Protein 1Q1L (pdb70)

Radius of gyration: 30.37 Å; Cα contacts (8 Å, |Δi|>4): 3391; chains: 4; bounding box: 95×91×75 Å

Structure (mmCIF, N/CA/C/O backbone):
data_1Q1L
#
_entry.id   1Q1L
#
_cell.length_a   153.428
_cell.length_b   95.959
_cell.length_c   113.462
_cell.angle_alpha   90.00
_cell.angle_beta   93.04
_cell.angle_gamma   90.00
#
_symmetry.space_group_name_H-M   'C 1 2 1'
#
loop_
_entity.id
_entity.type
_entity.pdbx_description
1 polymer 'Chorismate synthase'
2 water water
#
loop_
_atom_site.group_PDB
_atom_site.id
_atom_site.type_symbol
_atom_site.label_atom_id
_atom_site.label_alt_id
_atom_site.label_comp_id
_atom_site.label_asym_id
_atom_site.label_entity_id
_atom_site.label_seq_id
_atom_site.pdbx_PDB_ins_code
_atom_site.Cartn_x
_atom_site.Cartn_y
_atom_site.Cartn_z
_atom_site.occupancy
_atom_site.B_iso_or_equiv
_atom_site.auth_seq_id
_atom_site.auth_comp_id
_atom_site.auth_asym_id
_atom_site.auth_atom_id
_atom_site.pdbx_PDB_model_num
ATOM 1 N N . SER A 1 5 ? 48.291 -0.419 30.066 1.00 60.83 2 SER A N 1
ATOM 2 C CA . SER A 1 5 ? 47.230 -1.200 30.763 1.00 60.77 2 SER A CA 1
ATOM 3 C C . SER A 1 5 ? 47.533 -1.354 32.252 1.00 59.97 2 SER A C 1
ATOM 4 O O . SER A 1 5 ? 48.609 -1.810 32.636 1.00 60.73 2 SER A O 1
ATOM 7 N N . LEU A 1 6 ? 46.570 -0.972 33.084 1.00 58.89 3 LEU A N 1
ATOM 8 C CA . LEU A 1 6 ? 46.705 -1.058 34.534 1.00 56.82 3 LEU A CA 1
ATOM 9 C C . LEU A 1 6 ? 46.509 -2.492 35.021 1.00 55.90 3 LEU A C 1
ATOM 10 O O . LEU A 1 6 ? 45.872 -3.299 34.347 1.00 55.69 3 LEU A O 1
ATOM 15 N N . ARG A 1 7 ? 47.056 -2.801 36.194 1.00 53.67 4 ARG A N 1
ATOM 16 C CA . ARG A 1 7 ? 46.948 -4.143 36.758 1.00 53.54 4 ARG A CA 1
ATOM 17 C C . ARG A 1 7 ? 45.762 -4.294 37.713 1.00 50.77 4 ARG A C 1
ATOM 18 O O . ARG A 1 7 ? 45.138 -5.355 37.771 1.00 52.11 4 ARG A O 1
ATOM 26 N N . TYR A 1 8 ? 45.456 -3.235 38.458 1.00 47.12 5 TYR A N 1
ATOM 27 C CA . TYR A 1 8 ? 44.375 -3.271 39.437 1.00 44.13 5 TYR A CA 1
ATOM 28 C C . TYR A 1 8 ? 43.208 -2.327 39.140 1.00 42.34 5 TYR A C 1
ATOM 29 O O . TYR A 1 8 ? 42.052 -2.756 39.106 1.00 40.52 5 TYR A O 1
ATOM 38 N N . LEU A 1 9 ? 43.506 -1.043 38.956 1.00 37.35 6 LEU A N 1
ATOM 39 C CA . LEU A 1 9 ? 42.471 -0.059 38.668 1.00 34.02 6 LEU A CA 1
ATOM 40 C C . LEU A 1 9 ? 42.025 -0.186 37.224 1.00 33.55 6 LEU A C 1
ATOM 41 O O . LEU A 1 9 ? 42.724 -0.778 36.399 1.00 31.05 6 LEU A O 1
ATOM 46 N N . ARG A 1 10 ? 40.856 0.370 36.927 1.00 30.38 7 ARG A N 1
ATOM 47 C CA . ARG A 1 10 ? 40.313 0.337 35.575 1.00 31.09 7 ARG A CA 1
ATOM 48 C C . ARG A 1 10 ? 39.580 1.653 35.388 1.00 29.87 7 ARG A C 1
ATOM 49 O O . ARG A 1 10 ? 38.926 2.145 36.310 1.00 27.40 7 ARG A O 1
ATOM 57 N N . PHE A 1 11 ? 39.698 2.236 34.207 1.00 27.26 8 PHE A N 1
ATOM 58 C CA . PHE A 1 11 ? 38.981 3.459 33.946 1.00 27.89 8 PHE A CA 1
ATOM 59 C C . PHE A 1 11 ? 38.854 3.688 32.460 1.00 27.51 8 PHE A C 1
ATOM 60 O O . PHE A 1 11 ? 39.635 3.167 31.669 1.00 27.15 8 PHE A O 1
ATOM 68 N N . LEU A 1 12 ? 37.818 4.423 32.083 1.00 26.31 9 LEU A N 1
ATOM 69 C CA . LEU A 1 12 ? 37.585 4.768 30.695 1.00 28.45 9 LEU A CA 1
ATOM 70 C C . LEU A 1 12 ? 37.156 6.216 30.695 1.00 28.87 9 LEU A C 1
ATOM 71 O O . LEU A 1 12 ? 36.532 6.672 31.653 1.00 27.25 9 LEU A O 1
ATOM 76 N N . THR A 1 13 ? 37.522 6.943 29.645 1.00 31.02 10 THR A N 1
ATOM 77 C CA . THR A 1 13 ? 37.124 8.340 29.513 1.00 32.89 10 THR A CA 1
ATOM 78 C C . THR A 1 13 ? 36.477 8.462 28.142 1.00 32.77 10 THR A C 1
ATOM 79 O O . THR A 1 13 ? 36.703 7.620 27.269 1.00 30.54 10 THR A O 1
ATOM 83 N N . ALA A 1 14 ? 35.679 9.509 27.957 1.00 32.89 11 ALA A N 1
ATOM 84 C CA . ALA A 1 14 ? 34.995 9.736 26.690 1.00 33.47 11 ALA A CA 1
ATOM 85 C C . ALA A 1 14 ? 34.576 11.192 26.580 1.00 33.97 11 ALA A C 1
ATOM 86 O O . ALA A 1 14 ? 34.559 11.915 27.576 1.00 34.63 11 ALA A O 1
ATOM 88 N N . GLY A 1 15 ? 34.232 11.610 25.366 1.00 35.57 12 GLY A N 1
ATOM 89 C CA . GLY A 1 15 ? 33.800 12.976 25.142 1.00 39.62 12 GLY A CA 1
ATOM 90 C C . GLY A 1 15 ? 34.627 13.674 24.085 1.00 42.64 12 GLY A C 1
ATOM 91 O O . GLY A 1 15 ? 35.831 13.425 23.978 1.00 43.54 12 GLY A O 1
ATOM 92 N N . GLU A 1 16 ? 33.985 14.530 23.291 1.00 44.23 13 GLU A N 1
ATOM 93 C CA . GLU A 1 16 ? 34.690 15.284 22.259 1.00 47.05 13 GLU A CA 1
ATOM 94 C C . GLU A 1 16 ? 34.921 16.690 22.812 1.00 47.19 13 GLU A C 1
ATOM 95 O O . GLU A 1 16 ? 34.211 17.126 23.719 1.00 47.16 13 GLU A O 1
ATOM 101 N N . SER A 1 17 ? 35.907 17.397 22.267 1.00 46.43 14 SER A N 1
ATOM 102 C CA . SER A 1 17 ? 36.219 18.743 22.734 1.00 50.14 14 SER A CA 1
ATOM 103 C C . SER A 1 17 ? 35.028 19.693 22.630 1.00 51.33 14 SER A C 1
ATOM 104 O O . SER A 1 17 ? 34.824 20.540 23.500 1.00 51.58 14 SER A O 1
ATOM 107 N N . HIS A 1 18 ? 34.238 19.550 21.572 1.00 52.46 15 HIS A N 1
ATOM 108 C CA . HIS A 1 18 ? 33.067 20.397 21.396 1.00 54.33 15 HIS A CA 1
ATOM 109 C C . HIS A 1 18 ? 31.794 19.567 21.440 1.00 53.35 15 HIS A C 1
ATOM 110 O O . HIS A 1 18 ? 31.061 19.459 20.458 1.00 54.91 15 HIS A O 1
ATOM 117 N N . GLY A 1 19 ? 31.550 18.972 22.599 1.00 51.04 16 GLY A N 1
ATOM 118 C CA . GLY A 1 19 ? 30.369 18.159 22.790 1.00 46.76 16 GLY A CA 1
ATOM 119 C C . GLY A 1 19 ? 29.781 18.541 24.125 1.00 44.77 16 GLY A C 1
ATOM 120 O O . GLY A 1 19 ? 30.246 19.488 24.753 1.00 43.71 16 GLY A O 1
ATOM 121 N N . LYS A 1 20 ? 28.765 17.812 24.569 1.00 43.72 17 LYS A N 1
ATOM 122 C CA . LYS A 1 20 ? 28.136 18.111 25.844 1.00 43.38 17 LYS A CA 1
ATOM 123 C C . LYS A 1 20 ? 29.170 18.153 26.965 1.00 42.70 17 LYS A C 1
ATOM 124 O O . LYS A 1 20 ? 29.146 19.051 27.806 1.00 42.29 17 LYS A O 1
ATOM 130 N N . GLY A 1 21 ? 30.088 17.191 26.971 1.00 40.54 18 GLY A N 1
ATOM 131 C CA . GLY A 1 21 ? 31.100 17.168 28.012 1.00 39.40 18 GLY A CA 1
ATOM 132 C C . GLY A 1 21 ? 32.004 15.950 27.978 1.00 37.07 18 GLY A C 1
ATOM 133 O O . GLY A 1 21 ? 32.001 15.184 27.019 1.00 35.95 18 GLY A O 1
ATOM 134 N N . LEU A 1 22 ? 32.788 15.780 29.036 1.00 35.75 19 LEU A N 1
ATOM 135 C CA . LEU A 1 22 ? 33.704 14.648 29.130 1.00 35.91 19 LEU A CA 1
ATOM 136 C C . LEU A 1 22 ? 33.206 13.719 30.223 1.00 34.70 19 LEU A C 1
ATOM 137 O O . LEU A 1 22 ? 32.788 14.173 31.288 1.00 33.52 19 LEU A O 1
ATOM 142 N N . THR A 1 23 ? 33.242 12.418 29.955 1.00 33.53 20 THR A N 1
ATOM 143 C CA . THR A 1 23 ? 32.790 11.443 30.936 1.00 31.74 20 THR A CA 1
ATOM 144 C C . THR A 1 23 ? 33.907 10.468 31.285 1.00 31.21 20 THR A C 1
ATOM 145 O O . THR A 1 23 ? 34.700 10.083 30.430 1.00 30.71 20 THR A O 1
ATOM 149 N N . ALA A 1 24 ? 33.961 10.071 32.550 1.00 31.21 21 ALA A N 1
ATOM 150 C CA . ALA A 1 24 ? 34.968 9.127 33.004 1.00 30.25 21 ALA A CA 1
ATOM 151 C C . ALA A 1 24 ? 34.380 8.221 34.059 1.00 29.47 21 ALA A C 1
ATOM 152 O O . ALA A 1 24 ? 33.553 8.648 34.864 1.00 29.16 21 ALA A O 1
ATOM 154 N N . ILE A 1 25 ? 34.798 6.961 34.028 1.00 27.84 22 ILE A N 1
ATOM 155 C CA . ILE A 1 25 ? 34.376 5.986 35.016 1.00 27.65 22 ILE A CA 1
ATOM 156 C C . ILE A 1 25 ? 35.653 5.330 35.508 1.00 26.97 22 ILE A C 1
ATOM 157 O O . ILE A 1 25 ? 36.432 4.793 34.717 1.00 27.40 22 ILE A O 1
ATOM 162 N N . LEU A 1 26 ? 35.861 5.400 36.817 1.00 28.59 23 LEU A N 1
ATOM 163 C CA . LEU A 1 26 ? 37.028 4.837 37.482 1.00 28.92 23 LEU A CA 1
ATOM 164 C C . LEU A 1 26 ? 36.562 3.743 38.427 1.00 29.09 23 LEU A C 1
ATOM 165 O O . LEU A 1 26 ? 35.677 3.968 39.246 1.00 28.34 23 LEU A O 1
ATOM 170 N N . GLU A 1 27 ? 37.171 2.568 38.327 1.00 30.40 24 GLU A N 1
ATOM 171 C CA . GLU A 1 27 ? 36.792 1.457 39.184 1.00 30.84 24 GLU A CA 1
ATOM 172 C C . GLU A 1 27 ? 37.992 0.865 39.910 1.00 29.90 24 GLU A C 1
ATOM 173 O O . GLU A 1 27 ? 39.064 0.715 39.329 1.00 31.90 24 GLU A O 1
ATOM 179 N N . GLY A 1 28 ? 37.810 0.519 41.178 1.00 28.58 25 GLY A N 1
ATOM 180 C CA . GLY A 1 28 ? 38.897 -0.082 41.928 1.00 26.94 25 GLY A CA 1
ATOM 181 C C . GLY A 1 28 ? 39.360 0.667 43.159 1.00 26.08 25 GLY A C 1
ATOM 182 O O . GLY A 1 28 ? 40.079 0.095 43.984 1.00 24.97 25 GLY A O 1
ATOM 183 N N . ILE A 1 29 ? 38.985 1.940 43.293 1.00 24.64 26 ILE A N 1
ATOM 184 C CA . ILE A 1 29 ? 39.387 2.693 44.485 1.00 26.81 26 ILE A CA 1
ATOM 185 C C . ILE A 1 29 ? 38.628 2.093 45.663 1.00 26.05 26 ILE A C 1
ATOM 186 O O . ILE A 1 29 ? 37.417 1.928 45.599 1.00 29.81 26 ILE A O 1
ATOM 191 N N . PRO A 1 30 ? 39.332 1.750 46.751 1.00 27.55 27 PRO A N 1
ATOM 192 C CA . PRO A 1 30 ? 38.654 1.158 47.911 1.00 27.20 27 PRO A CA 1
ATOM 193 C C . PRO A 1 30 ? 37.544 2.015 48.494 1.00 28.98 27 PRO A C 1
ATOM 194 O O . PRO A 1 30 ? 37.489 3.230 48.272 1.00 27.49 27 PRO A O 1
ATOM 198 N N . ALA A 1 31 ? 36.666 1.359 49.246 1.00 29.08 28 ALA A N 1
ATOM 199 C CA . ALA A 1 31 ? 35.546 2.019 49.905 1.00 30.08 28 ALA A CA 1
ATOM 200 C C . ALA A 1 31 ? 36.022 2.754 51.151 1.00 30.17 28 ALA A C 1
ATOM 201 O O . ALA A 1 31 ? 37.033 2.387 51.751 1.00 30.06 28 ALA A O 1
ATOM 203 N N . ASN A 1 32 ? 35.276 3.789 51.530 1.00 29.50 29 ASN A N 1
ATOM 204 C CA . ASN A 1 32 ? 35.550 4.581 52.721 1.00 29.28 29 ASN A CA 1
ATOM 205 C C . ASN A 1 32 ? 36.655 5.619 52.572 1.00 30.14 29 ASN A C 1
ATOM 206 O O . ASN A 1 32 ? 37.225 6.073 53.563 1.00 29.83 29 ASN A O 1
ATOM 211 N N . LEU A 1 33 ? 36.955 5.989 51.332 1.00 29.40 30 LEU A N 1
ATOM 212 C CA . LEU A 1 33 ? 37.957 7.014 51.058 1.00 28.51 30 LEU A CA 1
ATOM 213 C C . LEU A 1 33 ? 37.225 8.349 50.953 1.00 30.61 30 LEU A C 1
ATOM 214 O O . LEU A 1 33 ? 36.334 8.508 50.120 1.00 31.05 30 LEU A O 1
ATOM 219 N N . PRO A 1 34 ? 37.576 9.323 51.805 1.00 31.92 31 PRO A N 1
ATOM 220 C CA . PRO A 1 34 ? 36.890 10.618 51.713 1.00 32.18 31 PRO A CA 1
ATOM 221 C C . PRO A 1 34 ? 37.176 11.219 50.337 1.00 32.54 31 PRO A C 1
ATOM 222 O O . PRO A 1 34 ? 38.333 11.297 49.930 1.00 32.65 31 PRO A O 1
ATOM 226 N N . LEU A 1 35 ? 36.135 11.636 49.621 1.00 33.06 32 LEU A N 1
ATOM 227 C CA . LEU A 1 35 ? 36.312 12.221 48.292 1.00 33.33 32 LEU A CA 1
ATOM 228 C C . LEU A 1 35 ? 35.261 13.294 48.022 1.00 35.41 32 LEU A C 1
ATOM 229 O O . LEU A 1 35 ? 34.075 13.081 48.264 1.00 35.57 32 LEU A O 1
ATOM 234 N N . SER A 1 36 ? 35.700 14.439 47.508 1.00 35.05 33 SER A N 1
ATOM 235 C CA . SER A 1 36 ? 34.787 15.535 47.210 1.00 37.49 33 SER A CA 1
ATOM 236 C C . SER A 1 36 ? 35.009 16.058 45.798 1.00 37.81 33 SER A C 1
ATOM 237 O O . SER A 1 36 ? 36.051 15.811 45.190 1.00 38.61 33 SER A O 1
ATOM 240 N N . GLU A 1 37 ? 34.025 16.780 45.276 1.00 37.02 34 GLU A N 1
ATOM 241 C CA . GLU A 1 37 ? 34.152 17.354 43.945 1.00 37.59 34 GLU A CA 1
ATOM 242 C C . GLU A 1 37 ? 35.203 18.469 43.977 1.00 37.00 34 GLU A C 1
ATOM 243 O O . GLU A 1 37 ? 35.931 18.672 43.009 1.00 36.74 34 GLU A O 1
ATOM 249 N N . GLU A 1 38 ? 35.286 19.188 45.094 1.00 37.41 35 GLU A N 1
ATOM 250 C CA . GLU A 1 38 ? 36.254 20.280 45.215 1.00 39.69 35 GLU A CA 1
ATOM 251 C C . GLU A 1 38 ? 37.686 19.798 45.000 1.00 38.47 35 GLU A C 1
ATOM 252 O O . GLU A 1 38 ? 38.479 20.474 44.350 1.00 37.66 35 GLU A O 1
ATOM 258 N N . GLU A 1 39 ? 38.016 18.634 45.553 1.00 37.47 36 GLU A N 1
ATOM 259 C CA . GLU A 1 39 ? 39.352 18.071 45.387 1.00 37.97 36 GLU A CA 1
ATOM 260 C C . GLU A 1 39 ? 39.606 17.815 43.905 1.00 37.73 36 GLU A C 1
ATOM 261 O O . GLU A 1 39 ? 40.704 18.050 43.396 1.00 38.50 36 GLU A O 1
ATOM 267 N N . ILE A 1 40 ? 38.581 17.336 43.212 1.00 36.26 37 ILE A N 1
ATOM 268 C CA . ILE A 1 40 ? 38.707 17.055 41.792 1.00 34.82 37 ILE A CA 1
ATOM 269 C C . ILE A 1 40 ? 38.784 18.367 41.025 1.00 35.88 37 ILE A C 1
ATOM 270 O O . ILE A 1 40 ? 39.652 18.544 40.167 1.00 35.15 37 ILE A O 1
ATOM 275 N N . ASN A 1 41 ? 37.884 19.291 41.347 1.00 35.89 38 ASN A N 1
ATOM 276 C CA . ASN A 1 41 ? 37.866 20.586 40.684 1.00 36.07 38 ASN A CA 1
ATOM 277 C C . ASN A 1 41 ? 39.191 21.323 40.859 1.00 35.15 38 ASN A C 1
ATOM 278 O O . ASN A 1 41 ? 39.663 21.994 39.942 1.00 35.31 38 ASN A O 1
ATOM 283 N N . HIS A 1 42 ? 39.801 21.198 42.030 1.00 35.93 39 HIS A N 1
ATOM 284 C CA . HIS A 1 42 ? 41.072 21.873 42.256 1.00 38.46 39 HIS A CA 1
ATOM 285 C C . HIS A 1 42 ? 42.098 21.473 41.195 1.00 37.73 39 HIS A C 1
ATOM 286 O O . HIS A 1 42 ? 42.825 22.320 40.678 1.00 36.22 39 HIS A O 1
ATOM 293 N N . GLU A 1 43 ? 42.161 20.182 40.872 1.00 36.65 40 GLU A N 1
ATOM 294 C CA . GLU A 1 43 ? 43.111 19.716 39.866 1.00 35.29 40 GLU A CA 1
ATOM 295 C C . GLU A 1 43 ? 42.706 20.206 38.476 1.00 34.51 40 GLU A C 1
ATOM 296 O O . GLU A 1 43 ? 43.557 20.575 37.667 1.00 32.98 40 GLU A O 1
ATOM 302 N N . LEU A 1 44 ? 41.407 20.208 38.195 1.00 34.63 41 LEU A N 1
ATOM 303 C CA . LEU A 1 44 ? 40.936 20.675 36.899 1.00 35.47 41 LEU A CA 1
ATOM 304 C C . LEU A 1 44 ? 41.313 22.144 36.707 1.00 36.25 41 LEU A C 1
ATOM 305 O O . LEU A 1 44 ? 41.631 22.571 35.597 1.00 36.56 41 LEU A O 1
ATOM 310 N N . ARG A 1 45 ? 41.292 22.907 37.796 1.00 36.11 42 ARG A N 1
ATOM 311 C CA . ARG A 1 45 ? 41.638 24.325 37.735 1.00 38.07 42 ARG A CA 1
ATOM 312 C C . ARG A 1 45 ? 43.125 24.547 37.442 1.00 36.81 42 ARG A C 1
ATOM 313 O O . ARG A 1 45 ? 43.488 25.473 36.720 1.00 38.27 42 ARG A O 1
ATOM 321 N N . ARG A 1 46 ? 43.983 23.697 37.999 1.00 35.93 43 ARG A N 1
ATOM 322 C CA . ARG A 1 46 ? 45.414 23.819 37.767 1.00 35.82 43 ARG A CA 1
ATOM 323 C C . ARG A 1 46 ? 45.740 23.558 36.300 1.00 38.14 43 ARG A C 1
ATOM 324 O O . ARG A 1 46 ? 46.589 24.235 35.721 1.00 37.88 43 ARG A O 1
ATOM 332 N N . ARG A 1 47 ? 45.063 22.585 35.693 1.00 38.58 44 ARG A N 1
ATOM 333 C CA . ARG A 1 47 ? 45.306 22.274 34.286 1.00 40.23 44 ARG A CA 1
ATOM 334 C C . ARG A 1 47 ? 44.860 23.437 33.397 1.00 41.92 44 ARG A C 1
ATOM 335 O O . ARG A 1 47 ? 45.549 23.799 32.441 1.00 40.00 44 ARG A O 1
ATOM 343 N N . GLN A 1 48 ? 43.703 24.014 33.708 1.00 44.27 45 GLN A N 1
ATOM 344 C CA . GLN A 1 48 ? 43.186 25.134 32.925 1.00 49.16 45 GLN A CA 1
ATOM 345 C C . GLN A 1 48 ? 44.151 26.312 32.892 1.00 51.53 45 GLN A C 1
ATOM 346 O O . GLN A 1 48 ? 44.388 26.890 31.835 1.00 52.99 45 GLN A O 1
ATOM 352 N N . ARG A 1 49 ? 44.701 26.666 34.049 1.00 55.01 46 ARG A N 1
ATOM 353 C CA . ARG A 1 49 ? 45.636 27.783 34.144 1.00 58.97 46 ARG A CA 1
ATOM 354 C C . ARG A 1 49 ? 46.994 27.433 33.540 1.00 61.13 46 ARG A C 1
ATOM 355 O O . ARG A 1 49 ? 47.938 28.219 33.623 1.00 61.90 46 ARG A O 1
ATOM 363 N N . GLY A 1 50 ? 47.082 26.256 32.927 1.00 62.58 47 GLY A N 1
ATOM 364 C CA . GLY A 1 50 ? 48.333 25.819 32.335 1.00 63.85 47 GLY A CA 1
ATOM 365 C C . GLY A 1 50 ? 48.530 26.199 30.880 1.00 65.83 47 GLY A C 1
ATOM 366 O O . GLY A 1 50 ? 49.617 26.007 30.331 1.00 64.98 47 GLY A O 1
ATOM 367 N N . TYR A 1 51 ? 47.489 26.728 30.243 1.00 68.11 48 TYR A N 1
ATOM 368 C CA . TYR A 1 51 ? 47.595 27.131 28.843 1.00 70.08 48 TYR A CA 1
ATOM 369 C C . TYR A 1 51 ? 47.940 28.609 28.732 1.00 71.27 48 TYR A C 1
ATOM 370 O O . TYR A 1 51 ? 48.205 29.113 27.641 1.00 71.65 48 TYR A O 1
ATOM 379 N N . GLY A 1 52 ? 47.935 29.296 29.870 1.00 72.95 49 GLY A N 1
ATOM 380 C CA . GLY A 1 52 ? 48.250 30.713 29.882 1.00 74.43 49 GLY A CA 1
ATOM 381 C C . GLY A 1 52 ? 47.306 31.505 30.765 1.00 75.26 49 GLY A C 1
ATOM 382 O O . GLY A 1 52 ? 46.181 31.078 31.029 1.00 76.09 49 GLY A O 1
ATOM 383 N N . ILE A 1 59 ? 30.324 30.988 33.000 1.00 81.62 56 ILE A N 1
ATOM 384 C CA . ILE A 1 59 ? 31.310 30.144 33.665 1.00 80.79 56 ILE A CA 1
ATOM 385 C C . ILE A 1 59 ? 32.432 29.769 32.701 1.00 80.06 56 ILE A C 1
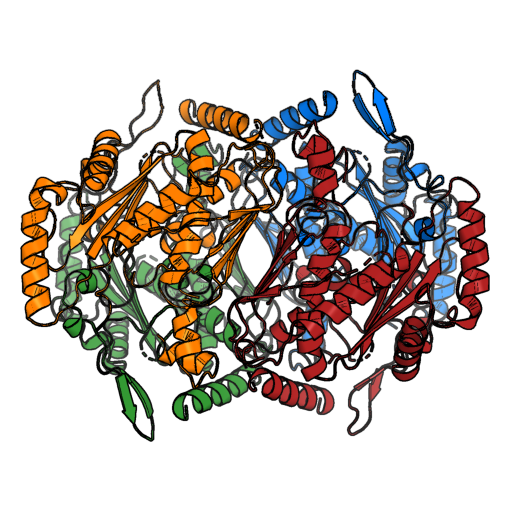ATOM 386 O O . ILE A 1 59 ? 32.205 29.615 31.499 1.00 80.01 56 ILE A O 1
ATOM 391 N N . GLU A 1 60 ? 33.641 29.627 33.237 1.00 78.62 57 GLU A N 1
ATOM 392 C CA . GLU A 1 60 ? 34.803 29.268 32.433 1.00 76.70 57 GLU A CA 1
ATOM 393 C C . GLU A 1 60 ? 35.597 28.153 33.105 1.00 74.60 57 GLU A C 1
ATOM 394 O O . GLU A 1 60 ? 36.232 27.340 32.435 1.00 74.81 57 GLU A O 1
ATOM 400 N N . LYS A 1 61 ? 35.549 28.114 34.433 1.00 71.64 58 LYS A N 1
ATOM 401 C CA . LYS A 1 61 ? 36.276 27.108 35.195 1.00 69.33 58 LYS A CA 1
ATOM 402 C C . LYS A 1 61 ? 35.708 25.697 35.039 1.00 66.58 58 LYS A C 1
ATOM 403 O O . LYS A 1 61 ? 34.501 25.483 35.160 1.00 66.34 58 LYS A O 1
ATOM 409 N N . ASP A 1 62 ? 36.590 24.743 34.763 1.00 63.14 59 ASP A N 1
ATOM 410 C CA . ASP A 1 62 ? 36.187 23.351 34.611 1.00 58.87 59 ASP A CA 1
ATOM 411 C C . ASP A 1 62 ? 35.754 22.793 35.952 1.00 55.23 59 ASP A C 1
ATOM 412 O O . ASP A 1 62 ? 36.407 23.019 36.973 1.00 54.02 59 ASP A O 1
ATOM 417 N N . THR A 1 63 ? 34.644 22.069 35.946 1.00 50.27 60 THR A N 1
ATOM 418 C CA . THR A 1 63 ? 34.133 21.463 37.159 1.00 47.73 60 THR A CA 1
ATOM 419 C C . THR A 1 63 ? 33.634 20.066 36.845 1.00 46.41 60 THR A C 1
ATOM 420 O O . THR A 1 63 ? 33.100 19.806 35.762 1.00 44.70 60 THR A O 1
ATOM 424 N N . ALA A 1 64 ? 33.818 19.162 37.795 1.00 43.23 61 ALA A N 1
ATOM 425 C CA . ALA A 1 64 ? 33.378 17.795 37.614 1.00 41.63 61 ALA A CA 1
ATOM 426 C C . ALA A 1 64 ? 32.222 17.507 38.553 1.00 40.65 61 ALA A C 1
ATOM 427 O O . ALA A 1 64 ? 32.197 17.978 39.689 1.00 39.40 61 ALA A O 1
ATOM 429 N N . GLU A 1 65 ? 31.249 16.754 38.062 1.00 39.81 62 GLU A N 1
ATOM 430 C CA . GLU A 1 65 ? 30.119 16.373 38.884 1.00 40.07 62 GLU A CA 1
ATOM 431 C C . GLU A 1 65 ? 30.263 14.884 39.125 1.00 38.01 62 GLU A C 1
ATOM 432 O O . GLU A 1 65 ? 30.485 14.125 38.188 1.00 38.40 62 GLU A O 1
ATOM 438 N N . ILE A 1 66 ? 30.168 14.467 40.381 1.00 37.45 63 ILE A N 1
ATOM 439 C CA . ILE A 1 66 ? 30.269 13.050 40.693 1.00 36.89 63 ILE A CA 1
ATOM 440 C C . ILE A 1 66 ? 28.889 12.448 40.472 1.00 36.47 63 ILE A C 1
ATOM 441 O O . ILE A 1 66 ? 27.912 12.884 41.079 1.00 35.40 63 ILE A O 1
ATOM 446 N N . LEU A 1 67 ? 28.814 11.450 39.599 1.00 36.19 64 LEU A N 1
ATOM 447 C CA . LEU A 1 67 ? 27.547 10.801 39.275 1.00 36.59 64 LEU A CA 1
ATOM 448 C C . LEU A 1 67 ? 27.275 9.515 40.054 1.00 37.02 64 LEU A C 1
ATOM 449 O O . LEU A 1 67 ? 26.151 9.010 40.051 1.00 37.60 64 LEU A O 1
ATOM 454 N N . SER A 1 68 ? 28.298 8.976 40.705 1.00 34.34 65 SER A N 1
ATOM 455 C CA . SER A 1 68 ? 28.131 7.745 41.459 1.00 34.86 65 SER A CA 1
ATOM 456 C C . SER A 1 68 ? 29.404 7.379 42.191 1.00 33.17 65 SER A C 1
ATOM 457 O O . SER A 1 68 ? 30.442 8.008 41.994 1.00 33.62 65 SER A O 1
ATOM 460 N N . GLY A 1 69 ? 29.308 6.353 43.033 1.00 32.47 66 GLY A N 1
ATOM 461 C CA . GLY A 1 69 ? 30.458 5.869 43.774 1.00 31.05 66 GLY A CA 1
ATOM 462 C C . GLY A 1 69 ? 30.780 6.581 45.069 1.00 30.85 66 GLY A C 1
ATOM 463 O O . GLY A 1 69 ? 31.685 6.169 45.790 1.00 29.73 66 GLY A O 1
ATOM 464 N N . VAL A 1 70 ? 30.043 7.641 45.380 1.00 30.99 67 VAL A N 1
ATOM 465 C CA . VAL A 1 70 ? 30.305 8.400 46.595 1.00 30.50 67 VAL A CA 1
ATOM 466 C C . VAL A 1 70 ? 29.030 8.768 47.351 1.00 31.53 67 VAL A C 1
ATOM 467 O O . VAL A 1 70 ? 28.066 9.254 46.767 1.00 30.91 67 VAL A O 1
ATOM 471 N N . ARG A 1 71 ? 29.043 8.553 48.656 1.00 32.10 68 ARG A N 1
ATOM 472 C CA . ARG A 1 71 ? 27.890 8.871 49.482 1.00 35.62 68 ARG A CA 1
ATOM 473 C C . ARG A 1 71 ? 28.373 9.417 50.819 1.00 35.86 68 ARG A C 1
ATOM 474 O O . ARG A 1 71 ? 29.264 8.843 51.453 1.00 35.93 68 ARG A O 1
ATOM 482 N N . PHE A 1 72 ? 27.782 10.526 51.246 1.00 36.48 69 PHE A N 1
ATOM 483 C CA . PHE A 1 72 ? 28.153 11.157 52.505 1.00 36.55 69 PHE A CA 1
ATOM 484 C C . PHE A 1 72 ? 29.650 11.445 52.573 1.00 35.54 69 PHE A C 1
ATOM 485 O O . PHE A 1 72 ? 30.287 11.237 53.605 1.00 35.02 69 PHE A O 1
ATOM 493 N N . GLY A 1 73 ? 30.203 11.911 51.457 1.00 35.79 70 GLY A N 1
ATOM 494 C CA . GLY A 1 73 ? 31.612 12.253 51.404 1.00 36.65 70 GLY A CA 1
ATOM 495 C C . GLY A 1 73 ? 32.614 11.118 51.288 1.00 37.76 70 GLY A C 1
ATOM 496 O O . GLY A 1 73 ? 33.816 11.369 51.214 1.00 37.76 70 GLY A O 1
ATOM 497 N N . LYS A 1 74 ? 32.141 9.876 51.262 1.00 36.66 71 LYS A N 1
ATOM 498 C CA . LYS A 1 74 ? 33.049 8.736 51.170 1.00 36.86 71 LYS A CA 1
ATOM 499 C C . LYS A 1 74 ? 32.738 7.812 49.997 1.00 36.03 71 LYS A C 1
ATOM 500 O O . LYS A 1 74 ? 31.586 7.706 49.566 1.00 35.65 71 LYS A O 1
ATOM 506 N N . THR A 1 75 ? 33.772 7.139 49.490 1.00 32.11 72 THR A N 1
ATOM 507 C CA . THR A 1 75 ? 33.601 6.212 48.378 1.00 28.86 72 THR A CA 1
ATOM 508 C C . THR A 1 75 ? 32.845 4.978 48.871 1.00 29.83 72 THR A C 1
ATOM 509 O O . THR A 1 75 ? 33.060 4.509 49.992 1.00 30.37 72 THR A O 1
ATOM 513 N N . LEU A 1 76 ? 31.966 4.452 48.027 1.00 30.94 73 LEU A N 1
ATOM 514 C CA . LEU A 1 76 ? 31.181 3.271 48.378 1.00 30.11 73 LEU A CA 1
ATOM 515 C C . LEU A 1 76 ? 31.953 2.007 48.036 1.00 31.59 73 LEU A C 1
ATOM 516 O O . LEU A 1 76 ? 31.781 0.965 48.675 1.00 30.02 73 LEU A O 1
ATOM 521 N N . GLY A 1 77 ? 32.819 2.118 47.032 1.00 30.96 74 GLY A N 1
ATOM 522 C CA . GLY A 1 77 ? 33.597 0.981 46.578 1.00 30.26 74 GLY A CA 1
ATOM 523 C C . GLY A 1 77 ? 33.107 0.611 45.188 1.00 31.73 74 GLY A C 1
ATOM 524 O O . GLY A 1 77 ? 33.723 -0.188 44.481 1.00 32.76 74 GLY A O 1
ATOM 525 N N . SER A 1 78 ? 31.978 1.194 44.797 1.00 31.23 75 SER A N 1
ATOM 526 C CA . SER A 1 78 ? 31.403 0.946 43.480 1.00 33.29 75 SER A CA 1
ATOM 527 C C . SER A 1 78 ? 32.098 1.880 42.487 1.00 32.10 75 SER A C 1
ATOM 528 O O . SER A 1 78 ? 32.840 2.774 42.889 1.00 33.78 75 SER A O 1
ATOM 531 N N . PRO A 1 79 ? 31.872 1.684 41.177 1.00 31.45 76 PRO A N 1
ATOM 532 C CA . PRO A 1 79 ? 32.528 2.559 40.199 1.00 30.82 76 PRO A CA 1
ATOM 533 C C . PRO A 1 79 ? 32.208 4.035 40.416 1.00 32.37 76 PRO A C 1
ATOM 534 O O . PRO A 1 79 ? 31.079 4.395 40.776 1.00 31.11 76 PRO A O 1
ATOM 538 N N . ILE A 1 80 ? 33.208 4.881 40.184 1.00 30.60 77 ILE A N 1
ATOM 539 C CA . ILE A 1 80 ? 33.052 6.319 40.332 1.00 28.90 77 ILE A CA 1
ATOM 540 C C . ILE A 1 80 ? 32.929 6.936 38.942 1.00 30.69 77 ILE A C 1
ATOM 541 O O . ILE A 1 80 ? 33.850 6.841 38.128 1.00 29.82 77 ILE A O 1
ATOM 546 N N . ALA A 1 81 ? 31.786 7.561 38.673 1.00 29.58 78 ALA A N 1
ATOM 547 C CA . ALA A 1 81 ? 31.539 8.187 37.383 1.00 30.76 78 ALA A CA 1
ATOM 548 C C . ALA A 1 81 ? 31.567 9.700 37.536 1.00 31.61 78 ALA A C 1
ATOM 549 O O . ALA A 1 81 ? 30.980 10.253 38.466 1.00 30.31 78 ALA A O 1
ATOM 551 N N . LEU A 1 82 ? 32.251 10.362 36.609 1.00 32.97 79 LEU A N 1
ATOM 552 C CA . LEU A 1 82 ? 32.381 11.810 36.639 1.00 32.92 79 LEU A CA 1
ATOM 553 C C . LEU A 1 82 ? 31.971 12.392 35.301 1.00 34.96 79 LEU A C 1
ATOM 554 O O . LEU A 1 82 ? 32.138 11.752 34.259 1.00 34.50 79 LEU A O 1
ATOM 559 N N . PHE A 1 83 ? 31.425 13.604 35.329 1.00 33.79 80 PHE A N 1
ATOM 560 C CA . PHE A 1 83 ? 31.053 14.281 34.098 1.00 35.81 80 PHE A CA 1
ATOM 561 C C . PHE A 1 83 ? 31.580 15.708 34.177 1.00 36.28 80 PHE A C 1
ATOM 562 O O . PHE A 1 83 ? 31.413 16.377 35.190 1.00 36.38 80 PHE A O 1
ATOM 570 N N . ILE A 1 84 ? 32.239 16.156 33.115 1.00 38.26 81 ILE A N 1
ATOM 571 C CA . ILE A 1 84 ? 32.785 17.506 33.060 1.00 41.80 81 ILE A CA 1
ATOM 572 C C . ILE A 1 84 ? 32.126 18.237 31.897 1.00 44.78 81 ILE A C 1
ATOM 573 O O . ILE A 1 84 ? 32.419 17.952 30.736 1.00 44.12 81 ILE A O 1
ATOM 578 N N . ARG A 1 85 ? 31.237 19.173 32.204 1.00 49.55 82 ARG A N 1
ATOM 579 C CA . ARG A 1 85 ? 30.562 19.921 31.152 1.00 55.52 82 ARG A CA 1
ATOM 580 C C . ARG A 1 85 ? 31.546 20.806 30.399 1.00 57.62 82 ARG A C 1
ATOM 581 O O . ARG A 1 85 ? 32.468 21.365 30.991 1.00 57.51 82 ARG A O 1
ATOM 589 N N . ASN A 1 86 ? 31.357 20.916 29.088 1.00 62.29 83 ASN A N 1
ATOM 590 C CA . ASN A 1 86 ? 32.228 21.751 28.272 1.00 67.44 83 ASN A CA 1
ATOM 591 C C . ASN A 1 86 ? 31.766 23.205 28.328 1.00 71.22 83 ASN A C 1
ATOM 592 O O . ASN A 1 86 ? 32.530 24.121 28.022 1.00 72.44 83 ASN A O 1
ATOM 597 N N . ARG A 1 87 ? 30.512 23.402 28.734 1.00 75.02 84 ARG A N 1
ATOM 598 C CA . ARG A 1 87 ? 29.918 24.732 28.872 1.00 78.11 84 ARG A CA 1
ATOM 599 C C . ARG A 1 87 ? 29.835 25.525 27.573 1.00 79.94 84 ARG A C 1
ATOM 600 O O . ARG A 1 87 ? 28.797 26.111 27.263 1.00 80.19 84 ARG A O 1
ATOM 608 N N . ASP A 1 88 ? 30.928 25.551 26.818 1.00 81.85 85 ASP A N 1
ATOM 609 C CA . ASP A 1 88 ? 30.959 26.260 25.546 1.00 83.67 85 ASP A CA 1
ATOM 610 C C . ASP A 1 88 ? 30.140 25.443 24.556 1.00 84.16 85 ASP A C 1
ATOM 611 O O . ASP A 1 88 ? 30.520 25.280 23.396 1.00 84.27 85 ASP A O 1
ATOM 616 N N . TRP A 1 89 ? 29.011 24.931 25.035 1.00 84.28 86 TRP A N 1
ATOM 617 C CA . TRP A 1 89 ? 28.125 24.111 24.225 1.00 84.93 86 TRP A CA 1
ATOM 618 C C . TRP A 1 89 ? 26.837 24.865 23.907 1.00 85.24 86 TRP A C 1
ATOM 619 O O . TRP A 1 89 ? 26.814 26.097 23.900 1.00 85.91 86 TRP A O 1
ATOM 630 N N . GLY A 1 121 ? 44.343 8.542 11.660 1.00 67.24 118 GLY A N 1
ATOM 631 C CA . GLY A 1 121 ? 43.179 9.169 12.260 1.00 67.51 118 GLY A CA 1
ATOM 632 C C . GLY A 1 121 ? 42.029 9.238 11.277 1.00 67.53 118 GLY A C 1
ATOM 633 O O . GLY A 1 121 ? 41.179 8.345 11.242 1.00 67.19 118 GLY A O 1
ATOM 634 N N . GLY A 1 122 ? 42.002 10.304 10.478 1.00 67.30 119 GLY A N 1
ATOM 635 C CA . GLY A 1 122 ? 40.955 10.464 9.483 1.00 66.55 119 GLY A CA 1
ATOM 636 C C . GLY A 1 122 ? 40.944 9.273 8.543 1.00 65.98 119 GLY A C 1
ATOM 637 O O . GLY A 1 122 ? 39.882 8.808 8.129 1.00 65.35 119 GLY A O 1
ATOM 638 N N . ILE A 1 123 ? 42.136 8.784 8.208 1.00 65.57 120 ILE A N 1
ATOM 639 C CA . ILE A 1 123 ? 42.281 7.628 7.329 1.00 65.97 120 ILE A CA 1
ATOM 640 C C . ILE A 1 123 ? 41.854 6.374 8.089 1.00 65.97 120 ILE A C 1
ATOM 641 O O . ILE A 1 123 ? 41.021 5.596 7.617 1.00 65.16 120 ILE A O 1
ATOM 646 N N . LYS A 1 124 ? 42.431 6.199 9.274 1.00 65.68 121 LYS A N 1
ATOM 647 C CA . LYS A 1 124 ? 42.144 5.050 10.127 1.00 65.80 121 LYS A CA 1
ATOM 648 C C . LYS A 1 124 ? 40.647 4.798 10.301 1.00 66.67 121 LYS A C 1
ATOM 649 O O . LYS A 1 124 ? 40.164 3.697 10.029 1.00 66.97 121 LYS A O 1
ATOM 655 N N . TYR A 1 125 ? 39.926 5.821 10.756 1.00 67.35 122 TYR A N 1
ATOM 656 C CA . TYR A 1 125 ? 38.483 5.731 10.991 1.00 67.15 122 TYR A CA 1
ATOM 657 C C . TYR A 1 125 ? 37.643 6.193 9.808 1.00 67.01 122 TYR A C 1
ATOM 658 O O . TYR A 1 125 ? 36.425 6.330 9.924 1.00 65.52 122 TYR A O 1
ATOM 667 N N . ASN A 1 126 ? 38.296 6.432 8.676 1.00 67.91 123 ASN A N 1
ATOM 668 C CA . ASN A 1 126 ? 37.609 6.882 7.470 1.00 68.88 123 ASN A CA 1
ATOM 669 C C . ASN A 1 126 ? 36.704 8.080 7.764 1.00 69.68 123 ASN A C 1
ATOM 670 O O . ASN A 1 126 ? 35.484 8.008 7.614 1.00 69.61 123 ASN A O 1
ATOM 675 N N . GLN A 1 127 ? 37.317 9.180 8.188 1.00 70.85 124 GLN A N 1
ATOM 676 C CA . GLN A 1 127 ? 36.582 10.399 8.504 1.00 71.86 124 GLN A CA 1
ATOM 677 C C . GLN A 1 127 ? 37.095 11.555 7.650 1.00 73.61 124 GLN A C 1
ATOM 678 O O . GLN A 1 127 ? 38.078 12.209 8.004 1.00 72.95 124 GLN A O 1
ATOM 684 N N . ARG A 1 128 ? 36.429 11.796 6.523 1.00 75.59 125 ARG A N 1
ATOM 685 C CA . ARG A 1 128 ? 36.814 12.876 5.615 1.00 77.75 125 ARG A CA 1
ATOM 686 C C . ARG A 1 128 ? 36.964 14.175 6.400 1.00 78.48 125 ARG A C 1
ATOM 687 O O . ARG A 1 128 ? 37.876 14.966 6.150 1.00 78.88 125 ARG A O 1
ATOM 695 N N . ASP A 1 129 ? 36.059 14.385 7.352 1.00 78.86 126 ASP A N 1
ATOM 696 C CA . ASP A 1 129 ? 36.090 15.570 8.195 1.00 79.37 126 ASP A CA 1
ATOM 697 C C . ASP A 1 129 ? 36.932 15.266 9.428 1.00 79.41 126 ASP A C 1
ATOM 698 O O . ASP A 1 129 ? 36.462 14.630 10.373 1.00 79.62 126 ASP A O 1
ATOM 703 N N . LEU A 1 130 ? 38.183 15.716 9.404 1.00 79.67 127 LEU A N 1
ATOM 704 C CA . LEU A 1 130 ? 39.111 15.488 10.507 1.00 79.01 127 LEU A CA 1
ATOM 705 C C . LEU A 1 130 ? 38.638 16.118 11.813 1.00 78.56 127 LEU A C 1
ATOM 706 O O . LEU A 1 130 ? 39.310 16.012 12.841 1.00 77.93 127 LEU A O 1
ATOM 711 N N . ARG A 1 131 ? 37.482 16.775 11.770 1.00 78.88 128 ARG A N 1
ATOM 712 C CA . ARG A 1 131 ? 36.928 17.408 12.962 1.00 79.22 128 ARG A CA 1
ATOM 713 C C . ARG A 1 131 ? 36.523 16.346 13.976 1.00 78.90 128 ARG A C 1
ATOM 714 O O . ARG A 1 131 ? 36.738 16.512 15.175 1.00 78.52 128 ARG A O 1
ATOM 722 N N . ASN A 1 132 ? 35.943 15.255 13.486 1.00 78.36 129 ASN A N 1
ATOM 723 C CA . ASN A 1 132 ? 35.513 14.164 14.352 1.00 78.69 129 ASN A CA 1
ATOM 724 C C . ASN A 1 132 ? 36.713 13.498 15.023 1.00 78.81 129 ASN A C 1
ATOM 725 O O . ASN A 1 132 ? 36.587 12.906 16.097 1.00 78.71 129 ASN A O 1
ATOM 730 N N . ILE A 1 133 ? 37.875 13.598 14.383 1.00 78.30 130 ILE A N 1
ATOM 731 C CA . ILE A 1 133 ? 39.097 13.014 14.923 1.00 78.02 130 ILE A CA 1
ATOM 732 C C . ILE A 1 133 ? 39.726 13.946 15.955 1.00 78.02 130 ILE A C 1
ATOM 733 O O . ILE A 1 133 ? 40.041 13.527 17.071 1.00 77.68 130 ILE A O 1
ATOM 738 N N . LEU A 1 134 ? 39.899 15.210 15.582 1.00 77.80 131 LEU A N 1
ATOM 739 C CA . LEU A 1 134 ? 40.498 16.190 16.481 1.00 77.86 131 LEU A CA 1
ATOM 740 C C . LEU A 1 134 ? 39.611 16.450 17.703 1.00 77.19 131 LEU A C 1
ATOM 741 O O . LEU A 1 134 ? 40.116 16.663 18.807 1.00 77.24 131 LEU A O 1
ATOM 746 N N . GLU A 1 135 ? 38.294 16.429 17.503 1.00 76.45 132 GLU A N 1
ATOM 747 C CA . GLU A 1 135 ? 37.340 16.646 18.593 1.00 75.52 132 GLU A CA 1
ATOM 748 C C . GLU A 1 135 ? 37.676 15.761 19.791 1.00 74.56 132 GLU A C 1
ATOM 749 O O . GLU A 1 135 ? 37.713 16.225 20.930 1.00 74.18 132 GLU A O 1
ATOM 755 N N . ARG A 1 136 ? 37.923 14.483 19.520 1.00 73.68 133 ARG A N 1
ATOM 756 C CA . ARG A 1 136 ? 38.247 13.513 20.560 1.00 72.24 133 ARG A CA 1
ATOM 757 C C . ARG A 1 136 ? 39.738 13.471 20.900 1.00 72.07 133 ARG A C 1
ATOM 758 O O . ARG A 1 136 ? 40.115 13.194 22.041 1.00 71.98 133 ARG A O 1
ATOM 766 N N . ALA A 1 137 ? 40.578 13.752 19.909 1.00 70.62 134 ALA A N 1
ATOM 767 C CA . ALA A 1 137 ? 42.026 13.726 20.096 1.00 69.28 134 ALA A CA 1
ATOM 768 C C . ALA A 1 137 ? 42.547 14.893 20.925 1.00 67.56 134 ALA A C 1
ATOM 769 O O . ALA A 1 137 ? 43.436 14.721 21.762 1.00 66.36 134 ALA A O 1
ATOM 771 N N . SER A 1 138 ? 41.991 16.075 20.681 1.00 65.94 135 SER A N 1
ATOM 772 C CA . SER A 1 138 ? 42.406 17.288 21.377 1.00 64.87 135 SER A CA 1
ATOM 773 C C . SER A 1 138 ? 42.751 17.098 22.850 1.00 63.10 135 SER A C 1
ATOM 774 O O . SER A 1 138 ? 42.168 16.255 23.537 1.00 63.60 135 SER A O 1
ATOM 777 N N . ALA A 1 139 ? 43.707 17.899 23.320 1.00 59.36 136 ALA A N 1
ATOM 778 C CA . ALA A 1 139 ? 44.160 17.860 24.703 1.00 55.22 136 ALA A CA 1
ATOM 779 C C . ALA A 1 139 ? 42.996 18.081 25.656 1.00 52.11 136 ALA A C 1
ATOM 780 O O . ALA A 1 139 ? 43.176 18.117 26.869 1.00 51.95 136 ALA A O 1
ATOM 782 N N . ARG A 1 140 ? 41.803 18.243 25.095 1.00 48.99 137 ARG A N 1
ATOM 783 C CA . ARG A 1 140 ? 40.598 18.441 25.890 1.00 47.27 137 ARG A CA 1
ATOM 784 C C . ARG A 1 140 ? 40.402 17.184 26.733 1.00 44.16 137 ARG A C 1
ATOM 785 O O . ARG A 1 140 ? 39.960 17.254 27.875 1.00 42.95 137 ARG A O 1
ATOM 793 N N . GLU A 1 141 ? 40.741 16.038 26.149 1.00 42.61 138 GLU A N 1
ATOM 794 C CA . GLU A 1 141 ? 40.602 14.745 26.812 1.00 42.21 138 GLU A CA 1
ATOM 795 C C . GLU A 1 141 ? 41.455 14.633 28.070 1.00 40.55 138 GLU A C 1
ATOM 796 O O . GLU A 1 141 ? 41.095 13.901 28.992 1.00 39.33 138 GLU A O 1
ATOM 802 N N . THR A 1 142 ? 42.576 15.356 28.119 1.00 36.92 139 THR A N 1
ATOM 803 C CA . THR A 1 142 ? 43.442 15.286 29.291 1.00 35.12 139 THR A CA 1
ATOM 804 C C . THR A 1 142 ? 42.702 15.767 30.534 1.00 33.37 139 THR A C 1
ATOM 805 O O . THR A 1 142 ? 43.063 15.405 31.652 1.00 33.59 139 THR A O 1
ATOM 809 N N . ALA A 1 143 ? 41.663 16.574 30.347 1.00 31.27 140 ALA A N 1
ATOM 810 C CA . ALA A 1 143 ? 40.887 17.060 31.488 1.00 29.92 140 ALA A CA 1
ATOM 811 C C . ALA A 1 143 ? 40.239 15.879 32.224 1.00 29.95 140 ALA A C 1
ATOM 812 O O . ALA A 1 143 ? 40.140 15.876 33.453 1.00 28.43 140 ALA A O 1
ATOM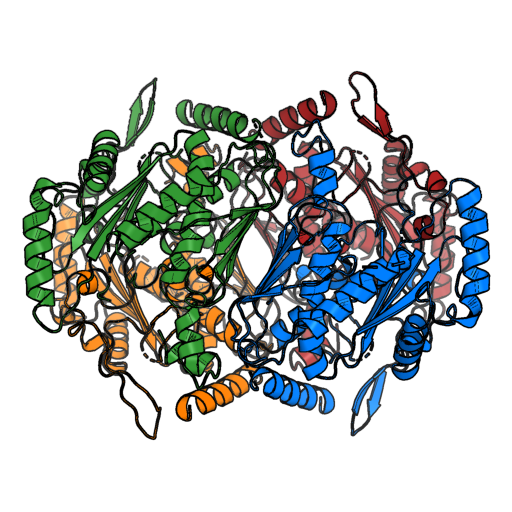 814 N N . ALA A 1 144 ? 39.794 14.878 31.471 1.00 28.51 141 ALA A N 1
ATOM 815 C CA . ALA A 1 144 ? 39.182 13.706 32.086 1.00 29.09 141 ALA A CA 1
ATOM 816 C C . ALA A 1 144 ? 40.279 12.904 32.784 1.00 29.74 141 ALA A C 1
ATOM 817 O O . ALA A 1 144 ? 40.047 12.301 33.831 1.00 29.37 141 ALA A O 1
ATOM 819 N N . ARG A 1 145 ? 41.475 12.902 32.198 1.00 29.21 142 ARG A N 1
ATOM 820 C CA . ARG A 1 145 ? 42.594 12.175 32.792 1.00 31.66 142 ARG A CA 1
ATOM 821 C C . ARG A 1 145 ? 42.958 12.798 34.126 1.00 29.95 142 ARG A C 1
ATOM 822 O O . ARG A 1 145 ? 43.303 12.100 35.080 1.00 31.78 142 ARG A O 1
ATOM 830 N N . VAL A 1 146 ? 42.893 14.123 34.190 1.00 31.17 143 VAL A N 1
ATOM 831 C CA . VAL A 1 146 ? 43.222 14.832 35.421 1.00 27.54 143 VAL A CA 1
ATOM 832 C C . VAL A 1 146 ? 42.185 14.548 36.508 1.00 28.33 143 VAL A C 1
ATOM 833 O O . VAL A 1 146 ? 42.523 14.456 37.687 1.00 30.51 143 VAL A O 1
ATOM 837 N N . ALA A 1 147 ? 40.926 14.396 36.114 1.00 27.46 144 ALA A N 1
ATOM 838 C CA . ALA A 1 147 ? 39.863 14.108 37.081 1.00 28.01 144 ALA A CA 1
ATOM 839 C C . ALA A 1 147 ? 40.071 12.718 37.696 1.00 26.91 144 ALA A C 1
ATOM 840 O O . ALA A 1 147 ? 39.952 12.537 38.912 1.00 28.57 144 ALA A O 1
ATOM 842 N N . VAL A 1 148 ? 40.365 11.730 36.855 1.00 26.83 145 VAL A N 1
ATOM 843 C CA . VAL A 1 148 ? 40.611 10.378 37.349 1.00 26.61 145 VAL A CA 1
ATOM 844 C C . VAL A 1 148 ? 41.849 10.417 38.238 1.00 26.74 145 VAL A C 1
ATOM 845 O O . VAL A 1 148 ? 41.891 9.788 39.303 1.00 26.26 145 VAL A O 1
ATOM 849 N N . GLY A 1 149 ? 42.854 11.170 37.794 1.00 26.92 146 GLY A N 1
ATOM 850 C CA . GLY A 1 149 ? 44.082 11.294 38.557 1.00 25.57 146 GLY A CA 1
ATOM 851 C C . GLY A 1 149 ? 43.883 11.981 39.895 1.00 26.15 146 GLY A C 1
ATOM 852 O O . GLY A 1 149 ? 44.557 11.656 40.877 1.00 27.57 146 GLY A O 1
ATOM 853 N N . ALA A 1 150 ? 42.959 12.934 39.949 1.00 26.19 147 ALA A N 1
ATOM 854 C CA . ALA A 1 150 ? 42.685 13.643 41.198 1.00 25.20 147 ALA A CA 1
ATOM 855 C C . ALA A 1 150 ? 42.208 12.654 42.251 1.00 26.12 147 ALA A C 1
ATOM 856 O O . ALA A 1 150 ? 42.547 12.770 43.431 1.00 25.27 147 ALA A O 1
ATOM 858 N N . VAL A 1 151 ? 41.417 11.672 41.828 1.00 26.07 148 VAL A N 1
ATOM 859 C CA . VAL A 1 151 ? 40.916 10.669 42.763 1.00 24.23 148 VAL A CA 1
ATOM 860 C C . VAL A 1 151 ? 42.079 9.805 43.245 1.00 24.74 148 VAL A C 1
ATOM 861 O O . VAL A 1 151 ? 42.199 9.501 44.432 1.00 25.97 148 VAL A O 1
ATOM 865 N N . CYS A 1 152 ? 42.945 9.419 42.318 1.00 25.03 149 CYS A N 1
ATOM 866 C CA . CYS A 1 152 ? 44.089 8.589 42.666 1.00 26.54 149 CYS A CA 1
ATOM 867 C C . CYS A 1 152 ? 45.039 9.319 43.606 1.00 25.28 149 CYS A C 1
ATOM 868 O O . CYS A 1 152 ? 45.623 8.708 44.501 1.00 26.64 149 CYS A O 1
ATOM 871 N N . LYS A 1 153 ? 45.188 10.626 43.414 1.00 28.07 150 LYS A N 1
ATOM 872 C CA . LYS A 1 153 ? 46.049 11.411 44.297 1.00 28.73 150 LYS A CA 1
ATOM 873 C C . LYS A 1 153 ? 45.474 11.394 45.708 1.00 29.58 150 LYS A C 1
ATOM 874 O O . LYS A 1 153 ? 46.205 11.224 46.680 1.00 30.34 150 LYS A O 1
ATOM 880 N N . LYS A 1 154 ? 44.164 11.590 45.829 1.00 30.28 151 LYS A N 1
ATOM 881 C CA . LYS A 1 154 ? 43.539 11.578 47.149 1.00 29.85 151 LYS A CA 1
ATOM 882 C C . LYS A 1 154 ? 43.825 10.235 47.810 1.00 29.51 151 LYS A C 1
ATOM 883 O O . LYS A 1 154 ? 44.192 10.165 48.985 1.00 30.23 151 LYS A O 1
ATOM 889 N N . PHE A 1 155 ? 43.662 9.164 47.044 1.00 29.05 152 PHE A N 1
ATOM 890 C CA . PHE A 1 155 ? 43.925 7.821 47.552 1.00 29.67 152 PHE A CA 1
ATOM 891 C C . PHE A 1 155 ? 45.368 7.696 48.066 1.00 28.31 152 PHE A C 1
ATOM 892 O O . PHE A 1 155 ? 45.607 7.212 49.173 1.00 28.14 152 PHE A O 1
ATOM 900 N N . LEU A 1 156 ? 46.321 8.148 47.259 1.00 28.77 153 LEU A N 1
ATOM 901 C CA . LEU A 1 156 ? 47.741 8.074 47.604 1.00 29.48 153 LEU A CA 1
ATOM 902 C C . LEU A 1 156 ? 48.133 8.895 48.824 1.00 31.47 153 LEU A C 1
ATOM 903 O O . LEU A 1 156 ? 49.009 8.498 49.597 1.00 29.01 153 LEU A O 1
ATOM 908 N N . SER A 1 157 ? 47.500 10.053 48.982 1.00 30.83 154 SER A N 1
ATOM 909 C CA . SER A 1 157 ? 47.800 10.919 50.111 1.00 30.97 154 SER A CA 1
ATOM 910 C C . SER A 1 157 ? 47.453 10.259 51.439 1.00 30.53 154 SER A C 1
ATOM 911 O O . SER A 1 157 ? 48.023 10.610 52.471 1.00 31.52 154 SER A O 1
ATOM 914 N N . GLU A 1 158 ? 46.527 9.304 51.422 1.00 28.90 155 GLU A N 1
ATOM 915 C CA . GLU A 1 158 ? 46.136 8.614 52.649 1.00 28.76 155 GLU A CA 1
ATOM 916 C C . GLU A 1 158 ? 47.310 7.804 53.180 1.00 30.95 155 GLU A C 1
ATOM 917 O O . GLU A 1 158 ? 47.333 7.417 54.354 1.00 31.50 155 GLU A O 1
ATOM 923 N N . PHE A 1 159 ? 48.277 7.528 52.311 1.00 30.36 156 PHE A N 1
ATOM 924 C CA . PHE A 1 159 ? 49.448 6.764 52.719 1.00 32.30 156 PHE A CA 1
ATOM 925 C C . PHE A 1 159 ? 50.650 7.693 52.837 1.00 32.87 156 PHE A C 1
ATOM 926 O O . PHE A 1 159 ? 51.778 7.241 52.980 1.00 31.47 156 PHE A O 1
ATOM 934 N N . GLY A 1 160 ? 50.397 8.996 52.768 1.00 33.51 157 GLY A N 1
ATOM 935 C CA . GLY A 1 160 ? 51.477 9.961 52.874 1.00 33.90 157 GLY A CA 1
ATOM 936 C C . GLY A 1 160 ? 52.256 10.151 51.588 1.00 35.20 157 GLY A C 1
ATOM 937 O O . GLY A 1 160 ? 53.293 10.825 51.578 1.00 34.89 157 GLY A O 1
ATOM 938 N N . ILE A 1 161 ? 51.754 9.571 50.499 1.00 33.32 158 ILE A N 1
ATOM 939 C CA . ILE A 1 161 ? 52.413 9.675 49.198 1.00 32.54 158 ILE A CA 1
ATOM 940 C C . ILE A 1 161 ? 52.001 10.979 48.513 1.00 34.34 158 ILE A C 1
ATOM 941 O O . ILE A 1 161 ? 50.822 11.227 48.259 1.00 34.58 158 ILE A O 1
ATOM 946 N N A LYS A 1 162 ? 52.993 11.816 48.229 0.50 32.87 159 LYS A N 1
ATOM 947 N N B LYS A 1 162 ? 52.993 11.816 48.229 0.50 32.87 159 LYS A N 1
ATOM 948 C CA A LYS A 1 162 ? 52.744 13.169 47.564 0.50 32.88 159 LYS A CA 1
ATOM 949 C CA B LYS A 1 162 ? 52.744 13.169 47.564 0.50 32.88 159 LYS A CA 1
ATOM 950 C C A LYS A 1 162 ? 53.327 13.221 46.040 0.50 32.99 159 LYS A C 1
ATOM 951 C C B LYS A 1 162 ? 53.327 13.221 46.040 0.50 32.99 159 LYS A C 1
ATOM 952 O O A LYS A 1 162 ? 54.519 12.758 45.747 0.50 32.44 159 LYS A O 1
ATOM 953 O O B LYS A 1 162 ? 54.519 12.758 45.747 0.50 32.44 159 LYS A O 1
ATOM 964 N N . ILE A 1 163 ? 52.522 13.765 45.138 1.00 30.80 160 ILE A N 1
ATOM 965 C CA . ILE A 1 163 ? 52.916 13.881 43.756 1.00 31.26 160 ILE A CA 1
ATOM 966 C C . ILE A 1 163 ? 52.950 15.361 43.411 1.00 30.72 160 ILE A C 1
ATOM 967 O O . ILE A 1 163 ? 52.091 16.127 43.843 1.00 32.37 160 ILE A O 1
ATOM 972 N N . GLY A 1 164 ? 53.966 15.767 42.660 1.00 29.56 161 GLY A N 1
ATOM 973 C CA . GLY A 1 164 ? 54.081 17.159 42.283 1.00 26.49 161 GLY A CA 1
ATOM 974 C C . GLY A 1 164 ? 54.919 17.267 41.040 1.00 26.96 161 GLY A C 1
ATOM 975 O O . GLY A 1 164 ? 55.397 16.250 40.533 1.00 27.30 161 GLY A O 1
ATOM 976 N N . SER A 1 165 ? 55.113 18.492 40.556 1.00 26.62 162 SER A N 1
ATOM 977 C CA . SER A 1 165 ? 55.900 18.713 39.354 1.00 26.72 162 SER A CA 1
ATOM 978 C C . SER A 1 165 ? 56.244 20.188 39.175 1.00 27.47 162 SER A C 1
ATOM 979 O O . SER A 1 165 ? 55.848 21.041 39.968 1.00 26.99 162 SER A O 1
ATOM 982 N N . PHE A 1 166 ? 56.986 20.475 38.116 1.00 28.43 163 PHE A N 1
ATOM 983 C CA . PHE A 1 166 ? 57.381 21.844 37.806 1.00 31.02 163 PHE A CA 1
ATOM 984 C C . PHE A 1 166 ? 58.075 21.867 36.461 1.00 30.24 163 PHE A C 1
ATOM 985 O O . PHE A 1 166 ? 58.704 20.887 36.065 1.00 32.91 163 PHE A O 1
ATOM 993 N N . VAL A 1 167 ? 57.950 22.985 35.754 1.00 33.14 164 VAL A N 1
ATOM 994 C CA . VAL A 1 167 ? 58.564 23.136 34.441 1.00 32.15 164 VAL A CA 1
ATOM 995 C C . VAL A 1 167 ? 60.050 23.457 34.583 1.00 34.74 164 VAL A C 1
ATOM 996 O O . VAL A 1 167 ? 60.442 24.228 35.456 1.00 33.93 164 VAL A O 1
ATOM 1000 N N . VAL A 1 168 ? 60.876 22.864 33.725 1.00 36.17 165 VAL A N 1
ATOM 1001 C CA . VAL A 1 168 ? 62.313 23.103 33.781 1.00 37.04 165 VAL A CA 1
ATOM 1002 C C . VAL A 1 168 ? 62.846 23.795 32.528 1.00 38.00 165 VAL A C 1
ATOM 1003 O O . VAL A 1 168 ? 63.996 24.240 32.497 1.00 37.98 165 VAL A O 1
ATOM 1007 N N . SER A 1 169 ? 62.009 23.885 31.499 1.00 37.47 166 SER A N 1
ATOM 1008 C CA . SER A 1 169 ? 62.408 24.537 30.258 1.00 38.55 166 SER A CA 1
ATOM 1009 C C . SER A 1 169 ? 61.219 24.788 29.343 1.00 39.57 166 SER A C 1
ATOM 1010 O O . SER A 1 169 ? 60.298 23.974 29.263 1.00 38.95 166 SER A O 1
ATOM 1013 N N . ILE A 1 170 ? 61.241 25.936 28.675 1.00 39.56 167 ILE A N 1
ATOM 1014 C CA . ILE A 1 170 ? 60.205 26.330 27.722 1.00 39.50 167 ILE A CA 1
ATOM 1015 C C . ILE A 1 170 ? 60.977 26.875 26.538 1.00 41.00 167 ILE A C 1
ATOM 1016 O O . ILE A 1 170 ? 61.684 27.876 26.664 1.00 42.02 167 ILE A O 1
ATOM 1021 N N . GLY A 1 171 ? 60.853 26.220 25.392 1.00 42.95 168 GLY A N 1
ATOM 1022 C CA . GLY A 1 171 ? 61.585 26.671 24.225 1.00 44.42 168 GLY A CA 1
ATOM 1023 C C . GLY A 1 171 ? 63.060 26.468 24.499 1.00 45.92 168 GLY A C 1
ATOM 1024 O O . GLY A 1 171 ? 63.441 25.473 25.117 1.00 45.13 168 GLY A O 1
ATOM 1025 N N . GLN A 1 172 ? 63.894 27.404 24.056 1.00 46.98 169 GLN A N 1
ATOM 1026 C CA . GLN A 1 172 ? 65.331 27.294 24.277 1.00 48.37 169 GLN A CA 1
ATOM 1027 C C . GLN A 1 172 ? 65.740 27.781 25.663 1.00 48.25 169 GLN A C 1
ATOM 1028 O O . GLN A 1 172 ? 66.872 27.560 26.096 1.00 49.97 169 GLN A O 1
ATOM 1034 N N . LYS A 1 173 ? 64.819 28.437 26.363 1.00 47.74 170 LYS A N 1
ATOM 1035 C CA . LYS A 1 173 ? 65.111 28.959 27.693 1.00 48.30 170 LYS A CA 1
ATOM 1036 C C . LYS A 1 173 ? 64.865 27.934 28.797 1.00 47.86 170 LYS A C 1
ATOM 1037 O O . LYS A 1 173 ? 63.743 27.458 28.981 1.00 46.99 170 LYS A O 1
ATOM 1043 N N . GLU A 1 174 ? 65.919 27.612 29.539 1.00 46.77 171 GLU A N 1
ATOM 1044 C CA . GLU A 1 174 ? 65.830 26.632 30.612 1.00 47.67 171 GLU A CA 1
ATOM 1045 C C . GLU A 1 174 ? 66.022 27.242 31.999 1.00 46.01 171 GLU A C 1
ATOM 1046 O O . GLU A 1 174 ? 66.579 28.334 32.141 1.00 45.66 171 GLU A O 1
ATOM 1052 N N . VAL A 1 175 ? 65.549 26.535 33.022 1.00 42.66 172 VAL A N 1
ATOM 1053 C CA . VAL A 1 175 ? 65.722 26.995 34.392 1.00 41.40 172 VAL A CA 1
ATOM 1054 C C . VAL A 1 175 ? 67.114 26.502 34.772 1.00 40.60 172 VAL A C 1
ATOM 1055 O O . VAL A 1 175 ? 67.301 25.348 35.153 1.00 39.36 172 VAL A O 1
ATOM 1059 N N . GLU A 1 176 ? 68.091 27.394 34.652 1.00 40.99 173 GLU A N 1
ATOM 1060 C CA . GLU A 1 176 ? 69.484 27.071 34.931 1.00 39.84 173 GLU A CA 1
ATOM 1061 C C . GLU A 1 176 ? 69.779 26.564 36.334 1.00 38.77 173 GLU A C 1
ATOM 1062 O O . GLU A 1 176 ? 70.677 25.747 36.520 1.00 36.38 173 GLU A O 1
ATOM 1068 N N . GLU A 1 177 ? 69.029 27.039 37.322 1.00 38.54 174 GLU A N 1
ATOM 1069 C CA . GLU A 1 177 ? 69.242 26.599 38.693 1.00 39.37 174 GLU A CA 1
ATOM 1070 C C . GLU A 1 177 ? 69.024 25.099 38.869 1.00 39.43 174 GLU A C 1
ATOM 1071 O O . GLU A 1 177 ? 69.499 24.514 39.840 1.00 39.15 174 GLU A O 1
ATOM 1077 N N . LEU A 1 178 ? 68.322 24.473 37.929 1.00 38.02 175 LEU A N 1
ATOM 1078 C CA . LEU A 1 178 ? 68.026 23.044 38.044 1.00 41.15 175 LEU A CA 1
ATOM 1079 C C . LEU A 1 178 ? 68.857 22.109 37.174 1.00 40.58 175 LEU A C 1
ATOM 1080 O O . LEU A 1 178 ? 68.507 20.939 37.020 1.00 41.13 175 LEU A O 1
ATOM 1085 N N . LYS A 1 179 ? 69.951 22.611 36.613 1.00 40.13 176 LYS A N 1
ATOM 1086 C CA . LYS A 1 179 ? 70.811 21.789 35.764 1.00 42.02 176 LYS A CA 1
ATOM 1087 C C . LYS A 1 179 ? 71.491 20.687 36.581 1.00 40.33 176 LYS A C 1
ATOM 1088 O O . LYS A 1 179 ? 71.728 19.591 36.082 1.00 42.31 176 LYS A O 1
ATOM 1094 N N . ASP A 1 180 ? 71.820 20.988 37.833 1.00 40.34 177 ASP A N 1
ATOM 1095 C CA . ASP A 1 180 ? 72.444 20.011 38.725 1.00 41.07 177 ASP A CA 1
ATOM 1096 C C . ASP A 1 180 ? 71.276 19.187 39.281 1.00 40.33 177 ASP A C 1
ATOM 1097 O O . ASP A 1 180 ? 70.418 19.720 39.977 1.00 40.45 177 ASP A O 1
ATOM 1102 N N . LYS A 1 181 ? 71.245 17.895 38.972 1.00 38.71 178 LYS A N 1
ATOM 1103 C CA . LYS A 1 181 ? 70.140 17.033 39.401 1.00 37.53 178 LYS A CA 1
ATOM 1104 C C . LYS A 1 181 ? 70.268 16.336 40.750 1.00 37.35 178 LYS A C 1
ATOM 1105 O O . LYS A 1 181 ? 69.599 15.330 41.001 1.00 36.53 178 LYS A O 1
ATOM 1111 N N . SER A 1 182 ? 71.107 16.869 41.628 1.00 37.04 179 SER A N 1
ATOM 1112 C CA . SER A 1 182 ? 71.285 16.263 42.937 1.00 35.23 179 SER A CA 1
ATOM 1113 C C . SER A 1 182 ? 69.988 16.344 43.738 1.00 32.16 179 SER A C 1
ATOM 1114 O O . SER A 1 182 ? 69.739 15.514 44.610 1.00 29.42 179 SER A O 1
ATOM 1117 N N . TYR A 1 183 ? 69.160 17.341 43.445 1.00 31.23 180 TYR A N 1
ATOM 1118 C CA . TYR A 1 183 ? 67.907 17.495 44.173 1.00 30.94 180 TYR A CA 1
ATOM 1119 C C . TYR A 1 183 ? 66.935 16.319 43.982 1.00 32.60 180 TYR A C 1
ATOM 1120 O O . TYR A 1 183 ? 65.944 16.207 44.709 1.00 33.16 180 TYR A O 1
ATOM 1129 N N . PHE A 1 184 ? 67.222 15.439 43.020 1.00 32.64 181 PHE A N 1
ATOM 1130 C CA . PHE A 1 184 ? 66.377 14.263 42.772 1.00 33.43 181 PHE A CA 1
ATOM 1131 C C . PHE A 1 184 ? 66.320 13.404 44.033 1.00 34.47 181 PHE A C 1
ATOM 1132 O O . PHE A 1 184 ? 65.410 12.596 44.210 1.00 34.37 181 PHE A O 1
ATOM 1140 N N . ALA A 1 185 ? 67.319 13.555 44.897 1.00 33.13 182 ALA A N 1
ATOM 1141 C CA . ALA A 1 185 ? 67.368 12.781 46.127 1.00 33.21 182 ALA A CA 1
ATOM 1142 C C . ALA A 1 185 ? 66.954 13.623 47.323 1.00 33.94 182 ALA A C 1
ATOM 1143 O O . ALA A 1 185 ? 67.220 13.254 48.462 1.00 37.52 182 ALA A O 1
ATOM 1145 N N . ASN A 1 186 ? 66.284 14.742 47.071 1.00 34.63 183 ASN A N 1
ATOM 1146 C CA . ASN A 1 186 ? 65.889 15.633 48.155 1.00 35.77 183 ASN A CA 1
ATOM 1147 C C . ASN A 1 186 ? 64.388 15.944 48.191 1.00 35.07 183 ASN A C 1
ATOM 1148 O O . ASN A 1 186 ? 63.928 16.887 47.546 1.00 32.74 183 ASN A O 1
ATOM 1153 N N . PRO A 1 187 ? 63.611 15.164 48.965 1.00 35.50 184 PRO A N 1
ATOM 1154 C CA . PRO A 1 187 ? 62.161 15.365 49.083 1.00 37.56 184 PRO A CA 1
ATOM 1155 C C . PRO A 1 187 ? 61.784 16.818 49.389 1.00 39.18 184 PRO A C 1
ATOM 1156 O O . PRO A 1 187 ? 60.908 17.391 48.740 1.00 40.49 184 PRO A O 1
ATOM 1160 N N . GLU A 1 188 ? 62.452 17.409 50.374 1.00 40.21 185 GLU A N 1
ATOM 1161 C CA . GLU A 1 188 ? 62.184 18.790 50.762 1.00 39.91 185 GLU A CA 1
ATOM 1162 C C . GLU A 1 188 ? 62.360 19.751 49.592 1.00 37.88 185 GLU A C 1
ATOM 1163 O O . GLU A 1 188 ? 61.539 20.645 49.387 1.00 39.85 185 GLU A O 1
ATOM 1169 N N . LYS A 1 189 ? 63.430 19.576 48.823 1.00 37.20 186 LYS A N 1
ATOM 1170 C CA . LYS A 1 189 ? 63.673 20.447 47.671 1.00 38.29 186 LYS A CA 1
ATOM 1171 C C . LYS A 1 189 ? 62.595 20.275 46.603 1.00 36.18 186 LYS A C 1
ATOM 1172 O O . LYS A 1 189 ? 62.012 21.252 46.125 1.00 35.87 186 LYS A O 1
ATOM 1178 N N . LEU A 1 190 ? 62.350 19.026 46.220 1.00 35.00 187 LEU A N 1
ATOM 1179 C CA . LEU A 1 190 ? 61.338 18.715 45.212 1.00 32.20 187 LEU A CA 1
ATOM 1180 C C . LEU A 1 190 ? 60.012 19.358 45.607 1.00 31.78 187 LEU A C 1
ATOM 1181 O O . LEU A 1 190 ? 59.402 20.089 44.825 1.00 30.08 187 LEU A O 1
ATOM 1186 N N . LEU A 1 191 ? 59.580 19.094 46.834 1.00 34.44 188 LEU A N 1
ATOM 1187 C CA . LEU A 1 191 ? 58.323 19.650 47.321 1.00 37.29 188 LEU A CA 1
ATOM 1188 C C . LEU A 1 191 ? 58.391 21.167 47.247 1.00 37.90 188 LEU A C 1
ATOM 1189 O O . LEU A 1 191 ? 57.412 21.832 46.901 1.00 39.16 188 LEU A O 1
ATOM 1194 N N . SER A 1 192 ? 59.564 21.703 47.564 1.00 37.66 189 SER A N 1
ATOM 1195 C CA . SER A 1 192 ? 59.795 23.139 47.537 1.00 38.26 189 SER A CA 1
ATOM 1196 C C . SER A 1 192 ? 59.581 23.694 46.134 1.00 37.01 189 SER A C 1
ATOM 1197 O O . SER A 1 192 ? 58.897 24.704 45.950 1.00 36.46 189 SER A O 1
ATOM 1200 N N . TYR A 1 193 ? 60.172 23.033 45.144 1.00 35.52 190 TYR A N 1
ATOM 1201 C CA . TYR A 1 193 ? 60.040 23.474 43.764 1.00 34.85 190 TYR A CA 1
ATOM 1202 C C . TYR A 1 193 ? 58.595 23.404 43.286 1.00 34.74 190 TYR A C 1
ATOM 1203 O O . TYR A 1 193 ? 58.145 24.254 42.520 1.00 32.55 190 TYR A O 1
ATOM 1212 N N . HIS A 1 194 ? 57.865 22.387 43.734 1.00 35.21 191 HIS A N 1
ATOM 1213 C CA . HIS A 1 194 ? 56.472 22.253 43.339 1.00 34.54 191 HIS A CA 1
ATOM 1214 C C . HIS A 1 194 ? 55.653 23.390 43.939 1.00 35.57 191 HIS A C 1
ATOM 1215 O O . HIS A 1 194 ? 54.811 23.987 43.263 1.00 34.50 191 HIS A O 1
ATOM 1222 N N . GLU A 1 195 ? 55.908 23.693 45.208 1.00 36.79 192 GLU A N 1
ATOM 1223 C CA . GLU A 1 195 ? 55.185 24.763 45.885 1.00 40.02 192 GLU A CA 1
ATOM 1224 C C . GLU A 1 195 ? 55.410 26.095 45.178 1.00 38.78 192 GLU A C 1
ATOM 1225 O O . GLU A 1 195 ? 54.469 26.861 44.982 1.00 38.33 192 GLU A O 1
ATOM 1231 N N . LYS A 1 196 ? 56.649 26.372 44.787 1.00 38.54 193 LYS A N 1
ATOM 1232 C CA . LYS A 1 196 ? 56.940 27.623 44.096 1.00 40.26 193 LYS A CA 1
ATOM 1233 C C . LYS A 1 196 ? 56.307 27.625 42.709 1.00 40.80 193 LYS A C 1
ATOM 1234 O O . LYS A 1 196 ? 55.789 28.644 42.258 1.00 40.39 193 LYS A O 1
ATOM 1240 N N . ALA A 1 197 ? 56.339 26.479 42.035 1.00 40.25 194 ALA A N 1
ATOM 1241 C CA . ALA A 1 197 ? 55.743 26.380 40.710 1.00 40.23 194 ALA A CA 1
ATOM 1242 C C . ALA A 1 197 ? 54.276 26.795 40.785 1.00 39.94 194 ALA A C 1
ATOM 1243 O O . ALA A 1 197 ? 53.733 27.374 39.842 1.00 38.82 194 ALA A O 1
ATOM 1245 N N . GLU A 1 198 ? 53.636 26.492 41.909 1.00 39.73 195 GLU A N 1
ATOM 1246 C CA . GLU A 1 198 ? 52.238 26.846 42.094 1.00 41.95 195 GLU A CA 1
ATOM 1247 C C . GLU A 1 198 ? 52.062 28.359 42.158 1.00 43.47 195 GLU A C 1
ATOM 1248 O O . GLU A 1 198 ? 50.949 28.864 42.022 1.00 43.14 195 GLU A O 1
ATOM 1254 N N . ASP A 1 199 ? 53.159 29.083 42.366 1.00 45.42 196 ASP A N 1
ATOM 1255 C CA . ASP A 1 199 ? 53.099 30.541 42.419 1.00 46.96 196 ASP A CA 1
ATOM 1256 C C . ASP A 1 199 ? 53.653 31.132 41.134 1.00 47.32 196 ASP A C 1
ATOM 1257 O O . ASP A 1 199 ? 53.958 32.321 41.062 1.00 48.28 196 ASP A O 1
ATOM 1262 N N . SER A 1 200 ? 53.784 30.294 40.115 1.00 46.92 197 SER A N 1
ATOM 1263 C CA . SER A 1 200 ? 54.309 30.740 38.838 1.00 47.10 197 SER A CA 1
ATOM 1264 C C . SER A 1 200 ? 53.232 30.645 37.776 1.00 48.31 197 SER A C 1
ATOM 1265 O O . SER A 1 200 ? 52.439 29.701 37.758 1.00 48.75 197 SER A O 1
ATOM 1268 N N . GLU A 1 201 ? 53.203 31.633 36.893 1.00 48.40 198 GLU A N 1
ATOM 1269 C CA . GLU A 1 201 ? 52.222 31.662 35.822 1.00 49.00 198 GLU A CA 1
ATOM 1270 C C . GLU A 1 201 ? 52.604 30.628 34.768 1.00 47.47 198 GLU A C 1
ATOM 1271 O O . GLU A 1 201 ? 51.811 30.309 33.884 1.00 49.63 198 GLU A O 1
ATOM 1277 N N . LEU A 1 202 ? 53.824 30.107 34.878 1.00 43.34 199 LEU A N 1
ATOM 1278 C CA . LEU A 1 202 ? 54.338 29.105 33.949 1.00 41.72 199 LEU A CA 1
ATOM 1279 C C . LEU A 1 202 ? 54.765 27.848 34.708 1.00 40.96 199 LEU A C 1
ATOM 1280 O O . LEU A 1 202 ? 55.392 26.949 34.145 1.00 41.97 199 LEU A O 1
ATOM 1285 N N . ARG A 1 203 ? 54.430 27.801 35.992 1.00 38.17 200 ARG A N 1
ATOM 1286 C CA . ARG A 1 203 ? 54.766 26.668 36.847 1.00 38.67 200 ARG A CA 1
ATOM 1287 C C . ARG A 1 203 ? 56.265 26.373 36.894 1.00 38.71 200 ARG A C 1
ATOM 1288 O O . ARG A 1 203 ? 56.678 25.207 36.967 1.00 39.15 200 ARG A O 1
ATOM 1296 N N . ILE A 1 204 ? 57.081 27.424 36.836 1.00 37.06 201 ILE A N 1
ATOM 1297 C CA . ILE A 1 204 ? 58.526 27.255 36.938 1.00 37.34 201 ILE A CA 1
ATOM 1298 C C . ILE A 1 204 ? 58.872 27.407 38.421 1.00 36.36 201 ILE A C 1
ATOM 1299 O O . ILE A 1 204 ? 58.236 28.176 39.138 1.00 37.32 201 ILE A O 1
ATOM 1304 N N . PRO A 1 205 ? 59.875 26.659 38.902 1.00 35.84 202 PRO A N 1
ATOM 1305 C CA . PRO A 1 205 ? 60.328 26.674 40.295 1.00 37.66 202 PRO A CA 1
ATOM 1306 C C . PRO A 1 205 ? 60.784 28.026 40.861 1.00 40.25 202 PRO A C 1
ATOM 1307 O O . PRO A 1 205 ? 60.964 28.156 42.067 1.00 41.56 202 PRO A O 1
ATOM 1311 N N . PHE A 1 206 ? 60.984 29.020 40.001 1.00 43.21 203 PHE A N 1
ATOM 1312 C CA . PHE A 1 206 ? 61.425 30.337 40.461 1.00 45.45 203 PHE A CA 1
ATOM 1313 C C . PHE A 1 206 ? 60.562 31.434 39.850 1.00 47.30 203 PHE A C 1
ATOM 1314 O O . PHE A 1 206 ? 60.916 32.017 38.826 1.00 48.40 203 PHE A O 1
ATOM 1322 N N . PRO A 1 207 ? 59.417 31.738 40.484 1.00 49.00 204 PRO A N 1
ATOM 1323 C CA . PRO A 1 207 ? 58.488 32.765 40.007 1.00 51.57 204 PRO A CA 1
ATOM 1324 C C . PRO A 1 207 ? 59.128 34.095 39.614 1.00 53.61 204 PRO A C 1
ATOM 1325 O O . PRO A 1 207 ? 58.664 34.755 38.683 1.00 54.56 204 PRO A O 1
ATOM 1329 N N . GLU A 1 208 ? 60.185 34.498 40.314 1.00 54.76 205 GLU A N 1
ATOM 1330 C CA . GLU A 1 208 ? 60.843 35.758 39.980 1.00 56.95 205 GLU A CA 1
ATOM 1331 C C . GLU A 1 208 ? 61.215 35.763 38.501 1.00 56.56 205 GLU A C 1
ATOM 1332 O O . GLU A 1 208 ? 61.181 36.805 37.848 1.00 56.58 205 GLU A O 1
ATOM 1338 N N . LYS A 1 209 ? 61.557 34.583 37.987 1.00 56.43 206 LYS A N 1
ATOM 1339 C CA . LYS A 1 209 ? 61.949 34.402 36.590 1.00 56.73 206 LYS A CA 1
ATOM 1340 C C . LYS A 1 209 ? 60.776 34.556 35.625 1.00 56.05 206 LYS A C 1
ATOM 1341 O O . LYS A 1 209 ? 60.973 34.692 34.418 1.00 55.50 206 LYS A O 1
ATOM 1347 N N . ASP A 1 210 ? 59.559 34.526 36.156 1.00 56.77 207 ASP A N 1
ATOM 1348 C CA . ASP A 1 210 ? 58.361 34.644 35.331 1.00 58.16 207 ASP A CA 1
ATOM 1349 C C . ASP A 1 210 ? 58.448 35.745 34.282 1.00 59.43 207 ASP A C 1
ATOM 1350 O O . ASP A 1 210 ? 58.417 35.467 33.081 1.00 59.26 207 ASP A O 1
ATOM 1355 N N . GLU A 1 211 ? 58.558 36.991 34.736 1.00 60.35 208 GLU A N 1
ATOM 1356 C CA . GLU A 1 211 ? 58.644 38.130 33.827 1.00 60.32 208 GLU A CA 1
ATOM 1357 C C . GLU A 1 211 ? 59.688 37.873 32.749 1.00 59.27 208 GLU A C 1
ATOM 1358 O O . GLU A 1 211 ? 59.459 38.148 31.570 1.00 58.68 208 GLU A O 1
ATOM 1364 N N . GLU A 1 212 ? 60.832 37.339 33.163 1.00 58.55 209 GLU A N 1
ATOM 1365 C CA . GLU A 1 212 ? 61.912 37.032 32.238 1.00 58.84 209 GLU A CA 1
ATOM 1366 C C . GLU A 1 212 ? 61.435 36.041 31.181 1.00 59.16 209 GLU A C 1
ATOM 1367 O O . GLU A 1 212 ? 61.662 36.237 29.986 1.00 58.29 209 GLU A O 1
ATOM 1373 N N . PHE A 1 213 ? 60.774 34.974 31.624 1.00 58.92 210 PHE A N 1
ATOM 1374 C CA . PHE A 1 213 ? 60.263 33.968 30.699 1.00 58.77 210 PHE A CA 1
ATOM 1375 C C . PHE A 1 213 ? 59.144 34.527 29.831 1.00 59.13 210 PHE A C 1
ATOM 1376 O O . PHE A 1 213 ? 59.091 34.258 28.631 1.00 59.00 210 PHE A O 1
ATOM 1384 N N . LYS A 1 214 ? 58.253 35.303 30.439 1.00 60.06 211 LYS A N 1
ATOM 1385 C CA . LYS A 1 214 ? 57.141 35.898 29.709 1.00 61.83 211 LYS A CA 1
ATOM 1386 C C . LYS A 1 214 ? 57.660 36.751 28.555 1.00 62.72 211 LYS A C 1
ATOM 1387 O O . LYS A 1 214 ? 56.994 36.900 27.534 1.00 62.97 211 LYS A O 1
ATOM 1393 N N . THR A 1 215 ? 58.854 37.308 28.724 1.00 64.01 212 THR A N 1
ATOM 1394 C CA . THR A 1 215 ? 59.458 38.137 27.691 1.00 65.03 212 THR A CA 1
ATOM 1395 C C . THR A 1 215 ? 59.899 37.269 26.517 1.00 65.03 212 THR A C 1
ATOM 1396 O O . THR A 1 215 ? 59.504 37.505 25.375 1.00 65.77 212 THR A O 1
ATOM 1400 N N . TYR A 1 216 ? 60.723 36.266 26.806 1.00 64.67 213 TYR A N 1
ATOM 1401 C CA . TYR A 1 216 ? 61.206 35.355 25.775 1.00 63.48 213 TYR A CA 1
ATOM 1402 C C . TYR A 1 216 ? 60.035 34.815 24.965 1.00 63.61 213 TYR A C 1
ATOM 1403 O O . TYR A 1 216 ? 60.073 34.787 23.735 1.00 63.14 213 TYR A O 1
ATOM 1412 N N . ILE A 1 217 ? 58.996 34.381 25.671 1.00 63.89 214 ILE A N 1
ATOM 1413 C CA . ILE A 1 217 ? 57.815 33.825 25.032 1.00 64.39 214 ILE A CA 1
ATOM 1414 C C . ILE A 1 217 ? 57.207 34.790 24.020 1.00 65.80 214 ILE A C 1
ATOM 1415 O O . ILE A 1 217 ? 57.137 34.479 22.832 1.00 66.11 214 ILE A O 1
ATOM 1420 N N . ASP A 1 218 ? 56.772 35.957 24.485 1.00 67.46 215 ASP A N 1
ATOM 1421 C CA . ASP A 1 218 ? 56.180 36.951 23.596 1.00 68.50 215 ASP A CA 1
ATOM 1422 C C . ASP A 1 218 ? 57.153 37.266 22.469 1.00 69.40 215 ASP A C 1
ATOM 1423 O O . ASP A 1 218 ? 56.751 37.482 21.326 1.00 68.99 215 ASP A O 1
ATOM 1428 N N . GLU A 1 219 ? 58.438 37.287 22.805 1.00 70.77 216 GLU A N 1
ATOM 1429 C CA . GLU A 1 219 ? 59.493 37.559 21.836 1.00 71.88 216 GLU A CA 1
ATOM 1430 C C . GLU A 1 219 ? 59.457 36.517 20.720 1.00 72.56 216 GLU A C 1
ATOM 1431 O O . GLU A 1 219 ? 59.902 36.775 19.601 1.00 73.64 216 GLU A O 1
ATOM 1437 N N . VAL A 1 220 ? 58.922 35.341 21.036 1.00 71.90 217 VAL A N 1
ATOM 1438 C CA . VAL A 1 220 ? 58.826 34.249 20.075 1.00 71.16 217 VAL A CA 1
ATOM 1439 C C . VAL A 1 220 ? 57.460 34.201 19.401 1.00 71.15 217 VAL A C 1
ATOM 1440 O O . VAL A 1 220 ? 57.363 33.965 18.197 1.00 70.59 217 VAL A O 1
ATOM 1444 N N . LYS A 1 221 ? 56.408 34.431 20.180 1.00 72.15 218 LYS A N 1
ATOM 1445 C CA . LYS A 1 221 ? 55.049 34.396 19.654 1.00 73.44 218 LYS A CA 1
ATOM 1446 C C . LYS A 1 221 ? 54.792 35.498 18.631 1.00 74.14 218 LYS A C 1
ATOM 1447 O O . LYS A 1 221 ? 53.853 35.411 17.840 1.00 74.03 218 LYS A O 1
ATOM 1453 N N . GLU A 1 222 ? 55.625 36.535 18.647 1.00 74.71 219 GLU A N 1
ATOM 1454 C CA . GLU A 1 222 ? 55.478 37.634 17.699 1.00 75.06 219 GLU A CA 1
ATOM 1455 C C . GLU A 1 222 ? 56.053 37.224 16.347 1.00 74.59 219 GLU A C 1
ATOM 1456 O O . GLU A 1 222 ? 55.812 37.879 15.332 1.00 74.90 219 GLU A O 1
ATOM 1462 N N . LYS A 1 223 ? 56.814 36.133 16.343 1.00 73.58 220 LYS A N 1
ATOM 1463 C CA . LYS A 1 223 ? 57.418 35.623 15.118 1.00 72.25 220 LYS A CA 1
ATOM 1464 C C . LYS A 1 223 ? 56.577 34.459 14.600 1.00 71.35 220 LYS A C 1
ATOM 1465 O O . LYS A 1 223 ? 57.041 33.662 13.784 1.00 71.34 220 LYS A O 1
ATOM 1471 N N . GLY A 1 224 ? 55.343 34.364 15.084 1.00 69.42 221 GLY A N 1
ATOM 1472 C CA . GLY A 1 224 ? 54.470 33.285 14.660 1.00 67.21 221 GLY A CA 1
ATOM 1473 C C . GLY A 1 224 ? 55.125 31.935 14.887 1.00 65.34 221 GLY A C 1
ATOM 1474 O O . GLY A 1 224 ? 55.196 31.107 13.981 1.00 65.32 221 GLY A O 1
ATOM 1475 N N . GLU A 1 225 ? 55.612 31.716 16.103 1.00 63.18 222 GLU A N 1
ATOM 1476 C CA . GLU A 1 225 ? 56.268 30.462 16.450 1.00 60.46 222 GLU A CA 1
ATOM 1477 C C . GLU A 1 225 ? 55.699 29.874 17.733 1.00 57.63 222 GLU A C 1
ATOM 1478 O O . GLU A 1 225 ? 55.371 30.604 18.669 1.00 57.33 222 GLU A O 1
ATOM 1484 N N . SER A 1 226 ? 55.575 28.551 17.764 1.00 54.47 223 SER A N 1
ATOM 1485 C CA . SER A 1 226 ? 55.056 27.852 18.933 1.00 51.19 223 SER A CA 1
ATOM 1486 C C . SER A 1 226 ? 56.221 27.268 19.730 1.00 48.39 223 SER A C 1
ATOM 1487 O O . SER A 1 226 ? 57.295 27.027 19.184 1.00 47.45 223 SER A O 1
ATOM 1490 N N . LEU A 1 227 ? 55.998 27.037 21.020 1.00 46.66 224 LEU A N 1
ATOM 1491 C CA . LEU A 1 227 ? 57.040 26.511 21.894 1.00 44.93 224 LEU A CA 1
ATOM 1492 C C . LEU A 1 227 ? 56.722 25.178 22.561 1.00 43.28 224 LEU A C 1
ATOM 1493 O O . LEU A 1 227 ? 55.569 24.856 22.836 1.00 43.10 224 LEU A O 1
ATOM 1498 N N . GLY A 1 228 ? 57.772 24.405 22.810 1.00 42.22 225 GLY A N 1
ATOM 1499 C CA . GLY A 1 228 ? 57.628 23.127 23.477 1.00 38.69 225 GLY A CA 1
ATOM 1500 C C . GLY A 1 228 ? 58.179 23.315 24.875 1.00 37.23 225 GLY A C 1
ATOM 1501 O O . GLY A 1 228 ? 58.413 24.448 25.299 1.00 37.22 225 GLY A O 1
ATOM 1502 N N . GLY A 1 229 ? 58.397 22.225 25.599 1.00 34.59 226 GLY A N 1
ATOM 1503 C CA . GLY A 1 229 ? 58.923 22.356 26.943 1.00 32.18 226 GLY A CA 1
ATOM 1504 C C . GLY A 1 229 ? 59.221 21.037 27.621 1.00 32.18 226 GLY A C 1
ATOM 1505 O O . GLY A 1 229 ? 58.884 19.962 27.118 1.00 29.61 226 GLY A O 1
ATOM 1506 N N . VAL A 1 230 ? 59.861 21.125 28.778 1.00 31.27 227 VAL A N 1
ATOM 1507 C CA . VAL A 1 230 ? 60.208 19.946 29.546 1.00 30.54 227 VAL A CA 1
ATOM 1508 C C . VAL A 1 230 ? 59.833 20.166 30.996 1.00 30.33 227 VAL A C 1
ATOM 1509 O O . VAL A 1 230 ? 60.035 21.255 31.542 1.00 32.05 227 VAL A O 1
ATOM 1513 N N . PHE A 1 231 ? 59.260 19.146 31.621 1.00 30.29 228 PHE A N 1
ATOM 1514 C CA . PHE A 1 231 ? 58.918 19.250 33.030 1.00 28.31 228 PHE A CA 1
ATOM 1515 C C . PHE A 1 231 ? 59.310 17.977 33.756 1.00 27.98 228 PHE A C 1
ATOM 1516 O O . PHE A 1 231 ? 59.564 16.946 33.135 1.00 28.13 228 PHE A O 1
ATOM 1524 N N . GLU A 1 232 ? 59.391 18.062 35.077 1.00 26.44 229 GLU A N 1
ATOM 1525 C CA . GLU A 1 232 ? 59.744 16.908 35.877 1.00 29.28 229 GLU A CA 1
ATOM 1526 C C . GLU A 1 232 ? 58.589 16.644 36.828 1.00 30.14 229 GLU A C 1
ATOM 1527 O O . GLU A 1 232 ? 58.019 17.571 37.410 1.00 30.07 229 GLU A O 1
ATOM 1533 N N . VAL A 1 233 ? 58.222 15.377 36.950 1.00 27.57 230 VAL A N 1
ATOM 1534 C CA . VAL A 1 233 ? 57.134 14.980 37.830 1.00 25.81 230 VAL A CA 1
ATOM 1535 C C . VAL A 1 233 ? 57.747 14.071 38.867 1.00 25.39 230 VAL A C 1
ATOM 1536 O O . VAL A 1 233 ? 58.589 13.240 38.540 1.00 25.74 230 VAL A O 1
ATOM 1540 N N . PHE A 1 234 ? 57.334 14.218 40.117 1.00 24.66 231 PHE A N 1
ATOM 1541 C CA . PHE A 1 234 ? 57.883 13.381 41.166 1.00 24.92 231 PHE A CA 1
ATOM 1542 C C . PHE A 1 234 ? 56.793 12.888 42.097 1.00 26.21 231 PHE A C 1
ATOM 1543 O O . PHE A 1 234 ? 55.690 13.444 42.142 1.00 26.53 231 PHE A O 1
ATOM 1551 N N . ALA A 1 235 ? 57.117 11.833 42.834 1.00 24.90 232 ALA A N 1
ATOM 1552 C CA . ALA A 1 235 ? 56.221 11.254 43.823 1.00 26.36 232 ALA A CA 1
ATOM 1553 C C . ALA A 1 235 ? 57.106 10.968 45.024 1.00 27.55 232 ALA A C 1
ATOM 1554 O O . ALA A 1 235 ? 58.167 10.353 44.883 1.00 25.03 232 ALA A O 1
ATOM 1556 N N . LEU A 1 236 ? 56.678 11.423 46.198 1.00 27.80 233 LEU A N 1
ATOM 1557 C CA . LEU A 1 236 ? 57.443 11.233 47.423 1.00 30.05 233 LEU A CA 1
ATOM 1558 C C . LEU A 1 236 ? 56.826 10.200 48.358 1.00 32.65 233 LEU A C 1
ATOM 1559 O O . LEU A 1 236 ? 55.609 10.013 48.382 1.00 29.83 233 LEU A O 1
ATOM 1564 N N . ASN A 1 237 ? 57.692 9.537 49.123 1.00 32.92 234 ASN A N 1
ATOM 1565 C CA . ASN A 1 237 ? 57.298 8.531 50.105 1.00 32.98 234 ASN A CA 1
ATOM 1566 C C . ASN A 1 237 ? 56.708 7.251 49.534 1.00 33.29 234 ASN A C 1
ATOM 1567 O O . ASN A 1 237 ? 55.872 6.605 50.169 1.00 31.29 234 ASN A O 1
ATOM 1572 N N . VAL A 1 238 ? 57.140 6.882 48.334 1.00 31.48 235 VAL A N 1
ATOM 1573 C CA . VAL A 1 238 ? 56.667 5.656 47.720 1.00 29.94 235 VAL A CA 1
ATOM 1574 C C . VAL A 1 238 ? 57.570 4.559 48.272 1.00 31.55 235 VAL A C 1
ATOM 1575 O O . VAL A 1 238 ? 58.793 4.640 48.172 1.00 29.30 235 VAL A O 1
ATOM 1579 N N . PRO A 1 239 ? 56.979 3.525 48.882 1.00 32.00 236 PRO A N 1
ATOM 1580 C CA . PRO A 1 239 ? 57.793 2.442 49.435 1.00 31.26 236 PRO A CA 1
ATOM 1581 C C . PRO A 1 239 ? 58.449 1.614 48.336 1.00 31.96 236 PRO A C 1
ATOM 1582 O O . PRO A 1 239 ? 58.045 1.676 47.175 1.00 32.09 236 PRO A O 1
ATOM 1586 N N . PRO A 1 240 ? 59.475 0.827 48.693 1.00 30.96 237 PRO A N 1
ATOM 1587 C CA . PRO A 1 240 ? 60.181 -0.020 47.732 1.00 31.92 237 PRO A CA 1
ATOM 1588 C C . PRO A 1 240 ? 59.278 -1.218 47.493 1.00 31.40 237 PRO A C 1
ATOM 1589 O O . PRO A 1 240 ? 58.498 -1.573 48.369 1.00 31.59 237 PRO A O 1
ATOM 1593 N N . GLY A 1 241 ? 59.378 -1.842 46.328 1.00 31.92 238 GLY A N 1
ATOM 1594 C CA . GLY A 1 241 ? 58.563 -3.017 46.083 1.00 32.30 238 GLY A CA 1
ATOM 1595 C C . GLY A 1 241 ? 57.405 -2.901 45.117 1.00 30.72 238 GLY A C 1
ATOM 1596 O O . GLY A 1 241 ? 56.791 -3.914 44.798 1.00 32.99 238 GLY A O 1
ATOM 1597 N N . LEU A 1 242 ? 57.087 -1.695 44.660 1.00 28.61 239 LEU A N 1
ATOM 1598 C CA . LEU A 1 242 ? 55.990 -1.532 43.715 1.00 28.72 239 LEU A CA 1
ATOM 1599 C C . LEU A 1 242 ? 56.504 -1.842 42.318 1.00 29.83 239 LEU A C 1
ATOM 1600 O O . LEU A 1 242 ? 57.642 -1.504 41.975 1.00 30.53 239 LEU A O 1
ATOM 1605 N N . GLY A 1 243 ? 55.662 -2.475 41.507 1.00 27.88 240 GLY A N 1
ATOM 1606 C CA . GLY A 1 243 ? 56.082 -2.858 40.175 1.00 27.25 240 GLY A CA 1
ATOM 1607 C C . GLY A 1 243 ? 56.807 -4.170 40.375 1.00 29.07 240 GLY A C 1
ATOM 1608 O O . GLY A 1 243 ? 56.961 -4.608 41.512 1.00 30.24 240 GLY A O 1
ATOM 1609 N N . SER A 1 244 ? 57.264 -4.805 39.303 1.00 29.21 241 SER A N 1
ATOM 1610 C CA . SER A 1 244 ? 57.954 -6.079 39.448 1.00 30.54 241 SER A CA 1
ATOM 1611 C C . SER A 1 244 ? 58.858 -6.375 38.269 1.00 31.23 241 SER A C 1
ATOM 1612 O O . SER A 1 244 ? 58.626 -5.910 37.161 1.00 31.16 241 SER A O 1
ATOM 1615 N N . HIS A 1 245 ? 59.885 -7.176 38.519 1.00 34.72 242 HIS A N 1
ATOM 1616 C CA . HIS A 1 245 ? 60.853 -7.544 37.495 1.00 35.65 242 HIS A CA 1
ATOM 1617 C C . HIS A 1 245 ? 60.524 -8.874 36.819 1.00 35.96 242 HIS A C 1
ATOM 1618 O O . HIS A 1 245 ? 61.126 -9.212 35.807 1.00 36.87 242 HIS A O 1
ATOM 1625 N N . ILE A 1 246 ? 59.572 -9.623 37.368 1.00 36.80 243 ILE A N 1
ATOM 1626 C CA . ILE A 1 246 ? 59.241 -10.939 36.819 1.00 37.10 243 ILE A CA 1
ATOM 1627 C C . ILE A 1 246 ? 58.747 -11.013 35.374 1.00 37.21 243 ILE A C 1
ATOM 1628 O O . ILE A 1 246 ? 58.955 -12.024 34.702 1.00 38.92 243 ILE A O 1
ATOM 1633 N N . GLN A 1 247 ? 58.090 -9.966 34.892 1.00 36.09 244 GLN A N 1
ATOM 1634 C CA . GLN A 1 247 ? 57.611 -9.954 33.514 1.00 34.87 244 GLN A CA 1
ATOM 1635 C C . GLN A 1 247 ? 57.794 -8.531 32.999 1.00 33.42 244 GLN A C 1
ATOM 1636 O O . GLN A 1 247 ? 57.662 -7.571 33.761 1.00 33.70 244 GLN A O 1
ATOM 1642 N N . TRP A 1 248 ? 58.100 -8.400 31.712 1.00 31.52 245 TRP A N 1
ATOM 1643 C CA . TRP A 1 248 ? 58.365 -7.099 31.111 1.00 30.68 245 TRP A CA 1
ATOM 1644 C C . TRP A 1 248 ? 57.281 -6.055 31.356 1.00 31.17 245 TRP A C 1
ATOM 1645 O O . TRP A 1 248 ? 57.593 -4.900 31.657 1.00 27.70 245 TRP A O 1
ATOM 1656 N N . ASP A 1 249 ? 56.016 -6.461 31.238 1.00 30.28 246 ASP A N 1
ATOM 1657 C CA . ASP A 1 249 ? 54.906 -5.532 31.421 1.00 28.63 246 ASP A CA 1
ATOM 1658 C C . ASP A 1 249 ? 54.599 -5.155 32.866 1.00 27.94 246 ASP A C 1
ATOM 1659 O O . ASP A 1 249 ? 53.712 -4.342 33.110 1.00 29.28 246 ASP A O 1
ATOM 1664 N N . ARG A 1 250 ? 55.321 -5.728 33.824 1.00 29.37 247 ARG A N 1
ATOM 1665 C CA . ARG A 1 250 ? 55.089 -5.404 35.230 1.00 29.34 247 ARG A CA 1
ATOM 1666 C C . ARG A 1 250 ? 56.097 -4.384 35.761 1.00 29.81 247 ARG A C 1
ATOM 1667 O O . ARG A 1 250 ? 55.920 -3.813 36.836 1.00 28.69 247 ARG A O 1
ATOM 1675 N N . ARG A 1 251 ? 57.151 -4.149 34.998 1.00 29.40 248 ARG A N 1
ATOM 1676 C CA . ARG A 1 251 ? 58.178 -3.199 35.404 1.00 30.63 248 ARG A CA 1
ATOM 1677 C C . ARG A 1 251 ? 57.592 -1.801 35.547 1.00 30.96 248 ARG A C 1
ATOM 1678 O O . ARG A 1 251 ? 56.963 -1.285 34.618 1.00 31.03 248 ARG A O 1
ATOM 1686 N N . ILE A 1 252 ? 57.807 -1.197 36.714 1.00 27.52 249 ILE A N 1
ATOM 1687 C CA . ILE A 1 252 ? 57.269 0.124 37.006 1.00 30.60 249 ILE A CA 1
ATOM 1688 C C . ILE A 1 252 ? 57.703 1.209 36.016 1.00 30.07 249 ILE A C 1
ATOM 1689 O O . ILE A 1 252 ? 56.909 2.084 35.659 1.00 30.32 249 ILE A O 1
ATOM 1694 N N . ASP A 1 253 ? 58.950 1.150 35.559 1.00 31.82 250 ASP A N 1
ATOM 1695 C CA . ASP A 1 253 ? 59.457 2.151 34.619 1.00 32.97 250 ASP A CA 1
ATOM 1696 C C . ASP A 1 253 ? 58.687 2.114 33.305 1.00 31.30 250 ASP A C 1
ATOM 1697 O O . ASP A 1 253 ? 58.304 3.153 32.765 1.00 30.52 250 ASP A O 1
ATOM 1702 N N . GLY A 1 254 ? 58.457 0.912 32.794 1.00 29.66 251 GLY A N 1
ATOM 1703 C CA . GLY A 1 254 ? 57.711 0.782 31.559 1.00 26.69 251 GLY A CA 1
ATOM 1704 C C . GLY A 1 254 ? 56.324 1.365 31.728 1.00 25.07 251 GLY A C 1
ATOM 1705 O O . GLY A 1 254 ? 55.854 2.106 30.867 1.00 25.96 251 GLY A O 1
ATOM 1706 N N . ARG A 1 255 ? 55.665 1.046 32.838 1.00 24.63 252 ARG A N 1
ATOM 1707 C CA . ARG A 1 255 ? 54.316 1.564 33.081 1.00 26.68 252 ARG A CA 1
ATOM 1708 C C . ARG A 1 255 ? 54.311 3.086 33.156 1.00 25.90 252 ARG A C 1
ATOM 1709 O O . ARG A 1 255 ? 53.436 3.741 32.596 1.00 24.43 252 ARG A O 1
ATOM 1717 N N . ILE A 1 256 ? 55.280 3.651 33.863 1.00 25.26 253 ILE A N 1
ATOM 1718 C CA . ILE A 1 256 ? 55.371 5.099 33.958 1.00 26.15 253 ILE A CA 1
ATOM 1719 C C . ILE A 1 256 ? 55.562 5.662 32.553 1.00 25.30 253 ILE A C 1
ATOM 1720 O O . ILE A 1 256 ? 54.892 6.614 32.163 1.00 26.50 253 ILE A O 1
ATOM 1725 N N . ALA A 1 257 ? 56.463 5.052 31.788 1.00 24.31 254 ALA A N 1
ATOM 1726 C CA . ALA A 1 257 ? 56.748 5.494 30.421 1.00 25.30 254 ALA A CA 1
ATOM 1727 C C . ALA A 1 257 ? 55.508 5.546 29.531 1.00 26.67 254 ALA A C 1
ATOM 1728 O O . ALA A 1 257 ? 55.314 6.505 28.788 1.00 28.72 254 ALA A O 1
ATOM 1730 N N . GLN A 1 258 ? 54.678 4.510 29.579 1.00 27.96 255 GLN A N 1
ATOM 1731 C CA . GLN A 1 258 ? 53.476 4.509 28.759 1.00 27.65 255 GLN A CA 1
ATOM 1732 C C . GLN A 1 258 ? 52.516 5.608 29.178 1.00 26.14 255 GLN A C 1
ATOM 1733 O O . GLN A 1 258 ? 51.954 6.297 28.336 1.00 27.47 255 GLN A O 1
ATOM 1739 N N . ALA A 1 259 ? 52.317 5.758 30.482 1.00 27.15 256 ALA A N 1
ATOM 1740 C CA . ALA A 1 259 ? 51.400 6.775 30.993 1.00 26.80 256 ALA A CA 1
ATOM 1741 C C . ALA A 1 259 ? 51.814 8.184 30.585 1.00 27.04 256 ALA A C 1
ATOM 1742 O O . ALA A 1 259 ? 50.961 9.007 30.244 1.00 27.46 256 ALA A O 1
ATOM 1760 N N . SER A 1 262 ? 51.873 8.725 26.616 1.00 25.87 259 SER A N 1
ATOM 1761 C CA . SER A 1 262 ? 50.523 8.700 26.066 1.00 28.66 259 SER A CA 1
ATOM 1762 C C . SER A 1 262 ? 49.900 10.096 26.066 1.00 27.65 259 SER A C 1
ATOM 1763 O O . SER A 1 262 ? 48.907 10.336 25.388 1.00 29.65 259 SER A O 1
ATOM 1766 N N . ILE A 1 263 ? 50.479 11.014 26.830 1.00 27.27 260 ILE A N 1
ATOM 1767 C CA . ILE A 1 263 ? 49.956 12.381 26.884 1.00 27.54 260 ILE A CA 1
ATOM 1768 C C . ILE A 1 263 ? 50.224 13.065 25.538 1.00 27.92 260 ILE A C 1
ATOM 1769 O O . ILE A 1 263 ? 51.299 12.921 24.956 1.00 25.55 260 ILE A O 1
ATOM 1774 N N . GLN A 1 264 ? 49.238 13.797 25.036 1.00 29.42 261 GLN A N 1
ATOM 1775 C CA . GLN A 1 264 ? 49.388 14.479 23.758 1.00 32.74 261 GLN A CA 1
ATOM 1776 C C . GLN A 1 264 ? 50.632 15.361 23.726 1.00 31.40 261 GLN A C 1
ATOM 1777 O O . GLN A 1 264 ? 50.944 16.031 24.706 1.00 29.61 261 GLN A O 1
ATOM 1783 N N . ALA A 1 265 ? 51.330 15.342 22.592 1.00 29.75 262 ALA A N 1
ATOM 1784 C CA . ALA A 1 265 ? 52.537 16.140 22.375 1.00 32.07 262 ALA A CA 1
ATOM 1785 C C . ALA A 1 265 ? 53.802 15.651 23.075 1.00 31.94 262 ALA A C 1
ATOM 1786 O O . ALA A 1 265 ? 54.885 16.197 22.838 1.00 33.23 262 ALA A O 1
ATOM 1788 N N . ILE A 1 266 ? 53.686 14.645 23.934 1.00 31.35 263 ILE A N 1
ATOM 1789 C CA . ILE A 1 266 ? 54.861 14.132 24.636 1.00 29.58 263 ILE A CA 1
ATOM 1790 C C . ILE A 1 266 ? 55.683 13.233 23.720 1.00 32.47 263 ILE A C 1
ATOM 1791 O O . ILE A 1 266 ? 55.184 12.235 23.199 1.00 33.54 263 ILE A O 1
ATOM 1796 N N . LYS A 1 267 ? 56.952 13.581 23.532 1.00 32.06 264 LYS A N 1
ATOM 1797 C CA . LYS A 1 267 ? 57.821 12.801 22.657 1.00 31.15 264 LYS A CA 1
ATOM 1798 C C . LYS A 1 267 ? 59.011 12.163 23.360 1.00 30.44 264 LYS A C 1
ATOM 1799 O O . LYS A 1 267 ? 59.770 11.410 22.748 1.00 31.44 264 LYS A O 1
ATOM 1805 N N . GLY A 1 268 ? 59.186 12.463 24.640 1.00 29.90 265 GLY A N 1
ATOM 1806 C CA . GLY A 1 268 ? 60.305 11.881 25.355 1.00 29.27 265 GLY A CA 1
ATOM 1807 C C . GLY A 1 268 ? 60.040 11.709 26.830 1.00 27.21 265 GLY A C 1
ATOM 1808 O O . GLY A 1 268 ? 59.302 12.487 27.436 1.00 26.58 265 GLY A O 1
ATOM 1809 N N . VAL A 1 269 ? 60.632 10.674 27.409 1.00 25.97 266 VAL A N 1
ATOM 1810 C CA . VAL A 1 269 ? 60.467 10.422 28.829 1.00 26.34 266 VAL A CA 1
ATOM 1811 C C . VAL A 1 269 ? 61.718 9.776 29.412 1.00 28.15 266 VAL A C 1
ATOM 1812 O O . VAL A 1 269 ? 62.283 8.846 28.835 1.00 27.00 266 VAL A O 1
ATOM 1816 N N . GLU A 1 270 ? 62.153 10.283 30.557 1.00 27.40 267 GLU A N 1
ATOM 1817 C CA . GLU A 1 270 ? 63.323 9.742 31.230 1.00 30.59 267 GLU A CA 1
ATOM 1818 C C . GLU A 1 270 ? 62.972 9.463 32.674 1.00 29.21 267 GLU A C 1
ATOM 1819 O O . GLU A 1 270 ? 62.202 10.205 33.279 1.00 27.62 267 GLU A O 1
ATOM 1825 N N . ILE A 1 271 ? 63.525 8.388 33.222 1.00 29.04 268 ILE A N 1
ATOM 1826 C CA . ILE A 1 271 ? 63.315 8.080 34.628 1.00 27.81 268 ILE A CA 1
ATOM 1827 C C . ILE A 1 271 ? 64.638 8.492 35.274 1.00 28.88 268 ILE A C 1
ATOM 1828 O O . ILE A 1 271 ? 65.685 7.915 34.984 1.00 28.69 268 ILE A O 1
ATOM 1833 N N . GLY A 1 272 ? 64.599 9.499 36.132 1.00 28.63 269 GLY A N 1
ATOM 1834 C CA . GLY A 1 272 ? 65.823 9.945 36.765 1.00 30.96 269 GLY A CA 1
ATOM 1835 C C . GLY A 1 272 ? 66.695 10.707 35.782 1.00 32.53 269 GLY A C 1
ATOM 1836 O O . GLY A 1 272 ? 66.195 11.503 34.989 1.00 31.71 269 GLY A O 1
ATOM 1837 N N . LEU A 1 273 ? 67.998 10.446 35.826 1.00 35.35 270 LEU A N 1
ATOM 1838 C CA . LEU A 1 273 ? 68.971 11.116 34.964 1.00 38.31 270 LEU A CA 1
ATOM 1839 C C . LEU A 1 273 ? 68.696 10.894 33.475 1.00 38.21 270 LEU A C 1
ATOM 1840 O O . LEU A 1 273 ? 68.889 11.798 32.664 1.00 41.50 270 LEU A O 1
ATOM 1845 N N . GLY A 1 274 ? 68.259 9.690 33.118 1.00 38.19 271 GLY A N 1
ATOM 1846 C CA . GLY A 1 274 ? 67.933 9.388 31.729 1.00 37.54 271 GLY A CA 1
ATOM 1847 C C . GLY A 1 274 ? 69.068 9.322 30.715 1.00 36.58 271 GLY A C 1
ATOM 1848 O O . GLY A 1 274 ? 70.046 8.602 30.906 1.00 36.58 271 GLY A O 1
ATOM 1849 N N . PHE A 1 275 ? 68.917 10.056 29.615 1.00 34.86 272 PHE A N 1
ATOM 1850 C CA . PHE A 1 275 ? 69.923 10.092 28.557 1.00 36.92 272 PHE A CA 1
ATOM 1851 C C . PHE A 1 275 ? 71.282 10.570 29.066 1.00 37.25 272 PHE A C 1
ATOM 1852 O O . PHE A 1 275 ? 72.320 10.138 28.572 1.00 38.95 272 PHE A O 1
ATOM 1860 N N . GLU A 1 276 ? 71.279 11.448 30.061 1.00 39.35 273 GLU A N 1
ATOM 1861 C CA . GLU A 1 276 ? 72.534 11.938 30.617 1.00 41.39 273 GLU A CA 1
ATOM 1862 C C . GLU A 1 276 ? 73.254 10.785 31.304 1.00 42.52 273 GLU A C 1
ATOM 1863 O O . GLU A 1 276 ? 74.482 10.718 31.293 1.00 43.35 273 GLU A O 1
ATOM 1869 N N . ALA A 1 277 ? 72.479 9.874 31.892 1.00 42.12 274 ALA A N 1
ATOM 1870 C CA . ALA A 1 277 ? 73.032 8.715 32.590 1.00 41.81 274 ALA A CA 1
ATOM 1871 C C . ALA A 1 277 ? 73.742 7.768 31.636 1.00 41.58 274 ALA A C 1
ATOM 1872 O O . ALA A 1 277 ? 74.633 7.024 32.040 1.00 41.75 274 ALA A O 1
ATOM 1874 N N . ALA A 1 278 ? 73.330 7.785 30.374 1.00 41.65 275 ALA A N 1
ATOM 1875 C CA . ALA A 1 278 ? 73.926 6.918 29.365 1.00 42.57 275 ALA A CA 1
ATOM 1876 C C . ALA A 1 278 ? 75.267 7.456 28.880 1.00 43.77 275 ALA A C 1
ATOM 1877 O O . ALA A 1 278 ? 75.990 6.766 28.166 1.00 44.93 275 ALA A O 1
ATOM 1879 N N . ARG A 1 279 ? 75.593 8.686 29.269 1.00 44.98 276 ARG A N 1
ATOM 1880 C CA . ARG A 1 279 ? 76.850 9.315 28.869 1.00 46.60 276 ARG A CA 1
ATOM 1881 C C . ARG A 1 279 ? 77.857 9.333 30.016 1.00 47.78 276 ARG A C 1
ATOM 1882 O O . ARG A 1 279 ? 79.006 9.733 29.830 1.00 47.79 276 ARG A O 1
ATOM 1890 N N . ARG A 1 280 ? 77.423 8.904 31.199 1.00 47.18 277 ARG A N 1
ATOM 1891 C CA . ARG A 1 280 ? 78.291 8.901 32.369 1.00 46.10 277 ARG A CA 1
ATOM 1892 C C . ARG A 1 280 ? 78.872 7.534 32.689 1.00 46.28 277 ARG A C 1
ATOM 1893 O O . ARG A 1 280 ? 78.467 6.525 32.118 1.00 46.58 277 ARG A O 1
ATOM 1901 N N . PHE A 1 281 ? 79.827 7.516 33.613 1.00 46.20 278 PHE A N 1
ATOM 1902 C CA . PHE A 1 281 ? 80.459 6.277 34.046 1.00 46.62 278 PHE A CA 1
ATOM 1903 C C . PHE A 1 281 ? 79.578 5.627 35.103 1.00 44.87 278 PHE A C 1
ATOM 1904 O O . PHE A 1 281 ? 78.898 6.315 35.863 1.00 44.13 278 PHE A O 1
ATOM 1912 N N . GLY A 1 282 ? 79.589 4.303 35.150 1.00 44.61 279 GLY A N 1
ATOM 1913 C CA . GLY A 1 282 ? 78.780 3.604 36.129 1.00 46.44 279 GLY A CA 1
ATOM 1914 C C . GLY A 1 282 ? 78.910 4.182 37.528 1.00 47.70 279 GLY A C 1
ATOM 1915 O O . GLY A 1 282 ? 77.915 4.339 38.235 1.00 46.45 279 GLY A O 1
ATOM 1916 N N . SER A 1 283 ? 80.136 4.513 37.925 1.00 48.90 280 SER A N 1
ATOM 1917 C CA . SER A 1 283 ? 80.386 5.056 39.256 1.00 50.07 280 SER A CA 1
ATOM 1918 C C . SER A 1 283 ? 79.764 6.431 39.486 1.00 49.49 280 SER A C 1
ATOM 1919 O O . SER A 1 283 ? 79.451 6.790 40.620 1.00 50.52 280 SER A O 1
ATOM 1922 N N . GLN A 1 284 ? 79.587 7.206 38.422 1.00 49.77 281 GLN A N 1
ATOM 1923 C CA . GLN A 1 284 ? 78.993 8.529 38.570 1.00 49.69 281 GLN A CA 1
ATOM 1924 C C . GLN A 1 284 ? 77.479 8.510 38.389 1.00 48.31 281 GLN A C 1
ATOM 1925 O O . GLN A 1 284 ? 76.835 9.558 38.345 1.00 47.60 281 GLN A O 1
ATOM 1931 N N . VAL A 1 285 ? 76.916 7.310 38.286 1.00 46.40 282 VAL A N 1
ATOM 1932 C CA . VAL A 1 285 ? 75.476 7.152 38.138 1.00 45.46 282 VAL A CA 1
ATOM 1933 C C . VAL A 1 285 ? 74.949 6.384 39.342 1.00 45.52 282 VAL A C 1
ATOM 1934 O O . VAL A 1 285 ? 73.931 6.748 39.927 1.00 44.13 282 VAL A O 1
ATOM 1938 N N . HIS A 1 286 ? 75.667 5.325 39.705 1.00 44.52 283 HIS A N 1
ATOM 1939 C CA . HIS A 1 286 ? 75.314 4.461 40.826 1.00 44.69 283 HIS A CA 1
ATOM 1940 C C . HIS A 1 286 ? 74.885 5.213 42.077 1.00 43.92 283 HIS A C 1
ATOM 1941 O O . HIS A 1 286 ? 75.589 6.103 42.549 1.00 45.10 283 HIS A O 1
ATOM 1948 N N . ASP A 1 287 ? 73.724 4.851 42.612 1.00 43.16 284 ASP A N 1
ATOM 1949 C CA . ASP A 1 287 ? 73.231 5.483 43.826 1.00 42.18 284 ASP A CA 1
ATOM 1950 C C . ASP A 1 287 ? 73.684 4.619 45.001 1.00 41.50 284 ASP A C 1
ATOM 1951 O O . ASP A 1 287 ? 73.185 3.513 45.199 1.00 40.88 284 ASP A O 1
ATOM 1956 N N . GLU A 1 288 ? 74.642 5.131 45.768 1.00 41.32 285 GLU A N 1
ATOM 1957 C CA . GLU A 1 288 ? 75.188 4.411 46.914 1.00 40.94 285 GLU A CA 1
ATOM 1958 C C . GLU A 1 288 ? 74.129 3.977 47.926 1.00 38.37 285 GLU A C 1
ATOM 1959 O O . GLU A 1 288 ? 73.287 4.772 48.349 1.00 37.73 285 GLU A O 1
ATOM 1965 N N . ILE A 1 289 ? 74.188 2.709 48.316 1.00 36.83 286 ILE A N 1
ATOM 1966 C CA . ILE A 1 289 ? 73.246 2.162 49.281 1.00 38.89 286 ILE A CA 1
ATOM 1967 C C . ILE A 1 289 ? 73.651 2.461 50.719 1.00 39.81 286 ILE A C 1
ATOM 1968 O O . ILE A 1 289 ? 74.798 2.238 51.121 1.00 40.11 286 ILE A O 1
ATOM 1973 N N . GLY A 1 290 ? 72.692 2.974 51.480 1.00 37.75 287 GLY A N 1
ATOM 1974 C CA . GLY A 1 290 ? 72.914 3.290 52.874 1.00 38.80 287 GLY A CA 1
ATOM 1975 C C . GLY A 1 290 ? 71.926 2.500 53.711 1.00 38.67 287 GLY A C 1
ATOM 1976 O O . GLY A 1 290 ? 71.036 1.847 53.170 1.00 38.49 287 GLY A O 1
ATOM 1977 N N . TRP A 1 291 ? 72.075 2.555 55.028 1.00 38.58 288 TRP A N 1
ATOM 1978 C CA . TRP A 1 291 ? 71.188 1.825 55.924 1.00 39.84 288 TRP A CA 1
ATOM 1979 C C . TRP A 1 291 ? 71.264 2.436 57.316 1.00 41.98 288 TRP A C 1
ATOM 1980 O O . TRP A 1 291 ? 72.313 2.946 57.723 1.00 41.97 288 TRP A O 1
ATOM 1991 N N . SER A 1 292 ? 70.148 2.383 58.035 1.00 40.97 289 SER A N 1
ATOM 1992 C CA . SER A 1 292 ? 70.065 2.904 59.392 1.00 42.98 289 SER A CA 1
ATOM 1993 C C . SER A 1 292 ? 69.125 2.020 60.197 1.00 44.88 289 SER A C 1
ATOM 1994 O O . SER A 1 292 ? 68.207 1.410 59.643 1.00 42.68 289 SER A O 1
ATOM 1997 N N . GLU A 1 293 ? 69.359 1.953 61.502 1.00 45.79 290 GLU A N 1
ATOM 1998 C CA . GLU A 1 293 ? 68.533 1.141 62.383 1.00 48.11 290 GLU A CA 1
ATOM 1999 C C . GLU A 1 293 ? 67.058 1.511 62.312 1.00 49.05 290 GLU A C 1
ATOM 2000 O O . GLU A 1 293 ? 66.203 0.647 62.143 1.00 49.74 290 GLU A O 1
ATOM 2006 N N . GLY A 1 294 ? 66.760 2.798 62.444 1.00 50.47 291 GLY A N 1
ATOM 2007 C CA . GLY A 1 294 ? 65.373 3.224 62.399 1.00 52.63 291 GLY A CA 1
ATOM 2008 C C . GLY A 1 294 ? 64.976 3.784 61.051 1.00 53.20 291 GLY A C 1
ATOM 2009 O O . GLY A 1 294 ? 64.360 4.846 60.972 1.00 55.32 291 GLY A O 1
ATOM 2010 N N . LYS A 1 295 ? 65.307 3.070 59.983 1.00 52.69 292 LYS A N 1
ATOM 2011 C CA . LYS A 1 295 ? 64.984 3.556 58.653 1.00 51.51 292 LYS A CA 1
ATOM 2012 C C . LYS A 1 295 ? 65.169 2.492 57.578 1.00 49.11 292 LYS A C 1
ATOM 2013 O O . LYS A 1 295 ? 64.574 2.573 56.507 1.00 49.81 292 LYS A O 1
ATOM 2019 N N . GLY A 1 296 ? 65.991 1.491 57.867 1.00 47.44 293 GLY A N 1
ATOM 2020 C CA . GLY A 1 296 ? 66.234 0.448 56.889 1.00 44.25 293 GLY A CA 1
ATOM 2021 C C . GLY A 1 296 ? 67.148 0.959 55.793 1.00 43.58 293 GLY A C 1
ATOM 2022 O O . GLY A 1 296 ? 67.936 1.882 56.018 1.00 41.79 293 GLY A O 1
ATOM 2023 N N . TYR A 1 297 ? 67.037 0.377 54.603 1.00 41.33 294 TYR A N 1
ATOM 2024 C CA . TYR A 1 297 ? 67.866 0.774 53.471 1.00 39.73 294 TYR A CA 1
ATOM 2025 C C . TYR A 1 297 ? 67.372 2.022 52.742 1.00 38.35 294 TYR A C 1
ATOM 2026 O O . TYR A 1 297 ? 66.186 2.342 52.754 1.00 36.97 294 TYR A O 1
ATOM 2035 N N . PHE A 1 298 ? 68.309 2.728 52.120 1.00 36.75 295 PHE A N 1
ATOM 2036 C CA . PHE A 1 298 ? 68.017 3.928 51.352 1.00 37.30 295 PHE A CA 1
ATOM 2037 C C . PHE A 1 298 ? 69.206 4.202 50.439 1.00 37.20 295 PHE A C 1
ATOM 2038 O O . PHE A 1 298 ? 70.166 3.428 50.424 1.00 37.40 295 PHE A O 1
ATOM 2046 N N . ARG A 1 299 ? 69.141 5.279 49.665 1.00 35.82 296 ARG A N 1
ATOM 2047 C CA . ARG A 1 299 ? 70.231 5.615 48.745 1.00 37.95 296 ARG A CA 1
ATOM 2048 C C . ARG A 1 299 ? 70.771 7.008 49.056 1.00 37.55 296 ARG A C 1
ATOM 2049 O O . ARG A 1 299 ? 70.043 7.848 49.580 1.00 34.98 296 ARG A O 1
ATOM 2057 N N . HIS A 1 300 ? 72.038 7.251 48.727 1.00 38.01 297 HIS A N 1
ATOM 2058 C CA . HIS A 1 300 ? 72.660 8.547 48.994 1.00 38.73 297 HIS A CA 1
ATOM 2059 C C . HIS A 1 300 ? 72.487 9.567 47.871 1.00 38.18 297 HIS A C 1
ATOM 2060 O O . HIS A 1 300 ? 72.794 10.749 48.038 1.00 39.02 297 HIS A O 1
ATOM 2067 N N . SER A 1 301 ? 72.004 9.098 46.725 1.00 36.37 298 SER A N 1
ATOM 2068 C CA . SER A 1 301 ? 71.731 9.956 45.577 1.00 34.23 298 SER A CA 1
ATOM 2069 C C . SER A 1 301 ? 70.565 9.288 44.847 1.00 34.60 298 SER A C 1
ATOM 2070 O O . SER A 1 301 ? 70.185 8.168 45.193 1.00 33.18 298 SER A O 1
ATOM 2073 N N . ASN A 1 302 ? 69.999 9.956 43.846 1.00 33.16 299 ASN A N 1
ATOM 2074 C CA . ASN A 1 302 ? 68.859 9.380 43.145 1.00 33.56 299 ASN A CA 1
ATOM 2075 C C . ASN A 1 302 ? 68.878 9.602 41.637 1.00 32.90 299 ASN A C 1
ATOM 2076 O O . ASN A 1 302 ? 67.926 10.133 41.062 1.00 34.69 299 ASN A O 1
ATOM 2081 N N . ASN A 1 303 ? 69.967 9.182 41.003 1.00 30.96 300 ASN A N 1
ATOM 2082 C CA . ASN A 1 303 ? 70.112 9.318 39.563 1.00 31.55 300 ASN A CA 1
ATOM 2083 C C . ASN A 1 303 ? 69.212 8.327 38.845 1.00 31.11 300 ASN A C 1
ATOM 2084 O O . ASN A 1 303 ? 68.929 8.490 37.660 1.00 32.76 300 ASN A O 1
ATOM 2089 N N . LEU A 1 304 ? 68.762 7.306 39.571 1.00 31.78 301 LEU A N 1
ATOM 2090 C CA . LEU A 1 304 ? 67.884 6.283 39.004 1.00 31.93 301 LEU A CA 1
ATOM 2091 C C . LEU A 1 304 ? 66.420 6.715 38.972 1.00 30.88 301 LEU A C 1
ATOM 2092 O O . LEU A 1 304 ? 65.585 6.052 38.359 1.00 31.84 301 LEU A O 1
ATOM 2097 N N . GLY A 1 305 ? 66.106 7.812 39.647 1.00 27.87 302 GLY A N 1
ATOM 2098 C CA . GLY A 1 305 ? 64.739 8.297 39.658 1.00 27.07 302 GLY A CA 1
ATOM 2099 C C . GLY A 1 305 ? 63.770 7.437 40.454 1.00 26.61 302 GLY A C 1
ATOM 2100 O O . GLY A 1 305 ? 62.603 7.324 40.090 1.00 24.90 302 GLY A O 1
ATOM 2101 N N . GLY A 1 306 ? 64.259 6.820 41.525 1.00 25.51 303 GLY A N 1
ATOM 2102 C CA . GLY A 1 306 ? 63.407 6.007 42.375 1.00 26.94 303 GLY A CA 1
ATOM 2103 C C . GLY A 1 306 ? 63.054 4.592 41.953 1.00 28.16 303 GLY A C 1
ATOM 2104 O O . GLY A 1 306 ? 62.243 3.948 42.623 1.00 28.23 303 GLY A O 1
ATOM 2105 N N . THR A 1 307 ? 63.635 4.098 40.860 1.00 28.38 304 THR A N 1
ATOM 2106 C CA . THR A 1 307 ? 63.350 2.738 40.414 1.00 29.37 304 THR A CA 1
ATOM 2107 C C . THR A 1 307 ? 64.640 1.992 40.073 1.00 30.99 304 THR A C 1
ATOM 2108 O O . THR A 1 307 ? 65.578 2.569 39.522 1.00 32.80 304 THR A O 1
ATOM 2112 N N . GLU A 1 308 ? 64.675 0.711 40.418 1.00 32.27 305 GLU A N 1
ATOM 2113 C CA . GLU A 1 308 ? 65.820 -0.158 40.160 1.00 35.98 305 GLU A CA 1
ATOM 2114 C C . GLU A 1 308 ? 65.316 -1.510 39.667 1.00 37.12 305 GLU A C 1
ATOM 2115 O O . GLU A 1 308 ? 64.578 -2.195 40.378 1.00 37.06 305 GLU A O 1
ATOM 2121 N N . GLY A 1 309 ? 65.713 -1.889 38.457 1.00 37.11 306 GLY A N 1
ATOM 2122 C CA . GLY A 1 309 ? 65.307 -3.175 37.913 1.00 37.80 306 GLY A CA 1
ATOM 2123 C C . GLY A 1 309 ? 63.812 -3.427 37.812 1.00 38.45 306 GLY A C 1
ATOM 2124 O O . GLY A 1 309 ? 63.354 -4.547 38.037 1.00 39.35 306 GLY A O 1
ATOM 2125 N N . GLY A 1 310 ? 63.051 -2.391 37.477 1.00 37.23 307 GLY A N 1
ATOM 2126 C CA . GLY A 1 310 ? 61.615 -2.547 37.337 1.00 36.21 307 GLY A CA 1
ATOM 2127 C C . GLY A 1 310 ? 60.808 -2.373 38.612 1.00 33.71 307 GLY A C 1
ATOM 2128 O O . GLY A 1 310 ? 59.580 -2.409 38.577 1.00 32.22 307 GLY A O 1
ATOM 2129 N N . ILE A 1 311 ? 61.491 -2.166 39.733 1.00 32.39 308 ILE A N 1
ATOM 2130 C CA . ILE A 1 311 ? 60.814 -1.999 41.015 1.00 32.15 308 ILE A CA 1
ATOM 2131 C C . ILE A 1 311 ? 61.168 -0.654 41.655 1.00 32.55 308 ILE A C 1
ATOM 2132 O O . ILE A 1 311 ? 62.279 -0.152 41.461 1.00 30.33 308 ILE A O 1
ATOM 2137 N N . THR A 1 312 ? 60.231 -0.073 42.413 1.00 30.32 309 THR A N 1
ATOM 2138 C CA . THR A 1 312 ? 60.495 1.196 43.088 1.00 29.30 309 THR A CA 1
ATOM 2139 C C . THR A 1 312 ? 61.558 1.029 44.175 1.00 32.52 309 THR A C 1
ATOM 2140 O O . THR A 1 312 ? 61.666 -0.041 44.795 1.00 27.51 309 THR A O 1
ATOM 2144 N N . ASN A 1 313 ? 62.299 2.120 44.399 1.00 30.46 310 ASN A N 1
ATOM 2145 C CA . ASN A 1 313 ? 63.425 2.230 45.341 1.00 33.46 310 ASN A CA 1
ATOM 2146 C C . ASN A 1 313 ? 63.163 2.662 46.772 1.00 30.57 310 ASN A C 1
ATOM 2147 O O . ASN A 1 313 ? 63.914 2.322 47.683 1.00 31.05 310 ASN A O 1
ATOM 2152 N N . GLY A 1 314 ? 62.129 3.458 46.962 1.00 30.33 311 GLY A N 1
ATOM 2153 C CA . GLY A 1 314 ? 61.864 3.981 48.277 1.00 28.45 311 GLY A CA 1
ATOM 2154 C C . GLY A 1 314 ? 62.333 5.413 48.150 1.00 29.53 311 GLY A C 1
ATOM 2155 O O . GLY A 1 314 ? 61.933 6.269 48.925 1.00 33.28 311 GLY A O 1
ATOM 2164 N N . PRO A 1 316 ? 62.668 9.049 45.975 1.00 28.72 313 PRO A N 1
ATOM 2165 C CA . PRO A 1 316 ? 61.634 9.761 45.221 1.00 30.10 313 PRO A CA 1
ATOM 2166 C C . PRO A 1 316 ? 61.559 9.279 43.780 1.00 30.35 313 PRO A C 1
ATOM 2167 O O . PRO A 1 316 ? 62.593 9.030 43.143 1.00 30.39 313 PRO A O 1
ATOM 2171 N N . ILE A 1 317 ? 60.341 9.127 43.271 1.00 27.82 314 ILE A N 1
ATOM 2172 C CA . ILE A 1 317 ? 60.168 8.726 41.878 1.00 28.22 314 ILE A CA 1
ATOM 2173 C C . ILE A 1 317 ? 60.318 10.022 41.097 1.00 26.93 314 ILE A C 1
ATOM 2174 O O . ILE A 1 317 ? 59.647 11.014 41.392 1.00 26.13 314 ILE A O 1
ATOM 2179 N N . VAL A 1 318 ? 61.203 10.029 40.113 1.00 25.31 315 VAL A N 1
ATOM 2180 C CA . VAL A 1 318 ? 61.417 11.241 39.336 1.00 24.60 315 VAL A CA 1
ATOM 2181 C C . VAL A 1 318 ? 61.378 10.931 37.863 1.00 23.73 315 VAL A C 1
ATOM 2182 O O . VAL A 1 318 ? 62.137 10.095 37.371 1.00 25.27 315 VAL A O 1
ATOM 2186 N N . VAL A 1 319 ? 60.493 11.629 37.162 1.00 22.02 316 VAL A N 1
ATOM 2187 C CA . VAL A 1 319 ? 60.306 11.427 35.736 1.00 22.61 316 VAL A CA 1
ATOM 2188 C C . VAL A 1 319 ? 60.460 12.732 34.970 1.00 21.64 316 VAL A C 1
ATOM 2189 O O . VAL A 1 319 ? 59.887 13.748 35.352 1.00 23.70 316 VAL A O 1
ATOM 2193 N N . ARG A 1 320 ? 61.216 12.693 33.879 1.00 24.76 317 ARG A N 1
ATOM 2194 C CA . ARG A 1 320 ? 61.441 13.884 33.055 1.00 26.91 317 ARG A CA 1
ATOM 2195 C C . ARG A 1 320 ? 60.645 13.683 31.768 1.00 26.22 317 ARG A C 1
ATOM 2196 O O . ARG A 1 320 ? 60.744 12.639 31.127 1.00 26.55 317 ARG A O 1
ATOM 2204 N N . VAL A 1 321 ? 59.863 14.690 31.395 1.00 26.98 318 VAL A N 1
ATOM 2205 C CA . VAL A 1 321 ? 58.989 14.592 30.237 1.00 27.40 318 VAL A CA 1
ATOM 2206 C C . VAL A 1 321 ? 59.159 15.722 29.231 1.00 29.29 318 VAL A C 1
ATOM 2207 O O . VAL A 1 321 ? 59.152 16.899 29.594 1.00 30.81 318 VAL A O 1
ATOM 2211 N N . ALA A 1 322 ? 59.281 15.351 27.958 1.00 29.08 319 ALA A N 1
ATOM 2212 C CA . ALA A 1 322 ? 59.475 16.323 26.885 1.00 29.68 319 ALA A CA 1
ATOM 2213 C C . ALA A 1 322 ? 58.236 16.502 26.016 1.00 30.95 319 ALA A C 1
ATOM 2214 O O . ALA A 1 322 ? 57.694 15.532 25.470 1.00 30.17 319 ALA A O 1
ATOM 2224 N N . LYS A 1 324 ? 56.679 18.373 22.663 1.00 34.47 321 LYS A N 1
ATOM 2225 C CA . LYS A 1 324 ? 57.045 19.056 21.428 1.00 37.21 321 LYS A CA 1
ATOM 2226 C C . LYS A 1 324 ? 56.202 20.311 21.255 1.00 39.11 321 LYS A C 1
ATOM 2227 O O . LYS A 1 324 ? 55.154 20.457 21.887 1.00 37.73 321 LYS A O 1
ATOM 2233 N N . PRO A 1 325 ? 56.653 21.239 20.395 1.00 42.55 322 PRO A N 1
ATOM 2234 C CA . PRO A 1 325 ? 55.928 22.485 20.145 1.00 46.06 322 PRO A CA 1
ATOM 2235 C C . PRO A 1 325 ? 54.514 22.197 19.651 1.00 51.37 322 PRO A C 1
ATOM 2236 O O . PRO A 1 325 ? 54.305 21.346 18.785 1.00 50.28 322 PRO A O 1
ATOM 2240 N N . ILE A 1 326 ? 53.554 22.920 20.209 1.00 56.74 323 ILE A N 1
ATOM 2241 C CA . ILE A 1 326 ? 52.152 22.767 19.859 1.00 63.43 323 ILE A CA 1
ATOM 2242 C C . ILE A 1 326 ? 51.874 23.297 18.443 1.00 67.47 323 ILE A C 1
ATOM 2243 O O . ILE A 1 326 ? 52.584 24.173 17.955 1.00 68.04 323 ILE A O 1
ATOM 2248 N N . PRO A 1 327 ? 50.815 22.792 17.783 1.00 70.26 324 PRO A N 1
ATOM 2249 C CA . PRO A 1 327 ? 50.444 23.199 16.429 1.00 72.24 324 PRO A CA 1
ATOM 2250 C C . PRO A 1 327 ? 51.511 23.831 15.535 1.00 73.81 324 PRO A C 1
ATOM 2251 O O . PRO A 1 327 ? 52.705 23.563 15.690 1.00 74.11 324 PRO A O 1
ATOM 2255 N N . THR A 1 328 ? 51.058 24.644 14.583 1.00 74.48 325 THR A N 1
ATOM 2256 C CA . THR A 1 328 ? 51.931 25.321 13.625 1.00 75.55 325 THR A CA 1
ATOM 2257 C C . THR A 1 328 ? 53.229 24.562 13.372 1.00 75.21 325 THR A C 1
ATOM 2258 O O . THR A 1 328 ? 53.777 24.604 12.270 1.00 76.54 325 THR A O 1
ATOM 2262 N N . ILE A 1 353 ? 49.981 31.033 24.381 1.00 69.47 350 ILE A N 1
ATOM 2263 C CA . ILE A 1 353 ? 49.211 29.830 24.674 1.00 68.36 350 ILE A CA 1
ATOM 2264 C C . ILE A 1 353 ? 50.147 28.644 24.933 1.00 66.58 350 ILE A C 1
ATOM 2265 O O . ILE A 1 353 ? 49.892 27.530 24.475 1.00 67.34 350 ILE A O 1
ATOM 2270 N N . VAL A 1 354 ? 51.233 28.893 25.663 1.00 63.51 351 VAL A N 1
ATOM 2271 C CA . VAL A 1 354 ? 52.199 27.840 25.985 1.00 59.52 351 VAL A CA 1
ATOM 2272 C C . VAL A 1 354 ? 51.476 26.741 26.757 1.00 55.48 351 VAL A C 1
ATOM 2273 O O . VAL A 1 354 ? 50.751 27.022 27.712 1.00 54.47 351 VAL A O 1
ATOM 2277 N N . ALA A 1 355 ? 51.682 25.491 26.355 1.00 51.57 352 ALA A N 1
ATOM 2278 C CA . ALA A 1 355 ? 50.994 24.378 27.000 1.00 48.57 352 ALA A CA 1
ATOM 2279 C C . ALA A 1 355 ? 51.802 23.516 27.964 1.00 46.75 352 ALA A C 1
ATOM 2280 O O . ALA A 1 355 ? 51.232 22.659 28.641 1.00 45.69 352 ALA A O 1
ATOM 2282 N N . VAL A 1 356 ? 53.112 23.730 28.049 1.00 44.04 353 VAL A N 1
ATOM 2283 C CA . VAL A 1 356 ? 53.920 22.908 28.943 1.00 41.76 353 VAL A CA 1
ATOM 2284 C C . VAL A 1 356 ? 53.447 22.929 30.402 1.00 39.90 353 VAL A C 1
ATOM 2285 O O . VAL A 1 356 ? 53.529 21.912 31.091 1.00 40.07 353 VAL A O 1
ATOM 2289 N N . PRO A 1 357 ? 52.940 24.079 30.892 1.00 37.94 354 PRO A N 1
ATOM 2290 C CA . PRO A 1 357 ? 52.481 24.118 32.285 1.00 36.28 354 PRO A CA 1
ATOM 2291 C C . PRO A 1 357 ? 51.313 23.164 32.505 1.00 36.38 354 PRO A C 1
ATOM 2292 O O . PRO A 1 357 ? 51.271 22.434 33.492 1.00 36.61 354 PRO A O 1
ATOM 2296 N N . ALA A 1 358 ? 50.358 23.185 31.585 1.00 33.32 355 ALA A N 1
ATOM 2297 C CA . ALA A 1 358 ? 49.205 22.302 31.684 1.00 34.43 355 ALA A CA 1
ATOM 2298 C C . ALA A 1 358 ? 49.689 20.859 31.587 1.00 32.77 355 ALA A C 1
ATOM 2299 O O . ALA A 1 358 ? 49.265 20.002 32.360 1.00 33.21 355 ALA A O 1
ATOM 2301 N N . ALA A 1 359 ? 50.588 20.602 30.643 1.00 32.12 356 ALA A N 1
ATOM 2302 C CA . ALA A 1 359 ? 51.119 19.259 30.452 1.00 32.90 356 ALA A CA 1
ATOM 2303 C C . ALA A 1 359 ? 51.638 18.698 31.761 1.00 33.06 356 ALA A C 1
ATOM 2304 O O . ALA A 1 359 ? 51.312 17.571 32.134 1.00 34.45 356 ALA A O 1
ATOM 2306 N N . SER A 1 360 ? 52.437 19.491 32.467 1.00 32.68 357 SER A N 1
ATOM 2307 C CA . SER A 1 360 ? 52.999 19.048 33.733 1.00 31.08 357 SER A CA 1
ATOM 2308 C C . SER A 1 360 ? 51.906 18.627 34.714 1.00 31.12 357 SER A C 1
ATOM 2309 O O . SER A 1 360 ? 52.090 17.684 35.478 1.00 31.09 357 SER A O 1
ATOM 2312 N N . VAL A 1 361 ? 50.770 19.314 34.697 1.00 28.96 358 VAL A N 1
ATOM 2313 C CA . VAL A 1 361 ? 49.685 18.959 35.608 1.00 28.26 358 VAL A CA 1
ATOM 2314 C C . VAL A 1 361 ? 49.066 17.617 35.204 1.00 28.65 358 VAL A C 1
ATOM 2315 O O . VAL A 1 361 ? 48.639 16.838 36.056 1.00 30.36 358 VAL A O 1
ATOM 2319 N N . VAL A 1 362 ? 49.010 17.356 33.902 1.00 28.36 359 VAL A N 1
ATOM 2320 C CA . VAL A 1 362 ? 48.472 16.095 33.404 1.00 28.17 359 VAL A CA 1
ATOM 2321 C C . VAL A 1 362 ? 49.495 15.012 33.752 1.00 29.33 359 VAL A C 1
ATOM 2322 O O . VAL A 1 362 ? 49.143 13.861 34.030 1.00 26.77 359 VAL A O 1
ATOM 2326 N N . GLY A 1 363 ? 50.771 15.396 33.751 1.00 26.95 360 GLY A N 1
ATOM 2327 C CA . GLY A 1 363 ? 51.820 14.443 34.078 1.00 26.89 360 GLY A CA 1
ATOM 2328 C C . GLY A 1 363 ? 51.665 13.942 35.500 1.00 27.22 360 GLY A C 1
ATOM 2329 O O . GLY A 1 363 ? 51.913 12.767 35.785 1.00 28.10 360 GLY A O 1
ATOM 2330 N N . GLU A 1 364 ? 51.257 14.833 36.398 1.00 24.97 361 GLU A N 1
ATOM 2331 C CA . GLU A 1 364 ? 51.062 14.475 37.793 1.00 25.16 361 GLU A CA 1
ATOM 2332 C C . GLU A 1 364 ? 49.910 13.479 37.882 1.00 26.71 361 GLU A C 1
ATOM 2333 O O . GLU A 1 364 ? 49.971 12.503 38.621 1.00 26.84 361 GLU A O 1
ATOM 2339 N N . ALA A 1 365 ? 48.855 13.748 37.124 1.00 27.87 362 ALA A N 1
ATOM 2340 C CA . ALA A 1 365 ? 47.683 12.878 37.102 1.00 27.83 362 ALA A CA 1
ATOM 2341 C C . ALA A 1 365 ? 48.045 11.468 36.632 1.00 25.84 362 ALA A C 1
ATOM 2342 O O . ALA A 1 365 ? 47.622 10.483 37.229 1.00 26.72 362 ALA A O 1
ATOM 2352 N N . LEU A 1 367 ? 51.012 9.975 36.658 1.00 25.76 364 LEU A N 1
ATOM 2353 C CA . LEU A 1 367 ? 51.872 9.332 37.635 1.00 23.91 364 LEU A CA 1
ATOM 2354 C C . LEU A 1 367 ? 51.060 8.840 38.834 1.00 24.67 364 LEU A C 1
ATOM 2355 O O . LEU A 1 367 ? 51.340 7.780 39.379 1.00 23.16 364 LEU A O 1
ATOM 2360 N N . ALA A 1 368 ? 50.063 9.617 39.250 1.00 21.40 365 ALA A N 1
ATOM 2361 C CA . ALA A 1 368 ? 49.233 9.230 40.383 1.00 24.65 365 ALA A CA 1
ATOM 2362 C C . ALA A 1 368 ? 48.410 7.980 40.047 1.00 24.02 365 ALA A C 1
ATOM 2363 O O . ALA A 1 368 ? 48.173 7.130 40.904 1.00 26.99 365 ALA A O 1
ATOM 2365 N N . ILE A 1 369 ? 47.983 7.872 38.797 1.00 24.73 366 ILE A N 1
ATOM 2366 C CA . ILE A 1 369 ? 47.198 6.718 38.370 1.00 23.17 366 ILE A CA 1
ATOM 2367 C C . ILE A 1 369 ? 48.060 5.457 38.380 1.00 24.80 366 ILE A C 1
ATOM 2368 O O . ILE A 1 369 ? 47.649 4.411 38.887 1.00 24.75 366 ILE A O 1
ATOM 2373 N N . VAL A 1 370 ? 49.264 5.567 37.832 1.00 23.75 367 VAL A N 1
ATOM 2374 C CA . VAL A 1 370 ? 50.182 4.437 37.781 1.00 24.18 367 VAL A CA 1
ATOM 2375 C C . VAL A 1 370 ? 50.558 3.983 39.181 1.00 24.88 367 VAL A C 1
ATOM 2376 O O . VAL A 1 370 ? 50.548 2.786 39.485 1.00 25.39 367 VAL A O 1
ATOM 2380 N N . LEU A 1 371 ? 50.872 4.941 40.048 1.00 24.91 368 LEU A N 1
ATOM 2381 C CA . LEU A 1 371 ? 51.275 4.604 41.401 1.00 24.82 368 LEU A CA 1
ATOM 2382 C C . LEU A 1 371 ? 50.141 4.050 42.241 1.00 26.11 368 LEU A C 1
ATOM 2383 O O . LEU A 1 371 ? 50.356 3.118 43.019 1.00 26.35 368 LEU A O 1
ATOM 2388 N N . ALA A 1 372 ? 48.944 4.617 42.097 1.00 23.91 369 ALA A N 1
ATOM 2389 C CA . ALA A 1 372 ? 47.792 4.135 42.854 1.00 26.25 369 ALA A CA 1
ATOM 2390 C C . ALA A 1 372 ? 47.521 2.703 42.413 1.00 26.25 369 ALA A C 1
ATOM 2391 O O . ALA A 1 372 ? 47.246 1.824 43.233 1.00 28.75 369 ALA A O 1
ATOM 2393 N N . ASP A 1 373 ? 47.600 2.478 41.107 1.00 27.53 370 ASP A N 1
ATOM 2394 C CA . ASP A 1 373 ? 47.388 1.153 40.540 1.00 25.91 370 ASP A CA 1
ATOM 2395 C C . ASP A 1 373 ? 48.413 0.158 41.103 1.00 26.48 370 ASP A C 1
ATOM 2396 O O . ASP A 1 373 ? 48.057 -0.930 41.573 1.00 24.46 370 ASP A O 1
ATOM 2401 N N . ALA A 1 374 ? 49.684 0.543 41.058 1.00 24.16 371 ALA A N 1
ATOM 2402 C CA . ALA A 1 374 ? 50.769 -0.307 41.546 1.00 24.48 371 ALA A CA 1
ATOM 2403 C C . ALA A 1 374 ? 50.695 -0.545 43.052 1.00 25.48 371 ALA A C 1
ATOM 2404 O O . ALA A 1 374 ? 51.113 -1.590 43.535 1.00 24.09 371 ALA A O 1
ATOM 2406 N N . LEU A 1 375 ? 50.181 0.429 43.796 1.00 24.21 372 LEU A N 1
ATOM 2407 C CA . LEU A 1 375 ? 50.079 0.268 45.233 1.00 25.09 372 LEU A CA 1
ATOM 2408 C C . LEU A 1 375 ? 48.957 -0.724 45.542 1.00 27.68 372 LEU A C 1
ATOM 2409 O O . LEU A 1 375 ? 49.119 -1.613 46.373 1.00 28.76 372 LEU A O 1
ATOM 2414 N N . LEU A 1 376 ? 47.829 -0.585 44.854 1.00 27.70 373 LEU A N 1
ATOM 2415 C CA . LEU A 1 376 ? 46.706 -1.492 45.068 1.00 29.99 373 LEU A CA 1
ATOM 2416 C C . LEU A 1 376 ? 47.060 -2.910 44.635 1.00 30.02 373 LEU A C 1
ATOM 2417 O O . LEU A 1 376 ? 46.589 -3.877 45.229 1.00 31.31 373 LEU A O 1
ATOM 2422 N N . GLU A 1 377 ? 47.901 -3.026 43.609 1.00 31.80 374 GLU A N 1
ATOM 2423 C CA . GLU A 1 377 ? 48.354 -4.319 43.094 1.00 33.01 374 GLU A CA 1
ATOM 2424 C C . GLU A 1 377 ? 49.147 -5.057 44.171 1.00 33.46 374 GLU A C 1
ATOM 2425 O O . GLU A 1 377 ? 49.036 -6.273 44.328 1.00 33.80 374 GLU A O 1
ATOM 2431 N N . LYS A 1 378 ? 49.956 -4.304 44.908 1.00 33.02 375 LYS A N 1
ATOM 2432 C CA . LYS A 1 378 ? 50.781 -4.862 45.971 1.00 32.37 375 LYS A CA 1
ATOM 2433 C C . LYS A 1 378 ? 49.978 -5.162 47.238 1.00 32.02 375 LYS A C 1
ATOM 2434 O O . LYS A 1 378 ? 50.132 -6.219 47.850 1.00 28.91 375 LYS A O 1
ATOM 2440 N N . LEU A 1 379 ? 49.118 -4.223 47.617 1.00 30.39 376 LEU A N 1
ATOM 2441 C CA . LEU A 1 379 ? 48.315 -4.342 48.826 1.00 32.41 376 LEU A CA 1
ATOM 2442 C C . LEU A 1 379 ? 46.981 -5.082 48.714 1.00 32.80 376 LEU A C 1
ATOM 2443 O O . LEU A 1 379 ? 46.607 -5.801 49.629 1.00 35.49 376 LEU A O 1
ATOM 2448 N N . GLY A 1 380 ? 46.273 -4.914 47.601 1.00 33.83 377 GLY A N 1
ATOM 2449 C CA . GLY A 1 380 ? 44.970 -5.540 47.461 1.00 34.39 377 GLY A CA 1
ATOM 2450 C C . GLY A 1 380 ? 44.030 -4.737 48.350 1.00 37.82 377 GLY A C 1
ATOM 2451 O O . GLY A 1 380 ? 44.358 -3.603 48.703 1.00 37.71 377 GLY A O 1
ATOM 2452 N N . GLY A 1 381 ? 42.873 -5.294 48.709 1.00 37.10 378 GLY A N 1
ATOM 2453 C CA . GLY A 1 381 ? 41.955 -4.581 49.585 1.00 36.98 378 GLY A CA 1
ATOM 2454 C C . GLY A 1 381 ? 40.729 -3.960 48.940 1.00 38.08 378 GLY A C 1
ATOM 2455 O O . GLY A 1 381 ? 40.762 -3.561 47.779 1.00 40.31 378 GLY A O 1
ATOM 2456 N N . ASP A 1 382 ? 39.645 -3.868 49.705 1.00 37.26 379 ASP A N 1
ATOM 2457 C CA . ASP A 1 382 ? 38.399 -3.300 49.205 1.00 36.11 379 ASP A CA 1
ATOM 2458 C C . ASP A 1 382 ? 37.940 -2.075 50.005 1.00 33.87 379 ASP A C 1
ATOM 2459 O O . ASP A 1 382 ? 37.046 -1.344 49.577 1.00 32.63 379 ASP A O 1
ATOM 2464 N N . PHE A 1 383 ? 38.543 -1.860 51.171 1.00 31.98 380 PHE A N 1
ATOM 2465 C CA . PHE A 1 383 ? 38.223 -0.688 51.989 1.00 32.18 380 PHE A CA 1
ATOM 2466 C C . PHE A 1 383 ? 39.512 -0.121 52.572 1.00 31.37 380 PHE A C 1
ATOM 2467 O O . PHE A 1 383 ? 40.466 -0.855 52.812 1.00 28.82 380 PHE A O 1
ATOM 2483 N N . GLU A 1 385 ? 40.560 0.950 55.513 1.00 35.39 382 GLU A N 1
ATOM 2484 C CA . GLU A 1 385 ? 41.079 0.409 56.761 1.00 36.45 382 GLU A CA 1
ATOM 2485 C C . GLU A 1 385 ? 41.949 -0.821 56.474 1.00 36.39 382 GLU A C 1
ATOM 2486 O O . GLU A 1 385 ? 43.013 -1.007 57.064 1.00 35.32 382 GLU A O 1
ATOM 2492 N N . GLU A 1 386 ? 41.480 -1.654 55.553 1.00 35.86 383 GLU A N 1
ATOM 2493 C CA . GLU A 1 386 ? 42.163 -2.889 55.164 1.00 35.39 383 GLU A CA 1
ATOM 2494 C C . GLU A 1 386 ? 43.490 -2.617 54.436 1.00 34.92 383 GLU A C 1
ATOM 2495 O O . GLU A 1 386 ? 44.524 -3.216 54.750 1.00 33.15 383 GLU A O 1
ATOM 2501 N N . VAL A 1 387 ? 43.449 -1.712 53.466 1.00 33.45 384 VAL A N 1
ATOM 2502 C CA . VAL A 1 387 ? 44.630 -1.362 52.690 1.00 34.47 384 VAL A CA 1
ATOM 2503 C C . VAL A 1 387 ? 45.686 -0.671 53.557 1.00 33.03 384 VAL A C 1
ATOM 2504 O O . VAL A 1 387 ? 46.874 -0.968 53.451 1.00 32.48 384 VAL A O 1
ATOM 2508 N N . LYS A 1 388 ? 45.251 0.244 54.415 1.00 33.39 385 LYS A N 1
ATOM 2509 C CA . LYS A 1 388 ? 46.177 0.962 55.293 1.00 34.30 385 LYS A CA 1
ATOM 2510 C C . LYS A 1 388 ? 46.908 0.026 56.245 1.00 35.93 385 LYS A C 1
ATOM 2511 O O . LYS A 1 388 ? 48.084 0.223 56.538 1.00 35.08 385 LYS A O 1
ATOM 2517 N N . LYS A 1 389 ? 46.205 -0.986 56.737 1.00 34.67 386 LYS A N 1
ATOM 2518 C CA . LYS A 1 389 ? 46.812 -1.941 57.647 1.00 34.34 386 LYS A CA 1
ATOM 2519 C C . LYS A 1 389 ? 47.893 -2.743 56.926 1.00 33.13 386 LYS A C 1
ATOM 2520 O O . LYS A 1 389 ? 48.955 -3.014 57.487 1.00 31.95 386 LYS A O 1
ATOM 2526 N N . ARG A 1 390 ? 47.624 -3.122 55.680 1.00 31.12 387 ARG A N 1
ATOM 2527 C CA . ARG A 1 390 ? 48.589 -3.898 54.908 1.00 31.41 387 ARG A CA 1
ATOM 2528 C C . ARG A 1 390 ? 49.797 -3.051 54.524 1.00 30.28 387 ARG A C 1
ATOM 2529 O O . ARG A 1 390 ? 50.910 -3.560 54.395 1.00 31.65 387 ARG A O 1
ATOM 2537 N N . PHE A 1 391 ? 49.570 -1.758 54.337 1.00 31.57 388 PHE A N 1
ATOM 2538 C CA . PHE A 1 391 ? 50.641 -0.834 53.984 1.00 33.37 388 PHE A CA 1
ATOM 2539 C C . PHE A 1 391 ? 51.591 -0.764 55.184 1.00 36.67 388 PHE A C 1
ATOM 2540 O O . PHE A 1 391 ? 52.809 -0.922 55.044 1.00 36.97 388 PHE A O 1
ATOM 2548 N N . GLU A 1 392 ? 51.012 -0.551 56.364 1.00 37.04 389 GLU A N 1
ATOM 2549 C CA . GLU A 1 392 ? 51.764 -0.447 57.609 1.00 38.07 389 GLU A CA 1
ATOM 2550 C C . GLU A 1 392 ? 52.594 -1.690 57.900 1.00 37.45 389 GLU A C 1
ATOM 2551 O O . GLU A 1 392 ? 53.754 -1.589 58.289 1.00 39.07 389 GLU A O 1
ATOM 2557 N N . ASP A 1 393 ? 52.005 -2.864 57.711 1.00 36.51 390 ASP A N 1
ATOM 2558 C CA . ASP A 1 393 ? 52.726 -4.106 57.941 1.00 35.61 390 ASP A CA 1
ATOM 2559 C C . ASP A 1 393 ? 53.860 -4.230 56.928 1.00 35.92 390 ASP A C 1
ATOM 2560 O O . ASP A 1 393 ? 54.975 -4.614 57.275 1.00 36.44 390 ASP A O 1
ATOM 2565 N N . TYR A 1 394 ? 53.574 -3.891 55.676 1.00 35.49 391 TYR A N 1
ATOM 2566 C CA . TYR A 1 394 ? 54.576 -3.975 54.625 1.00 34.26 391 TYR A CA 1
ATOM 2567 C C . TYR A 1 394 ? 55.739 -3.008 54.832 1.00 36.36 391 TYR A C 1
ATOM 2568 O O . TYR A 1 394 ? 56.896 -3.360 54.596 1.00 36.98 391 TYR A O 1
ATOM 2577 N N . VAL A 1 395 ? 55.434 -1.787 55.254 1.00 33.78 392 VAL A N 1
ATOM 2578 C CA . VAL A 1 395 ? 56.476 -0.800 55.496 1.00 37.41 392 VAL A CA 1
ATOM 2579 C C . VAL A 1 395 ? 57.347 -1.252 56.669 1.00 36.81 392 VAL A C 1
ATOM 2580 O O . VAL A 1 395 ? 58.555 -1.011 56.681 1.00 37.05 392 VAL A O 1
ATOM 2584 N N . ASN A 1 396 ? 56.722 -1.906 57.645 1.00 37.02 393 ASN A N 1
ATOM 2585 C CA . ASN A 1 396 ? 57.426 -2.424 58.816 1.00 37.25 393 ASN A CA 1
ATOM 2586 C C . ASN A 1 396 ? 58.364 -3.533 58.374 1.00 35.91 393 ASN A C 1
ATOM 2587 O O . ASN A 1 396 ? 59.459 -3.680 58.904 1.00 35.94 393 ASN A O 1
ATOM 2592 N N . HIS A 1 397 ? 57.917 -4.311 57.395 1.00 35.29 394 HIS A N 1
ATOM 2593 C CA . HIS A 1 397 ? 58.705 -5.405 56.849 1.00 34.99 394 HIS A CA 1
ATOM 2594 C C . HIS A 1 397 ? 59.896 -4.833 56.093 1.00 36.68 394 HIS A C 1
ATOM 2595 O O . HIS A 1 397 ? 61.007 -5.358 56.175 1.00 36.47 394 HIS A O 1
ATOM 2602 N N . VAL A 1 398 ? 59.666 -3.752 55.358 1.00 36.14 395 VAL A N 1
ATOM 2603 C CA . VAL A 1 398 ? 60.743 -3.124 54.610 1.00 37.16 395 VAL A CA 1
ATOM 2604 C C . VAL A 1 398 ? 61.819 -2.611 55.564 1.00 38.48 395 VAL A C 1
ATOM 2605 O O . VAL A 1 398 ? 62.985 -2.987 55.447 1.00 39.70 395 VAL A O 1
ATOM 2609 N N . LYS A 1 399 ? 61.418 -1.764 56.509 1.00 39.97 396 LYS A N 1
ATOM 2610 C CA . LYS A 1 399 ? 62.338 -1.181 57.484 1.00 42.32 396 LYS A CA 1
ATOM 2611 C C . LYS A 1 399 ? 63.221 -2.179 58.226 1.00 43.73 396 LYS A C 1
ATOM 2612 O O . LYS A 1 399 ? 64.384 -1.895 58.516 1.00 44.73 396 LYS A O 1
ATOM 2618 N N . SER A 1 400 ? 62.677 -3.347 58.537 1.00 44.37 397 SER A N 1
ATOM 2619 C CA . SER A 1 400 ? 63.437 -4.345 59.275 1.00 45.56 397 SER A CA 1
ATOM 2620 C C . SER A 1 400 ? 64.081 -5.420 58.408 1.00 46.25 397 SER A C 1
ATOM 2621 O O . SER A 1 400 ? 64.650 -6.377 58.931 1.00 45.59 397 SER A O 1
ATOM 2624 N N . PHE A 1 401 ? 64.012 -5.263 57.091 1.00 46.47 398 PHE A N 1
ATOM 2625 C CA . PHE A 1 401 ? 64.578 -6.268 56.202 1.00 48.82 398 PHE A CA 1
ATOM 2626 C C . PHE A 1 401 ? 66.086 -6.426 56.370 1.00 50.20 398 PHE A C 1
ATOM 2627 O O . PHE A 1 401 ? 66.521 -7.583 56.557 1.00 50.42 398 PHE A O 1
ATOM 2636 N N . SER B 1 5 ? 40.064 -12.686 31.567 1.00 62.30 2 SER B N 1
ATOM 2637 C CA . SER B 1 5 ? 39.306 -13.627 32.440 1.00 61.87 2 SER B CA 1
ATOM 2638 C C . SER B 1 5 ? 39.725 -13.460 33.895 1.00 60.57 2 SER B C 1
ATOM 2639 O O . SER B 1 5 ? 38.993 -12.889 34.704 1.00 61.71 2 SER B O 1
ATOM 2642 N N . LEU B 1 6 ? 40.910 -13.968 34.221 1.00 59.04 3 LEU B N 1
ATOM 2643 C CA . LEU B 1 6 ? 41.443 -13.878 35.574 1.00 56.63 3 LEU B CA 1
ATOM 2644 C C . LEU B 1 6 ? 41.851 -12.434 35.853 1.00 56.67 3 LEU B C 1
ATOM 2645 O O . LEU B 1 6 ? 42.170 -11.686 34.931 1.00 55.80 3 LEU B O 1
ATOM 2650 N N . ARG B 1 7 ? 41.846 -12.043 37.122 1.00 56.29 4 ARG B N 1
ATOM 2651 C CA . ARG B 1 7 ? 42.201 -10.676 37.478 1.00 56.87 4 ARG B CA 1
ATOM 2652 C C . ARG B 1 7 ? 43.541 -10.505 38.178 1.00 54.76 4 ARG B C 1
ATOM 2653 O O . ARG B 1 7 ? 44.021 -9.384 38.330 1.00 55.29 4 ARG B O 1
ATOM 2661 N N . TYR B 1 8 ? 44.147 -11.609 38.601 1.00 51.79 5 TYR B N 1
ATOM 2662 C CA . TYR B 1 8 ? 45.426 -11.540 39.290 1.00 48.46 5 TYR B CA 1
ATOM 2663 C C . TYR B 1 8 ? 46.436 -12.489 38.666 1.00 45.96 5 TYR B C 1
ATOM 2664 O O . TYR B 1 8 ? 47.519 -12.077 38.257 1.00 45.09 5 TYR B O 1
ATOM 2673 N N . LEU B 1 9 ? 46.079 -13.768 38.618 1.00 42.07 6 LEU B N 1
ATOM 2674 C CA . LEU B 1 9 ? 46.942 -14.785 38.036 1.00 38.73 6 LEU B CA 1
ATOM 2675 C C . LEU B 1 9 ? 46.888 -14.688 36.519 1.00 37.57 6 LEU B C 1
ATOM 2676 O O . LEU B 1 9 ? 45.928 -14.172 35.953 1.00 37.55 6 LEU B O 1
ATOM 2681 N N . ARG B 1 10 ? 47.934 -15.181 35.874 1.00 35.05 7 ARG B N 1
ATOM 2682 C CA . ARG B 1 10 ? 48.023 -15.191 34.426 1.00 34.13 7 ARG B CA 1
ATOM 2683 C C . ARG B 1 10 ? 48.654 -16.513 34.061 1.00 33.55 7 ARG B C 1
ATOM 2684 O O . ARG B 1 10 ? 49.539 -16.994 34.759 1.00 33.87 7 ARG B O 1
ATOM 2692 N N . PHE B 1 11 ? 48.195 -17.114 32.976 1.00 33.56 8 PHE B N 1
ATOM 2693 C CA . PHE B 1 11 ? 48.789 -18.357 32.537 1.00 33.56 8 PHE B CA 1
ATOM 2694 C C . PHE B 1 11 ? 48.393 -18.633 31.103 1.00 34.07 8 PHE B C 1
ATOM 2695 O O . PHE B 1 11 ? 47.385 -18.127 30.614 1.00 34.23 8 PHE B O 1
ATOM 2703 N N . LEU B 1 12 ? 49.230 -19.403 30.424 1.00 33.78 9 LEU B N 1
ATOM 2704 C CA . LEU B 1 12 ? 48.996 -19.792 29.046 1.00 35.79 9 LEU B CA 1
ATOM 2705 C C . LEU B 1 12 ? 49.466 -21.224 28.919 1.00 37.03 9 LEU B C 1
ATOM 2706 O O . LEU B 1 12 ? 50.422 -21.629 29.586 1.00 35.98 9 LEU B O 1
ATOM 2711 N N . THR B 1 13 ? 48.778 -21.992 28.081 1.00 37.64 10 THR B N 1
ATOM 2712 C CA . THR B 1 13 ? 49.149 -23.378 27.832 1.00 38.57 10 THR B CA 1
ATOM 2713 C C . THR B 1 13 ? 49.317 -23.487 26.325 1.00 39.13 10 THR B C 1
ATOM 2714 O O . THR B 1 13 ? 48.725 -22.711 25.570 1.00 37.70 10 THR B O 1
ATOM 2718 N N . ALA B 1 14 ? 50.127 -24.446 25.894 1.00 38.44 11 ALA B N 1
ATOM 2719 C CA . ALA B 1 14 ? 50.374 -24.659 24.478 1.00 39.33 11 ALA B CA 1
ATOM 2720 C C . ALA B 1 14 ? 50.725 -26.118 24.250 1.00 39.41 11 ALA B C 1
ATOM 2721 O O . ALA B 1 14 ? 51.097 -26.824 25.182 1.00 39.12 11 ALA B O 1
ATOM 2723 N N . GLY B 1 15 ? 50.609 -26.565 23.008 1.00 41.13 12 GLY B N 1
ATOM 2724 C CA . GLY B 1 15 ? 50.931 -27.942 22.698 1.00 41.57 12 GLY B CA 1
ATOM 2725 C C . GLY B 1 15 ? 49.854 -28.629 21.889 1.00 43.23 12 GLY B C 1
ATOM 2726 O O . GLY B 1 15 ? 48.666 -28.351 22.045 1.00 41.67 12 GLY B O 1
ATOM 2727 N N . GLU B 1 16 ? 50.284 -29.521 21.005 1.00 44.79 13 GLU B N 1
ATOM 2728 C CA . GLU B 1 16 ? 49.370 -30.283 20.169 1.00 47.82 13 GLU B CA 1
ATOM 2729 C C . GLU B 1 16 ? 49.178 -31.672 20.784 1.00 49.01 13 GLU B C 1
ATOM 2730 O O . GLU B 1 16 ? 50.041 -32.164 21.516 1.00 47.25 13 GLU B O 1
ATOM 2736 N N . SER B 1 17 ? 48.042 -32.290 20.481 1.00 50.50 14 SER B N 1
ATOM 2737 C CA . SER B 1 17 ? 47.699 -33.608 20.997 1.00 54.67 14 SER B CA 1
ATOM 2738 C C . SER B 1 17 ? 48.817 -34.638 20.854 1.00 56.65 14 SER B C 1
ATOM 2739 O O . SER B 1 17 ? 49.093 -35.392 21.789 1.00 57.81 14 SER B O 1
ATOM 2742 N N . HIS B 1 18 ? 49.464 -34.667 19.692 1.00 57.92 15 HIS B N 1
ATOM 2743 C CA . HIS B 1 18 ? 50.535 -35.627 19.452 1.00 58.87 15 HIS B CA 1
ATOM 2744 C C . HIS B 1 18 ? 51.897 -34.984 19.209 1.00 58.28 15 HIS B C 1
ATOM 2745 O O . HIS B 1 18 ? 52.803 -35.620 18.665 1.00 58.42 15 HIS B O 1
ATOM 2752 N N . GLY B 1 19 ? 52.042 -33.726 19.612 1.00 56.61 16 GLY B N 1
ATOM 2753 C CA . GLY B 1 19 ? 53.311 -33.042 19.438 1.00 54.29 16 GLY B CA 1
ATOM 2754 C C . GLY B 1 19 ? 54.316 -33.507 20.474 1.00 52.88 16 GLY B C 1
ATOM 2755 O O . GLY B 1 19 ? 54.099 -34.515 21.146 1.00 52.95 16 GLY B O 1
ATOM 2756 N N . LYS B 1 20 ? 55.415 -32.776 20.615 1.00 51.56 17 LYS B N 1
ATOM 2757 C CA . LYS B 1 20 ? 56.443 -33.133 21.583 1.00 50.47 17 LYS B CA 1
ATOM 2758 C C . LYS B 1 20 ? 55.873 -33.155 23.002 1.00 50.63 17 LYS B C 1
ATOM 2759 O O . LYS B 1 20 ? 56.325 -33.924 23.854 1.00 49.76 17 LYS B O 1
ATOM 2765 N N . GLY B 1 21 ? 54.876 -32.313 23.252 1.00 49.17 18 GLY B N 1
ATOM 2766 C CA . GLY B 1 21 ? 54.281 -32.271 24.574 1.00 48.09 18 GLY B CA 1
ATOM 2767 C C . GLY B 1 21 ? 53.439 -31.041 24.846 1.00 46.31 18 GLY B C 1
ATOM 2768 O O . GLY B 1 21 ? 53.057 -30.312 23.931 1.00 44.90 18 GLY B O 1
ATOM 2769 N N . LEU B 1 22 ? 53.150 -30.818 26.123 1.00 45.64 19 LEU B N 1
ATOM 2770 C CA . LEU B 1 22 ? 52.340 -29.684 26.558 1.00 43.61 19 LEU B CA 1
ATOM 2771 C C . LEU B 1 22 ? 53.159 -28.715 27.399 1.00 41.75 19 LEU B C 1
ATOM 2772 O O . LEU B 1 22 ? 53.896 -29.129 28.290 1.00 41.96 19 LEU B O 1
ATOM 2777 N N . THR B 1 23 ? 53.023 -27.425 27.116 1.00 40.38 20 THR B N 1
ATOM 2778 C CA . THR B 1 23 ? 53.748 -26.403 27.859 1.00 38.87 20 THR B CA 1
ATOM 2779 C C . THR B 1 23 ? 52.768 -25.458 28.538 1.00 37.93 20 THR B C 1
ATOM 2780 O O . THR B 1 23 ? 51.670 -25.229 28.042 1.00 37.96 20 THR B O 1
ATOM 2784 N N . ALA B 1 24 ? 53.173 -24.916 29.679 1.00 37.40 21 ALA B N 1
ATOM 2785 C CA . ALA B 1 24 ? 52.337 -23.982 30.415 1.00 35.79 21 ALA B CA 1
ATOM 2786 C C . ALA B 1 24 ? 53.206 -23.067 31.259 1.00 35.79 21 ALA B C 1
ATOM 2787 O O . ALA B 1 24 ? 54.275 -23.459 31.730 1.00 37.32 21 ALA B O 1
ATOM 2789 N N . ILE B 1 25 ? 52.745 -21.837 31.428 1.00 34.06 22 ILE B N 1
ATOM 2790 C CA . ILE B 1 25 ? 53.446 -20.857 32.234 1.00 33.32 22 ILE B CA 1
ATOM 2791 C C . ILE B 1 25 ? 52.380 -20.200 33.089 1.00 32.65 22 ILE B C 1
ATOM 2792 O O . ILE B 1 25 ? 51.377 -19.711 32.570 1.00 31.89 22 ILE B O 1
ATOM 2797 N N . LEU B 1 26 ? 52.600 -20.214 34.399 1.00 33.96 23 LEU B N 1
ATOM 2798 C CA . LEU B 1 26 ? 51.678 -19.634 35.368 1.00 33.56 23 LEU B CA 1
ATOM 2799 C C . LEU B 1 26 ? 52.398 -18.528 36.131 1.00 33.98 23 LEU B C 1
ATOM 2800 O O . LEU B 1 26 ? 53.442 -18.764 36.734 1.00 32.63 23 LEU B O 1
ATOM 2805 N N . GLU B 1 27 ? 51.835 -17.326 36.114 1.00 34.93 24 GLU B N 1
ATOM 2806 C CA . GLU B 1 27 ? 52.447 -16.192 36.793 1.00 35.29 24 GLU B CA 1
ATOM 2807 C C . GLU B 1 27 ? 51.526 -15.607 37.851 1.00 33.67 24 GLU B C 1
ATOM 2808 O O . GLU B 1 27 ? 50.329 -15.468 37.623 1.00 34.73 24 GLU B O 1
ATOM 2814 N N . GLY B 1 28 ? 52.082 -15.264 39.008 1.00 32.33 25 GLY B N 1
ATOM 2815 C CA . GLY B 1 28 ? 51.266 -14.680 40.055 1.00 32.81 25 GLY B CA 1
ATOM 2816 C C . GLY B 1 28 ? 51.231 -15.425 41.376 1.00 33.36 25 GLY B C 1
ATOM 2817 O O . GLY B 1 28 ? 50.793 -14.863 42.380 1.00 32.16 25 GLY B O 1
ATOM 2818 N N . ILE B 1 29 ? 51.655 -16.687 41.388 1.00 32.15 26 ILE B N 1
ATOM 2819 C CA . ILE B 1 29 ? 51.675 -17.445 42.637 1.00 32.36 26 ILE B CA 1
ATOM 2820 C C . ILE B 1 29 ? 52.740 -16.800 43.526 1.00 32.31 26 ILE B C 1
ATOM 2821 O O . ILE B 1 29 ? 53.837 -16.508 43.066 1.00 30.52 26 ILE B O 1
ATOM 2826 N N . PRO B 1 30 ? 52.419 -16.555 44.809 1.00 32.19 27 PRO B N 1
ATOM 2827 C CA . PRO B 1 30 ? 53.371 -15.937 45.737 1.00 31.18 27 PRO B CA 1
ATOM 2828 C C . PRO B 1 30 ? 54.656 -16.738 45.959 1.00 33.54 27 PRO B C 1
ATOM 2829 O O . PRO B 1 30 ? 54.688 -17.962 45.789 1.00 32.08 27 PRO B O 1
ATOM 2833 N N . ALA B 1 31 ? 55.710 -16.027 46.346 1.00 33.58 28 ALA B N 1
ATOM 2834 C CA . ALA B 1 31 ? 57.000 -16.643 46.624 1.00 35.32 28 ALA B CA 1
ATOM 2835 C C . ALA B 1 31 ? 56.940 -17.405 47.943 1.00 36.23 28 ALA B C 1
ATOM 2836 O O . ALA B 1 31 ? 56.100 -17.116 48.801 1.00 33.84 28 ALA B O 1
ATOM 2838 N N . ASN B 1 32 ? 57.833 -18.384 48.080 1.00 37.19 29 ASN B N 1
ATOM 2839 C CA . ASN B 1 32 ? 57.960 -19.215 49.280 1.00 37.08 29 ASN B CA 1
ATOM 2840 C C . ASN B 1 32 ? 56.850 -20.232 49.523 1.00 37.29 29 ASN B C 1
ATOM 2841 O O . ASN B 1 32 ? 56.552 -20.588 50.665 1.00 36.71 29 ASN B O 1
ATOM 2846 N N . LEU B 1 33 ? 56.247 -20.705 48.441 1.00 38.75 30 LEU B N 1
ATOM 2847 C CA . LEU B 1 33 ? 55.199 -21.715 48.530 1.00 37.78 30 LEU B CA 1
ATOM 2848 C C . LEU B 1 33 ? 55.836 -23.064 48.219 1.00 39.10 30 LEU B C 1
ATOM 2849 O O . LEU B 1 33 ? 56.471 -23.231 47.179 1.00 37.30 30 LEU B O 1
ATOM 2854 N N . PRO B 1 34 ? 55.694 -24.041 49.126 1.00 40.71 31 PRO B N 1
ATOM 2855 C CA . PRO B 1 34 ? 56.289 -25.355 48.857 1.00 40.52 31 PRO B CA 1
ATOM 2856 C C . PRO B 1 34 ? 55.608 -25.976 47.637 1.00 39.79 31 PRO B C 1
ATOM 2857 O O . PRO B 1 34 ? 54.381 -26.036 47.568 1.00 39.77 31 PRO B O 1
ATOM 2861 N N . LEU B 1 35 ? 56.402 -26.430 46.673 1.00 39.29 32 LEU B N 1
ATOM 2862 C CA . LEU B 1 35 ? 55.841 -27.020 45.466 1.00 39.40 32 LEU B CA 1
ATOM 2863 C C . LEU B 1 35 ? 56.790 -28.039 44.847 1.00 40.41 32 LEU B C 1
ATOM 2864 O O . LEU B 1 35 ? 57.980 -27.769 44.663 1.00 38.76 32 LEU B O 1
ATOM 2869 N N . SER B 1 36 ? 56.251 -29.212 44.531 1.00 41.28 33 SER B N 1
ATOM 2870 C CA . SER B 1 36 ? 57.040 -30.280 43.931 1.00 42.54 33 SER B CA 1
ATOM 2871 C C . SER B 1 36 ? 56.313 -30.863 42.726 1.00 42.77 33 SER B C 1
ATOM 2872 O O . SER B 1 36 ? 55.099 -30.706 42.583 1.00 43.00 33 SER B O 1
ATOM 2875 N N . GLU B 1 37 ? 57.059 -31.542 41.861 1.00 43.66 34 GLU B N 1
ATOM 2876 C CA . GLU B 1 37 ? 56.484 -32.157 40.669 1.00 45.95 34 GLU B CA 1
ATOM 2877 C C . GLU B 1 37 ? 55.472 -33.241 41.026 1.00 45.70 34 GLU B C 1
ATOM 2878 O O . GLU B 1 37 ? 54.476 -33.423 40.325 1.00 45.86 34 GLU B O 1
ATOM 2884 N N A GLU B 1 38 ? 55.737 -33.968 42.109 0.50 47.62 35 GLU B N 1
ATOM 2885 N N B GLU B 1 38 ? 55.737 -33.968 42.109 0.50 47.62 35 GLU B N 1
ATOM 2886 C CA A GLU B 1 38 ? 54.797 -35.091 42.563 0.50 48.99 35 GLU B CA 1
ATOM 2887 C CA B GLU B 1 38 ? 54.797 -35.091 42.563 0.50 48.99 35 GLU B CA 1
ATOM 2888 C C A GLU B 1 38 ? 53.303 -34.514 42.900 0.50 48.26 35 GLU B C 1
ATOM 2889 C C B GLU B 1 38 ? 53.303 -34.514 42.900 0.50 48.26 35 GLU B C 1
ATOM 2890 O O A GLU B 1 38 ? 52.220 -35.224 42.651 0.50 47.48 35 GLU B O 1
ATOM 2891 O O B GLU B 1 38 ? 52.220 -35.224 42.651 0.50 47.48 35 GLU B O 1
ATOM 2902 N N . GLU B 1 39 ? 53.262 -33.299 43.436 1.00 48.20 36 GLU B N 1
ATOM 2903 C CA . GLU B 1 39 ? 51.996 -32.662 43.767 1.00 48.41 36 GLU B CA 1
ATOM 2904 C C . GLU B 1 39 ? 51.260 -32.418 42.451 1.00 46.66 36 GLU B C 1
ATOM 2905 O O . GLU B 1 39 ? 50.036 -32.522 42.379 1.00 46.93 36 GLU B O 1
ATOM 2911 N N . ILE B 1 40 ? 52.026 -32.108 41.409 1.00 44.17 37 ILE B N 1
ATOM 2912 C CA . ILE B 1 40 ? 51.453 -31.868 40.100 1.00 42.57 37 ILE B CA 1
ATOM 2913 C C . ILE B 1 40 ? 51.117 -33.193 39.421 1.00 42.50 37 ILE B C 1
ATOM 2914 O O . ILE B 1 40 ? 50.028 -33.357 38.875 1.00 41.41 37 ILE B O 1
ATOM 2919 N N . ASN B 1 41 ? 52.052 -34.140 39.463 1.00 43.75 38 ASN B N 1
ATOM 2920 C CA . ASN B 1 41 ? 51.843 -35.441 38.835 1.00 45.39 38 ASN B CA 1
ATOM 2921 C C . ASN B 1 41 ? 50.655 -36.186 39.429 1.00 45.43 38 ASN B C 1
ATOM 2922 O O . ASN B 1 41 ? 49.933 -36.890 38.717 1.00 45.31 38 ASN B O 1
ATOM 2927 N N . HIS B 1 42 ? 50.444 -36.032 40.731 1.00 45.99 39 HIS B N 1
ATOM 2928 C CA . HIS B 1 42 ? 49.321 -36.685 41.378 1.00 46.81 39 HIS B CA 1
ATOM 2929 C C . HIS B 1 42 ? 48.017 -36.275 40.696 1.00 47.10 39 HIS B C 1
ATOM 2930 O O . HIS B 1 42 ? 47.164 -37.115 40.409 1.00 47.39 39 HIS B O 1
ATOM 2937 N N . GLU B 1 43 ? 47.863 -34.982 40.434 1.00 46.39 40 GLU B N 1
ATOM 2938 C CA . GLU B 1 43 ? 46.654 -34.494 39.784 1.00 46.73 40 GLU B CA 1
ATOM 2939 C C . GLU B 1 43 ? 46.589 -34.960 38.335 1.00 45.19 40 GLU B C 1
ATOM 2940 O O . GLU B 1 43 ? 45.512 -35.266 37.823 1.00 43.65 40 GLU B O 1
ATOM 2946 N N . LEU B 1 44 ? 47.739 -35.011 37.670 1.00 45.15 41 LEU B N 1
ATOM 2947 C CA . LEU B 1 44 ? 47.767 -35.459 36.284 1.00 45.83 41 LEU B CA 1
ATOM 2948 C C . LEU B 1 44 ? 47.315 -36.914 36.197 1.00 46.89 41 LEU B C 1
ATOM 2949 O O . LEU B 1 44 ? 46.624 -37.303 35.250 1.00 47.19 41 LEU B O 1
ATOM 2954 N N . ARG B 1 45 ? 47.692 -37.712 37.192 1.00 46.63 42 ARG B N 1
ATOM 2955 C CA . ARG B 1 45 ? 47.314 -39.122 37.205 1.00 47.23 42 ARG B CA 1
ATOM 2956 C C . ARG B 1 45 ? 45.816 -39.295 37.405 1.00 46.67 42 ARG B C 1
ATOM 2957 O O . ARG B 1 45 ? 45.182 -40.080 36.699 1.00 46.64 42 ARG B O 1
ATOM 2965 N N . ARG B 1 46 ? 45.245 -38.563 38.358 1.00 44.72 43 ARG B N 1
ATOM 2966 C CA . ARG B 1 46 ? 43.809 -38.655 38.610 1.00 44.49 43 ARG B CA 1
ATOM 2967 C C . ARG B 1 46 ? 43.039 -38.415 37.311 1.00 46.39 43 ARG B C 1
ATOM 2968 O O . ARG B 1 46 ? 42.020 -39.060 37.048 1.00 46.42 43 ARG B O 1
ATOM 2976 N N . ARG B 1 47 ? 43.535 -37.488 36.495 1.00 47.05 44 ARG B N 1
ATOM 2977 C CA . ARG B 1 47 ? 42.903 -37.169 35.220 1.00 49.36 44 ARG B CA 1
ATOM 2978 C C . ARG B 1 47 ? 42.965 -38.349 34.247 1.00 51.99 44 ARG B C 1
ATOM 2979 O O . ARG B 1 47 ? 41.970 -38.686 33.604 1.00 50.82 44 ARG B O 1
ATOM 2987 N N . GLN B 1 48 ? 44.140 -38.963 34.135 1.00 55.30 45 GLN B N 1
ATOM 2988 C CA . GLN B 1 48 ? 44.331 -40.099 33.237 1.00 59.35 45 GLN B CA 1
ATOM 2989 C C . GLN B 1 48 ? 43.405 -41.256 33.595 1.00 61.68 45 GLN B C 1
ATOM 2990 O O . GLN B 1 48 ? 42.840 -41.904 32.718 1.00 61.37 45 GLN B O 1
ATOM 2996 N N . ARG B 1 49 ? 43.259 -41.509 34.891 1.00 65.42 46 ARG B N 1
ATOM 2997 C CA . ARG B 1 49 ? 42.402 -42.586 35.370 1.00 68.84 46 ARG B CA 1
ATOM 2998 C C . ARG B 1 49 ? 40.931 -42.255 35.148 1.00 70.10 46 ARG B C 1
ATOM 2999 O O . ARG B 1 49 ? 40.060 -43.108 35.323 1.00 70.47 46 ARG B O 1
ATOM 3007 N N . GLY B 1 50 ? 40.664 -41.014 34.747 1.00 71.61 47 GLY B N 1
ATOM 3008 C CA . GLY B 1 50 ? 39.297 -40.583 34.511 1.00 72.45 47 GLY B CA 1
ATOM 3009 C C . GLY B 1 50 ? 38.750 -40.971 33.150 1.00 73.54 47 GLY B C 1
ATOM 3010 O O . GLY B 1 50 ? 37.593 -40.685 32.833 1.00 73.02 47 GLY B O 1
ATOM 3011 N N . TYR B 1 51 ? 39.579 -41.615 32.336 1.00 75.09 48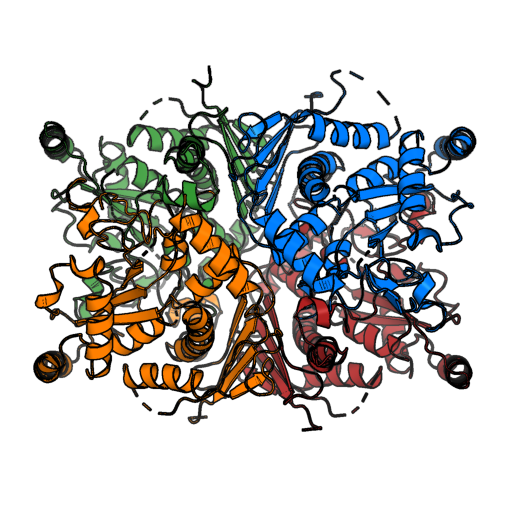 TYR B N 1
ATOM 3012 C CA . TYR B 1 51 ? 39.157 -42.047 31.008 1.00 76.70 48 TYR B CA 1
ATOM 3013 C C . TYR B 1 51 ? 39.014 -43.564 30.939 1.00 76.62 48 TYR B C 1
ATOM 3014 O O . TYR B 1 51 ? 38.362 -44.096 30.038 1.00 76.71 48 TYR B O 1
ATOM 3023 N N . LYS B 1 61 ? 51.572 -42.875 32.280 1.00 69.76 58 LYS B N 1
ATOM 3024 C CA . LYS B 1 61 ? 51.747 -41.992 33.427 1.00 69.98 58 LYS B CA 1
ATOM 3025 C C . LYS B 1 61 ? 52.177 -40.592 33.002 1.00 68.39 58 LYS B C 1
ATOM 3026 O O . LYS B 1 61 ? 53.324 -40.382 32.605 1.00 68.16 58 LYS B O 1
ATOM 3032 N N . ASP B 1 62 ? 51.256 -39.637 33.083 1.00 66.44 59 ASP B N 1
ATOM 3033 C CA . ASP B 1 62 ? 51.567 -38.258 32.725 1.00 63.80 59 ASP B CA 1
ATOM 3034 C C . ASP B 1 62 ? 52.399 -37.625 33.828 1.00 61.16 59 ASP B C 1
ATOM 3035 O O . ASP B 1 62 ? 52.072 -37.750 35.007 1.00 61.94 59 ASP B O 1
ATOM 3040 N N . THR B 1 63 ? 53.479 -36.956 33.447 1.00 57.79 60 THR B N 1
ATOM 3041 C CA . THR B 1 63 ? 54.331 -36.287 34.421 1.00 55.42 60 THR B CA 1
ATOM 3042 C C . THR B 1 63 ? 54.692 -34.895 33.925 1.00 53.73 60 THR B C 1
ATOM 3043 O O . THR B 1 63 ? 54.862 -34.672 32.726 1.00 52.16 60 THR B O 1
ATOM 3047 N N . ALA B 1 64 ? 54.803 -33.957 34.856 1.00 51.61 61 ALA B N 1
ATOM 3048 C CA . ALA B 1 64 ? 55.144 -32.591 34.509 1.00 50.61 61 ALA B CA 1
ATOM 3049 C C . ALA B 1 64 ? 56.555 -32.284 34.983 1.00 49.86 61 ALA B C 1
ATOM 3050 O O . ALA B 1 64 ? 56.997 -32.785 36.014 1.00 49.97 61 ALA B O 1
ATOM 3052 N N . GLU B 1 65 ? 57.264 -31.469 34.215 1.00 48.91 62 GLU B N 1
ATOM 3053 C CA . GLU B 1 65 ? 58.617 -31.089 34.574 1.00 48.77 62 GLU B CA 1
ATOM 3054 C C . GLU B 1 65 ? 58.653 -29.590 34.823 1.00 47.92 62 GLU B C 1
ATOM 3055 O O . GLU B 1 65 ? 58.264 -28.805 33.958 1.00 47.78 62 GLU B O 1
ATOM 3061 N N . ILE B 1 66 ? 59.111 -29.197 36.007 1.00 46.54 63 ILE B N 1
ATOM 3062 C CA . ILE B 1 66 ? 59.208 -27.786 36.354 1.00 45.78 63 ILE B CA 1
ATOM 3063 C C . ILE B 1 66 ? 60.471 -27.233 35.713 1.00 45.01 63 ILE B C 1
ATOM 3064 O O . ILE B 1 66 ? 61.576 -27.697 35.999 1.00 44.29 63 ILE B O 1
ATOM 3069 N N . LEU B 1 67 ? 60.297 -26.241 34.845 1.00 43.18 64 LEU B N 1
ATOM 3070 C CA . LEU B 1 67 ? 61.412 -25.639 34.133 1.00 41.10 64 LEU B CA 1
ATOM 3071 C C . LEU B 1 67 ? 61.851 -24.297 34.701 1.00 41.43 64 LEU B C 1
ATOM 3072 O O . LEU B 1 67 ? 62.831 -23.718 34.236 1.00 40.59 64 LEU B O 1
ATOM 3077 N N . SER B 1 68 ? 61.122 -23.798 35.696 1.00 40.63 65 SER B N 1
ATOM 3078 C CA . SER B 1 68 ? 61.462 -22.524 36.322 1.00 39.88 65 SER B CA 1
ATOM 3079 C C . SER B 1 68 ? 60.455 -22.156 37.398 1.00 37.77 65 SER B C 1
ATOM 3080 O O . SER B 1 68 ? 59.396 -22.770 37.503 1.00 36.76 65 SER B O 1
ATOM 3083 N N . GLY B 1 69 ? 60.804 -21.154 38.202 1.00 38.77 66 GLY B N 1
ATOM 3084 C CA . GLY B 1 69 ? 59.918 -20.686 39.253 1.00 38.52 66 GLY B CA 1
ATOM 3085 C C . GLY B 1 69 ? 60.005 -21.434 40.567 1.00 41.70 66 GLY B C 1
ATOM 3086 O O . GLY B 1 69 ? 59.280 -21.110 41.511 1.00 41.54 66 GLY B O 1
ATOM 3087 N N . VAL B 1 70 ? 60.880 -22.433 40.639 1.00 41.65 67 VAL B N 1
ATOM 3088 C CA . VAL B 1 70 ? 61.029 -23.211 41.863 1.00 43.82 67 VAL B CA 1
ATOM 3089 C C . VAL B 1 70 ? 62.485 -23.530 42.182 1.00 45.25 67 VAL B C 1
ATOM 3090 O O . VAL B 1 70 ? 63.225 -24.018 41.329 1.00 44.87 67 VAL B O 1
ATOM 3094 N N . ARG B 1 71 ? 62.879 -23.251 43.421 1.00 47.51 68 ARG B N 1
ATOM 3095 C CA . ARG B 1 71 ? 64.232 -23.515 43.895 1.00 49.29 68 ARG B CA 1
ATOM 3096 C C . ARG B 1 71 ? 64.155 -24.049 45.323 1.00 49.67 68 ARG B C 1
ATOM 3097 O O . ARG B 1 71 ? 63.550 -23.427 46.199 1.00 50.16 68 ARG B O 1
ATOM 3105 N N . PHE B 1 72 ? 64.769 -25.206 45.548 1.00 50.41 69 PHE B N 1
ATOM 3106 C CA . PHE B 1 72 ? 64.776 -25.844 46.858 1.00 49.68 69 PHE B CA 1
ATOM 3107 C C . PHE B 1 72 ? 63.371 -26.150 47.344 1.00 49.18 69 PHE B C 1
ATOM 3108 O O . PHE B 1 72 ? 63.044 -25.909 48.503 1.00 49.82 69 PHE B O 1
ATOM 3116 N N . GLY B 1 73 ? 62.542 -26.673 46.445 1.00 48.87 70 GLY B N 1
ATOM 3117 C CA . GLY B 1 73 ? 61.178 -27.028 46.799 1.00 49.26 70 GLY B CA 1
ATOM 3118 C C . GLY B 1 73 ? 60.198 -25.893 47.040 1.00 48.07 70 GLY B C 1
ATOM 3119 O O . GLY B 1 73 ? 59.043 -26.144 47.384 1.00 49.36 70 GLY B O 1
ATOM 3120 N N . LYS B 1 74 ? 60.639 -24.651 46.865 1.00 47.31 71 LYS B N 1
ATOM 3121 C CA . LYS B 1 74 ? 59.767 -23.498 47.080 1.00 46.70 71 LYS B CA 1
ATOM 3122 C C . LYS B 1 74 ? 59.703 -22.576 45.866 1.00 45.14 71 LYS B C 1
ATOM 3123 O O . LYS B 1 74 ? 60.668 -22.478 45.102 1.00 45.38 71 LYS B O 1
ATOM 3129 N N . THR B 1 75 ? 58.570 -21.895 45.697 1.00 40.34 72 THR B N 1
ATOM 3130 C CA . THR B 1 75 ? 58.404 -20.971 44.578 1.00 37.65 72 THR B CA 1
ATOM 3131 C C . THR B 1 75 ? 59.278 -19.743 44.798 1.00 37.42 72 THR B C 1
ATOM 3132 O O . THR B 1 75 ? 59.397 -19.253 45.918 1.00 36.87 72 THR B O 1
ATOM 3136 N N . LEU B 1 76 ? 59.882 -19.250 43.721 1.00 37.67 73 LEU B N 1
ATOM 3137 C CA . LEU B 1 76 ? 60.743 -18.075 43.781 1.00 37.84 73 LEU B CA 1
ATOM 3138 C C . LEU B 1 76 ? 59.927 -16.797 43.635 1.00 37.77 73 LEU B C 1
ATOM 3139 O O . LEU B 1 76 ? 60.383 -15.712 44.001 1.00 38.18 73 LEU B O 1
ATOM 3144 N N . GLY B 1 77 ? 58.722 -16.933 43.091 1.00 36.72 74 GLY B N 1
ATOM 3145 C CA . GLY B 1 77 ? 57.870 -15.776 42.879 1.00 38.10 74 GLY B CA 1
ATOM 3146 C C . GLY B 1 77 ? 57.854 -15.401 41.407 1.00 37.96 74 GLY B C 1
ATOM 3147 O O . GLY B 1 77 ? 57.073 -14.553 40.972 1.00 38.35 74 GLY B O 1
ATOM 3148 N N . SER B 1 78 ? 58.732 -16.034 40.636 1.00 37.41 75 SER B N 1
ATOM 3149 C CA . SER B 1 78 ? 58.823 -15.782 39.202 1.00 37.74 75 SER B CA 1
ATOM 3150 C C . SER B 1 78 ? 57.861 -16.714 38.467 1.00 37.13 75 SER B C 1
ATOM 3151 O O . SER B 1 78 ? 57.262 -17.596 39.080 1.00 37.30 75 SER B O 1
ATOM 3154 N N . PRO B 1 79 ? 57.689 -16.524 37.147 1.00 37.42 76 PRO B N 1
ATOM 3155 C CA . PRO B 1 79 ? 56.777 -17.380 36.376 1.00 37.02 76 PRO B CA 1
ATOM 3156 C C . PRO B 1 79 ? 57.138 -18.856 36.494 1.00 36.92 76 PRO B C 1
ATOM 3157 O O . PRO B 1 79 ? 58.317 -19.218 36.483 1.00 36.06 76 PRO B O 1
ATOM 3161 N N . ILE B 1 80 ? 56.117 -19.700 36.613 1.00 36.42 77 ILE B N 1
ATOM 3162 C CA . ILE B 1 80 ? 56.311 -21.138 36.730 1.00 35.88 77 ILE B CA 1
ATOM 3163 C C . ILE B 1 80 ? 56.036 -21.795 35.380 1.00 36.22 77 ILE B C 1
ATOM 3164 O O . ILE B 1 80 ? 54.914 -21.740 34.880 1.00 35.50 77 ILE B O 1
ATOM 3169 N N . ALA B 1 81 ? 57.058 -22.408 34.790 1.00 35.46 78 ALA B N 1
ATOM 3170 C CA . ALA B 1 81 ? 56.899 -23.072 33.499 1.00 37.47 78 ALA B CA 1
ATOM 3171 C C . ALA B 1 81 ? 56.819 -24.580 33.695 1.00 38.67 78 ALA B C 1
ATOM 3172 O O . ALA B 1 81 ? 57.570 -25.149 34.486 1.00 40.54 78 ALA B O 1
ATOM 3174 N N . LEU B 1 82 ? 55.901 -25.220 32.976 1.00 39.36 79 LEU B N 1
ATOM 3175 C CA . LEU B 1 82 ? 55.712 -26.663 33.080 1.00 39.72 79 LEU B CA 1
ATOM 3176 C C . LEU B 1 82 ? 55.681 -27.322 31.710 1.00 40.89 79 LEU B C 1
ATOM 3177 O O . LEU B 1 82 ? 55.065 -26.810 30.773 1.00 40.35 79 LEU B O 1
ATOM 3182 N N . PHE B 1 83 ? 56.342 -28.467 31.596 1.00 41.76 80 PHE B N 1
ATOM 3183 C CA . PHE B 1 83 ? 56.355 -29.196 30.338 1.00 43.50 80 PHE B CA 1
ATOM 3184 C C . PHE B 1 83 ? 55.913 -30.624 30.600 1.00 44.50 80 PHE B C 1
ATOM 3185 O O . PHE B 1 83 ? 56.431 -31.291 31.498 1.00 43.33 80 PHE B O 1
ATOM 3193 N N . ILE B 1 84 ? 54.944 -31.084 29.820 1.00 45.58 81 ILE B N 1
ATOM 3194 C CA . ILE B 1 84 ? 54.426 -32.432 29.971 1.00 48.52 81 ILE B CA 1
ATOM 3195 C C . ILE B 1 84 ? 54.712 -33.230 28.712 1.00 50.46 81 ILE B C 1
ATOM 3196 O O . ILE B 1 84 ? 54.088 -33.013 27.677 1.00 49.42 81 ILE B O 1
ATOM 3201 N N . ARG B 1 85 ? 55.663 -34.151 28.807 1.00 54.46 82 ARG B N 1
ATOM 3202 C CA . ARG B 1 85 ? 56.042 -34.984 27.673 1.00 59.98 82 ARG B CA 1
ATOM 3203 C C . ARG B 1 85 ? 54.871 -35.732 27.060 1.00 62.99 82 ARG B C 1
ATOM 3204 O O . ARG B 1 85 ? 53.915 -36.096 27.745 1.00 62.92 82 ARG B O 1
ATOM 3212 N N . ASN B 1 86 ? 54.963 -35.961 25.757 1.00 67.31 83 ASN B N 1
ATOM 3213 C CA . ASN B 1 86 ? 53.925 -36.662 25.020 1.00 72.66 83 ASN B CA 1
ATOM 3214 C C . ASN B 1 86 ? 54.514 -37.946 24.436 1.00 75.78 83 ASN B C 1
ATOM 3215 O O . ASN B 1 86 ? 54.408 -38.198 23.235 1.00 76.14 83 ASN B O 1
ATOM 3220 N N . ARG B 1 87 ? 55.136 -38.739 25.311 1.00 78.98 84 ARG B N 1
ATOM 3221 C CA . ARG B 1 87 ? 55.781 -40.016 24.977 1.00 81.75 84 ARG B CA 1
ATOM 3222 C C . ARG B 1 87 ? 55.457 -40.613 23.607 1.00 82.74 84 ARG B C 1
ATOM 3223 O O . ARG B 1 87 ? 56.351 -41.095 22.908 1.00 82.82 84 ARG B O 1
ATOM 3231 N N . ASP B 1 88 ? 54.180 -40.597 23.235 1.00 83.84 85 ASP B N 1
ATOM 3232 C CA . ASP B 1 88 ? 53.746 -41.137 21.952 1.00 85.24 85 ASP B CA 1
ATOM 3233 C C . ASP B 1 88 ? 54.404 -40.392 20.793 1.00 85.85 85 ASP B C 1
ATOM 3234 O O . ASP B 1 88 ? 54.055 -40.598 19.630 1.00 86.15 85 ASP B O 1
ATOM 3239 N N . TRP B 1 89 ? 55.356 -39.524 21.121 1.00 86.14 86 TRP B N 1
ATOM 3240 C CA . TRP B 1 89 ? 56.066 -38.743 20.119 1.00 86.53 86 TRP B CA 1
ATOM 3241 C C . TRP B 1 89 ? 57.272 -39.513 19.592 1.00 86.80 86 TRP B C 1
ATOM 3242 O O . TRP B 1 89 ? 58.398 -39.311 20.047 1.00 87.30 86 TRP B O 1
ATOM 3253 N N . ALA B 1 117 ? 33.371 -28.282 15.272 1.00 76.04 114 ALA B N 1
ATOM 3254 C CA . ALA B 1 117 ? 34.577 -28.570 16.040 1.00 76.47 114 ALA B CA 1
ATOM 3255 C C . ALA B 1 117 ? 35.800 -28.496 15.134 1.00 76.82 114 ALA B C 1
ATOM 3256 O O . ALA B 1 117 ? 36.378 -27.423 14.942 1.00 76.58 114 ALA B O 1
ATOM 3258 N N . ASP B 1 118 ? 36.190 -29.641 14.579 1.00 76.27 115 ASP B N 1
ATOM 3259 C CA . ASP B 1 118 ? 37.342 -29.698 13.689 1.00 75.25 115 ASP B CA 1
ATOM 3260 C C . ASP B 1 118 ? 37.021 -28.917 12.419 1.00 74.05 115 ASP B C 1
ATOM 3261 O O . ASP B 1 118 ? 37.892 -28.270 11.837 1.00 73.79 115 ASP B O 1
ATOM 3266 N N . LEU B 1 119 ? 35.758 -28.974 12.004 1.00 72.26 116 LEU B N 1
ATOM 3267 C CA . LEU B 1 119 ? 35.309 -28.280 10.802 1.00 70.39 116 LEU B CA 1
ATOM 3268 C C . LEU B 1 119 ? 35.276 -26.767 10.993 1.00 69.47 116 LEU B C 1
ATOM 3269 O O . LEU B 1 119 ? 35.895 -26.029 10.226 1.00 68.95 116 LEU B O 1
ATOM 3274 N N . SER B 1 120 ? 34.549 -26.309 12.008 1.00 68.47 117 SER B N 1
ATOM 3275 C CA . SER B 1 120 ? 34.448 -24.880 12.286 1.00 68.16 117 SER B CA 1
ATOM 3276 C C . SER B 1 120 ? 35.841 -24.285 12.463 1.00 68.39 117 SER B C 1
ATOM 3277 O O . SER B 1 120 ? 36.128 -23.189 11.974 1.00 66.89 117 SER B O 1
ATOM 3280 N N . GLY B 1 121 ? 36.701 -25.019 13.166 1.00 68.19 118 GLY B N 1
ATOM 3281 C CA . GLY B 1 121 ? 38.060 -24.563 13.389 1.00 67.72 118 GLY B CA 1
ATOM 3282 C C . GLY B 1 121 ? 38.842 -24.607 12.092 1.00 67.60 118 GLY B C 1
ATOM 3283 O O . GLY B 1 121 ? 39.648 -23.717 11.814 1.00 68.16 118 GLY B O 1
ATOM 3284 N N . GLY B 1 122 ? 38.600 -25.646 11.297 1.00 66.51 119 GLY B N 1
ATOM 3285 C CA . GLY B 1 122 ? 39.281 -25.779 10.022 1.00 64.99 119 GLY B CA 1
ATOM 3286 C C . GLY B 1 122 ? 38.966 -24.603 9.116 1.00 64.62 119 GLY B C 1
ATOM 3287 O O . GLY B 1 122 ? 39.814 -24.160 8.343 1.00 64.42 119 GLY B O 1
ATOM 3288 N N . ILE B 1 123 ? 37.741 -24.091 9.217 1.00 63.64 120 ILE B N 1
ATOM 3289 C CA . ILE B 1 123 ? 37.311 -22.953 8.410 1.00 62.84 120 ILE B CA 1
ATOM 3290 C C . ILE B 1 123 ? 37.884 -21.648 8.962 1.00 62.20 120 ILE B C 1
ATOM 3291 O O . ILE B 1 123 ? 38.427 -20.830 8.217 1.00 61.56 120 ILE B O 1
ATOM 3296 N N . LYS B 1 124 ? 37.756 -21.463 10.272 1.00 61.07 121 LYS B N 1
ATOM 3297 C CA . LYS B 1 124 ? 38.246 -20.261 10.940 1.00 61.21 121 LYS B CA 1
ATOM 3298 C C . LYS B 1 124 ? 39.719 -19.977 10.655 1.00 61.20 121 LYS B C 1
ATOM 3299 O O . LYS B 1 124 ? 40.089 -18.841 10.361 1.00 61.73 121 LYS B O 1
ATOM 3305 N N . TYR B 1 125 ? 40.552 -21.011 10.744 1.00 61.74 122 TYR B N 1
ATOM 3306 C CA . TYR B 1 125 ? 41.990 -20.875 10.515 1.00 62.53 122 TYR B CA 1
ATOM 3307 C C . TYR B 1 125 ? 42.428 -21.314 9.122 1.00 62.74 122 TYR B C 1
ATOM 3308 O O . TYR B 1 125 ? 43.624 -21.426 8.852 1.00 61.40 122 TYR B O 1
ATOM 3317 N N . ASN B 1 126 ? 41.461 -21.560 8.244 1.00 64.01 123 ASN B N 1
ATOM 3318 C CA . ASN B 1 126 ? 41.747 -21.998 6.882 1.00 65.87 123 ASN B CA 1
ATOM 3319 C C . ASN B 1 126 ? 42.732 -23.168 6.883 1.00 67.13 123 ASN B C 1
ATOM 3320 O O . ASN B 1 126 ? 43.799 -23.103 6.270 1.00 66.97 123 ASN B O 1
ATOM 3325 N N . GLN B 1 127 ? 42.364 -24.235 7.587 1.00 68.24 124 GLN B N 1
ATOM 3326 C CA . GLN B 1 127 ? 43.189 -25.434 7.677 1.00 69.37 124 GLN B CA 1
ATOM 3327 C C . GLN B 1 127 ? 42.480 -26.583 6.960 1.00 70.70 124 GLN B C 1
ATOM 3328 O O . GLN B 1 127 ? 41.537 -27.168 7.499 1.00 70.02 124 GLN B O 1
ATOM 3334 N N . ARG B 1 128 ? 42.928 -26.900 5.747 1.00 71.75 125 ARG B N 1
ATOM 3335 C CA . ARG B 1 128 ? 42.323 -27.981 4.976 1.00 73.12 125 ARG B CA 1
ATOM 3336 C C . ARG B 1 128 ? 42.588 -29.324 5.648 1.00 73.41 125 ARG B C 1
ATOM 3337 O O . ARG B 1 128 ? 41.778 -30.245 5.551 1.00 73.60 125 ARG B O 1
ATOM 3345 N N . ASP B 1 129 ? 43.729 -29.428 6.324 1.00 73.45 126 ASP B N 1
ATOM 3346 C CA . ASP B 1 129 ? 44.091 -30.644 7.044 1.00 73.92 126 ASP B CA 1
ATOM 3347 C C . ASP B 1 129 ? 43.511 -30.494 8.448 1.00 74.48 126 ASP B C 1
ATOM 3348 O O . ASP B 1 129 ? 44.156 -29.934 9.337 1.00 74.56 126 ASP B O 1
ATOM 3353 N N . LEU B 1 130 ? 42.292 -30.991 8.642 1.00 74.90 127 LEU B N 1
ATOM 3354 C CA . LEU B 1 130 ? 41.613 -30.886 9.931 1.00 75.51 127 LEU B CA 1
ATOM 3355 C C . LEU B 1 130 ? 42.379 -31.460 11.120 1.00 75.99 127 LEU B C 1
ATOM 3356 O O . LEU B 1 130 ? 41.932 -31.345 12.264 1.00 76.23 127 LEU B O 1
ATOM 3361 N N . ARG B 1 131 ? 43.528 -32.073 10.858 1.00 76.09 128 ARG B N 1
ATOM 3362 C CA . ARG B 1 131 ? 44.334 -32.636 11.931 1.00 76.45 128 ARG B CA 1
ATOM 3363 C C . ARG B 1 131 ? 45.055 -31.508 12.663 1.00 76.20 128 ARG B C 1
ATOM 3364 O O . ARG B 1 131 ? 45.507 -31.679 13.794 1.00 76.09 128 ARG B O 1
ATOM 3372 N N . ASN B 1 132 ? 45.152 -30.353 12.011 1.00 75.51 129 ASN B N 1
ATOM 3373 C CA . ASN B 1 132 ? 45.814 -29.194 12.597 1.00 75.14 129 ASN B CA 1
ATOM 3374 C C . ASN B 1 132 ? 44.940 -28.542 13.666 1.00 75.26 129 ASN B C 1
ATOM 3375 O O . ASN B 1 132 ? 45.430 -27.780 14.503 1.00 74.94 129 ASN B O 1
ATOM 3380 N N . ILE B 1 133 ? 43.644 -28.839 13.632 1.00 74.99 130 ILE B N 1
ATOM 3381 C CA . ILE B 1 133 ? 42.715 -28.286 14.612 1.00 74.69 130 ILE B CA 1
ATOM 3382 C C . ILE B 1 133 ? 42.537 -29.274 15.760 1.00 74.87 130 ILE B C 1
ATOM 3383 O O . ILE B 1 133 ? 42.660 -28.907 16.930 1.00 75.14 130 ILE B O 1
ATOM 3388 N N . LEU B 1 134 ? 42.257 -30.528 15.418 1.00 74.70 131 LEU B N 1
ATOM 3389 C CA . LEU B 1 134 ? 42.073 -31.579 16.415 1.00 74.60 131 LEU B CA 1
ATOM 3390 C C . LEU B 1 134 ? 43.267 -31.675 17.368 1.00 73.99 131 LEU B C 1
ATOM 3391 O O . LEU B 1 134 ? 43.099 -31.913 18.565 1.00 73.31 131 LEU B O 1
ATOM 3396 N N . GLU B 1 135 ? 44.471 -31.484 16.835 1.00 74.04 132 GLU B N 1
ATOM 3397 C CA . GLU B 1 135 ? 45.689 -31.556 17.639 1.00 73.67 132 GLU B CA 1
ATOM 3398 C C . GLU B 1 135 ? 45.716 -30.568 18.800 1.00 72.41 132 GLU B C 1
ATOM 3399 O O . GLU B 1 135 ? 46.316 -30.844 19.834 1.00 72.69 132 GLU B O 1
ATOM 3405 N N . ARG B 1 136 ? 45.072 -29.419 18.637 1.00 70.80 133 ARG B N 1
ATOM 3406 C CA . ARG B 1 136 ? 45.053 -28.418 19.700 1.00 69.24 133 ARG B CA 1
ATOM 3407 C C . ARG B 1 136 ? 43.746 -28.423 20.491 1.00 68.73 133 ARG B C 1
ATOM 3408 O O . ARG B 1 136 ? 43.750 -28.233 21.709 1.00 67.89 133 ARG B O 1
ATOM 3416 N N . ALA B 1 137 ? 42.634 -28.643 19.795 1.00 68.31 134 ALA B N 1
ATOM 3417 C CA . ALA B 1 137 ? 41.317 -28.669 20.430 1.00 68.21 134 ALA B CA 1
ATOM 3418 C C . ALA B 1 137 ? 41.192 -29.858 21.370 1.00 67.09 134 ALA B C 1
ATOM 3419 O O . ALA B 1 137 ? 40.581 -29.758 22.434 1.00 66.86 134 ALA B O 1
ATOM 3421 N N . SER B 1 138 ? 41.778 -30.979 20.960 1.00 66.62 135 SER B N 1
ATOM 3422 C CA . SER B 1 138 ? 41.752 -32.217 21.732 1.00 66.32 135 SER B CA 1
ATOM 3423 C C . SER B 1 138 ? 41.686 -32.003 23.243 1.00 65.69 135 SER B C 1
ATOM 3424 O O . SER B 1 138 ? 42.331 -31.102 23.784 1.00 67.04 135 SER B O 1
ATOM 3427 N N . ALA B 1 139 ? 40.901 -32.840 23.919 1.00 63.34 136 ALA B N 1
ATOM 3428 C CA . ALA B 1 139 ? 40.760 -32.759 25.366 1.00 60.83 136 ALA B CA 1
ATOM 3429 C C . ALA B 1 139 ? 42.109 -33.058 26.010 1.00 58.38 136 ALA B C 1
ATOM 3430 O O . ALA B 1 139 ? 42.219 -33.190 27.227 1.00 57.25 136 ALA B O 1
ATOM 3432 N N . ARG B 1 140 ? 43.129 -33.181 25.168 1.00 55.89 137 ARG B N 1
ATOM 3433 C CA . ARG B 1 140 ? 44.493 -33.437 25.609 1.00 53.89 137 ARG B CA 1
ATOM 3434 C C . ARG B 1 140 ? 45.009 -32.171 26.287 1.00 51.65 137 ARG B C 1
ATOM 3435 O O . ARG B 1 140 ? 45.834 -32.228 27.195 1.00 51.34 137 ARG B O 1
ATOM 3443 N N . GLU B 1 141 ? 44.505 -31.029 25.832 1.00 50.36 138 GLU B N 1
ATOM 3444 C CA . GLU B 1 141 ? 44.895 -29.731 26.374 1.00 49.41 138 GLU B CA 1
ATOM 3445 C C . GLU B 1 141 ? 44.583 -29.637 27.864 1.00 47.16 138 GLU B C 1
ATOM 3446 O O . GLU B 1 141 ? 45.323 -29.006 28.622 1.00 45.97 138 GLU B O 1
ATOM 3452 N N . THR B 1 142 ? 43.492 -30.275 28.282 1.00 43.94 139 THR B N 1
ATOM 3453 C CA . THR B 1 142 ? 43.086 -30.255 29.685 1.00 42.74 139 THR B CA 1
ATOM 3454 C C . THR B 1 142 ? 44.207 -30.717 30.608 1.00 41.24 139 THR B C 1
ATOM 3455 O O . THR B 1 142 ? 44.276 -30.302 31.763 1.00 41.97 139 THR B O 1
ATOM 3459 N N . ALA B 1 143 ? 45.086 -31.576 30.104 1.00 39.86 140 ALA B N 1
ATOM 3460 C CA . ALA B 1 143 ? 46.193 -32.057 30.915 1.00 38.03 140 ALA B CA 1
ATOM 3461 C C . ALA B 1 143 ? 46.991 -30.855 31.412 1.00 38.47 140 ALA B C 1
ATOM 3462 O O . ALA B 1 143 ? 47.395 -30.804 32.573 1.00 37.39 140 ALA B O 1
ATOM 3464 N N . ALA B 1 144 ? 47.214 -29.887 30.527 1.00 38.81 141 ALA B N 1
ATOM 3465 C CA . ALA B 1 144 ? 47.954 -28.680 30.891 1.00 38.44 141 ALA B CA 1
ATOM 3466 C C . ALA B 1 144 ? 47.173 -27.878 31.929 1.00 37.65 141 ALA B C 1
ATOM 3467 O O . ALA B 1 144 ? 47.752 -27.327 32.861 1.00 36.67 141 ALA B O 1
ATOM 3469 N N . ARG B 1 145 ? 45.856 -27.811 31.762 1.00 38.95 142 ARG B N 1
ATOM 3470 C CA . ARG B 1 145 ? 45.013 -27.073 32.697 1.00 38.97 142 ARG B CA 1
ATOM 3471 C C . ARG B 1 145 ? 45.093 -27.684 34.088 1.00 37.92 142 ARG B C 1
ATOM 3472 O O . ARG B 1 145 ? 45.138 -26.967 35.089 1.00 38.16 142 ARG B O 1
ATOM 3480 N N . VAL B 1 146 ? 45.102 -29.012 34.148 1.00 37.79 143 VAL B N 1
ATOM 3481 C CA . VAL B 1 146 ? 45.181 -29.712 35.427 1.00 35.24 143 VAL B CA 1
ATOM 3482 C C . VAL B 1 146 ? 46.519 -29.453 36.120 1.00 34.75 143 VAL B C 1
ATOM 3483 O O . VAL B 1 146 ? 46.580 -29.350 37.347 1.00 34.72 143 VAL B O 1
ATOM 3487 N N . ALA B 1 147 ? 47.590 -29.336 35.341 1.00 33.54 144 ALA B N 1
ATOM 3488 C CA . ALA B 1 147 ? 48.903 -29.066 35.917 1.00 33.23 144 ALA B CA 1
ATOM 3489 C C . ALA B 1 147 ? 48.856 -27.678 36.554 1.00 33.78 144 ALA B C 1
ATOM 3490 O O . ALA B 1 147 ? 49.304 -27.483 37.683 1.00 34.10 144 ALA B O 1
ATOM 3492 N N . VAL B 1 148 ? 48.304 -26.712 35.826 1.00 33.49 145 VAL B N 1
ATOM 3493 C CA . VAL B 1 148 ? 48.179 -25.355 36.347 1.00 31.44 145 VAL B CA 1
ATOM 3494 C C . VAL B 1 148 ? 47.287 -25.395 37.588 1.00 31.69 145 VAL B C 1
ATOM 3495 O O . VAL B 1 148 ? 47.597 -24.783 38.613 1.00 29.99 145 VAL B O 1
ATOM 3499 N N . GLY B 1 149 ? 46.181 -26.127 37.484 1.00 31.49 146 GLY B N 1
ATOM 3500 C CA . GLY B 1 149 ? 45.254 -26.247 38.595 1.00 32.75 146 GLY B CA 1
ATOM 3501 C C . GLY B 1 149 ? 45.861 -26.851 39.848 1.00 34.03 146 GLY B C 1
ATOM 3502 O O . GLY B 1 149 ? 45.462 -26.511 40.963 1.00 35.52 146 GLY B O 1
ATOM 3503 N N . ALA B 1 150 ? 46.825 -27.749 39.673 1.00 34.50 147 ALA B N 1
ATOM 3504 C CA . ALA B 1 150 ? 47.482 -28.395 40.804 1.00 34.54 147 ALA B CA 1
ATOM 3505 C C . ALA B 1 150 ? 48.237 -27.374 41.651 1.00 35.61 147 ALA B C 1
ATOM 3506 O O . ALA B 1 150 ? 48.159 -27.397 42.881 1.00 34.74 147 ALA B O 1
ATOM 3508 N N . VAL B 1 151 ? 48.977 -26.487 40.990 1.00 34.82 148 VAL B N 1
ATOM 3509 C CA . VAL B 1 151 ? 49.730 -25.454 41.695 1.00 33.64 148 VAL B CA 1
ATOM 3510 C C . VAL B 1 151 ? 48.768 -24.570 42.491 1.00 34.05 148 VAL B C 1
ATOM 3511 O O . VAL B 1 151 ? 49.057 -24.174 43.625 1.00 32.93 148 VAL B O 1
ATOM 3515 N N . CYS B 1 152 ? 47.625 -24.255 41.889 1.00 34.27 149 CYS B N 1
ATOM 3516 C CA . CYS B 1 152 ? 46.633 -23.416 42.552 1.00 33.73 149 CYS B CA 1
ATOM 3517 C C . CYS B 1 152 ? 46.025 -24.115 43.764 1.00 35.35 149 CYS B C 1
ATOM 3518 O O . CYS B 1 152 ? 45.779 -23.477 44.791 1.00 35.47 149 CYS B O 1
ATOM 3521 N N . LYS B 1 153 ? 45.786 -25.422 43.650 1.00 37.32 150 LYS B N 1
ATOM 3522 C CA . LYS B 1 153 ? 45.228 -26.194 44.763 1.00 37.66 150 LYS B CA 1
ATOM 3523 C C . LYS B 1 153 ? 46.171 -26.130 45.956 1.00 37.37 150 LYS B C 1
ATOM 3524 O O . LYS B 1 153 ? 45.743 -25.903 47.086 1.00 38.31 150 LYS B O 1
ATOM 3530 N N . LYS B 1 154 ? 47.458 -26.338 45.695 1.00 36.97 151 LYS B N 1
ATOM 3531 C CA . LYS B 1 154 ? 48.468 -26.292 46.745 1.00 36.57 151 LYS B CA 1
ATOM 3532 C C . LYS B 1 154 ? 48.448 -24.918 47.406 1.00 36.50 151 LYS B C 1
ATOM 3533 O O . LYS B 1 154 ? 48.526 -24.796 48.630 1.00 34.74 151 LYS B O 1
ATOM 3539 N N . PHE B 1 155 ? 48.352 -23.878 46.588 1.00 36.56 152 PHE B N 1
ATOM 3540 C CA . PHE B 1 155 ? 48.291 -22.522 47.115 1.00 34.84 152 PHE B CA 1
ATOM 3541 C C . PHE B 1 155 ? 47.074 -22.419 48.043 1.00 34.34 152 PHE B C 1
ATOM 3542 O O . PHE B 1 155 ? 47.190 -22.004 49.197 1.00 34.22 152 PHE B O 1
ATOM 3550 N N . LEU B 1 156 ? 45.916 -22.828 47.537 1.00 34.15 153 LEU B N 1
ATOM 3551 C CA . LEU B 1 156 ? 44.679 -22.776 48.307 1.00 34.16 153 LEU B CA 1
ATOM 3552 C C . LEU B 1 156 ? 44.710 -23.617 49.585 1.00 35.71 153 LEU B C 1
ATOM 3553 O O . LEU B 1 156 ? 44.092 -23.250 50.590 1.00 33.89 153 LEU B O 1
ATOM 3558 N N . SER B 1 157 ? 45.418 -24.743 49.553 1.00 35.15 154 SER B N 1
ATOM 3559 C CA . SER B 1 157 ? 45.484 -25.601 50.732 1.00 38.06 154 SER B CA 1
ATOM 3560 C C . SER B 1 157 ? 46.200 -24.896 51.880 1.00 38.40 154 SER B C 1
ATOM 3561 O O . SER B 1 157 ? 45.890 -25.131 53.045 1.00 39.51 154 SER B O 1
ATOM 3564 N N . GLU B 1 158 ? 47.152 -24.027 51.555 1.00 37.88 155 GLU B N 1
ATOM 3565 C CA . GLU B 1 158 ? 47.876 -23.300 52.588 1.00 37.69 155 GLU B CA 1
ATOM 3566 C C . GLU B 1 158 ? 46.927 -22.463 53.445 1.00 37.44 155 GLU B C 1
ATOM 3567 O O . GLU B 1 158 ? 47.294 -22.027 54.540 1.00 36.36 155 GLU B O 1
ATOM 3573 N N . PHE B 1 159 ? 45.712 -22.235 52.948 1.00 35.74 156 PHE B N 1
ATOM 3574 C CA . PHE B 1 159 ? 44.725 -21.457 53.689 1.00 36.11 156 PHE B CA 1
ATOM 3575 C C . PHE B 1 159 ? 43.586 -22.344 54.185 1.00 36.20 156 PHE B C 1
ATOM 3576 O O . PHE B 1 159 ? 42.584 -21.845 54.693 1.00 37.00 156 PHE B O 1
ATOM 3584 N N . GLY B 1 160 ? 43.740 -23.655 54.022 1.00 36.41 157 GLY B N 1
ATOM 3585 C CA . GLY B 1 160 ? 42.714 -24.582 54.461 1.00 37.07 157 GLY B CA 1
ATOM 3586 C C . GLY B 1 160 ? 41.561 -24.762 53.488 1.00 38.52 157 GLY B C 1
ATOM 3587 O O . GLY B 1 160 ? 40.571 -25.418 53.812 1.00 40.05 157 GLY B O 1
ATOM 3588 N N . ILE B 1 161 ? 41.680 -24.179 52.297 1.00 39.19 158 ILE B N 1
ATOM 3589 C CA . ILE B 1 161 ? 40.638 -24.292 51.276 1.00 38.17 158 ILE B CA 1
ATOM 3590 C C . ILE B 1 161 ? 40.822 -25.618 50.548 1.00 38.83 158 ILE B C 1
ATOM 3591 O O . ILE B 1 161 ? 41.913 -25.928 50.072 1.00 41.54 158 ILE B O 1
ATOM 3596 N N . LYS B 1 162 ? 39.756 -26.407 50.470 1.00 39.84 159 LYS B N 1
ATOM 3597 C CA . LYS B 1 162 ? 39.839 -27.711 49.821 1.00 40.25 159 LYS B CA 1
ATOM 3598 C C . LYS B 1 162 ? 38.876 -27.815 48.647 1.00 38.38 159 LYS B C 1
ATOM 3599 O O . LYS B 1 162 ? 37.742 -27.347 48.715 1.00 38.84 159 LYS B O 1
ATOM 3605 N N . ILE B 1 163 ? 39.331 -28.439 47.570 1.00 37.46 160 ILE B N 1
ATOM 3606 C CA . ILE B 1 163 ? 38.502 -28.598 46.386 1.00 37.05 160 ILE B CA 1
ATOM 3607 C C . ILE B 1 163 ? 38.351 -30.065 46.015 1.00 36.68 160 ILE B C 1
ATOM 3608 O O . ILE B 1 163 ? 39.328 -30.813 45.996 1.00 34.58 160 ILE B O 1
ATOM 3613 N N . GLY B 1 164 ? 37.116 -30.474 45.738 1.00 38.33 161 GLY B N 1
ATOM 3614 C CA . GLY B 1 164 ? 36.857 -31.853 45.366 1.00 36.95 161 GLY B CA 1
ATOM 3615 C C . GLY B 1 164 ? 35.661 -31.956 44.440 1.00 38.77 161 GLY B C 1
ATOM 3616 O O . GLY B 1 164 ? 35.028 -30.946 44.118 1.00 38.96 161 GLY B O 1
ATOM 3617 N N . SER B 1 165 ? 35.343 -33.174 44.011 1.00 37.64 162 SER B N 1
ATOM 3618 C CA . SER B 1 165 ? 34.217 -33.390 43.110 1.00 37.90 162 SER B CA 1
ATOM 3619 C C . SER B 1 165 ? 33.837 -34.860 43.038 1.00 37.15 162 SER B C 1
ATOM 3620 O O . SER B 1 165 ? 34.554 -35.724 43.540 1.00 37.88 162 SER B O 1
ATOM 3623 N N . PHE B 1 166 ? 32.708 -35.132 42.394 1.00 37.60 163 PHE B N 1
ATOM 3624 C CA . PHE B 1 166 ? 32.219 -36.493 42.220 1.00 37.40 163 PHE B CA 1
ATOM 3625 C C . PHE B 1 166 ? 31.148 -36.519 41.137 1.00 39.37 163 PHE B C 1
ATOM 3626 O O . PHE B 1 166 ? 30.441 -35.531 40.932 1.00 40.90 163 PHE B O 1
ATOM 3634 N N . VAL B 1 167 ? 31.032 -37.651 40.448 1.00 39.80 164 VAL B N 1
ATOM 3635 C CA . VAL B 1 167 ? 30.051 -37.812 39.385 1.00 40.35 164 VAL B CA 1
ATOM 3636 C C . VAL B 1 167 ? 28.692 -38.170 39.970 1.00 42.00 164 VAL B C 1
ATOM 3637 O O . VAL B 1 167 ? 28.599 -39.010 40.865 1.00 43.51 164 VAL B O 1
ATOM 3641 N N . VAL B 1 168 ? 27.639 -37.537 39.462 1.00 41.55 165 VAL B N 1
ATOM 3642 C CA . VAL B 1 168 ? 26.295 -37.787 39.966 1.00 42.14 165 VAL B CA 1
ATOM 3643 C C . VAL B 1 168 ? 25.370 -38.475 38.966 1.00 41.51 165 VAL B C 1
ATOM 3644 O O . VAL B 1 168 ? 24.246 -38.847 39.307 1.00 41.07 165 VAL B O 1
ATOM 3648 N N . SER B 1 169 ? 25.838 -38.642 37.735 1.00 41.46 166 SER B N 1
ATOM 3649 C CA . SER B 1 169 ? 25.035 -39.304 36.716 1.00 44.16 166 SER B CA 1
ATOM 3650 C C . SER B 1 169 ? 25.834 -39.586 35.457 1.00 44.99 166 SER B C 1
ATOM 3651 O O . SER B 1 169 ? 26.703 -38.801 35.065 1.00 45.46 166 SER B O 1
ATOM 3654 N N . ILE B 1 170 ? 25.530 -40.723 34.839 1.00 44.24 167 ILE B N 1
ATOM 3655 C CA . ILE B 1 170 ? 26.161 -41.155 33.600 1.00 45.99 167 ILE B CA 1
ATOM 3656 C C . ILE B 1 170 ? 25.016 -41.685 32.750 1.00 47.95 167 ILE B C 1
ATOM 3657 O O . ILE B 1 170 ? 24.274 -42.569 33.180 1.00 47.83 167 ILE B O 1
ATOM 3662 N N . GLY B 1 171 ? 24.860 -41.132 31.552 1.00 48.91 168 GLY B N 1
ATOM 3663 C CA . GLY B 1 171 ? 23.772 -41.562 30.700 1.00 50.01 168 GLY B CA 1
ATOM 3664 C C . GLY B 1 171 ? 22.454 -41.240 31.379 1.00 52.04 168 GLY B C 1
ATOM 3665 O O . GLY B 1 171 ? 22.280 -40.151 31.931 1.00 51.48 168 GLY B O 1
ATOM 3666 N N . GLN B 1 172 ? 21.529 -42.195 31.353 1.00 52.95 169 GLN B N 1
ATOM 3667 C CA . GLN B 1 172 ? 20.216 -42.019 31.960 1.00 54.39 169 GLN B CA 1
ATOM 3668 C C . GLN B 1 172 ? 20.285 -42.457 33.419 1.00 54.51 169 GLN B C 1
ATOM 3669 O O . GLN B 1 172 ? 19.314 -42.324 34.167 1.00 54.44 169 GLN B O 1
ATOM 3675 N N . LYS B 1 173 ? 21.442 -42.976 33.814 1.00 54.07 170 LYS B N 1
ATOM 3676 C CA . LYS B 1 173 ? 21.642 -43.472 35.169 1.00 55.11 170 LYS B CA 1
ATOM 3677 C C . LYS B 1 173 ? 22.301 -42.471 36.113 1.00 55.30 170 LYS B C 1
ATOM 3678 O O . LYS B 1 173 ? 23.450 -42.076 35.923 1.00 55.20 170 LYS B O 1
ATOM 3684 N N . GLU B 1 174 ? 21.566 -42.077 37.145 1.00 56.35 171 GLU B N 1
ATOM 3685 C CA . GLU B 1 174 ? 22.067 -41.128 38.130 1.00 57.84 171 GLU B CA 1
ATOM 3686 C C . GLU B 1 174 ? 22.058 -41.702 39.549 1.00 57.10 171 GLU B C 1
ATOM 3687 O O . GLU B 1 174 ? 21.234 -42.556 39.882 1.00 57.90 171 GLU B O 1
ATOM 3693 N N . VAL B 1 175 ? 22.991 -41.238 40.375 1.00 55.47 172 VAL B N 1
ATOM 3694 C CA . VAL B 1 175 ? 23.094 -41.690 41.759 1.00 53.34 172 VAL B CA 1
ATOM 3695 C C . VAL B 1 175 ? 21.889 -41.175 42.535 1.00 53.07 172 VAL B C 1
ATOM 3696 O O . VAL B 1 175 ? 21.865 -40.027 42.975 1.00 51.48 172 VAL B O 1
ATOM 3700 N N . GLU B 1 176 ? 20.895 -42.044 42.699 1.00 53.17 173 GLU B N 1
ATOM 3701 C CA . GLU B 1 176 ? 19.646 -41.718 43.386 1.00 53.23 173 GLU B CA 1
ATOM 3702 C C . GLU B 1 176 ? 19.786 -41.055 44.754 1.00 51.07 173 GLU B C 1
ATOM 3703 O O . GLU B 1 176 ? 19.053 -40.120 45.073 1.00 50.29 173 GLU B O 1
ATOM 3709 N N . GLU B 1 177 ? 20.720 -41.539 45.562 1.00 51.61 174 GLU B N 1
ATOM 3710 C CA . GLU B 1 177 ? 20.924 -40.985 46.893 1.00 54.01 174 GLU B CA 1
ATOM 3711 C C . GLU B 1 177 ? 21.303 -39.508 46.904 1.00 54.47 174 GLU B C 1
ATOM 3712 O O . GLU B 1 177 ? 21.229 -38.860 47.948 1.00 55.54 174 GLU B O 1
ATOM 3718 N N . LEU B 1 178 ? 21.692 -38.972 45.749 1.00 53.48 175 LEU B N 1
ATOM 3719 C CA . LEU B 1 178 ? 22.085 -37.567 45.661 1.00 53.49 175 LEU B CA 1
ATOM 3720 C C . LEU B 1 178 ? 20.993 -36.655 45.113 1.00 54.00 175 LEU B C 1
ATOM 3721 O O . LEU B 1 178 ? 21.207 -35.453 44.949 1.00 53.07 175 LEU B O 1
ATOM 3726 N N . LYS B 1 179 ? 19.827 -37.226 44.826 1.00 53.55 176 LYS B N 1
ATOM 3727 C CA . LYS B 1 179 ? 18.706 -36.446 44.315 1.00 54.53 176 LYS B CA 1
ATOM 3728 C C . LYS B 1 179 ? 18.444 -35.265 45.247 1.00 53.88 176 LYS B C 1
ATOM 3729 O O . LYS B 1 179 ? 18.207 -34.146 44.795 1.00 54.34 176 LYS B O 1
ATOM 3735 N N . ASP B 1 180 ? 18.484 -35.524 46.552 1.00 53.29 177 ASP B N 1
ATOM 3736 C CA . ASP B 1 180 ? 18.266 -34.479 47.549 1.00 52.18 177 ASP B CA 1
ATOM 3737 C C . ASP B 1 180 ? 19.572 -33.708 47.723 1.00 49.79 177 ASP B C 1
ATOM 3738 O O . ASP B 1 180 ? 20.566 -34.253 48.194 1.00 48.92 177 ASP B O 1
ATOM 3743 N N . LYS B 1 181 ? 19.561 -32.434 47.351 1.00 48.08 178 LYS B N 1
ATOM 3744 C CA . LYS B 1 181 ? 20.765 -31.612 47.423 1.00 45.61 178 LYS B CA 1
ATOM 3745 C C . LYS B 1 181 ? 21.006 -30.875 48.734 1.00 45.70 178 LYS B C 1
ATOM 3746 O O . LYS B 1 181 ? 21.751 -29.889 48.765 1.00 45.94 178 LYS B O 1
ATOM 3752 N N . SER B 1 182 ? 20.394 -31.347 49.815 1.00 44.37 179 SER B N 1
ATOM 3753 C CA . SER B 1 182 ? 20.580 -30.701 51.110 1.00 43.03 179 SER B CA 1
ATOM 3754 C C . SER B 1 182 ? 22.029 -30.821 51.573 1.00 40.02 179 SER B C 1
ATOM 3755 O O . SER B 1 182 ? 22.466 -30.067 52.437 1.00 39.68 179 SER B O 1
ATOM 3758 N N . TYR B 1 183 ? 22.771 -31.766 51.002 1.00 38.20 180 TYR B N 1
ATOM 3759 C CA . TYR B 1 183 ? 24.168 -31.953 51.379 1.00 38.37 180 TYR B CA 1
ATOM 3760 C C . TYR B 1 183 ? 25.084 -30.828 50.876 1.00 38.70 180 TYR B C 1
ATOM 3761 O O . TYR B 1 183 ? 26.280 -30.827 51.160 1.00 35.90 180 TYR B O 1
ATOM 3770 N N . PHE B 1 184 ? 24.523 -29.877 50.130 1.00 38.15 181 PHE B N 1
ATOM 3771 C CA . PHE B 1 184 ? 25.312 -28.752 49.628 1.00 38.33 181 PHE B CA 1
ATOM 3772 C C . PHE B 1 184 ? 25.775 -27.909 50.812 1.00 39.80 181 PHE B C 1
ATOM 3773 O O . PHE B 1 184 ? 26.808 -27.243 50.752 1.00 37.46 181 PHE B O 1
ATOM 3781 N N . ALA B 1 185 ? 25.002 -27.946 51.891 1.00 40.45 182 ALA B N 1
ATOM 3782 C CA . ALA B 1 185 ? 25.330 -27.169 53.077 1.00 41.78 182 ALA B CA 1
ATOM 3783 C C . ALA B 1 185 ? 26.146 -27.972 54.074 1.00 42.23 182 ALA B C 1
ATOM 3784 O O . ALA B 1 185 ? 26.373 -27.519 55.196 1.00 43.60 182 ALA B O 1
ATOM 3786 N N . ASN B 1 186 ? 26.608 -29.149 53.665 1.00 42.81 183 ASN B N 1
ATOM 3787 C CA . ASN B 1 186 ? 27.371 -30.002 54.570 1.00 42.36 183 ASN B CA 1
ATOM 3788 C C . ASN B 1 186 ? 28.803 -30.277 54.122 1.00 42.85 183 ASN B C 1
ATOM 3789 O O . ASN B 1 186 ? 29.050 -31.178 53.319 1.00 43.85 183 ASN B O 1
ATOM 3794 N N . PRO B 1 187 ? 29.772 -29.518 54.663 1.00 41.90 184 PRO B N 1
ATOM 3795 C CA . PRO B 1 187 ? 31.195 -29.659 54.335 1.00 42.43 184 PRO B CA 1
ATOM 3796 C C . PRO B 1 187 ? 31.686 -31.097 54.460 1.00 42.93 184 PRO B C 1
ATOM 3797 O O . PRO B 1 187 ? 32.414 -31.597 53.601 1.00 42.83 184 PRO B O 1
ATOM 3801 N N . GLU B 1 188 ? 31.281 -31.754 55.543 1.00 42.71 185 GLU B N 1
ATOM 3802 C CA . GLU B 1 188 ? 31.673 -33.133 55.804 1.00 43.57 185 GLU B CA 1
ATOM 3803 C C . GLU B 1 188 ? 31.141 -34.123 54.775 1.00 42.53 185 GLU B C 1
ATOM 3804 O O . GLU B 1 188 ? 31.870 -35.003 54.324 1.00 42.70 185 GLU B O 1
ATOM 3810 N N . LYS B 1 189 ? 29.874 -33.988 54.406 1.00 44.60 186 LYS B N 1
ATOM 3811 C CA . LYS B 1 189 ? 29.293 -34.882 53.413 1.00 46.64 186 LYS B CA 1
ATOM 3812 C C . LYS B 1 189 ? 30.016 -34.740 52.081 1.00 46.54 186 LYS B C 1
ATOM 3813 O O . LYS B 1 189 ? 30.451 -35.732 51.488 1.00 46.69 186 LYS B O 1
ATOM 3819 N N . LEU B 1 190 ? 30.148 -33.499 51.619 1.00 45.20 187 LEU B N 1
ATOM 3820 C CA . LEU B 1 190 ? 30.817 -33.218 50.354 1.00 42.61 187 LEU B CA 1
ATOM 3821 C C . LEU B 1 190 ? 32.189 -33.864 50.308 1.00 41.42 187 LEU B C 1
ATOM 3822 O O . LEU B 1 190 ? 32.507 -34.595 49.371 1.00 40.56 187 LEU B O 1
ATOM 3827 N N . LEU B 1 191 ? 32.994 -33.598 51.329 1.00 42.11 188 LEU B N 1
ATOM 3828 C CA . LEU B 1 191 ? 34.339 -34.150 51.398 1.00 44.57 188 LEU B CA 1
ATOM 3829 C C . LEU B 1 191 ? 34.288 -35.672 51.380 1.00 45.94 188 LEU B C 1
ATOM 3830 O O . LEU B 1 191 ? 35.132 -36.325 50.764 1.00 45.93 188 LEU B O 1
ATOM 3835 N N . SER B 1 192 ? 33.288 -36.229 52.058 1.00 46.05 189 SER B N 1
ATOM 3836 C CA . SER B 1 192 ? 33.113 -37.674 52.123 1.00 46.27 189 SER B CA 1
ATOM 3837 C C . SER B 1 192 ? 32.820 -38.244 50.740 1.00 44.49 189 SER B C 1
ATOM 3838 O O . SER B 1 192 ? 33.399 -39.255 50.336 1.00 42.77 189 SER B O 1
ATOM 3841 N N . TYR B 1 193 ? 31.916 -37.594 50.017 1.00 43.27 190 TYR B N 1
ATOM 3842 C CA . TYR B 1 193 ? 31.566 -38.049 48.682 1.00 43.11 190 TYR B CA 1
ATOM 3843 C C . TYR B 1 193 ? 32.774 -38.006 47.759 1.00 43.22 190 TYR B C 1
ATOM 3844 O O . TYR B 1 193 ? 32.928 -38.855 46.882 1.00 43.10 190 TYR B O 1
ATOM 3853 N N . HIS B 1 194 ? 33.640 -37.021 47.966 1.00 43.48 191 HIS B N 1
ATOM 3854 C CA . HIS B 1 194 ? 34.835 -36.892 47.149 1.00 42.95 191 HIS B CA 1
ATOM 3855 C C . HIS B 1 194 ? 35.813 -38.020 47.454 1.00 44.09 191 HIS B C 1
ATOM 3856 O O . HIS B 1 194 ? 36.375 -38.631 46.545 1.00 41.83 191 HIS B O 1
ATOM 3863 N N . GLU B 1 195 ? 36.017 -38.297 48.738 1.00 46.45 192 GLU B N 1
ATOM 3864 C CA . GLU B 1 195 ? 36.928 -39.364 49.128 1.00 48.41 192 GLU B CA 1
ATOM 3865 C C . GLU B 1 195 ? 36.402 -40.701 48.616 1.00 48.35 192 GLU B C 1
ATOM 3866 O O . GLU B 1 195 ? 37.163 -41.530 48.113 1.00 46.33 192 GLU B O 1
ATOM 3872 N N . LYS B 1 196 ? 35.095 -40.906 48.737 1.00 48.80 193 LYS B N 1
ATOM 3873 C CA . LYS B 1 196 ? 34.493 -42.143 48.263 1.00 50.18 193 LYS B CA 1
ATOM 3874 C C . LYS B 1 196 ? 34.702 -42.227 46.754 1.00 50.40 193 LYS B C 1
ATOM 3875 O O . LYS B 1 196 ? 35.087 -43.271 46.229 1.00 49.24 193 LYS B O 1
ATOM 3881 N N . ALA B 1 197 ? 34.467 -41.109 46.069 1.00 50.24 194 ALA B N 1
ATOM 3882 C CA . ALA B 1 197 ? 34.624 -41.035 44.621 1.00 49.01 194 ALA B CA 1
ATOM 3883 C C . ALA B 1 197 ? 36.030 -41.437 44.192 1.00 48.93 194 ALA B C 1
ATOM 3884 O O . ALA B 1 197 ? 36.220 -42.000 43.112 1.00 48.37 194 ALA B O 1
ATOM 3886 N N . GLU B 1 198 ? 37.015 -41.146 45.036 1.00 49.01 195 GLU B N 1
ATOM 3887 C CA . GLU B 1 198 ? 38.398 -41.493 44.731 1.00 50.36 195 GLU B CA 1
ATOM 3888 C C . GLU B 1 198 ? 38.601 -43.005 44.741 1.00 52.68 195 GLU B C 1
ATOM 3889 O O . GLU B 1 198 ? 39.653 -43.499 44.330 1.00 52.79 195 GLU B O 1
ATOM 3895 N N . ASP B 1 199 ? 37.594 -43.735 45.213 1.00 54.11 196 ASP B N 1
ATOM 3896 C CA . ASP B 1 199 ? 37.670 -45.193 45.259 1.00 56.71 196 ASP B CA 1
ATOM 3897 C C . ASP B 1 199 ? 36.795 -45.816 44.179 1.00 56.72 196 ASP B C 1
ATOM 3898 O O . ASP B 1 199 ? 36.656 -47.032 44.108 1.00 57.61 196 ASP B O 1
ATOM 3903 N N . SER B 1 200 ? 36.207 -44.972 43.339 1.00 57.03 197 SER B N 1
ATOM 3904 C CA . SER B 1 200 ? 35.348 -45.436 42.260 1.00 56.75 197 SER B CA 1
ATOM 3905 C C . SER B 1 200 ? 36.036 -45.301 40.907 1.00 57.72 197 SER B C 1
ATOM 3906 O O . SER B 1 200 ? 36.761 -44.337 40.664 1.00 57.82 197 SER B O 1
ATOM 3909 N N . GLU B 1 201 ? 35.812 -46.273 40.029 1.00 58.21 198 GLU B N 1
ATOM 3910 C CA . GLU B 1 201 ? 36.405 -46.242 38.695 1.00 58.86 198 GLU B CA 1
ATOM 3911 C C . GLU B 1 201 ? 35.646 -45.253 37.817 1.00 57.10 198 GLU B C 1
ATOM 3912 O O . GLU B 1 201 ? 36.024 -44.996 36.676 1.00 58.64 198 GLU B O 1
ATOM 3918 N N . LEU B 1 202 ? 34.569 -44.704 38.365 1.00 54.09 199 LEU B N 1
ATOM 3919 C CA . LEU B 1 202 ? 33.743 -43.734 37.664 1.00 51.24 199 LEU B CA 1
ATOM 3920 C C . LEU B 1 202 ? 33.570 -42.522 38.573 1.00 49.80 199 LEU B C 1
ATOM 3921 O O . LEU B 1 202 ? 32.690 -41.689 38.363 1.00 49.67 199 LEU B O 1
ATOM 3926 N N . ARG B 1 203 ? 34.426 -42.440 39.585 1.00 47.75 200 ARG B N 1
ATOM 3927 C CA . ARG B 1 203 ? 34.399 -41.352 40.555 1.00 46.69 200 ARG B CA 1
ATOM 3928 C C . ARG B 1 203 ? 33.002 -41.058 41.087 1.00 46.36 200 ARG B C 1
ATOM 3929 O O . ARG B 1 203 ? 32.642 -39.900 41.294 1.00 45.08 200 ARG B O 1
ATOM 3937 N N . ILE B 1 204 ? 32.210 -42.106 41.300 1.00 47.16 201 ILE B N 1
ATOM 3938 C CA . ILE B 1 204 ? 30.870 -41.933 41.851 1.00 48.34 201 ILE B CA 1
ATOM 3939 C C . ILE B 1 204 ? 30.998 -42.026 43.373 1.00 47.69 201 ILE B C 1
ATOM 3940 O O . ILE B 1 204 ? 31.808 -42.792 43.883 1.00 48.12 201 ILE B O 1
ATOM 3945 N N . PRO B 1 205 ? 30.205 -41.235 44.114 1.00 47.97 202 PRO B N 1
ATOM 3946 C CA . PRO B 1 205 ? 30.232 -41.221 45.579 1.00 49.12 202 PRO B CA 1
ATOM 3947 C C . PRO B 1 205 ? 29.917 -42.566 46.242 1.00 50.76 202 PRO B C 1
ATOM 3948 O O . PRO B 1 205 ? 30.089 -42.716 47.446 1.00 50.75 202 PRO B O 1
ATOM 3952 N N . PHE B 1 206 ? 29.446 -43.535 45.464 1.00 53.14 203 PHE B N 1
ATOM 3953 C CA . PHE B 1 206 ? 29.111 -44.849 46.011 1.00 54.72 203 PHE B CA 1
ATOM 3954 C C . PHE B 1 206 ? 29.779 -45.962 45.208 1.00 56.21 203 PHE B C 1
ATOM 3955 O O . PHE B 1 206 ? 29.182 -46.523 44.290 1.00 57.13 203 PHE B O 1
ATOM 3963 N N . PRO B 1 207 ? 31.031 -46.301 45.557 1.00 58.05 204 PRO B N 1
ATOM 3964 C CA . PRO B 1 207 ? 31.839 -47.337 44.905 1.00 59.79 204 PRO B CA 1
ATOM 3965 C C . PRO B 1 207 ? 31.150 -48.691 44.730 1.00 62.23 204 PRO B C 1
ATOM 3966 O O . PRO B 1 207 ? 31.494 -49.451 43.822 1.00 62.02 204 PRO B O 1
ATOM 3970 N N . GLU B 1 208 ? 30.187 -48.996 45.595 1.00 63.77 205 GLU B N 1
ATOM 3971 C CA . GLU B 1 208 ? 29.476 -50.269 45.508 1.00 65.56 205 GLU B CA 1
ATOM 3972 C C . GLU B 1 208 ? 28.639 -50.315 44.236 1.00 65.67 205 GLU B C 1
ATOM 3973 O O . GLU B 1 208 ? 28.383 -51.387 43.690 1.00 66.71 205 GLU B O 1
ATOM 3979 N N . LYS B 1 209 ? 28.219 -49.144 43.767 1.00 65.56 206 LYS B N 1
ATOM 3980 C CA . LYS B 1 209 ? 27.409 -49.045 42.562 1.00 65.18 206 LYS B CA 1
ATOM 3981 C C . LYS B 1 209 ? 28.248 -49.163 41.296 1.00 64.39 206 LYS B C 1
ATOM 3982 O O . LYS B 1 209 ? 27.714 -49.120 40.190 1.00 64.32 206 LYS B O 1
ATOM 3988 N N . ASP B 1 210 ? 29.559 -49.312 41.457 1.00 64.52 207 ASP B N 1
ATOM 3989 C CA . ASP B 1 210 ? 30.453 -49.418 40.307 1.00 66.24 207 ASP B CA 1
ATOM 3990 C C . ASP B 1 210 ? 30.012 -50.465 39.291 1.00 67.11 207 ASP B C 1
ATOM 3991 O O . ASP B 1 210 ? 29.709 -50.134 38.142 1.00 66.98 207 ASP B O 1
ATOM 3996 N N . GLU B 1 211 ? 29.978 -51.725 39.713 1.00 67.87 208 GLU B N 1
ATOM 3997 C CA . GLU B 1 211 ? 29.576 -52.811 38.826 1.00 67.78 208 GLU B CA 1
ATOM 3998 C C . GLU B 1 211 ? 28.241 -52.509 38.155 1.00 66.65 208 GLU B C 1
ATOM 3999 O O . GLU B 1 211 ? 28.054 -52.791 36.975 1.00 66.22 208 GLU B O 1
ATOM 4005 N N . GLU B 1 212 ? 27.319 -51.928 38.913 1.00 66.02 209 GLU B N 1
ATOM 4006 C CA . GLU B 1 212 ? 26.010 -51.588 38.380 1.00 66.22 209 GLU B CA 1
ATOM 4007 C C . GLU B 1 212 ? 26.140 -50.629 37.198 1.00 66.56 209 GLU B C 1
ATOM 4008 O O . GLU B 1 212 ? 25.561 -50.860 36.136 1.00 65.85 209 GLU B O 1
ATOM 4014 N N . PHE B 1 213 ? 26.900 -49.552 37.381 1.00 66.36 210 PHE B N 1
ATOM 4015 C CA . PHE B 1 213 ? 27.090 -48.584 36.307 1.00 65.81 210 PHE B CA 1
ATOM 4016 C C . PHE B 1 213 ? 27.882 -49.186 35.156 1.00 65.86 210 PHE B C 1
ATOM 4017 O O . PHE B 1 213 ? 27.530 -48.994 33.992 1.00 66.02 210 PHE B O 1
ATOM 4025 N N . LYS B 1 214 ? 28.945 -49.917 35.480 1.00 66.49 211 LYS B N 1
ATOM 4026 C CA . LYS B 1 214 ? 29.773 -50.552 34.458 1.00 67.92 211 LYS B CA 1
ATOM 4027 C C . LYS B 1 214 ? 28.922 -51.339 33.466 1.00 68.36 211 LYS B C 1
ATOM 4028 O O . LYS B 1 214 ? 29.098 -51.219 32.254 1.00 68.65 211 LYS B O 1
ATOM 4034 N N . THR B 1 215 ? 28.000 -52.147 33.984 1.00 68.46 212 THR B N 1
ATOM 4035 C CA . THR B 1 215 ? 27.135 -52.949 33.128 1.00 68.93 212 THR B CA 1
ATOM 4036 C C . THR B 1 215 ? 26.270 -52.054 32.248 1.00 68.81 212 THR B C 1
ATOM 4037 O O . THR B 1 215 ? 26.294 -52.177 31.023 1.00 69.47 212 THR B O 1
ATOM 4041 N N . TYR B 1 216 ? 25.511 -51.156 32.874 1.00 68.48 213 TYR B N 1
ATOM 4042 C CA . TYR B 1 216 ? 24.651 -50.235 32.134 1.00 67.79 213 TYR B CA 1
ATOM 4043 C C . TYR B 1 216 ? 25.433 -49.613 30.988 1.00 67.93 213 TYR B C 1
ATOM 4044 O O . TYR B 1 216 ? 24.966 -49.573 29.850 1.00 67.29 213 TYR B O 1
ATOM 4053 N N . ILE B 1 217 ? 26.627 -49.126 31.305 1.00 68.90 214 ILE B N 1
ATOM 4054 C CA . ILE B 1 217 ? 27.496 -48.508 30.316 1.00 69.40 214 ILE B CA 1
ATOM 4055 C C . ILE B 1 217 ? 27.808 -49.520 29.216 1.00 70.88 214 ILE B C 1
ATOM 4056 O O . ILE B 1 217 ? 27.590 -49.253 28.033 1.00 70.52 214 ILE B O 1
ATOM 4061 N N . ASP B 1 218 ? 28.305 -50.685 29.618 1.00 72.42 215 ASP B N 1
ATOM 4062 C CA . ASP B 1 218 ? 28.649 -51.744 28.677 1.00 73.88 215 ASP B CA 1
ATOM 4063 C C . ASP B 1 218 ? 27.499 -52.040 27.723 1.00 74.35 215 ASP B C 1
ATOM 4064 O O . ASP B 1 218 ? 27.712 -52.213 26.523 1.00 73.96 215 ASP B O 1
ATOM 4069 N N . GLU B 1 219 ? 26.282 -52.100 28.256 1.00 75.01 216 GLU B N 1
ATOM 4070 C CA . GLU B 1 219 ? 25.110 -52.361 27.428 1.00 76.38 216 GLU B CA 1
ATOM 4071 C C . GLU B 1 219 ? 24.972 -51.262 26.379 1.00 77.02 216 GLU B C 1
ATOM 4072 O O . GLU B 1 219 ? 24.711 -51.537 25.207 1.00 77.14 216 GLU B O 1
ATOM 4078 N N . VAL B 1 220 ? 25.151 -50.016 26.807 1.00 77.21 217 VAL B N 1
ATOM 4079 C CA . VAL B 1 220 ? 25.056 -48.879 25.900 1.00 76.93 217 VAL B CA 1
ATOM 4080 C C . VAL B 1 220 ? 26.199 -48.948 24.893 1.00 76.93 217 VAL B C 1
ATOM 4081 O O . VAL B 1 220 ? 26.064 -48.502 23.754 1.00 76.59 217 VAL B O 1
ATOM 4085 N N . LYS B 1 221 ? 27.324 -49.516 25.321 1.00 77.47 218 LYS B N 1
ATOM 4086 C CA . LYS B 1 221 ? 28.487 -49.665 24.452 1.00 78.44 218 LYS B CA 1
ATOM 4087 C C . LYS B 1 221 ? 28.180 -50.671 23.345 1.00 79.13 218 LYS B C 1
ATOM 4088 O O . LYS B 1 221 ? 28.509 -50.444 22.181 1.00 79.22 218 LYS B O 1
ATOM 4094 N N . GLU B 1 222 ? 27.549 -51.782 23.720 1.00 79.74 219 GLU B N 1
ATOM 4095 C CA . GLU B 1 222 ? 27.196 -52.835 22.772 1.00 80.05 219 GLU B CA 1
ATOM 4096 C C . GLU B 1 222 ? 26.507 -52.286 21.531 1.00 79.59 219 GLU B C 1
ATOM 4097 O O . GLU B 1 222 ? 26.929 -52.561 20.406 1.00 79.45 219 GLU B O 1
ATOM 4103 N N . LYS B 1 223 ? 25.444 -51.514 21.737 1.00 78.58 220 LYS B N 1
ATOM 4104 C CA . LYS B 1 223 ? 24.705 -50.936 20.623 1.00 77.12 220 LYS B CA 1
ATOM 4105 C C . LYS B 1 223 ? 25.396 -49.691 20.073 1.00 75.49 220 LYS B C 1
ATOM 4106 O O . LYS B 1 223 ? 24.741 -48.754 19.612 1.00 75.24 220 LYS B O 1
ATOM 4112 N N . GLY B 1 224 ? 26.727 -49.704 20.124 1.00 73.56 221 GLY B N 1
ATOM 4113 C CA . GLY B 1 224 ? 27.525 -48.598 19.622 1.00 71.05 221 GLY B CA 1
ATOM 4114 C C . GLY B 1 224 ? 27.029 -47.217 20.005 1.00 69.19 221 GLY B C 1
ATOM 4115 O O . GLY B 1 224 ? 26.542 -46.468 19.160 1.00 69.24 221 GLY B O 1
ATOM 4116 N N . GLU B 1 225 ? 27.155 -46.875 21.282 1.00 67.03 222 GLU B N 1
ATOM 4117 C CA . GLU B 1 225 ? 26.717 -45.572 21.760 1.00 64.64 222 GLU B CA 1
ATOM 4118 C C . GLU B 1 225 ? 27.745 -44.924 22.677 1.00 61.68 222 GLU B C 1
ATOM 4119 O O . GLU B 1 225 ? 28.643 -45.588 23.198 1.00 61.05 222 GLU B O 1
ATOM 4125 N N . SER B 1 226 ? 27.606 -43.617 22.858 1.00 57.95 223 SER B N 1
ATOM 4126 C CA . SER B 1 226 ? 28.497 -42.851 23.716 1.00 54.97 223 SER B CA 1
ATOM 4127 C C . SER B 1 226 ? 27.629 -42.181 24.773 1.00 52.55 223 SER B C 1
ATOM 4128 O O . SER B 1 226 ? 26.448 -41.917 24.536 1.00 51.76 223 SER B O 1
ATOM 4131 N N . LEU B 1 227 ? 28.205 -41.904 25.935 1.00 49.86 224 LEU B N 1
ATOM 4132 C CA . LEU B 1 227 ? 27.441 -41.280 27.005 1.00 49.26 224 LEU B CA 1
ATOM 4133 C C . LEU B 1 227 ? 28.070 -40.027 27.585 1.00 47.57 224 LEU B C 1
ATOM 4134 O O . LEU B 1 227 ? 29.288 -39.871 27.599 1.00 47.13 224 LEU B O 1
ATOM 4139 N N . GLY B 1 228 ? 27.210 -39.135 28.057 1.00 46.63 225 GLY B N 1
ATOM 4140 C CA . GLY B 1 228 ? 27.668 -37.913 28.680 1.00 45.64 225 GLY B CA 1
ATOM 4141 C C . GLY B 1 228 ? 27.437 -38.091 30.165 1.00 44.66 225 GLY B C 1
ATOM 4142 O O . GLY B 1 228 ? 27.116 -39.191 30.610 1.00 45.42 225 GLY B O 1
ATOM 4143 N N . GLY B 1 229 ? 27.593 -37.030 30.942 1.00 42.70 226 GLY B N 1
ATOM 4144 C CA . GLY B 1 229 ? 27.374 -37.158 32.367 1.00 41.10 226 GLY B CA 1
ATOM 4145 C C . GLY B 1 229 ? 27.286 -35.831 33.078 1.00 41.00 226 GLY B C 1
ATOM 4146 O O . GLY B 1 229 ? 27.461 -34.771 32.478 1.00 42.57 226 GLY B O 1
ATOM 4147 N N . VAL B 1 230 ? 27.007 -35.889 34.370 1.00 40.38 227 VAL B N 1
ATOM 4148 C CA . VAL B 1 230 ? 26.911 -34.687 35.175 1.00 39.53 227 VAL B CA 1
ATOM 4149 C C . VAL B 1 230 ? 27.716 -34.872 36.448 1.00 39.84 227 VAL B C 1
ATOM 4150 O O . VAL B 1 230 ? 27.591 -35.897 37.127 1.00 40.82 227 VAL B O 1
ATOM 4154 N N . PHE B 1 231 ? 28.568 -33.902 36.761 1.00 37.24 228 PHE B N 1
ATOM 4155 C CA . PHE B 1 231 ? 29.345 -33.982 37.987 1.00 36.18 228 PHE B CA 1
ATOM 4156 C C . PHE B 1 231 ? 29.217 -32.696 38.776 1.00 35.00 228 PHE B C 1
ATOM 4157 O O . PHE B 1 231 ? 28.773 -31.672 38.251 1.00 36.38 228 PHE B O 1
ATOM 4165 N N . GLU B 1 232 ? 29.584 -32.757 40.049 1.00 34.87 229 GLU B N 1
ATOM 4166 C CA . GLU B 1 232 ? 29.510 -31.586 40.903 1.00 36.22 229 GLU B CA 1
ATOM 4167 C C . GLU B 1 232 ? 30.886 -31.342 41.507 1.00 37.18 229 GLU B C 1
ATOM 4168 O O . GLU B 1 232 ? 31.561 -32.272 41.952 1.00 37.71 229 GLU B O 1
ATOM 4174 N N . VAL B 1 233 ? 31.313 -30.088 41.487 1.00 36.08 230 VAL B N 1
ATOM 4175 C CA . VAL B 1 233 ? 32.604 -29.727 42.040 1.00 33.06 230 VAL B CA 1
ATOM 4176 C C . VAL B 1 233 ? 32.366 -28.727 43.163 1.00 32.87 230 VAL B C 1
ATOM 4177 O O . VAL B 1 233 ? 31.537 -27.821 43.046 1.00 31.26 230 VAL B O 1
ATOM 4181 N N . PHE B 1 234 ? 33.082 -28.903 44.265 1.00 31.19 231 PHE B N 1
ATOM 4182 C CA . PHE B 1 234 ? 32.900 -28.019 45.405 1.00 32.44 231 PHE B CA 1
ATOM 4183 C C . PHE B 1 234 ? 34.219 -27.473 45.920 1.00 31.04 231 PHE B C 1
ATOM 4184 O O . PHE B 1 234 ? 35.289 -27.986 45.591 1.00 31.63 231 PHE B O 1
ATOM 4192 N N . ALA B 1 235 ? 34.123 -26.427 46.731 1.00 30.57 232 ALA B N 1
ATOM 4193 C CA . ALA B 1 235 ? 35.284 -25.799 47.345 1.00 29.90 232 ALA B CA 1
ATOM 4194 C C . ALA B 1 235 ? 34.894 -25.491 48.783 1.00 30.72 232 ALA B C 1
ATOM 4195 O O . ALA B 1 235 ? 33.882 -24.818 49.037 1.00 30.84 232 ALA B O 1
ATOM 4197 N N . LEU B 1 236 ? 35.698 -25.977 49.724 1.00 30.19 233 LEU B N 1
ATOM 4198 C CA . LEU B 1 236 ? 35.418 -25.780 51.141 1.00 32.21 233 LEU B CA 1
ATOM 4199 C C . LEU B 1 236 ? 36.323 -24.771 51.848 1.00 33.34 233 LEU B C 1
ATOM 4200 O O . LEU B 1 236 ? 37.490 -24.595 51.488 1.00 32.55 233 LEU B O 1
ATOM 4205 N N . ASN B 1 237 ? 35.751 -24.121 52.861 1.00 34.85 234 ASN B N 1
ATOM 4206 C CA . ASN B 1 237 ? 36.438 -23.142 53.696 1.00 35.32 234 ASN B CA 1
ATOM 4207 C C . ASN B 1 237 ? 36.811 -21.853 52.994 1.00 36.42 234 ASN B C 1
ATOM 4208 O O . ASN B 1 237 ? 37.784 -21.195 53.366 1.00 35.33 234 ASN B O 1
ATOM 4213 N N . VAL B 1 238 ? 36.040 -21.493 51.977 1.00 35.79 235 VAL B N 1
ATOM 4214 C CA . VAL B 1 238 ? 36.297 -20.262 51.257 1.00 33.64 235 VAL B CA 1
ATOM 4215 C C . VAL B 1 238 ? 35.597 -19.167 52.046 1.00 33.85 235 VAL B C 1
ATOM 4216 O O . VAL B 1 238 ? 34.421 -19.284 52.384 1.00 33.17 235 VAL B O 1
ATOM 4220 N N . PRO B 1 239 ? 36.318 -18.091 52.370 1.00 33.65 236 PRO B N 1
ATOM 4221 C CA . PRO B 1 239 ? 35.699 -17.004 53.131 1.00 33.28 236 PRO B CA 1
ATOM 4222 C C . PRO B 1 239 ? 34.752 -16.142 52.297 1.00 33.86 236 PRO B C 1
ATOM 4223 O O . PRO B 1 239 ? 34.787 -16.164 51.065 1.00 33.75 236 PRO B O 1
ATOM 4227 N N . PRO B 1 240 ? 33.880 -15.377 52.966 1.00 33.85 237 PRO B N 1
ATOM 4228 C CA . PRO B 1 240 ? 32.934 -14.505 52.270 1.00 32.86 237 PRO B CA 1
ATOM 4229 C C . PRO B 1 240 ? 33.748 -13.351 51.686 1.00 32.68 237 PRO B C 1
ATOM 4230 O O . PRO B 1 240 ? 34.796 -13.006 52.231 1.00 30.20 237 PRO B O 1
ATOM 4234 N N . GLY B 1 241 ? 33.277 -12.758 50.595 1.00 31.78 238 GLY B N 1
ATOM 4235 C CA . GLY B 1 241 ? 33.995 -11.629 50.025 1.00 34.37 238 GLY B CA 1
ATOM 4236 C C . GLY B 1 241 ? 34.789 -11.826 48.748 1.00 33.48 238 GLY B C 1
ATOM 4237 O O . GLY B 1 241 ? 35.327 -10.861 48.221 1.00 35.46 238 GLY B O 1
ATOM 4238 N N . LEU B 1 242 ? 34.898 -13.054 48.254 1.00 32.92 239 LEU B N 1
ATOM 4239 C CA . LEU B 1 242 ? 35.627 -13.280 47.009 1.00 30.57 239 LEU B CA 1
ATOM 4240 C C . LEU B 1 242 ? 34.715 -12.914 45.834 1.00 31.09 239 LEU B C 1
ATOM 4241 O O . LEU B 1 242 ? 33.524 -13.231 45.838 1.00 29.04 239 LEU B O 1
ATOM 4246 N N . GLY B 1 243 ? 35.280 -12.248 44.831 1.00 28.95 240 GLY B N 1
ATOM 4247 C CA . GLY B 1 243 ? 34.493 -11.818 43.693 1.00 27.48 240 GLY B CA 1
ATOM 4248 C C . GLY B 1 243 ? 33.817 -10.522 44.100 1.00 27.67 240 GLY B C 1
ATOM 4249 O O . GLY B 1 243 ? 33.919 -10.113 45.249 1.00 30.22 240 GLY B O 1
ATOM 4250 N N . SER B 1 244 ? 33.123 -9.865 43.185 1.00 27.66 241 SER B N 1
ATOM 4251 C CA . SER B 1 244 ? 32.471 -8.614 43.537 1.00 28.94 241 SER B CA 1
ATOM 4252 C C . SER B 1 244 ? 31.194 -8.384 42.769 1.00 30.00 241 SER B C 1
ATOM 4253 O O . SER B 1 244 ? 31.011 -8.922 41.682 1.00 32.55 241 SER B O 1
ATOM 4256 N N . HIS B 1 245 ? 30.330 -7.547 43.335 1.00 33.86 242 HIS B N 1
ATOM 4257 C CA . HIS B 1 245 ? 29.038 -7.209 42.741 1.00 34.60 242 HIS B CA 1
ATOM 4258 C C . HIS B 1 245 ? 29.073 -5.888 41.978 1.00 36.10 242 HIS B C 1
ATOM 4259 O O . HIS B 1 245 ? 28.099 -5.527 41.322 1.00 36.17 242 HIS B O 1
ATOM 4266 N N . ILE B 1 246 ? 30.182 -5.161 42.066 1.00 36.63 243 ILE B N 1
ATOM 4267 C CA . ILE B 1 246 ? 30.263 -3.853 41.426 1.00 35.05 243 ILE B CA 1
ATOM 4268 C C . ILE B 1 246 ? 30.298 -3.792 39.903 1.00 34.07 243 ILE B C 1
ATOM 4269 O O . ILE B 1 246 ? 29.870 -2.797 39.314 1.00 35.00 243 ILE B O 1
ATOM 4274 N N . GLN B 1 247 ? 30.800 -4.837 39.259 1.00 31.84 244 GLN B N 1
ATOM 4275 C CA . GLN B 1 247 ? 30.845 -4.863 37.802 1.00 29.32 244 GLN B CA 1
ATOM 4276 C C . GLN B 1 247 ? 30.571 -6.294 37.357 1.00 28.85 244 GLN B C 1
ATOM 4277 O O . GLN B 1 247 ? 31.042 -7.246 37.975 1.00 26.24 244 GLN B O 1
ATOM 4283 N N . TRP B 1 248 ? 29.826 -6.436 36.268 1.00 28.94 245 TRP B N 1
ATOM 4284 C CA . TRP B 1 248 ? 29.431 -7.752 35.784 1.00 29.17 245 TRP B CA 1
ATOM 4285 C C . TRP B 1 248 ? 30.552 -8.774 35.674 1.00 28.94 245 TRP B C 1
ATOM 4286 O O . TRP B 1 248 ? 30.375 -9.930 36.056 1.00 27.95 245 TRP B O 1
ATOM 4297 N N . ASP B 1 249 ? 31.709 -8.364 35.167 1.00 29.17 246 ASP B N 1
ATOM 4298 C CA . ASP B 1 249 ? 32.797 -9.314 34.994 1.00 27.70 246 ASP B CA 1
ATOM 4299 C C . ASP B 1 249 ? 33.597 -9.633 36.243 1.00 28.54 246 ASP B C 1
ATOM 4300 O O . ASP B 1 249 ? 34.536 -10.427 36.186 1.00 28.90 246 ASP B O 1
ATOM 4305 N N . ARG B 1 250 ? 33.224 -9.034 37.371 1.00 28.55 247 ARG B N 1
ATOM 4306 C CA . ARG B 1 250 ? 33.910 -9.293 38.635 1.00 31.72 247 ARG B CA 1
ATOM 4307 C C . ARG B 1 250 ? 33.139 -10.322 39.465 1.00 32.08 247 ARG B C 1
ATOM 4308 O O . ARG B 1 250 ? 33.685 -10.899 40.409 1.00 32.72 247 ARG B O 1
ATOM 4316 N N . ARG B 1 251 ? 31.874 -10.552 39.116 1.00 31.21 248 ARG B N 1
ATOM 4317 C CA . ARG B 1 251 ? 31.040 -11.496 39.861 1.00 33.05 248 ARG B CA 1
ATOM 4318 C C . ARG B 1 251 ? 31.578 -12.922 39.786 1.00 32.80 248 ARG B C 1
ATOM 4319 O O . ARG B 1 251 ? 31.825 -13.458 38.708 1.00 34.69 248 ARG B O 1
ATOM 4327 N N . ILE B 1 252 ? 31.755 -13.527 40.955 1.00 32.57 249 ILE B N 1
ATOM 4328 C CA . ILE B 1 252 ? 32.309 -14.867 41.069 1.00 31.80 249 ILE B CA 1
ATOM 4329 C C . ILE B 1 252 ? 31.578 -15.951 40.273 1.00 31.23 249 ILE B C 1
ATOM 4330 O O . ILE B 1 252 ? 32.213 -16.818 39.664 1.00 33.53 249 ILE B O 1
ATOM 4335 N N . ASP B 1 253 ? 30.254 -15.904 40.267 1.00 32.80 250 ASP B N 1
ATOM 4336 C CA . ASP B 1 253 ? 29.468 -16.898 39.544 1.00 34.87 250 ASP B CA 1
ATOM 4337 C C . ASP B 1 253 ? 29.791 -16.888 38.055 1.00 34.04 250 ASP B C 1
ATOM 4338 O O . ASP B 1 253 ? 29.968 -17.943 37.441 1.00 33.64 250 ASP B O 1
ATOM 4343 N N . GLY B 1 254 ? 29.881 -15.694 37.480 1.00 32.14 251 GLY B N 1
ATOM 4344 C CA . GLY B 1 254 ? 30.205 -15.586 36.074 1.00 31.83 251 GLY B CA 1
ATOM 4345 C C . GLY B 1 254 ? 31.589 -16.140 35.796 1.00 32.34 251 GLY B C 1
ATOM 4346 O O . GLY B 1 254 ? 31.796 -16.831 34.798 1.00 33.95 251 GLY B O 1
ATOM 4347 N N . ARG B 1 255 ? 32.542 -15.854 36.679 1.00 32.87 252 ARG B N 1
ATOM 4348 C CA . ARG B 1 255 ? 33.909 -16.335 36.494 1.00 32.21 252 ARG B CA 1
ATOM 4349 C C . ARG B 1 255 ? 33.986 -17.847 36.569 1.00 31.04 252 ARG B C 1
ATOM 4350 O O . ARG B 1 255 ? 34.752 -18.477 35.844 1.00 29.84 252 ARG B O 1
ATOM 4358 N N . ILE B 1 256 ? 33.213 -18.421 37.479 1.00 30.22 253 ILE B N 1
ATOM 4359 C CA . ILE B 1 256 ? 33.170 -19.866 37.628 1.00 30.40 253 ILE B CA 1
ATOM 4360 C C . ILE B 1 256 ? 32.532 -20.457 36.368 1.00 28.54 253 ILE B C 1
ATOM 4361 O O . ILE B 1 256 ? 33.026 -21.440 35.818 1.00 30.36 253 ILE B O 1
ATOM 4366 N N . ALA B 1 257 ? 31.452 -19.838 35.903 1.00 27.28 254 ALA B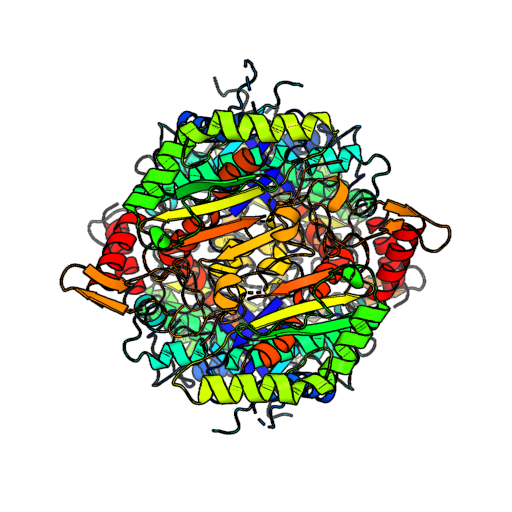 N 1
ATOM 4367 C CA . ALA B 1 257 ? 30.751 -20.305 34.704 1.00 28.60 254 ALA B CA 1
ATOM 4368 C C . ALA B 1 257 ? 31.646 -20.380 33.464 1.00 30.84 254 ALA B C 1
ATOM 4369 O O . ALA B 1 257 ? 31.563 -21.335 32.690 1.00 30.81 254 ALA B O 1
ATOM 4371 N N . GLN B 1 258 ? 32.499 -19.379 33.261 1.00 31.63 255 GLN B N 1
ATOM 4372 C CA . GLN B 1 258 ? 33.380 -19.401 32.100 1.00 31.95 255 GLN B CA 1
ATOM 4373 C C . GLN B 1 258 ? 34.442 -20.477 32.240 1.00 31.63 255 GLN B C 1
ATOM 4374 O O . GLN B 1 258 ? 34.756 -21.190 31.281 1.00 31.96 255 GLN B O 1
ATOM 4380 N N . ALA B 1 259 ? 35.013 -20.580 33.432 1.00 30.21 256 ALA B N 1
ATOM 4381 C CA . ALA B 1 259 ? 36.047 -21.570 33.683 1.00 31.03 256 ALA B CA 1
ATOM 4382 C C . ALA B 1 259 ? 35.529 -22.981 33.412 1.00 31.24 256 ALA B C 1
ATOM 4383 O O . ALA B 1 259 ? 36.221 -23.794 32.789 1.00 31.10 256 ALA B O 1
ATOM 4401 N N . SER B 1 262 ? 34.232 -23.687 29.706 1.00 34.10 259 SER B N 1
ATOM 4402 C CA . SER B 1 262 ? 35.332 -23.668 28.751 1.00 33.76 259 SER B CA 1
ATOM 4403 C C . SER B 1 262 ? 35.953 -25.049 28.595 1.00 34.61 259 SER B C 1
ATOM 4404 O O . SER B 1 262 ? 36.795 -25.259 27.723 1.00 35.24 259 SER B O 1
ATOM 4407 N N . ILE B 1 263 ? 35.555 -25.985 29.450 1.00 33.85 260 ILE B N 1
ATOM 4408 C CA . ILE B 1 263 ? 36.076 -27.349 29.368 1.00 34.04 260 ILE B CA 1
ATOM 4409 C C . ILE B 1 263 ? 35.369 -28.039 28.202 1.00 33.93 260 ILE B C 1
ATOM 4410 O O . ILE B 1 263 ? 34.158 -27.894 28.026 1.00 34.94 260 ILE B O 1
ATOM 4415 N N . GLN B 1 264 ? 36.120 -28.778 27.398 1.00 35.14 261 GLN B N 1
ATOM 4416 C CA . GLN B 1 264 ? 35.531 -29.450 26.247 1.00 37.31 261 GLN B CA 1
ATOM 4417 C C . GLN B 1 264 ? 34.355 -30.340 26.636 1.00 36.73 261 GLN B C 1
ATOM 4418 O O . GLN B 1 264 ? 34.366 -30.984 27.683 1.00 35.13 261 GLN B O 1
ATOM 4424 N N . ALA B 1 265 ? 33.334 -30.341 25.785 1.00 36.43 262 ALA B N 1
ATOM 4425 C CA . ALA B 1 265 ? 32.134 -31.141 25.980 1.00 35.86 262 ALA B CA 1
ATOM 4426 C C . ALA B 1 265 ? 31.156 -30.615 27.022 1.00 36.09 262 ALA B C 1
ATOM 4427 O O . ALA B 1 265 ? 30.049 -31.140 27.138 1.00 37.01 262 ALA B O 1
ATOM 4429 N N . ILE B 1 266 ? 31.541 -29.586 27.774 1.00 34.38 263 ILE B N 1
ATOM 4430 C CA . ILE B 1 266 ? 30.640 -29.042 28.789 1.00 33.59 263 ILE B CA 1
ATOM 4431 C C . ILE B 1 266 ? 29.598 -28.134 28.150 1.00 34.15 263 ILE B C 1
ATOM 4432 O O . ILE B 1 266 ? 29.938 -27.149 27.505 1.00 35.05 263 ILE B O 1
ATOM 4437 N N . LYS B 1 267 ? 28.324 -28.461 28.335 1.00 33.20 264 LYS B N 1
ATOM 4438 C CA . LYS B 1 267 ? 27.259 -27.674 27.734 1.00 31.33 264 LYS B CA 1
ATOM 4439 C C . LYS B 1 267 ? 26.345 -27.051 28.767 1.00 30.87 264 LYS B C 1
ATOM 4440 O O . LYS B 1 267 ? 25.381 -26.371 28.423 1.00 33.28 264 LYS B O 1
ATOM 4446 N N . GLY B 1 268 ? 26.637 -27.278 30.036 1.00 29.56 265 GLY B N 1
ATOM 4447 C CA . GLY B 1 268 ? 25.779 -26.731 31.058 1.00 29.58 265 GLY B CA 1
ATOM 4448 C C . GLY B 1 268 ? 26.495 -26.543 32.374 1.00 28.65 265 GLY B C 1
ATOM 4449 O O . GLY B 1 268 ? 27.347 -27.343 32.769 1.00 29.02 265 GLY B O 1
ATOM 4450 N N A VAL B 1 269 ? 26.151 -25.467 33.062 0.50 27.40 266 VAL B N 1
ATOM 4451 N N B VAL B 1 269 ? 26.151 -25.467 33.062 0.50 27.40 266 VAL B N 1
ATOM 4452 C CA A VAL B 1 269 ? 26.786 -25.169 34.414 0.50 27.43 266 VAL B CA 1
ATOM 4453 C CA B VAL B 1 269 ? 26.786 -25.169 34.414 0.50 27.43 266 VAL B CA 1
ATOM 4454 C C A VAL B 1 269 ? 25.698 -24.476 35.406 0.50 28.28 266 VAL B C 1
ATOM 4455 C C B VAL B 1 269 ? 25.698 -24.476 35.406 0.50 28.28 266 VAL B C 1
ATOM 4456 O O A VAL B 1 269 ? 24.897 -23.525 34.986 0.50 28.95 266 VAL B O 1
ATOM 4457 O O B VAL B 1 269 ? 24.897 -23.525 34.986 0.50 28.95 266 VAL B O 1
ATOM 4464 N N . GLU B 1 270 ? 25.680 -24.946 36.643 1.00 29.64 267 GLU B N 1
ATOM 4465 C CA . GLU B 1 270 ? 24.775 -24.419 37.640 1.00 31.68 267 GLU B CA 1
ATOM 4466 C C . GLU B 1 270 ? 25.582 -24.146 38.887 1.00 31.95 267 GLU B C 1
ATOM 4467 O O . GLU B 1 270 ? 26.552 -24.844 39.185 1.00 32.02 267 GLU B O 1
ATOM 4473 N N . ILE B 1 271 ? 25.174 -23.117 39.607 1.00 30.91 268 ILE B N 1
ATOM 4474 C CA . ILE B 1 271 ? 25.801 -22.763 40.858 1.00 31.06 268 ILE B CA 1
ATOM 4475 C C . ILE B 1 271 ? 24.704 -23.129 41.846 1.00 31.74 268 ILE B C 1
ATOM 4476 O O . ILE B 1 271 ? 23.630 -22.525 41.837 1.00 31.47 268 ILE B O 1
ATOM 4481 N N . GLY B 1 272 ? 24.961 -24.136 42.672 1.00 32.89 269 GLY B N 1
ATOM 4482 C CA . GLY B 1 272 ? 23.964 -24.561 43.636 1.00 36.08 269 GLY B CA 1
ATOM 4483 C C . GLY B 1 272 ? 22.834 -25.315 42.956 1.00 37.53 269 GLY B C 1
ATOM 4484 O O . GLY B 1 272 ? 23.060 -26.074 42.014 1.00 37.47 269 GLY B O 1
ATOM 4485 N N . LEU B 1 273 ? 21.614 -25.098 43.428 1.00 40.59 270 LEU B N 1
ATOM 4486 C CA . LEU B 1 273 ? 20.445 -25.773 42.873 1.00 42.30 270 LEU B CA 1
ATOM 4487 C C . LEU B 1 273 ? 20.323 -25.586 41.360 1.00 42.65 270 LEU B C 1
ATOM 4488 O O . LEU B 1 273 ? 20.014 -26.534 40.641 1.00 45.52 270 LEU B O 1
ATOM 4493 N N . GLY B 1 274 ? 20.557 -24.367 40.881 1.00 42.62 271 GLY B N 1
ATOM 4494 C CA . GLY B 1 274 ? 20.491 -24.104 39.450 1.00 39.94 271 GLY B CA 1
ATOM 4495 C C . GLY B 1 274 ? 19.109 -24.028 38.824 1.00 38.95 271 GLY B C 1
ATOM 4496 O O . GLY B 1 274 ? 18.238 -23.301 39.303 1.00 37.21 271 GLY B O 1
ATOM 4497 N N . PHE B 1 275 ? 18.910 -24.763 37.732 1.00 37.02 272 PHE B N 1
ATOM 4498 C CA . PHE B 1 275 ? 17.618 -24.760 37.057 1.00 38.50 272 PHE B CA 1
ATOM 4499 C C . PHE B 1 275 ? 16.509 -25.239 37.986 1.00 38.43 272 PHE B C 1
ATOM 4500 O O . PHE B 1 275 ? 15.364 -24.824 37.850 1.00 40.60 272 PHE B O 1
ATOM 4508 N N . GLU B 1 276 ? 16.854 -26.104 38.935 1.00 40.49 273 GLU B N 1
ATOM 4509 C CA . GLU B 1 276 ? 15.869 -26.606 39.890 1.00 42.27 273 GLU B CA 1
ATOM 4510 C C . GLU B 1 276 ? 15.380 -25.460 40.768 1.00 43.39 273 GLU B C 1
ATOM 4511 O O . GLU B 1 276 ? 14.205 -25.408 41.135 1.00 43.79 273 GLU B O 1
ATOM 4517 N N . ALA B 1 277 ? 16.283 -24.536 41.098 1.00 43.26 274 ALA B N 1
ATOM 4518 C CA . ALA B 1 277 ? 15.920 -23.388 41.916 1.00 41.72 274 ALA B CA 1
ATOM 4519 C C . ALA B 1 277 ? 14.935 -22.508 41.153 1.00 42.81 274 ALA B C 1
ATOM 4520 O O . ALA B 1 277 ? 14.055 -21.884 41.746 1.00 42.78 274 ALA B O 1
ATOM 4522 N N . ALA B 1 278 ? 15.087 -22.459 39.834 1.00 41.94 275 ALA B N 1
ATOM 4523 C CA . ALA B 1 278 ? 14.198 -21.658 39.000 1.00 42.87 275 ALA B CA 1
ATOM 4524 C C . ALA B 1 278 ? 12.785 -22.237 39.005 1.00 42.60 275 ALA B C 1
ATOM 4525 O O . ALA B 1 278 ? 11.828 -21.556 38.642 1.00 42.46 275 ALA B O 1
ATOM 4527 N N . ARG B 1 279 ? 12.662 -23.494 39.423 1.00 45.19 276 ARG B N 1
ATOM 4528 C CA . ARG B 1 279 ? 11.362 -24.170 39.472 1.00 47.91 276 ARG B CA 1
ATOM 4529 C C . ARG B 1 279 ? 10.761 -24.163 40.875 1.00 48.59 276 ARG B C 1
ATOM 4530 O O . ARG B 1 279 ? 9.678 -24.706 41.088 1.00 47.81 276 ARG B O 1
ATOM 4538 N N . ARG B 1 280 ? 11.457 -23.554 41.830 1.00 48.60 277 ARG B N 1
ATOM 4539 C CA . ARG B 1 280 ? 10.970 -23.527 43.205 1.00 49.92 277 ARG B CA 1
ATOM 4540 C C . ARG B 1 280 ? 10.549 -22.158 43.704 1.00 50.45 277 ARG B C 1
ATOM 4541 O O . ARG B 1 280 ? 10.854 -21.136 43.095 1.00 51.60 277 ARG B O 1
ATOM 4549 N N . PHE B 1 281 ? 9.845 -22.154 44.830 1.00 50.71 278 PHE B N 1
ATOM 4550 C CA . PHE B 1 281 ? 9.387 -20.918 45.446 1.00 51.53 278 PHE B CA 1
ATOM 4551 C C . PHE B 1 281 ? 10.543 -20.312 46.234 1.00 49.98 278 PHE B C 1
ATOM 4552 O O . PHE B 1 281 ? 11.393 -21.034 46.754 1.00 48.74 278 PHE B O 1
ATOM 4560 N N . GLY B 1 282 ? 10.573 -18.988 46.317 1.00 49.50 279 GLY B N 1
ATOM 4561 C CA . GLY B 1 282 ? 11.637 -18.312 47.038 1.00 52.33 279 GLY B CA 1
ATOM 4562 C C . GLY B 1 282 ? 11.999 -18.902 48.391 1.00 53.92 279 GLY B C 1
ATOM 4563 O O . GLY B 1 282 ? 13.174 -19.112 48.684 1.00 54.60 279 GLY B O 1
ATOM 4564 N N . SER B 1 283 ? 10.994 -19.180 49.216 1.00 55.35 280 SER B N 1
ATOM 4565 C CA . SER B 1 283 ? 11.222 -19.727 50.550 1.00 56.41 280 SER B CA 1
ATOM 4566 C C . SER B 1 283 ? 11.902 -21.094 50.574 1.00 58.00 280 SER B C 1
ATOM 4567 O O . SER B 1 283 ? 12.617 -21.419 51.523 1.00 58.64 280 SER B O 1
ATOM 4570 N N . GLN B 1 284 ? 11.690 -21.896 49.538 1.00 58.88 281 GLN B N 1
ATOM 4571 C CA . GLN B 1 284 ? 12.297 -23.221 49.498 1.00 60.82 281 GLN B CA 1
ATOM 4572 C C . GLN B 1 284 ? 13.627 -23.205 48.754 1.00 61.23 281 GLN B C 1
ATOM 4573 O O . GLN B 1 284 ? 14.171 -24.255 48.413 1.00 61.65 281 GLN B O 1
ATOM 4579 N N . VAL B 1 285 ? 14.143 -22.005 48.508 1.00 61.86 282 VAL B N 1
ATOM 4580 C CA . VAL B 1 285 ? 15.411 -21.832 47.809 1.00 62.37 282 VAL B CA 1
ATOM 4581 C C . VAL B 1 285 ? 16.376 -20.984 48.627 1.00 62.68 282 VAL B C 1
ATOM 4582 O O . VAL B 1 285 ? 17.559 -21.304 48.737 1.00 62.19 282 VAL B O 1
ATOM 4586 N N . HIS B 1 286 ? 15.867 -19.903 49.205 1.00 63.37 283 HIS B N 1
ATOM 4587 C CA . HIS B 1 286 ? 16.704 -19.012 49.994 1.00 64.23 283 HIS B CA 1
ATOM 4588 C C . HIS B 1 286 ? 17.340 -19.698 51.194 1.00 62.00 283 HIS B C 1
ATOM 4589 O O . HIS B 1 286 ? 16.723 -20.542 51.845 1.00 61.31 283 HIS B O 1
ATOM 4596 N N . ASP B 1 287 ? 18.589 -19.334 51.465 1.00 59.14 284 ASP B N 1
ATOM 4597 C CA . ASP B 1 287 ? 19.328 -19.884 52.592 1.00 57.11 284 ASP B CA 1
ATOM 4598 C C . ASP B 1 287 ? 19.277 -18.838 53.702 1.00 55.95 284 ASP B C 1
ATOM 4599 O O . ASP B 1 287 ? 19.944 -17.809 53.624 1.00 54.14 284 ASP B O 1
ATOM 4604 N N . GLU B 1 288 ? 18.472 -19.095 54.727 1.00 56.50 285 GLU B N 1
ATOM 4605 C CA . GLU B 1 288 ? 18.334 -18.155 55.833 1.00 56.07 285 GLU B CA 1
ATOM 4606 C C . GLU B 1 288 ? 19.656 -17.898 56.555 1.00 54.73 285 GLU B C 1
ATOM 4607 O O . GLU B 1 288 ? 20.464 -18.808 56.752 1.00 51.61 285 GLU B O 1
ATOM 4613 N N . ILE B 1 289 ? 19.864 -16.643 56.939 1.00 54.16 286 ILE B N 1
ATOM 4614 C CA . ILE B 1 289 ? 21.088 -16.226 57.614 1.00 55.62 286 ILE B CA 1
ATOM 4615 C C . ILE B 1 289 ? 21.051 -16.387 59.129 1.00 57.02 286 ILE B C 1
ATOM 4616 O O . ILE B 1 289 ? 20.126 -15.922 59.793 1.00 56.95 286 ILE B O 1
ATOM 4621 N N . GLY B 1 290 ? 22.071 -17.049 59.664 1.00 57.58 287 GLY B N 1
ATOM 4622 C CA . GLY B 1 290 ? 22.173 -17.253 61.096 1.00 60.41 287 GLY B CA 1
ATOM 4623 C C . GLY B 1 290 ? 23.470 -16.649 61.606 1.00 62.72 287 GLY B C 1
ATOM 4624 O O . GLY B 1 290 ? 24.403 -16.426 60.832 1.00 62.19 287 GLY B O 1
ATOM 4625 N N . TRP B 1 291 ? 23.538 -16.378 62.904 1.00 65.10 288 TRP B N 1
ATOM 4626 C CA . TRP B 1 291 ? 24.740 -15.795 63.487 1.00 66.86 288 TRP B CA 1
ATOM 4627 C C . TRP B 1 291 ? 25.131 -16.479 64.791 1.00 68.24 288 TRP B C 1
ATOM 4628 O O . TRP B 1 291 ? 24.271 -16.907 65.559 1.00 67.43 288 TRP B O 1
ATOM 4639 N N . SER B 1 292 ? 26.435 -16.565 65.033 1.00 70.62 289 SER B N 1
ATOM 4640 C CA . SER B 1 292 ? 26.966 -17.181 66.244 1.00 73.22 289 SER B CA 1
ATOM 4641 C C . SER B 1 292 ? 28.276 -16.513 66.652 1.00 75.10 289 SER B C 1
ATOM 4642 O O . SER B 1 292 ? 28.914 -15.831 65.848 1.00 75.16 289 SER B O 1
ATOM 4645 N N . GLU B 1 293 ? 28.670 -16.712 67.905 1.00 77.25 290 GLU B N 1
ATOM 4646 C CA . GLU B 1 293 ? 29.906 -16.135 68.420 1.00 79.37 290 GLU B CA 1
ATOM 4647 C C . GLU B 1 293 ? 31.063 -16.545 67.514 1.00 80.05 290 GLU B C 1
ATOM 4648 O O . GLU B 1 293 ? 31.742 -15.699 66.929 1.00 79.94 290 GLU B O 1
ATOM 4654 N N . GLY B 1 294 ? 31.279 -17.854 67.407 1.00 80.38 291 GLY B N 1
ATOM 4655 C CA . GLY B 1 294 ? 32.343 -18.364 66.563 1.00 80.10 291 GLY B CA 1
ATOM 4656 C C . GLY B 1 294 ? 31.886 -18.426 65.120 1.00 80.01 291 GLY B C 1
ATOM 4657 O O . GLY B 1 294 ? 30.712 -18.687 64.850 1.00 80.72 291 GLY B O 1
ATOM 4658 N N . LYS B 1 295 ? 32.809 -18.187 64.191 1.00 79.40 292 LYS B N 1
ATOM 4659 C CA . LYS B 1 295 ? 32.491 -18.208 62.766 1.00 78.06 292 LYS B CA 1
ATOM 4660 C C . LYS B 1 295 ? 31.190 -17.447 62.521 1.00 76.02 292 LYS B C 1
ATOM 4661 O O . LYS B 1 295 ? 30.305 -17.924 61.813 1.00 76.86 292 LYS B O 1
ATOM 4667 N N . GLY B 1 296 ? 31.088 -16.263 63.120 1.00 73.56 293 GLY B N 1
ATOM 4668 C CA . GLY B 1 296 ? 29.898 -15.440 62.984 1.00 70.98 293 GLY B CA 1
ATOM 4669 C C . GLY B 1 296 ? 29.280 -15.421 61.599 1.00 68.89 293 GLY B C 1
ATOM 4670 O O . GLY B 1 296 ? 29.989 -15.454 60.592 1.00 70.33 293 GLY B O 1
ATOM 4671 N N . TYR B 1 297 ? 27.952 -15.362 61.554 1.00 65.98 294 TYR B N 1
ATOM 4672 C CA . TYR B 1 297 ? 27.204 -15.338 60.299 1.00 61.88 294 TYR B CA 1
ATOM 4673 C C . TYR B 1 297 ? 27.419 -16.575 59.438 1.00 60.08 294 TYR B C 1
ATOM 4674 O O . TYR B 1 297 ? 28.520 -16.834 58.955 1.00 58.08 294 TYR B O 1
ATOM 4683 N N . PHE B 1 298 ? 26.346 -17.335 59.252 1.00 57.32 295 PHE B N 1
ATOM 4684 C CA . PHE B 1 298 ? 26.388 -18.545 58.450 1.00 55.42 295 PHE B CA 1
ATOM 4685 C C . PHE B 1 298 ? 25.006 -18.770 57.846 1.00 54.25 295 PHE B C 1
ATOM 4686 O O . PHE B 1 298 ? 24.064 -18.041 58.156 1.00 54.28 295 PHE B O 1
ATOM 4694 N N . ARG B 1 299 ? 24.887 -19.767 56.976 1.00 52.65 296 ARG B N 1
ATOM 4695 C CA . ARG B 1 299 ? 23.612 -20.068 56.337 1.00 51.50 296 ARG B CA 1
ATOM 4696 C C . ARG B 1 299 ? 23.075 -21.413 56.826 1.00 51.23 296 ARG B C 1
ATOM 4697 O O . ARG B 1 299 ? 23.850 -22.322 57.139 1.00 50.52 296 ARG B O 1
ATOM 4705 N N . HIS B 1 300 ? 21.751 -21.537 56.892 1.00 50.67 297 HIS B N 1
ATOM 4706 C CA . HIS B 1 300 ? 21.118 -22.777 57.347 1.00 50.56 297 HIS B CA 1
ATOM 4707 C C . HIS B 1 300 ? 21.009 -23.814 56.228 1.00 48.64 297 HIS B C 1
ATOM 4708 O O . HIS B 1 300 ? 20.776 -24.997 56.477 1.00 49.02 297 HIS B O 1
ATOM 4715 N N . SER B 1 301 ? 21.166 -23.357 54.993 1.00 45.96 298 SER B N 1
ATOM 4716 C CA . SER B 1 301 ? 21.117 -24.229 53.828 1.00 42.95 298 SER B CA 1
ATOM 4717 C C . SER B 1 301 ? 22.033 -23.605 52.786 1.00 42.12 298 SER B C 1
ATOM 4718 O O . SER B 1 301 ? 22.451 -22.458 52.940 1.00 41.70 298 SER B O 1
ATOM 4721 N N . ASN B 1 302 ? 22.348 -24.351 51.733 1.00 39.61 299 ASN B N 1
ATOM 4722 C CA . ASN B 1 302 ? 23.240 -23.843 50.701 1.00 37.47 299 ASN B CA 1
ATOM 4723 C C . ASN B 1 302 ? 22.717 -24.104 49.290 1.00 37.04 299 ASN B C 1
ATOM 4724 O O . ASN B 1 302 ? 23.408 -24.681 48.452 1.00 38.85 299 ASN B O 1
ATOM 4729 N N . ASN B 1 303 ? 21.488 -23.672 49.032 1.00 36.11 300 ASN B N 1
ATOM 4730 C CA . ASN B 1 303 ? 20.875 -23.843 47.720 1.00 37.29 300 ASN B CA 1
ATOM 4731 C C . ASN B 1 303 ? 21.550 -22.919 46.703 1.00 36.82 300 ASN B C 1
ATOM 4732 O O . ASN B 1 303 ? 21.604 -23.225 45.510 1.00 37.70 300 ASN B O 1
ATOM 4737 N N . LEU B 1 304 ? 22.066 -21.794 47.192 1.00 35.85 301 LEU B N 1
ATOM 4738 C CA . LEU B 1 304 ? 22.739 -20.801 46.359 1.00 36.12 301 LEU B CA 1
ATOM 4739 C C . LEU B 1 304 ? 24.104 -21.246 45.836 1.00 36.18 301 LEU B C 1
ATOM 4740 O O . LEU B 1 304 ? 24.644 -20.643 44.911 1.00 39.65 301 LEU B O 1
ATOM 4745 N N . GLY B 1 305 ? 24.675 -22.281 46.434 1.00 34.52 302 GLY B N 1
ATOM 4746 C CA . GLY B 1 305 ? 25.959 -22.766 45.964 1.00 34.28 302 GLY B CA 1
ATOM 4747 C C . GLY B 1 305 ? 27.188 -22.053 46.498 1.00 34.65 302 GLY B C 1
ATOM 4748 O O . GLY B 1 305 ? 28.273 -22.196 45.934 1.00 34.00 302 GLY B O 1
ATOM 4749 N N . GLY B 1 306 ? 27.029 -21.291 47.575 1.00 34.48 303 GLY B N 1
ATOM 4750 C CA . GLY B 1 306 ? 28.164 -20.599 48.162 1.00 36.07 303 GLY B CA 1
ATOM 4751 C C . GLY B 1 306 ? 28.413 -19.194 47.644 1.00 35.72 303 GLY B C 1
ATOM 4752 O O . GLY B 1 306 ? 29.417 -18.564 47.984 1.00 37.23 303 GLY B O 1
ATOM 4753 N N . THR B 1 307 ? 27.507 -18.695 46.817 1.00 36.37 304 THR B N 1
ATOM 4754 C CA . THR B 1 307 ? 27.654 -17.354 46.275 1.00 38.75 304 THR B CA 1
ATOM 4755 C C . THR B 1 307 ? 26.309 -16.650 46.271 1.00 38.55 304 THR B C 1
ATOM 4756 O O . THR B 1 307 ? 25.265 -17.279 46.102 1.00 38.90 304 THR B O 1
ATOM 4760 N N . GLU B 1 308 ? 26.344 -15.340 46.463 1.00 40.69 305 GLU B N 1
ATOM 4761 C CA . GLU B 1 308 ? 25.137 -14.528 46.458 1.00 44.27 305 GLU B CA 1
ATOM 4762 C C . GLU B 1 308 ? 25.498 -13.121 46.013 1.00 43.56 305 GLU B C 1
ATOM 4763 O O . GLU B 1 308 ? 26.406 -12.501 46.569 1.00 44.20 305 GLU B O 1
ATOM 4769 N N . GLY B 1 309 ? 24.799 -12.632 44.992 1.00 42.75 306 GLY B N 1
ATOM 4770 C CA . GLY B 1 309 ? 25.058 -11.296 44.488 1.00 39.81 306 GLY B 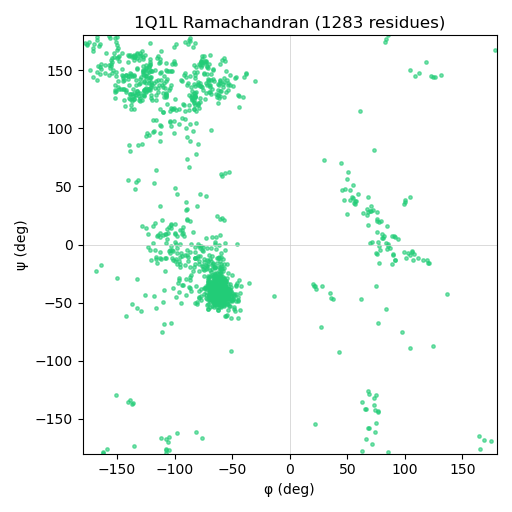CA 1
ATOM 4771 C C . GLY B 1 309 ? 26.413 -11.149 43.817 1.00 39.65 306 GLY B C 1
ATOM 4772 O O . GLY B 1 309 ? 26.894 -10.033 43.631 1.00 36.84 306 GLY B O 1
ATOM 4773 N N . GLY B 1 310 ? 27.028 -12.273 43.456 1.00 38.27 307 GLY B N 1
ATOM 4774 C CA . GLY B 1 310 ? 28.320 -12.242 42.794 1.00 37.28 307 GLY B CA 1
ATOM 4775 C C . GLY B 1 310 ? 29.502 -12.374 43.738 1.00 35.95 307 GLY B C 1
ATOM 4776 O O . GLY B 1 310 ? 30.657 -12.299 43.315 1.00 35.87 307 GLY B O 1
ATOM 4777 N N . ILE B 1 311 ? 29.209 -12.592 45.015 1.00 32.96 308 ILE B N 1
ATOM 4778 C CA . ILE B 1 311 ? 30.230 -12.712 46.046 1.00 30.54 308 ILE B CA 1
ATOM 4779 C C . ILE B 1 311 ? 30.085 -14.027 46.805 1.00 31.77 308 ILE B C 1
ATOM 4780 O O . ILE B 1 311 ? 28.963 -14.476 47.042 1.00 31.15 308 ILE B O 1
ATOM 4785 N N . THR B 1 312 ? 31.204 -14.647 47.179 1.00 30.28 309 THR B N 1
ATOM 4786 C CA . THR B 1 312 ? 31.152 -15.894 47.945 1.00 30.40 309 THR B CA 1
ATOM 4787 C C . THR B 1 312 ? 30.608 -15.535 49.327 1.00 32.45 309 THR B C 1
ATOM 4788 O O . THR B 1 312 ? 30.940 -14.481 49.867 1.00 29.60 309 THR B O 1
ATOM 4792 N N . ASN B 1 313 ? 29.771 -16.398 49.900 1.00 32.69 310 ASN B N 1
ATOM 4793 C CA . ASN B 1 313 ? 29.183 -16.100 51.203 1.00 33.32 310 ASN B CA 1
ATOM 4794 C C . ASN B 1 313 ? 29.723 -16.905 52.377 1.00 34.19 310 ASN B C 1
ATOM 4795 O O . ASN B 1 313 ? 29.170 -16.850 53.471 1.00 36.86 310 ASN B O 1
ATOM 4800 N N . GLY B 1 314 ? 30.791 -17.658 52.164 1.00 33.02 311 GLY B N 1
ATOM 4801 C CA . GLY B 1 314 ? 31.341 -18.431 53.261 1.00 35.71 311 GLY B CA 1
ATOM 4802 C C . GLY B 1 314 ? 30.915 -19.882 53.249 1.00 37.13 311 GLY B C 1
ATOM 4803 O O . GLY B 1 314 ? 31.642 -20.741 53.737 1.00 39.05 311 GLY B O 1
ATOM 4812 N N . PRO B 1 316 ? 29.865 -23.577 51.446 1.00 37.15 313 PRO B N 1
ATOM 4813 C CA . PRO B 1 316 ? 30.622 -24.326 50.440 1.00 34.75 313 PRO B CA 1
ATOM 4814 C C . PRO B 1 316 ? 30.228 -23.885 49.036 1.00 33.10 313 PRO B C 1
ATOM 4815 O O . PRO B 1 316 ? 29.048 -23.670 48.756 1.00 34.34 313 PRO B O 1
ATOM 4819 N N . ILE B 1 317 ? 31.215 -23.724 48.164 1.00 30.45 314 ILE B N 1
ATOM 4820 C CA . ILE B 1 317 ? 30.928 -23.347 46.787 1.00 30.92 314 ILE B CA 1
ATOM 4821 C C . ILE B 1 317 ? 30.636 -24.650 46.064 1.00 29.90 314 ILE B C 1
ATOM 4822 O O . ILE B 1 317 ? 31.428 -25.595 46.111 1.00 27.86 314 ILE B O 1
ATOM 4827 N N . VAL B 1 318 ? 29.492 -24.703 45.403 1.00 30.71 315 VAL B N 1
ATOM 4828 C CA . VAL B 1 318 ? 29.104 -25.913 44.704 1.00 28.97 315 VAL B CA 1
ATOM 4829 C C . VAL B 1 318 ? 28.673 -25.616 43.290 1.00 27.62 315 VAL B C 1
ATOM 4830 O O . VAL B 1 318 ? 27.809 -24.771 43.053 1.00 29.13 315 VAL B O 1
ATOM 4834 N N . VAL B 1 319 ? 29.280 -26.330 42.354 1.00 26.30 316 VAL B N 1
ATOM 4835 C CA . VAL B 1 319 ? 28.991 -26.158 40.943 1.00 29.08 316 VAL B CA 1
ATOM 4836 C C . VAL B 1 319 ? 28.550 -27.479 40.311 1.00 29.55 316 VAL B C 1
ATOM 4837 O O . VAL B 1 319 ? 29.176 -28.513 40.529 1.00 29.33 316 VAL B O 1
ATOM 4841 N N . ARG B 1 320 ? 27.478 -27.445 39.528 1.00 31.52 317 ARG B N 1
ATOM 4842 C CA . ARG B 1 320 ? 27.006 -28.656 38.851 1.00 31.23 317 ARG B CA 1
ATOM 4843 C C . ARG B 1 320 ? 27.359 -28.447 37.383 1.00 29.94 317 ARG B C 1
ATOM 4844 O O . ARG B 1 320 ? 27.008 -27.426 36.801 1.00 28.26 317 ARG B O 1
ATOM 4852 N N . VAL B 1 321 ? 28.065 -29.410 36.796 1.00 29.66 318 VAL B N 1
ATOM 4853 C CA . VAL B 1 321 ? 28.505 -29.302 35.411 1.00 29.92 318 VAL B CA 1
ATOM 4854 C C . VAL B 1 321 ? 28.008 -30.450 34.526 1.00 32.56 318 VAL B C 1
ATOM 4855 O O . VAL B 1 321 ? 28.105 -31.623 34.896 1.00 33.63 318 VAL B O 1
ATOM 4859 N N . ALA B 1 322 ? 27.497 -30.106 33.347 1.00 33.10 319 ALA B N 1
ATOM 4860 C CA . ALA B 1 322 ? 26.973 -31.110 32.417 1.00 33.58 319 ALA B CA 1
ATOM 4861 C C . ALA B 1 322 ? 27.862 -31.328 31.200 1.00 33.66 319 ALA B C 1
ATOM 4862 O O . ALA B 1 322 ? 28.174 -30.386 30.465 1.00 35.37 319 ALA B O 1
ATOM 4872 N N . LYS B 1 324 ? 28.343 -33.301 27.582 1.00 38.00 321 LYS B N 1
ATOM 4873 C CA . LYS B 1 324 ? 27.649 -34.002 26.508 1.00 39.86 321 LYS B CA 1
ATOM 4874 C C . LYS B 1 324 ? 28.389 -35.278 26.124 1.00 42.01 321 LYS B C 1
ATOM 4875 O O . LYS B 1 324 ? 29.564 -35.453 26.456 1.00 40.36 321 LYS B O 1
ATOM 4881 N N . PRO B 1 325 ? 27.702 -36.188 25.414 1.00 44.69 322 PRO B N 1
ATOM 4882 C CA . PRO B 1 325 ? 28.273 -37.461 24.963 1.00 48.33 322 PRO B CA 1
ATOM 4883 C C . PRO B 1 325 ? 29.438 -37.214 24.012 1.00 52.57 322 PRO B C 1
ATOM 4884 O O . PRO B 1 325 ? 29.324 -36.416 23.081 1.00 52.27 322 PRO B O 1
ATOM 4888 N N . ILE B 1 326 ? 30.549 -37.902 24.242 1.00 58.05 323 ILE B N 1
ATOM 4889 C CA . ILE B 1 326 ? 31.727 -37.756 23.399 1.00 63.70 323 ILE B CA 1
ATOM 4890 C C . ILE B 1 326 ? 31.976 -39.051 22.630 1.00 67.84 323 ILE B C 1
ATOM 4891 O O . ILE B 1 326 ? 32.263 -40.087 23.230 1.00 68.83 323 ILE B O 1
ATOM 4896 N N . PRO B 1 327 ? 31.889 -39.006 21.291 1.00 70.31 324 PRO B N 1
ATOM 4897 C CA . PRO B 1 327 ? 31.569 -37.819 20.495 1.00 73.07 324 PRO B CA 1
ATOM 4898 C C . PRO B 1 327 ? 30.202 -37.896 19.811 1.00 75.00 324 PRO B C 1
ATOM 4899 O O . PRO B 1 327 ? 29.245 -37.252 20.239 1.00 76.35 324 PRO B O 1
ATOM 4903 N N . THR B 1 328 ? 30.127 -38.686 18.742 1.00 76.85 325 THR B N 1
ATOM 4904 C CA . THR B 1 328 ? 28.894 -38.853 17.978 1.00 78.21 325 THR B CA 1
ATOM 4905 C C . THR B 1 328 ? 27.730 -39.281 18.866 1.00 78.57 325 THR B C 1
ATOM 4906 O O . THR B 1 328 ? 26.801 -39.949 18.409 1.00 80.34 325 THR B O 1
ATOM 4910 N N . VAL B 1 354 ? 32.539 -42.732 27.901 1.00 61.55 351 VAL B N 1
ATOM 4911 C CA . VAL B 1 354 ? 32.346 -42.088 29.196 1.00 61.12 351 VAL B CA 1
ATOM 4912 C C . VAL B 1 354 ? 33.622 -41.401 29.683 1.00 59.47 351 VAL B C 1
ATOM 4913 O O . VAL B 1 354 ? 34.543 -42.053 30.175 1.00 59.70 351 VAL B O 1
ATOM 4917 N N . ALA B 1 355 ? 33.668 -40.081 29.546 1.00 57.09 352 ALA B N 1
ATOM 4918 C CA . ALA B 1 355 ? 34.830 -39.314 29.979 1.00 54.16 352 ALA B CA 1
ATOM 4919 C C . ALA B 1 355 ? 34.450 -38.382 31.121 1.00 51.73 352 ALA B C 1
ATOM 4920 O O . ALA B 1 355 ? 35.254 -37.559 31.555 1.00 50.94 352 ALA B O 1
ATOM 4922 N N . VAL B 1 356 ? 33.222 -38.519 31.614 1.00 50.30 353 VAL B N 1
ATOM 4923 C CA . VAL B 1 356 ? 32.752 -37.671 32.698 1.00 49.33 353 VAL B CA 1
ATOM 4924 C C . VAL B 1 356 ? 33.637 -37.726 33.945 1.00 48.07 353 VAL B C 1
ATOM 4925 O O . VAL B 1 356 ? 33.768 -36.726 34.652 1.00 47.00 353 VAL B O 1
ATOM 4929 N N . PRO B 1 357 ? 34.261 -38.887 34.236 1.00 47.49 354 PRO B N 1
ATOM 4930 C CA . PRO B 1 357 ? 35.113 -38.936 35.430 1.00 46.32 354 PRO B CA 1
ATOM 4931 C C . PRO B 1 357 ? 36.337 -38.040 35.276 1.00 45.81 354 PRO B C 1
ATOM 4932 O O . PRO B 1 357 ? 36.704 -37.312 36.198 1.00 46.57 354 PRO B O 1
ATOM 4936 N N . ALA B 1 358 ? 36.968 -38.103 34.108 1.00 44.10 355 ALA B N 1
ATOM 4937 C CA . ALA B 1 358 ? 38.145 -37.288 33.833 1.00 42.81 355 ALA B CA 1
ATOM 4938 C C . ALA B 1 358 ? 37.735 -35.822 33.855 1.00 41.71 355 ALA B C 1
ATOM 4939 O O . ALA B 1 358 ? 38.463 -34.967 34.362 1.00 42.25 355 ALA B O 1
ATOM 4941 N N . ALA B 1 359 ? 36.558 -35.544 33.303 1.00 39.82 356 ALA B N 1
ATOM 4942 C CA . ALA B 1 359 ? 36.035 -34.189 33.254 1.00 40.22 356 ALA B CA 1
ATOM 4943 C C . ALA B 1 359 ? 35.903 -33.588 34.650 1.00 39.98 356 ALA B C 1
ATOM 4944 O O . ALA B 1 359 ? 36.136 -32.395 34.842 1.00 40.53 356 ALA B O 1
ATOM 4946 N N . SER B 1 360 ? 35.540 -34.412 35.629 1.00 38.98 357 SER B N 1
ATOM 4947 C CA . SER B 1 360 ? 35.380 -33.912 36.987 1.00 36.92 357 SER B CA 1
ATOM 4948 C C . SER B 1 360 ? 36.721 -33.459 37.543 1.00 36.90 357 SER B C 1
ATOM 4949 O O . SER B 1 360 ? 36.792 -32.500 38.308 1.00 37.80 357 SER B O 1
ATOM 4952 N N . VAL B 1 361 ? 37.787 -34.146 37.153 1.00 34.98 358 VAL B N 1
ATOM 4953 C CA . VAL B 1 361 ? 39.115 -33.791 37.624 1.00 34.38 358 VAL B CA 1
ATOM 4954 C C . VAL B 1 361 ? 39.559 -32.460 37.006 1.00 34.48 358 VAL B C 1
ATOM 4955 O O . VAL B 1 361 ? 40.264 -31.674 37.648 1.00 34.36 358 VAL B O 1
ATOM 4959 N N . VAL B 1 362 ? 39.151 -32.213 35.762 1.00 33.88 359 VAL B N 1
ATOM 4960 C CA . VAL B 1 362 ? 39.496 -30.963 35.089 1.00 33.52 359 VAL B CA 1
ATOM 4961 C C . VAL B 1 362 ? 38.650 -29.868 35.727 1.00 32.70 359 VAL B C 1
ATOM 4962 O O . VAL B 1 362 ? 39.096 -28.737 35.890 1.00 33.63 359 VAL B O 1
ATOM 4966 N N . GLY B 1 363 ? 37.425 -30.223 36.098 1.00 32.92 360 GLY B N 1
ATOM 4967 C CA . GLY B 1 363 ? 36.543 -29.267 36.735 1.00 33.55 360 GLY B CA 1
ATOM 4968 C C . GLY B 1 363 ? 37.139 -28.784 38.045 1.00 34.85 360 GLY B C 1
ATOM 4969 O O . GLY B 1 363 ? 36.968 -27.625 38.421 1.00 33.48 360 GLY B O 1
ATOM 4970 N N . GLU B 1 364 ? 37.837 -29.674 38.748 1.00 34.50 361 GLU B N 1
ATOM 4971 C CA . GLU B 1 364 ? 38.464 -29.313 40.016 1.00 35.19 361 GLU B CA 1
ATOM 4972 C C . GLU B 1 364 ? 39.577 -28.311 39.753 1.00 35.43 361 GLU B C 1
ATOM 4973 O O . GLU B 1 364 ? 39.700 -27.307 40.446 1.00 35.80 361 GLU B O 1
ATOM 4979 N N . ALA B 1 365 ? 40.385 -28.596 38.739 1.00 34.73 362 ALA B N 1
ATOM 4980 C CA . ALA B 1 365 ? 41.494 -27.729 38.373 1.00 34.14 362 ALA B CA 1
ATOM 4981 C C . ALA B 1 365 ? 41.007 -26.324 38.033 1.00 31.62 362 ALA B C 1
ATOM 4982 O O . ALA B 1 365 ? 41.610 -25.338 38.454 1.00 34.03 362 ALA B O 1
ATOM 4992 N N . LEU B 1 367 ? 38.165 -24.814 39.003 1.00 30.19 364 LEU B N 1
ATOM 4993 C CA . LEU B 1 367 ? 37.608 -24.128 40.159 1.00 30.22 364 LEU B CA 1
ATOM 4994 C C . LEU B 1 367 ? 38.739 -23.615 41.045 1.00 30.33 364 LEU B C 1
ATOM 4995 O O . LEU B 1 367 ? 38.627 -22.550 41.647 1.00 28.98 364 LEU B O 1
ATOM 5000 N N . ALA B 1 368 ? 39.820 -24.385 41.125 1.00 28.44 365 ALA B N 1
ATOM 5001 C CA . ALA B 1 368 ? 40.980 -24.011 41.924 1.00 30.54 365 ALA B CA 1
ATOM 5002 C C . ALA B 1 368 ? 41.635 -22.759 41.347 1.00 29.78 365 ALA B C 1
ATOM 5003 O O . ALA B 1 368 ? 42.025 -21.853 42.085 1.00 33.01 365 ALA B O 1
ATOM 5005 N N . ILE B 1 369 ? 41.767 -22.723 40.026 1.00 30.07 366 ILE B N 1
ATOM 5006 C CA . ILE B 1 369 ? 42.371 -21.580 39.355 1.00 29.08 366 ILE B CA 1
ATOM 5007 C C . ILE B 1 369 ? 41.536 -20.328 39.629 1.00 29.39 366 ILE B C 1
ATOM 5008 O O . ILE B 1 369 ? 42.070 -19.296 40.042 1.00 29.54 366 ILE B O 1
ATOM 5013 N N . VAL B 1 370 ? 40.227 -20.431 39.415 1.00 27.69 367 VAL B N 1
ATOM 5014 C CA . VAL B 1 370 ? 39.321 -19.307 39.636 1.00 27.73 367 VAL B CA 1
ATOM 5015 C C . VAL B 1 370 ? 39.405 -18.800 41.070 1.00 30.35 367 VAL B C 1
ATOM 5016 O O . VAL B 1 370 ? 39.534 -17.593 41.306 1.00 31.42 367 VAL B O 1
ATOM 5020 N N . LEU B 1 371 ? 39.344 -19.724 42.026 1.00 30.67 368 LEU B N 1
ATOM 5021 C CA . LEU B 1 371 ? 39.395 -19.373 43.440 1.00 29.92 368 LEU B CA 1
ATOM 5022 C C . LEU B 1 371 ? 40.751 -18.843 43.887 1.00 30.78 368 LEU B C 1
ATOM 5023 O O . LEU B 1 371 ? 40.811 -17.913 44.683 1.00 27.84 368 LEU B O 1
ATOM 5028 N N . ALA B 1 372 ? 41.838 -19.425 43.387 1.00 29.12 369 ALA B N 1
ATOM 5029 C CA . ALA B 1 372 ? 43.159 -18.942 43.767 1.00 30.55 369 ALA B CA 1
ATOM 5030 C C . ALA B 1 372 ? 43.290 -17.503 43.260 1.00 31.60 369 ALA B C 1
ATOM 5031 O O . ALA B 1 372 ? 43.799 -16.631 43.961 1.00 33.42 369 ALA B O 1
ATOM 5033 N N . ASP B 1 373 ? 42.817 -17.259 42.042 1.00 30.62 370 ASP B N 1
ATOM 5034 C CA . ASP B 1 373 ? 42.863 -15.922 41.457 1.00 28.96 370 ASP B CA 1
ATOM 5035 C C . ASP B 1 373 ? 41.984 -14.951 42.254 1.00 28.13 370 ASP B C 1
ATOM 5036 O O . ASP B 1 373 ? 42.394 -13.828 42.549 1.00 27.62 370 ASP B O 1
ATOM 5041 N N . ALA B 1 374 ? 40.777 -15.376 42.611 1.00 25.94 371 ALA B N 1
ATOM 5042 C CA . ALA B 1 374 ? 39.893 -14.500 43.374 1.00 26.07 371 ALA B CA 1
ATOM 5043 C C . ALA B 1 374 ? 40.458 -14.227 44.769 1.00 26.66 371 ALA B C 1
ATOM 5044 O O . ALA B 1 374 ? 40.303 -13.131 45.300 1.00 26.58 371 ALA B O 1
ATOM 5046 N N . LEU B 1 375 ? 41.109 -15.221 45.367 1.00 27.97 372 LEU B N 1
ATOM 5047 C CA . LEU B 1 375 ? 41.688 -15.045 46.696 1.00 29.11 372 LEU B CA 1
ATOM 5048 C C . LEU B 1 375 ? 42.862 -14.055 46.636 1.00 30.47 372 LEU B C 1
ATOM 5049 O O . LEU B 1 375 ? 42.990 -13.180 47.486 1.00 30.86 372 LEU B O 1
ATOM 5054 N N . LEU B 1 376 ? 43.706 -14.198 45.624 1.00 30.74 373 LEU B N 1
ATOM 5055 C CA . LEU B 1 376 ? 44.852 -13.313 45.444 1.00 32.22 373 LEU B CA 1
ATOM 5056 C C . LEU B 1 376 ? 44.359 -11.892 45.141 1.00 33.65 373 LEU B C 1
ATOM 5057 O O . LEU B 1 376 ? 44.946 -10.904 45.590 1.00 32.21 373 LEU B O 1
ATOM 5062 N N . GLU B 1 377 ? 43.274 -11.795 44.380 1.00 32.02 374 GLU B N 1
ATOM 5063 C CA . GLU B 1 377 ? 42.692 -10.504 44.032 1.00 34.56 374 GLU B CA 1
ATOM 5064 C C . GLU B 1 377 ? 42.330 -9.738 45.304 1.00 34.70 374 GLU B C 1
ATOM 5065 O O . GLU B 1 377 ? 42.609 -8.549 45.428 1.00 35.25 374 GLU B O 1
ATOM 5071 N N . LYS B 1 378 ? 41.726 -10.442 46.254 1.00 34.63 375 LYS B N 1
ATOM 5072 C CA . LYS B 1 378 ? 41.310 -9.852 47.522 1.00 33.85 375 LYS B CA 1
ATOM 5073 C C . LYS B 1 378 ? 42.469 -9.577 48.484 1.00 34.52 375 LYS B C 1
ATOM 5074 O O . LYS B 1 378 ? 42.519 -8.530 49.125 1.00 31.84 375 LYS B O 1
ATOM 5080 N N . LEU B 1 379 ? 43.393 -10.525 48.580 1.00 33.75 376 LEU B N 1
ATOM 5081 C CA . LEU B 1 379 ? 44.526 -10.405 49.482 1.00 34.34 376 LEU B CA 1
ATOM 5082 C C . LEU B 1 379 ? 45.742 -9.660 48.954 1.00 36.13 376 LEU B C 1
ATOM 5083 O O . LEU B 1 379 ? 46.360 -8.893 49.689 1.00 36.80 376 LEU B O 1
ATOM 5088 N N . GLY B 1 380 ? 46.078 -9.870 47.685 1.00 37.07 377 GLY B N 1
ATOM 5089 C CA . GLY B 1 380 ? 47.261 -9.238 47.133 1.00 37.63 377 GLY B CA 1
ATOM 5090 C C . GLY B 1 380 ? 48.431 -9.963 47.779 1.00 40.83 377 GLY B C 1
ATOM 5091 O O . GLY B 1 380 ? 48.218 -10.973 48.458 1.00 40.00 377 GLY B O 1
ATOM 5092 N N . GLY B 1 381 ? 49.654 -9.474 47.583 1.00 39.40 378 GLY B N 1
ATOM 5093 C CA . GLY B 1 381 ? 50.798 -10.125 48.200 1.00 39.56 378 GLY B CA 1
ATOM 5094 C C . GLY B 1 381 ? 51.760 -10.799 47.239 1.00 40.17 378 GLY B C 1
ATOM 5095 O O . GLY B 1 381 ? 51.353 -11.326 46.204 1.00 39.91 378 GLY B O 1
ATOM 5096 N N . ASP B 1 382 ? 53.042 -10.798 47.592 1.00 38.33 379 ASP B N 1
ATOM 5097 C CA . ASP B 1 382 ? 54.060 -11.396 46.740 1.00 37.39 379 ASP B CA 1
ATOM 5098 C C . ASP B 1 382 ? 54.739 -12.614 47.368 1.00 35.75 379 ASP B C 1
ATOM 5099 O O . ASP B 1 382 ? 55.414 -13.379 46.680 1.00 35.33 379 ASP B O 1
ATOM 5104 N N . PHE B 1 383 ? 54.574 -12.786 48.675 1.00 33.92 380 PHE B N 1
ATOM 5105 C CA . PHE B 1 383 ? 55.131 -13.950 49.352 1.00 35.34 380 PHE B CA 1
ATOM 5106 C C . PHE B 1 383 ? 54.098 -14.518 50.316 1.00 35.32 380 PHE B C 1
ATOM 5107 O O . PHE B 1 383 ? 53.260 -13.785 50.842 1.00 34.32 380 PHE B O 1
ATOM 5123 N N . GLU B 1 385 ? 54.086 -15.680 53.490 1.00 40.00 382 GLU B N 1
ATOM 5124 C CA . GLU B 1 385 ? 53.953 -15.154 54.843 1.00 41.55 382 GLU B CA 1
ATOM 5125 C C . GLU B 1 385 ? 53.113 -13.878 54.847 1.00 40.54 382 GLU B C 1
ATOM 5126 O O . GLU B 1 385 ? 52.337 -13.637 55.764 1.00 41.11 382 GLU B O 1
ATOM 5132 N N . GLU B 1 386 ? 53.263 -13.072 53.806 1.00 40.68 383 GLU B N 1
ATOM 5133 C CA . GLU B 1 386 ? 52.512 -11.828 53.673 1.00 40.36 383 GLU B CA 1
ATOM 5134 C C . GLU B 1 386 ? 51.029 -12.105 53.391 1.00 37.53 383 GLU B C 1
ATOM 5135 O O . GLU B 1 386 ? 50.142 -11.524 54.022 1.00 35.65 383 GLU B O 1
ATOM 5141 N N . VAL B 1 387 ? 50.766 -12.994 52.441 1.00 35.96 384 VAL B N 1
ATOM 5142 C CA . VAL B 1 387 ? 49.394 -13.329 52.075 1.00 36.84 384 VAL B CA 1
ATOM 5143 C C . VAL B 1 387 ? 48.648 -13.994 53.235 1.00 36.60 384 VAL B C 1
ATOM 5144 O O . VAL B 1 387 ? 47.476 -13.705 53.479 1.00 35.27 384 VAL B O 1
ATOM 5148 N N . LYS B 1 388 ? 49.332 -14.876 53.959 1.00 37.12 385 LYS B N 1
ATOM 5149 C CA . LYS B 1 388 ? 48.709 -15.569 55.082 1.00 38.11 385 LYS B CA 1
ATOM 5150 C C . LYS B 1 388 ? 48.277 -14.650 56.219 1.00 36.91 385 LYS B C 1
ATOM 5151 O O . LYS B 1 388 ? 47.239 -14.877 56.839 1.00 35.66 385 LYS B O 1
ATOM 5157 N N . LYS B 1 389 ? 49.057 -13.613 56.497 1.00 35.46 386 LYS B N 1
ATOM 5158 C CA . LYS B 1 389 ? 48.679 -12.707 57.569 1.00 35.51 386 LYS B CA 1
ATOM 5159 C C . LYS B 1 389 ? 47.470 -11.876 57.157 1.00 34.89 386 LYS B C 1
ATOM 5160 O O . LYS B 1 389 ? 46.612 -11.554 57.985 1.00 34.68 386 LYS B O 1
ATOM 5166 N N . ARG B 1 390 ? 47.406 -11.520 55.877 1.00 32.84 387 ARG B N 1
ATOM 5167 C CA . ARG B 1 390 ? 46.284 -10.738 55.378 1.00 31.33 387 ARG B CA 1
ATOM 5168 C C . ARG B 1 390 ? 45.025 -11.595 55.442 1.00 31.39 387 ARG B C 1
ATOM 5169 O O . ARG B 1 390 ? 43.944 -11.110 55.773 1.00 28.93 387 ARG B O 1
ATOM 5177 N N . PHE B 1 391 ? 45.174 -12.877 55.135 1.00 30.53 388 PHE B N 1
ATOM 5178 C CA . PHE B 1 391 ? 44.044 -13.792 55.184 1.00 34.36 388 PHE B CA 1
ATOM 5179 C C . PHE B 1 391 ? 43.534 -13.876 56.623 1.00 34.40 388 PHE B C 1
ATOM 5180 O O . PHE B 1 391 ? 42.333 -13.783 56.877 1.00 35.24 388 PHE B O 1
ATOM 5188 N N . GLU B 1 392 ? 44.462 -14.052 57.558 1.00 36.74 389 GLU B N 1
ATOM 5189 C CA . GLU B 1 392 ? 44.126 -14.150 58.975 1.00 38.89 389 GLU B CA 1
ATOM 5190 C C . GLU B 1 392 ? 43.414 -12.889 59.428 1.00 38.47 389 GLU B C 1
ATOM 5191 O O . GLU B 1 392 ? 42.375 -12.949 60.087 1.00 36.55 389 GLU B O 1
ATOM 5197 N N . ASP B 1 393 ? 43.985 -11.744 59.071 1.00 37.05 390 ASP B N 1
ATOM 5198 C CA . ASP B 1 393 ? 43.394 -10.466 59.422 1.00 38.55 390 ASP B CA 1
ATOM 5199 C C . ASP B 1 393 ? 41.992 -10.354 58.828 1.00 36.33 390 ASP B C 1
ATOM 5200 O O . ASP B 1 393 ? 41.052 -9.960 59.515 1.00 38.77 390 ASP B O 1
ATOM 5205 N N . TYR B 1 394 ? 41.846 -10.712 57.556 1.00 35.06 391 TYR B N 1
ATOM 5206 C CA . TYR B 1 394 ? 40.540 -10.629 56.912 1.00 35.35 391 TYR B CA 1
ATOM 5207 C C . TYR B 1 394 ? 39.506 -11.521 57.594 1.00 36.33 391 TYR B C 1
ATOM 5208 O O . TYR B 1 394 ? 38.391 -11.081 57.874 1.00 37.11 391 TYR B O 1
ATOM 5217 N N . VAL B 1 395 ? 39.867 -12.775 57.845 1.00 35.54 392 VAL B N 1
ATOM 5218 C CA . VAL B 1 395 ? 38.951 -13.705 58.501 1.00 39.36 392 VAL B CA 1
ATOM 5219 C C . VAL B 1 395 ? 38.552 -13.155 59.875 1.00 39.91 392 VAL B C 1
ATOM 5220 O O . VAL B 1 395 ? 37.416 -13.325 60.320 1.00 39.60 392 VAL B O 1
ATOM 5224 N N . ASN B 1 396 ? 39.504 -12.498 60.535 1.00 40.72 393 ASN B N 1
ATOM 5225 C CA . ASN B 1 396 ? 39.286 -11.884 61.842 1.00 42.44 393 ASN B CA 1
ATOM 5226 C C . ASN B 1 396 ? 38.215 -10.808 61.684 1.00 41.27 393 ASN B C 1
ATOM 5227 O O . ASN B 1 396 ? 37.362 -10.628 62.546 1.00 41.96 393 ASN B O 1
ATOM 5232 N N . HIS B 1 397 ? 38.284 -10.088 60.568 1.00 40.69 394 HIS B N 1
ATOM 5233 C CA . HIS B 1 397 ? 37.330 -9.031 60.243 1.00 39.65 394 HIS B CA 1
ATOM 5234 C C . HIS B 1 397 ? 35.962 -9.655 59.964 1.00 40.05 394 HIS B C 1
ATOM 5235 O O . HIS B 1 397 ? 34.926 -9.117 60.350 1.00 40.16 394 HIS B O 1
ATOM 5242 N N . VAL B 1 398 ? 35.971 -10.797 59.287 1.00 40.97 395 VAL B N 1
ATOM 5243 C CA . VAL B 1 398 ? 34.739 -11.498 58.950 1.00 42.71 395 VAL B CA 1
ATOM 5244 C C . VAL B 1 398 ? 33.980 -11.965 60.188 1.00 44.11 395 VAL B C 1
ATOM 5245 O O . VAL B 1 398 ? 32.802 -11.655 60.350 1.00 44.33 395 VAL B O 1
ATOM 5249 N N . LYS B 1 399 ? 34.662 -12.701 61.059 1.00 46.40 396 LYS B N 1
ATOM 5250 C CA . LYS B 1 399 ? 34.046 -13.233 62.270 1.00 49.42 396 LYS B CA 1
ATOM 5251 C C . LYS B 1 399 ? 33.495 -12.179 63.219 1.00 50.41 396 LYS B C 1
ATOM 5252 O O . LYS B 1 399 ? 32.589 -12.466 64.002 1.00 51.06 396 LYS B O 1
ATOM 5258 N N . SER B 1 400 ? 34.030 -10.964 63.159 1.00 51.05 397 SER B N 1
ATOM 5259 C CA . SER B 1 400 ? 33.575 -9.910 64.061 1.00 52.48 397 SER B CA 1
ATOM 5260 C C . SER B 1 400 ? 32.731 -8.820 63.417 1.00 51.61 397 SER B C 1
ATOM 5261 O O . SER B 1 400 ? 32.324 -7.871 64.091 1.00 50.93 397 SER B O 1
ATOM 5264 N N . PHE B 1 401 ? 32.462 -8.947 62.123 1.00 50.67 398 PHE B N 1
ATOM 5265 C CA . PHE B 1 401 ? 31.672 -7.940 61.428 1.00 50.23 398 PHE B CA 1
ATOM 5266 C C . PHE B 1 401 ? 30.296 -7.781 62.067 1.00 51.23 398 PHE B C 1
ATOM 5267 O O . PHE B 1 401 ? 29.898 -6.627 62.331 1.00 51.72 398 PHE B O 1
ATOM 5276 N N . SER C 1 5 ? 36.095 -11.654 30.613 1.00 58.01 2 SER C N 1
ATOM 5277 C CA . SER C 1 5 ? 35.982 -10.268 30.073 1.00 56.41 2 SER C CA 1
ATOM 5278 C C . SER C 1 5 ? 35.743 -10.305 28.561 1.00 55.62 2 SER C C 1
ATOM 5279 O O . SER C 1 5 ? 35.334 -11.333 28.014 1.00 56.50 2 SER C O 1
ATOM 5282 N N . LEU C 1 6 ? 35.990 -9.182 27.892 1.00 53.49 3 LEU C N 1
ATOM 5283 C CA . LEU C 1 6 ? 35.807 -9.088 26.447 1.00 49.21 3 LEU C CA 1
ATOM 5284 C C . LEU C 1 6 ? 37.166 -9.050 25.749 1.00 48.21 3 LEU C C 1
ATOM 5285 O O . LEU C 1 6 ? 38.165 -8.653 26.345 1.00 47.65 3 LEU C O 1
ATOM 5290 N N . ARG C 1 7 ? 37.196 -9.456 24.484 1.00 48.11 4 ARG C N 1
ATOM 5291 C CA . ARG C 1 7 ? 38.434 -9.507 23.712 1.00 48.31 4 ARG C CA 1
ATOM 5292 C C . ARG C 1 7 ? 38.740 -8.291 22.828 1.00 47.76 4 ARG C C 1
ATOM 5293 O O . ARG C 1 7 ? 39.889 -8.088 22.431 1.00 48.13 4 ARG C O 1
ATOM 5301 N N . TYR C 1 8 ? 37.729 -7.487 22.516 1.00 44.96 5 TYR C N 1
ATOM 5302 C CA . TYR C 1 8 ? 37.932 -6.329 21.648 1.00 43.34 5 TYR C CA 1
ATOM 5303 C C . TYR C 1 8 ? 37.189 -5.110 22.176 1.00 41.86 5 TYR C C 1
ATOM 5304 O O . TYR C 1 8 ? 37.759 -4.032 22.329 1.00 43.57 5 TYR C O 1
ATOM 5313 N N . LEU C 1 9 ? 35.907 -5.290 22.449 1.00 40.30 6 LEU C N 1
ATOM 5314 C CA . LEU C 1 9 ? 35.076 -4.223 22.980 1.00 38.07 6 LEU C CA 1
ATOM 5315 C C . LEU C 1 9 ? 35.488 -3.997 24.434 1.00 37.95 6 LEU C C 1
ATOM 5316 O O . LEU C 1 9 ? 36.073 -4.875 25.065 1.00 36.02 6 LEU C O 1
ATOM 5321 N N . ARG C 1 10 ? 35.185 -2.814 24.949 1.00 35.78 7 ARG C N 1
ATOM 5322 C CA . ARG C 1 10 ? 35.481 -2.459 26.330 1.00 34.89 7 ARG C CA 1
ATOM 5323 C C . ARG C 1 10 ? 34.358 -1.565 26.813 1.00 32.13 7 ARG C C 1
ATOM 5324 O O . ARG C 1 10 ? 33.954 -0.643 26.111 1.00 32.11 7 ARG C O 1
ATOM 5332 N N . PHE C 1 11 ? 33.840 -1.842 28.000 1.00 31.13 8 PHE C N 1
ATOM 5333 C CA . PHE C 1 11 ? 32.788 -1.000 28.541 1.00 30.35 8 PHE C CA 1
ATOM 5334 C C . PHE C 1 11 ? 32.754 -1.086 30.055 1.00 29.50 8 PHE C C 1
ATOM 5335 O O . PHE C 1 11 ? 33.274 -2.028 30.649 1.00 28.86 8 PHE C O 1
ATOM 5343 N N . LEU C 1 12 ? 32.173 -0.069 30.675 1.00 28.48 9 LEU C N 1
ATOM 5344 C CA . LEU C 1 12 ? 32.037 -0.018 32.121 1.00 29.82 9 LEU C CA 1
ATOM 5345 C C . LEU C 1 12 ? 30.710 0.655 32.411 1.00 30.36 9 LEU C C 1
ATOM 5346 O O . LEU C 1 12 ? 30.287 1.543 31.660 1.00 29.95 9 LEU C O 1
ATOM 5351 N N . THR C 1 13 ? 30.051 0.216 33.480 1.00 28.77 10 THR C N 1
ATOM 5352 C CA . THR C 1 13 ? 28.791 0.808 33.902 1.00 31.22 10 THR C CA 1
ATOM 5353 C C . THR C 1 13 ? 29.011 1.293 35.323 1.00 31.51 10 THR C C 1
ATOM 5354 O O . THR C 1 13 ? 29.890 0.798 36.032 1.00 33.33 10 THR C O 1
ATOM 5358 N N . ALA C 1 14 ? 28.221 2.273 35.732 1.00 29.48 11 ALA C N 1
ATOM 5359 C CA . ALA C 1 14 ? 28.332 2.827 37.066 1.00 29.97 11 ALA C CA 1
ATOM 5360 C C . ALA C 1 14 ? 26.968 3.367 37.430 1.00 30.18 11 ALA C C 1
ATOM 5361 O O . ALA C 1 14 ? 26.110 3.526 36.562 1.00 29.59 11 ALA C O 1
ATOM 5363 N N . GLY C 1 15 ? 26.770 3.638 38.713 1.00 31.69 12 GLY C N 1
ATOM 5364 C CA . GLY C 1 15 ? 25.502 4.177 39.153 1.00 33.12 12 GLY C CA 1
ATOM 5365 C C . GLY C 1 15 ? 24.859 3.377 40.261 1.00 33.53 12 GLY C C 1
ATOM 5366 O O . GLY C 1 15 ? 24.972 2.153 40.306 1.00 32.98 12 GLY C O 1
ATOM 5367 N N . GLU C 1 16 ? 24.193 4.087 41.163 1.00 33.90 13 GLU C N 1
ATOM 5368 C CA . GLU C 1 16 ? 23.494 3.471 42.275 1.00 36.30 13 GLU C CA 1
ATOM 5369 C C . GLU C 1 16 ? 22.008 3.460 41.943 1.00 37.27 13 GLU C C 1
ATOM 5370 O O . GLU C 1 16 ? 21.512 4.337 41.232 1.00 35.20 13 GLU C O 1
ATOM 5376 N N . SER C 1 17 ? 21.308 2.457 42.459 1.00 39.25 14 SER C N 1
ATOM 5377 C CA . SER C 1 17 ? 19.881 2.299 42.230 1.00 43.39 14 SER C CA 1
ATOM 5378 C C . SER C 1 17 ? 19.096 3.598 42.390 1.00 44.41 14 SER C C 1
ATOM 5379 O O . SER C 1 17 ? 18.292 3.956 41.531 1.00 46.10 14 SER C O 1
ATOM 5382 N N . HIS C 1 18 ? 19.339 4.305 43.487 1.00 45.33 15 HIS C N 1
ATOM 5383 C CA . HIS C 1 18 ? 18.633 5.549 43.757 1.00 46.89 15 HIS C CA 1
ATOM 5384 C C . HIS C 1 18 ? 19.509 6.795 43.674 1.00 47.33 15 HIS C C 1
ATOM 5385 O O . HIS C 1 18 ? 19.172 7.833 44.240 1.00 47.45 15 HIS C O 1
ATOM 5392 N N . GLY C 1 19 ? 20.631 6.691 42.971 1.00 45.95 16 GLY C N 1
ATOM 5393 C CA . GLY C 1 19 ? 21.509 7.836 42.820 1.00 43.17 16 GLY C CA 1
ATOM 5394 C C . GLY C 1 19 ? 20.984 8.730 41.712 1.00 42.58 16 GLY C C 1
ATOM 5395 O O . GLY C 1 19 ? 19.823 8.626 41.330 1.00 43.85 16 GLY C O 1
ATOM 5396 N N . LYS C 1 20 ? 21.836 9.599 41.180 1.00 40.59 17 LYS C N 1
ATOM 5397 C CA . LYS C 1 20 ? 21.432 10.508 40.114 1.00 40.36 17 LYS C CA 1
ATOM 5398 C C . LYS C 1 20 ? 21.063 9.808 38.808 1.00 39.03 17 LYS C C 1
ATOM 5399 O O . LYS C 1 20 ? 20.238 10.303 38.040 1.00 39.65 17 LYS C O 1
ATOM 5405 N N . GLY C 1 21 ? 21.678 8.661 38.552 1.00 36.94 18 GLY C N 1
ATOM 5406 C CA . GLY C 1 21 ? 21.390 7.944 37.327 1.00 35.84 18 GLY C CA 1
ATOM 5407 C C . GLY C 1 21 ? 22.427 6.873 37.059 1.00 33.95 18 GLY C C 1
ATOM 5408 O O . GLY C 1 21 ? 23.320 6.650 37.871 1.00 33.26 18 GLY C O 1
ATOM 5409 N N . LEU C 1 22 ? 22.304 6.203 35.921 1.00 32.65 19 LEU C N 1
ATOM 5410 C CA . LEU C 1 22 ? 23.246 5.153 35.556 1.00 33.83 19 LEU C CA 1
ATOM 5411 C C . LEU C 1 22 ? 24.134 5.671 34.437 1.00 31.85 19 LEU C C 1
ATOM 5412 O O . LEU C 1 22 ? 23.665 6.371 33.541 1.00 30.92 19 LEU C O 1
ATOM 5417 N N . THR C 1 23 ? 25.417 5.337 34.497 1.00 31.03 20 THR C N 1
ATOM 5418 C CA . THR C 1 23 ? 26.363 5.778 33.479 1.00 29.84 20 THR C CA 1
ATOM 5419 C C . THR C 1 23 ? 27.056 4.574 32.860 1.00 29.39 20 THR C C 1
ATOM 5420 O O . THR C 1 23 ? 27.288 3.565 33.529 1.00 30.54 20 THR C O 1
ATOM 5424 N N . ALA C 1 24 ? 27.390 4.689 31.581 1.00 29.32 21 ALA C N 1
ATOM 5425 C CA . ALA C 1 24 ? 28.070 3.617 30.872 1.00 29.21 21 ALA C CA 1
ATOM 5426 C C . ALA C 1 24 ? 28.939 4.188 29.768 1.00 31.07 21 ALA C C 1
ATOM 5427 O O . ALA C 1 24 ? 28.589 5.186 29.138 1.00 33.45 21 ALA C O 1
ATOM 5429 N N . ILE C 1 25 ? 30.080 3.551 29.541 1.00 31.03 22 ILE C N 1
ATOM 5430 C CA . ILE C 1 25 ? 30.995 3.961 28.484 1.00 29.95 22 ILE C CA 1
ATOM 5431 C C . ILE C 1 25 ? 31.329 2.709 27.690 1.00 29.27 22 ILE C C 1
ATOM 5432 O O . ILE C 1 25 ? 31.747 1.705 28.266 1.00 28.53 22 ILE C O 1
ATOM 5437 N N . LEU C 1 26 ? 31.129 2.775 26.376 1.00 29.74 23 LEU C N 1
ATOM 5438 C CA . LEU C 1 26 ? 31.399 1.653 25.477 1.00 29.92 23 LEU C CA 1
ATOM 5439 C C . LEU C 1 26 ? 32.430 2.056 24.429 1.00 31.34 23 LEU C C 1
ATOM 5440 O O . LEU C 1 26 ? 32.254 3.048 23.723 1.00 30.43 23 LEU C O 1
ATOM 5445 N N . GLU C 1 27 ? 33.495 1.273 24.316 1.00 31.50 24 GLU C N 1
ATOM 5446 C CA . GLU C 1 27 ? 34.554 1.568 23.365 1.00 31.79 24 GLU C CA 1
ATOM 5447 C C . GLU C 1 27 ? 34.848 0.419 22.406 1.00 31.28 24 GLU C C 1
ATOM 5448 O O . GLU C 1 27 ? 34.884 -0.743 22.805 1.00 31.67 24 GLU C O 1
ATOM 5454 N N . GLY C 1 28 ? 35.065 0.749 21.137 1.00 29.82 25 GLY C N 1
ATOM 5455 C CA . GLY C 1 28 ? 35.375 -0.281 20.164 1.00 31.46 25 GLY C CA 1
ATOM 5456 C C . GLY C 1 28 ? 34.389 -0.415 19.020 1.00 31.50 25 GLY C C 1
ATOM 5457 O O . GLY C 1 28 ? 34.677 -1.097 18.039 1.00 32.03 25 GLY C O 1
ATOM 5458 N N . ILE C 1 29 ? 33.221 0.207 19.140 1.00 30.90 26 ILE C N 1
ATOM 5459 C CA . ILE C 1 29 ? 32.239 0.135 18.065 1.00 32.27 26 ILE C CA 1
ATOM 5460 C C . ILE C 1 29 ? 32.801 0.957 16.910 1.00 32.63 26 ILE C C 1
ATOM 5461 O O . ILE C 1 29 ? 33.237 2.082 17.107 1.00 35.60 26 ILE C O 1
ATOM 5466 N N . PRO C 1 30 ? 32.802 0.402 15.690 1.00 33.04 27 PRO C N 1
ATOM 5467 C CA . PRO C 1 30 ? 33.330 1.131 14.531 1.00 31.55 27 PRO C CA 1
ATOM 5468 C C . PRO C 1 30 ? 32.616 2.453 14.255 1.00 32.80 27 PRO C C 1
ATOM 5469 O O . PRO C 1 30 ? 31.477 2.666 14.686 1.00 29.30 27 PRO C O 1
ATOM 5473 N N . ALA C 1 31 ? 33.299 3.338 13.533 1.00 32.70 28 ALA C N 1
ATOM 5474 C CA . ALA C 1 31 ? 32.743 4.637 13.171 1.00 34.86 28 ALA C CA 1
ATOM 5475 C C . ALA C 1 31 ? 31.748 4.476 12.024 1.00 33.91 28 ALA C C 1
ATOM 5476 O O . ALA C 1 31 ? 31.812 3.506 11.272 1.00 34.31 28 ALA C O 1
ATOM 5478 N N . ASN C 1 32 ? 30.837 5.437 11.905 1.00 36.52 29 ASN C N 1
ATOM 5479 C CA . ASN C 1 32 ? 29.827 5.465 10.846 1.00 38.13 29 ASN C CA 1
ATOM 5480 C C . ASN C 1 32 ? 28.658 4.503 11.009 1.00 38.82 29 ASN C C 1
ATOM 5481 O O . ASN C 1 32 ? 27.975 4.172 10.040 1.00 37.91 29 ASN C O 1
ATOM 5486 N N . LEU C 1 33 ? 28.428 4.054 12.234 1.00 39.17 30 LEU C N 1
ATOM 5487 C CA . LEU C 1 33 ? 27.311 3.165 12.506 1.00 38.90 30 LEU C CA 1
ATOM 5488 C C . LEU C 1 33 ? 26.138 4.056 12.906 1.00 38.66 30 LEU C C 1
ATOM 5489 O O . LEU C 1 33 ? 26.230 4.816 13.870 1.00 39.29 30 LEU C O 1
ATOM 5494 N N . PRO C 1 34 ? 25.028 3.998 12.152 1.00 38.98 31 PRO C N 1
ATOM 5495 C CA . PRO C 1 34 ? 23.858 4.819 12.480 1.00 38.57 31 PRO C CA 1
ATOM 5496 C C . PRO C 1 34 ? 23.377 4.443 13.876 1.00 39.00 31 PRO C C 1
ATOM 5497 O O . PRO C 1 34 ? 23.160 3.269 14.159 1.00 38.96 31 PRO C O 1
ATOM 5501 N N . LEU C 1 35 ? 23.207 5.433 14.747 1.00 39.15 32 LEU C N 1
ATOM 5502 C CA . LEU C 1 35 ? 22.773 5.161 16.109 1.00 39.02 32 LEU C CA 1
ATOM 5503 C C . LEU C 1 35 ? 21.982 6.321 16.683 1.00 39.01 32 LEU C C 1
ATOM 5504 O O . LEU C 1 35 ? 22.403 7.470 16.595 1.00 39.35 32 LEU C O 1
ATOM 5509 N N . SER C 1 36 ? 20.839 6.018 17.285 1.00 39.20 33 SER C N 1
ATOM 5510 C CA . SER C 1 36 ? 19.995 7.056 17.870 1.00 40.00 33 SER C CA 1
ATOM 5511 C C . SER C 1 36 ? 19.600 6.679 19.289 1.00 40.32 33 SER C C 1
ATOM 5512 O O . SER C 1 36 ? 19.630 5.502 19.654 1.00 39.38 33 SER C O 1
ATOM 5515 N N . GLU C 1 37 ? 19.221 7.675 20.085 1.00 40.74 34 GLU C N 1
ATOM 5516 C CA . GLU C 1 37 ? 18.811 7.419 21.457 1.00 43.59 34 GLU C CA 1
ATOM 5517 C C . GLU C 1 37 ? 17.520 6.600 21.467 1.00 43.91 34 GLU C C 1
ATOM 5518 O O . GLU C 1 37 ? 17.255 5.849 22.406 1.00 42.23 34 GLU C O 1
ATOM 5524 N N . GLU C 1 38 ? 16.723 6.748 20.412 1.00 45.51 35 GLU C N 1
ATOM 5525 C CA . GLU C 1 38 ? 15.459 6.027 20.298 1.00 47.39 35 GLU C CA 1
ATOM 5526 C C . GLU C 1 38 ? 15.679 4.518 20.234 1.00 47.09 35 GLU C C 1
ATOM 5527 O O . GLU C 1 38 ? 14.917 3.750 20.816 1.00 48.87 35 GLU C O 1
ATOM 5533 N N . GLU C 1 39 ? 16.724 4.096 19.531 1.00 46.96 36 GLU C N 1
ATOM 5534 C CA . GLU C 1 39 ? 17.035 2.675 19.415 1.00 48.58 36 GLU C CA 1
ATOM 5535 C C . GLU C 1 39 ? 17.479 2.105 20.763 1.00 48.37 36 GLU C C 1
ATOM 5536 O O . GLU C 1 39 ? 17.344 0.906 21.020 1.00 47.84 36 GLU C O 1
ATOM 5542 N N . ILE C 1 40 ? 18.020 2.972 21.614 1.00 46.67 37 ILE C N 1
ATOM 5543 C CA . ILE C 1 40 ? 18.464 2.562 22.939 1.00 44.73 37 ILE C CA 1
ATOM 5544 C C . ILE C 1 40 ? 17.255 2.504 23.867 1.00 42.99 37 ILE C C 1
ATOM 5545 O O . ILE C 1 40 ? 17.036 1.514 24.561 1.00 42.44 37 ILE C O 1
ATOM 5550 N N . ASN C 1 41 ? 16.465 3.570 23.863 1.00 41.90 38 ASN C N 1
ATOM 5551 C CA . ASN C 1 41 ? 15.285 3.644 24.711 1.00 42.28 38 ASN C CA 1
ATOM 5552 C C . ASN C 1 41 ? 14.309 2.510 24.420 1.00 41.93 38 ASN C C 1
ATOM 5553 O O . ASN C 1 41 ? 13.626 2.015 25.321 1.00 41.96 38 ASN C O 1
ATOM 5558 N N . HIS C 1 42 ? 14.250 2.098 23.162 1.00 42.40 39 HIS C N 1
ATOM 5559 C CA . HIS C 1 42 ? 13.364 1.013 22.771 1.00 44.81 39 HIS C CA 1
ATOM 5560 C C . HIS C 1 42 ? 13.661 -0.215 23.629 1.00 44.49 39 HIS C C 1
ATOM 5561 O O . HIS C 1 42 ? 12.750 -0.852 24.156 1.00 44.59 39 HIS C O 1
ATOM 5568 N N . GLU C 1 43 ? 14.942 -0.540 23.771 1.00 44.36 40 GLU C N 1
ATOM 5569 C CA . GLU C 1 43 ? 15.348 -1.692 24.569 1.00 42.40 40 GLU C CA 1
ATOM 5570 C C . GLU C 1 43 ? 15.109 -1.423 26.050 1.00 41.86 40 GLU C C 1
ATOM 5571 O O . GLU C 1 43 ? 14.607 -2.281 26.772 1.00 40.17 40 GLU C O 1
ATOM 5577 N N . LEU C 1 44 ? 15.467 -0.227 26.505 1.00 42.40 41 LEU C N 1
ATOM 5578 C CA . LEU C 1 44 ? 15.269 0.124 27.906 1.00 42.49 41 LEU C CA 1
ATOM 5579 C C . LEU C 1 44 ? 13.802 -0.049 28.305 1.00 43.44 41 LEU C C 1
ATOM 5580 O O . LEU C 1 44 ? 13.498 -0.459 29.428 1.00 43.18 41 LEU C O 1
ATOM 5585 N N . ARG C 1 45 ? 12.892 0.254 27.383 1.00 43.62 42 ARG C N 1
ATOM 5586 C CA . ARG C 1 45 ? 11.463 0.115 27.663 1.00 43.52 42 ARG C CA 1
ATOM 5587 C C . ARG C 1 45 ? 11.042 -1.350 27.713 1.00 42.65 42 ARG C C 1
ATOM 5588 O O . ARG C 1 45 ? 10.199 -1.729 28.529 1.00 43.14 42 ARG C O 1
ATOM 5596 N N . ARG C 1 46 ? 11.619 -2.172 26.839 1.00 41.54 43 ARG C N 1
ATOM 5597 C CA . ARG C 1 46 ? 11.297 -3.594 26.826 1.00 40.91 43 ARG C CA 1
ATOM 5598 C C . ARG C 1 46 ? 11.677 -4.194 28.172 1.00 42.55 43 ARG C C 1
ATOM 5599 O O . ARG C 1 46 ? 11.005 -5.084 28.687 1.00 44.43 43 ARG C O 1
ATOM 5607 N N . ARG C 1 47 ? 12.766 -3.693 28.740 1.00 44.29 44 ARG C N 1
ATOM 5608 C CA . ARG C 1 47 ? 13.248 -4.184 30.022 1.00 46.59 44 ARG C CA 1
ATOM 5609 C C . ARG C 1 47 ? 12.287 -3.847 31.162 1.00 49.07 44 ARG C C 1
ATOM 5610 O O . ARG C 1 47 ? 12.029 -4.679 32.032 1.00 47.22 44 ARG C O 1
ATOM 5618 N N . GLN C 1 48 ? 11.762 -2.627 31.154 1.00 53.85 45 GLN C N 1
ATOM 5619 C CA . GLN C 1 48 ? 10.843 -2.186 32.199 1.00 59.85 45 GLN C CA 1
ATOM 5620 C C . GLN C 1 48 ? 9.528 -2.958 32.170 1.00 62.86 45 GLN C C 1
ATOM 5621 O O . GLN C 1 48 ? 9.008 -3.352 33.214 1.00 63.34 45 GLN C O 1
ATOM 5627 N N . ARG C 1 49 ? 8.991 -3.167 30.972 1.00 66.31 46 ARG C N 1
ATOM 5628 C CA . ARG C 1 49 ? 7.743 -3.905 30.817 1.00 69.41 46 ARG C CA 1
ATOM 5629 C C . ARG C 1 49 ? 7.932 -5.312 31.376 1.00 71.68 46 ARG C C 1
ATOM 5630 O O . ARG C 1 49 ? 6.962 -6.008 31.672 1.00 72.65 46 ARG C O 1
ATOM 5638 N N . GLY C 1 50 ? 9.191 -5.720 31.516 1.00 73.35 47 GLY C N 1
ATOM 5639 C CA . GLY C 1 50 ? 9.495 -7.039 32.038 1.00 75.64 47 GLY C CA 1
ATOM 5640 C C . GLY C 1 50 ? 9.326 -7.127 33.543 1.00 77.88 47 GLY C C 1
ATOM 5641 O O . GLY C 1 50 ? 9.537 -8.186 34.139 1.00 77.64 47 GLY C O 1
ATOM 5642 N N . TYR C 1 51 ? 8.954 -6.009 34.161 1.00 79.59 48 TYR C N 1
ATOM 5643 C CA . TYR C 1 51 ? 8.746 -5.966 35.604 1.00 80.94 48 TYR C CA 1
ATOM 5644 C C . TYR C 1 51 ? 7.261 -5.969 35.937 1.00 81.18 48 TYR C C 1
ATOM 5645 O O . TYR C 1 51 ? 6.857 -5.502 37.002 1.00 81.99 48 TYR C O 1
ATOM 5654 N N . LYS C 1 61 ? 9.447 5.441 30.178 1.00 63.94 58 LYS C N 1
ATOM 5655 C CA . LYS C 1 61 ? 10.155 5.991 31.328 1.00 63.47 58 LYS C CA 1
ATOM 5656 C C . LYS C 1 61 ? 11.663 6.039 31.116 1.00 62.43 58 LYS C C 1
ATOM 5657 O O . LYS C 1 61 ? 12.188 7.043 30.632 1.00 63.73 58 LYS C O 1
ATOM 5663 N N . ASP C 1 62 ? 12.357 4.961 31.479 1.00 60.58 59 ASP C N 1
ATOM 5664 C CA . ASP C 1 62 ? 13.807 4.907 31.324 1.00 57.59 59 ASP C CA 1
ATOM 5665 C C . ASP C 1 62 ? 14.249 5.450 29.983 1.00 54.78 59 ASP C C 1
ATOM 5666 O O . ASP C 1 62 ? 13.888 4.923 28.933 1.00 55.07 59 ASP C O 1
ATOM 5671 N N . THR C 1 63 ? 15.039 6.513 30.035 1.00 51.59 60 THR C N 1
ATOM 5672 C CA . THR C 1 63 ? 15.550 7.161 28.840 1.00 49.16 60 THR C CA 1
ATOM 5673 C C . THR C 1 63 ? 17.058 7.351 28.940 1.00 48.21 60 THR C C 1
ATOM 5674 O O . THR C 1 63 ? 17.585 7.708 29.993 1.00 46.49 60 THR C O 1
ATOM 5678 N N . ALA C 1 64 ? 17.748 7.102 27.836 1.00 45.48 61 ALA C N 1
ATOM 5679 C CA . ALA C 1 64 ? 19.187 7.258 27.804 1.00 45.31 61 ALA C CA 1
ATOM 5680 C C . ALA C 1 64 ? 19.576 8.453 26.943 1.00 44.01 61 ALA C C 1
ATOM 5681 O O . ALA C 1 64 ? 19.027 8.660 25.861 1.00 44.35 61 ALA C O 1
ATOM 5683 N N . GLU C 1 65 ? 20.510 9.250 27.444 1.00 41.46 62 GLU C N 1
ATOM 5684 C CA . GLU C 1 65 ? 21.006 10.400 26.708 1.00 41.01 62 GLU C CA 1
ATOM 5685 C C . GLU C 1 65 ? 22.406 10.039 26.236 1.00 40.18 62 GLU C C 1
ATOM 5686 O O . GLU C 1 65 ? 23.230 9.588 27.030 1.00 41.29 62 GLU C O 1
ATOM 5692 N N . ILE C 1 66 ? 22.667 10.205 24.946 1.00 38.48 63 ILE C N 1
ATOM 5693 C CA . ILE C 1 66 ? 23.988 9.907 24.407 1.00 38.05 63 ILE C CA 1
ATOM 5694 C C . ILE C 1 66 ? 24.849 11.132 24.667 1.00 37.59 63 ILE C C 1
ATOM 5695 O O . ILE C 1 66 ? 24.578 12.212 24.140 1.00 38.09 63 ILE C O 1
ATOM 5700 N N . LEU C 1 67 ? 25.884 10.962 25.480 1.00 35.39 64 LEU C N 1
ATOM 5701 C CA . LEU C 1 67 ? 26.770 12.066 25.832 1.00 35.39 64 LEU C CA 1
ATOM 5702 C C . LEU C 1 67 ? 27.974 12.245 24.919 1.00 35.83 64 LEU C C 1
ATOM 5703 O O . LEU C 1 67 ? 28.597 13.304 24.917 1.00 39.33 64 LEU C O 1
ATOM 5708 N N . SER C 1 68 ? 28.313 11.223 24.145 1.00 35.16 65 SER C N 1
ATOM 5709 C CA . SER C 1 68 ? 29.457 11.340 23.251 1.00 35.89 65 SER C CA 1
ATOM 5710 C C . SER C 1 68 ? 29.549 10.160 22.302 1.00 34.14 65 SER C C 1
ATOM 5711 O O . SER C 1 68 ? 28.876 9.154 22.494 1.00 34.02 65 SER C O 1
ATOM 5714 N N . GLY C 1 69 ? 30.378 10.302 21.271 1.00 34.03 66 GLY C N 1
ATOM 5715 C CA . GLY C 1 69 ? 30.575 9.233 20.312 1.00 36.00 66 GLY C CA 1
ATOM 5716 C C . GLY C 1 69 ? 29.644 9.204 19.115 1.00 36.99 66 GLY C C 1
ATOM 5717 O O . GLY C 1 69 ? 29.851 8.426 18.183 1.00 36.63 66 GLY C O 1
ATOM 5718 N N . VAL C 1 70 ? 28.620 10.048 19.127 1.00 37.56 67 VAL C N 1
ATOM 5719 C CA . VAL C 1 70 ? 27.668 10.091 18.029 1.00 38.11 67 VAL C CA 1
ATOM 5720 C C . VAL C 1 70 ? 27.464 11.519 17.536 1.00 39.82 67 VAL C C 1
ATOM 5721 O O . VAL C 1 70 ? 27.219 12.432 18.323 1.00 38.17 67 VAL C O 1
ATOM 5725 N N . ARG C 1 71 ? 27.560 11.699 16.226 1.00 41.93 68 ARG C N 1
ATOM 5726 C CA . ARG C 1 71 ? 27.373 13.008 15.620 1.00 44.34 68 ARG C CA 1
ATOM 5727 C C . ARG C 1 71 ? 26.627 12.818 14.306 1.00 42.97 68 ARG C C 1
ATOM 5728 O O . ARG C 1 71 ? 26.988 11.961 13.496 1.00 43.07 68 ARG C O 1
ATOM 5736 N N . PHE C 1 72 ? 25.583 13.616 14.106 1.00 42.76 69 PHE C N 1
ATOM 5737 C CA . PHE C 1 72 ? 24.762 13.537 12.903 1.00 42.16 69 PHE C CA 1
ATOM 5738 C C . PHE C 1 72 ? 24.190 12.131 12.726 1.00 40.76 69 PHE C C 1
ATOM 5739 O O . PHE C 1 72 ? 24.096 11.621 11.612 1.00 40.51 69 PHE C O 1
ATOM 5747 N N . GLY C 1 73 ? 23.823 11.506 13.840 1.00 41.25 70 GLY C N 1
ATOM 5748 C CA . GLY C 1 73 ? 23.249 10.172 13.797 1.00 42.38 70 GLY C CA 1
ATOM 5749 C C . GLY C 1 73 ? 24.204 9.005 13.604 1.00 41.39 70 GLY C C 1
ATOM 5750 O O . GLY C 1 73 ? 23.774 7.854 13.657 1.00 42.60 70 GLY C O 1
ATOM 5751 N N . LYS C 1 74 ? 25.488 9.278 13.393 1.00 39.82 71 LYS C N 1
ATOM 5752 C CA . LYS C 1 74 ? 26.462 8.202 13.180 1.00 40.11 71 LYS C CA 1
ATOM 5753 C C . LYS C 1 74 ? 27.532 8.160 14.271 1.00 38.71 71 LYS C C 1
ATOM 5754 O O . LYS C 1 74 ? 27.879 9.190 14.849 1.00 36.67 71 LYS C O 1
ATOM 5760 N N . THR C 1 75 ? 28.054 6.967 14.549 1.00 37.14 72 THR C N 1
ATOM 5761 C CA . THR C 1 75 ? 29.103 6.822 15.552 1.00 34.57 72 THR C CA 1
ATOM 5762 C C . THR C 1 75 ? 30.383 7.448 14.999 1.00 35.72 72 THR C C 1
ATOM 5763 O O . THR C 1 75 ? 30.679 7.323 13.807 1.00 34.25 72 THR C O 1
ATOM 5767 N N . LEU C 1 76 ? 31.131 8.123 15.866 1.00 36.30 73 LEU C N 1
ATOM 5768 C CA . LEU C 1 76 ? 32.378 8.778 15.474 1.00 36.20 73 LEU C CA 1
ATOM 5769 C C . LEU C 1 76 ? 33.554 7.814 15.488 1.00 35.73 73 LEU C C 1
ATOM 5770 O O . LEU C 1 76 ? 34.562 8.038 14.816 1.00 35.77 73 LEU C O 1
ATOM 5775 N N . GLY C 1 77 ? 33.418 6.744 16.262 1.00 34.37 74 GLY C N 1
ATOM 5776 C CA . GLY C 1 77 ? 34.488 5.773 16.376 1.00 32.62 74 GLY C CA 1
ATOM 5777 C C . GLY C 1 77 ? 35.131 5.921 17.743 1.00 33.25 74 GLY C C 1
ATOM 5778 O O . GLY C 1 77 ? 35.902 5.070 18.180 1.00 32.30 74 GLY C O 1
ATOM 5779 N N . SER C 1 78 ? 34.811 7.020 18.419 1.00 33.59 75 SER C N 1
ATOM 5780 C CA . SER C 1 78 ? 35.346 7.283 19.750 1.00 36.09 75 SER C CA 1
ATOM 5781 C C . SER C 1 78 ? 34.419 6.626 20.771 1.00 37.07 75 SER C C 1
ATOM 5782 O O . SER C 1 78 ? 33.383 6.070 20.400 1.00 35.80 75 SER C O 1
ATOM 5785 N N . PRO C 1 79 ? 34.779 6.673 22.067 1.00 36.95 76 PRO C N 1
ATOM 5786 C CA . PRO C 1 79 ? 33.935 6.056 23.097 1.00 36.20 76 PRO C CA 1
ATOM 5787 C C . PRO C 1 79 ? 32.532 6.643 23.178 1.00 34.69 76 PRO C C 1
ATOM 5788 O O . PRO C 1 79 ? 32.344 7.858 23.094 1.00 32.71 76 PRO C O 1
ATOM 5792 N N . ILE C 1 80 ? 31.552 5.765 23.358 1.00 34.15 77 ILE C N 1
ATOM 5793 C CA . ILE C 1 80 ? 30.165 6.176 23.470 1.00 32.33 77 ILE C CA 1
ATOM 5794 C C . ILE C 1 80 ? 29.760 6.191 24.936 1.00 32.35 77 ILE C C 1
ATOM 5795 O O . ILE C 1 80 ? 29.773 5.152 25.604 1.00 32.66 77 ILE C O 1
ATOM 5800 N N . ALA C 1 81 ? 29.410 7.371 25.436 1.00 30.91 78 ALA C N 1
ATOM 5801 C CA . ALA C 1 81 ? 28.991 7.521 26.826 1.00 32.78 78 ALA C CA 1
ATOM 5802 C C . ALA C 1 81 ? 27.479 7.690 26.896 1.00 34.16 78 ALA C C 1
ATOM 5803 O O . ALA C 1 81 ? 26.892 8.456 26.125 1.00 33.50 78 ALA C O 1
ATOM 5805 N N . LEU C 1 82 ? 26.855 6.974 27.823 1.00 33.50 79 LEU C N 1
ATOM 5806 C CA . LEU C 1 82 ? 25.413 7.048 27.993 1.00 34.39 79 LEU C CA 1
ATOM 5807 C C . LEU C 1 82 ? 25.065 7.339 29.439 1.00 35.20 79 LEU C C 1
ATOM 5808 O O . LEU C 1 82 ? 25.763 6.900 30.359 1.00 33.97 79 LEU C O 1
ATOM 5813 N N . PHE C 1 83 ? 23.984 8.083 29.635 1.00 33.73 80 PHE C N 1
ATOM 5814 C CA . PHE C 1 83 ? 23.523 8.390 30.973 1.00 33.86 80 PHE C CA 1
ATOM 5815 C C . PHE C 1 83 ? 22.020 8.155 31.059 1.00 35.34 80 PHE C C 1
ATOM 5816 O O . PHE C 1 83 ? 21.256 8.649 30.228 1.00 33.15 80 PHE C O 1
ATOM 5824 N N . ILE C 1 84 ? 21.608 7.385 32.058 1.00 37.20 81 ILE C N 1
ATOM 5825 C CA . ILE C 1 84 ? 20.198 7.090 32.268 1.00 40.89 81 ILE C CA 1
ATOM 5826 C C . ILE C 1 84 ? 19.787 7.764 33.560 1.00 42.87 81 ILE C C 1
ATOM 5827 O O . ILE C 1 84 ? 19.987 7.231 34.646 1.00 41.80 81 ILE C O 1
ATOM 5832 N N . ARG C 1 85 ? 19.219 8.952 33.423 1.00 47.13 82 ARG C N 1
ATOM 5833 C CA . ARG C 1 85 ? 18.789 9.747 34.561 1.00 53.66 82 ARG C CA 1
ATOM 5834 C C . ARG C 1 85 ? 17.707 9.092 35.411 1.00 57.01 82 ARG C C 1
ATOM 5835 O O . ARG C 1 85 ? 16.640 8.745 34.908 1.00 57.61 82 ARG C O 1
ATOM 5843 N N . ASN C 1 86 ? 17.997 8.908 36.697 1.00 62.56 83 ASN C N 1
ATOM 5844 C CA . ASN C 1 86 ? 17.028 8.327 37.620 1.00 68.09 83 ASN C CA 1
ATOM 5845 C C . ASN C 1 86 ? 16.077 9.471 37.987 1.00 72.04 83 ASN C C 1
ATOM 5846 O O . ASN C 1 86 ? 16.265 10.162 38.988 1.00 73.42 83 ASN C O 1
ATOM 5851 N N . ARG C 1 87 ? 15.060 9.657 37.152 1.00 75.12 84 ARG C N 1
ATOM 5852 C CA . ARG C 1 87 ? 14.068 10.722 37.293 1.00 78.01 84 ARG C CA 1
ATOM 5853 C C . ARG C 1 87 ? 13.508 11.049 38.678 1.00 79.02 84 ARG C C 1
ATOM 5854 O O . ARG C 1 87 ? 13.245 12.216 38.971 1.00 78.49 84 ARG C O 1
ATOM 5862 N N . ASP C 1 88 ? 13.315 10.047 39.529 1.00 79.85 85 ASP C N 1
ATOM 5863 C CA . ASP C 1 88 ? 12.792 10.317 40.867 1.00 81.10 85 ASP C CA 1
ATOM 5864 C C . ASP C 1 88 ? 13.918 10.565 41.868 1.00 81.36 85 ASP C C 1
ATOM 5865 O O . ASP C 1 88 ? 13.824 10.174 43.032 1.00 81.87 85 ASP C O 1
ATOM 5870 N N . TRP C 1 89 ? 14.978 11.226 41.412 1.00 81.35 86 TRP C N 1
ATOM 5871 C CA . TRP C 1 89 ? 16.116 11.518 42.274 1.00 81.26 86 TRP C CA 1
ATOM 5872 C C . TRP C 1 89 ? 15.767 12.544 43.348 1.00 81.48 86 TRP C C 1
ATOM 5873 O O . TRP C 1 89 ? 16.531 12.744 44.291 1.00 81.61 86 TRP C O 1
ATOM 5884 N N . GLU C 1 90 ? 14.615 13.191 43.204 1.00 82.16 87 GLU C N 1
ATOM 5885 C CA . GLU C 1 90 ? 14.176 14.193 44.171 1.00 82.47 87 GLU C CA 1
ATOM 5886 C C . GLU C 1 90 ? 14.363 13.699 45.601 1.00 81.95 87 GLU C C 1
ATOM 5887 O O . GLU C 1 90 ? 13.514 12.987 46.136 1.00 81.68 87 GLU C O 1
ATOM 5893 N N . ALA C 1 117 ? 24.664 -10.088 47.476 1.00 62.47 114 ALA C N 1
ATOM 5894 C CA . ALA C 1 117 ? 23.375 -9.716 48.044 1.00 61.91 114 ALA C CA 1
ATOM 5895 C C . ALA C 1 117 ? 23.519 -8.451 48.879 1.00 62.49 114 ALA C C 1
ATOM 5896 O O . ALA C 1 117 ? 23.392 -7.337 48.365 1.00 64.50 114 ALA C O 1
ATOM 5898 N N . ASP C 1 118 ? 23.783 -8.632 50.170 1.00 61.22 115 ASP C N 1
ATOM 5899 C CA . ASP C 1 118 ? 23.950 -7.514 51.088 1.00 58.36 115 ASP C CA 1
ATOM 5900 C C . ASP C 1 118 ? 25.045 -7.807 52.103 1.00 55.59 115 ASP C C 1
ATOM 5901 O O . ASP C 1 118 ? 26.055 -7.107 52.162 1.00 55.15 115 ASP C O 1
ATOM 5906 N N . LEU C 1 119 ? 24.839 -8.851 52.897 1.00 51.98 116 LEU C N 1
ATOM 5907 C CA . LEU C 1 119 ? 25.794 -9.228 53.928 1.00 50.34 116 LEU C CA 1
ATOM 5908 C C . LEU C 1 119 ? 27.201 -9.496 53.400 1.00 47.92 116 LEU C C 1
ATOM 5909 O O . LEU C 1 119 ? 28.168 -8.926 53.898 1.00 45.82 116 LEU C O 1
ATOM 5914 N N . SER C 1 120 ? 27.316 -10.363 52.399 1.00 46.88 117 SER C N 1
ATOM 5915 C CA . SER C 1 120 ? 28.621 -10.692 51.830 1.00 45.36 117 SER C CA 1
ATOM 5916 C C . SER C 1 120 ? 29.366 -9.442 51.355 1.00 44.61 117 SER C C 1
ATOM 5917 O O . SER C 1 120 ? 30.566 -9.292 51.600 1.00 42.79 117 SER C O 1
ATOM 5920 N N . GLY C 1 121 ? 28.647 -8.550 50.678 1.00 43.99 118 GLY C N 1
ATOM 5921 C CA . GLY C 1 121 ? 29.249 -7.322 50.194 1.00 41.49 118 GLY C CA 1
ATOM 5922 C C . GLY C 1 121 ? 29.566 -6.397 51.351 1.00 41.40 118 GLY C C 1
ATOM 5923 O O . GLY C 1 121 ? 30.571 -5.681 51.323 1.00 39.09 118 GLY C O 1
ATOM 5924 N N . GLY C 1 122 ? 28.706 -6.411 52.371 1.00 40.67 119 GLY C N 1
ATOM 5925 C CA . GLY C 1 122 ? 28.917 -5.568 53.537 1.00 38.91 119 GLY C CA 1
ATOM 5926 C C . GLY C 1 122 ? 30.228 -5.923 54.207 1.00 39.47 119 GLY C C 1
ATOM 5927 O O . GLY C 1 122 ? 31.048 -5.053 54.517 1.00 39.00 119 GLY C O 1
ATOM 5928 N N . ILE C 1 123 ? 30.429 -7.216 54.431 1.00 38.08 120 ILE C N 1
ATOM 5929 C CA . ILE C 1 123 ? 31.656 -7.699 55.052 1.00 39.67 120 ILE C CA 1
ATOM 5930 C C . ILE C 1 123 ? 32.843 -7.348 54.156 1.00 39.19 120 ILE C C 1
ATOM 5931 O O . ILE C 1 123 ? 33.828 -6.758 54.604 1.00 38.65 120 ILE C O 1
ATOM 5936 N N . LYS C 1 124 ? 32.721 -7.707 52.881 1.00 36.70 121 LYS C N 1
ATOM 5937 C CA . LYS C 1 124 ? 33.765 -7.476 51.890 1.00 36.91 121 LYS C CA 1
ATOM 5938 C C . LYS C 1 124 ? 34.264 -6.042 51.824 1.00 37.06 121 LYS C C 1
ATOM 5939 O O . LYS C 1 124 ? 35.467 -5.804 51.814 1.00 36.63 121 LYS C O 1
ATOM 5945 N N . TYR C 1 125 ? 33.329 -5.098 51.776 1.00 36.12 122 TYR C N 1
ATOM 5946 C CA . TYR C 1 125 ? 33.649 -3.685 51.666 1.00 35.55 122 TYR C CA 1
ATOM 5947 C C . TYR C 1 125 ? 33.587 -2.912 52.976 1.00 37.44 122 TYR C C 1
ATOM 5948 O O . TYR C 1 125 ? 33.677 -1.683 52.982 1.00 35.93 122 TYR C O 1
ATOM 5957 N N . ASN C 1 126 ? 33.435 -3.630 54.081 1.00 36.87 123 ASN C N 1
ATOM 5958 C CA . ASN C 1 126 ? 33.360 -2.989 55.383 1.00 38.30 123 ASN C CA 1
ATOM 5959 C C . ASN C 1 126 ? 32.290 -1.897 55.358 1.00 39.06 123 ASN C C 1
ATOM 5960 O O . ASN C 1 126 ? 32.522 -0.766 55.792 1.00 38.37 123 ASN C O 1
ATOM 5965 N N . GLN C 1 127 ? 31.123 -2.241 54.824 1.00 40.13 124 GLN C N 1
ATOM 5966 C CA . GLN C 1 127 ? 30.008 -1.305 54.767 1.00 42.26 124 GLN C CA 1
ATOM 5967 C C . GLN C 1 127 ? 29.003 -1.678 55.851 1.00 45.42 124 GLN C C 1
ATOM 5968 O O . GLN C 1 127 ? 28.243 -2.641 55.707 1.00 43.96 124 GLN C O 1
ATOM 5974 N N . ARG C 1 128 ? 29.026 -0.919 56.942 1.00 47.70 125 ARG C N 1
ATOM 5975 C CA . ARG C 1 128 ? 28.128 -1.140 58.071 1.00 51.69 125 ARG C CA 1
ATOM 5976 C C . ARG C 1 128 ? 26.691 -0.980 57.579 1.00 51.21 125 ARG C C 1
ATOM 5977 O O . ARG C 1 128 ? 25.820 -1.787 57.902 1.00 51.84 125 ARG C O 1
ATOM 5985 N N . ASP C 1 129 ? 26.456 0.067 56.792 1.00 50.86 126 ASP C N 1
ATOM 5986 C CA . ASP C 1 129 ? 25.140 0.330 56.224 1.00 51.22 126 ASP C CA 1
ATOM 5987 C C . ASP C 1 129 ? 25.040 -0.450 54.914 1.00 51.38 126 ASP C C 1
ATOM 5988 O O . ASP C 1 129 ? 25.605 -0.048 53.895 1.00 50.63 126 ASP C O 1
ATOM 5993 N N . LEU C 1 130 ? 24.316 -1.566 54.950 1.00 51.54 127 LEU C N 1
ATOM 5994 C CA . LEU C 1 130 ? 24.155 -2.425 53.781 1.00 50.61 127 LEU C CA 1
ATOM 5995 C C . LEU C 1 130 ? 23.482 -1.764 52.584 1.00 50.42 127 LEU C C 1
ATOM 5996 O O . LEU C 1 130 ? 23.477 -2.326 51.488 1.00 50.60 127 LEU C O 1
ATOM 6001 N N . ARG C 1 131 ? 22.911 -0.580 52.784 1.00 49.97 128 ARG C N 1
ATOM 6002 C CA . ARG C 1 131 ? 22.261 0.123 51.686 1.00 49.69 128 ARG C CA 1
ATOM 6003 C C . ARG C 1 131 ? 23.316 0.488 50.644 1.00 48.27 128 ARG C C 1
ATOM 6004 O O . ARG C 1 131 ? 23.023 0.584 49.452 1.00 47.24 128 ARG C O 1
ATOM 6012 N N . ASN C 1 132 ? 24.547 0.682 51.105 1.00 45.72 129 ASN C N 1
ATOM 6013 C CA . ASN C 1 132 ? 25.642 1.039 50.217 1.00 44.89 129 ASN C CA 1
ATOM 6014 C C . ASN C 1 132 ? 26.018 -0.114 49.293 1.00 44.37 129 ASN C C 1
ATOM 6015 O O . ASN C 1 132 ? 26.612 0.092 48.239 1.00 43.12 129 ASN C O 1
ATOM 6020 N N . ILE C 1 133 ? 25.663 -1.328 49.693 1.00 45.55 130 ILE C N 1
ATOM 6021 C CA . ILE C 1 133 ? 25.943 -2.506 48.885 1.00 46.46 130 ILE C CA 1
ATOM 6022 C C . ILE C 1 133 ? 24.754 -2.741 47.955 1.00 47.80 130 ILE C C 1
ATOM 6023 O O . ILE C 1 133 ? 24.922 -3.020 46.768 1.00 48.62 130 ILE C O 1
ATOM 6028 N N . LEU C 1 134 ? 23.551 -2.602 48.506 1.00 49.27 131 LEU C N 1
ATOM 6029 C CA . LEU C 1 134 ? 22.314 -2.801 47.752 1.00 50.24 131 LEU C CA 1
ATOM 6030 C C . LEU C 1 134 ? 22.165 -1.858 46.556 1.00 49.20 131 LEU C C 1
ATOM 6031 O O . LEU C 1 134 ? 21.795 -2.285 45.462 1.00 48.87 131 LEU C O 1
ATOM 6036 N N . GLU C 1 135 ? 22.448 -0.576 46.771 1.00 47.92 132 GLU C N 1
ATOM 6037 C CA . GLU C 1 135 ? 22.328 0.428 45.717 1.00 47.36 132 GLU C CA 1
ATOM 6038 C C . GLU C 1 135 ? 23.049 0.072 44.423 1.00 45.36 132 GLU C C 1
ATOM 6039 O O . GLU C 1 135 ? 22.588 0.427 43.340 1.00 43.99 132 GLU C O 1
ATOM 6045 N N . ARG C 1 136 ? 24.180 -0.619 44.530 1.00 43.76 133 ARG C N 1
ATOM 6046 C CA . ARG C 1 136 ? 24.944 -0.998 43.344 1.00 42.60 133 ARG C CA 1
ATOM 6047 C C . ARG C 1 136 ? 24.624 -2.412 42.877 1.00 42.47 133 ARG C C 1
ATOM 6048 O O . ARG C 1 136 ? 24.694 -2.703 41.688 1.00 42.08 133 ARG C O 1
ATOM 6056 N N . ALA C 1 137 ? 24.275 -3.288 43.814 1.00 43.21 134 ALA C N 1
ATOM 6057 C CA . ALA C 1 137 ? 23.954 -4.672 43.483 1.00 44.93 134 ALA C CA 1
ATOM 6058 C C . ALA C 1 137 ? 22.570 -4.824 42.842 1.00 44.40 134 ALA C C 1
ATOM 6059 O O . ALA C 1 137 ? 22.302 -5.814 42.161 1.00 43.74 134 ALA C O 1
ATOM 6061 N N . SER C 1 138 ? 21.703 -3.840 43.060 1.00 45.05 135 SER C N 1
ATOM 6062 C CA . SER C 1 138 ? 20.343 -3.855 42.517 1.00 45.08 135 SER C CA 1
ATOM 6063 C C . SER C 1 138 ? 20.263 -4.224 41.038 1.00 44.93 135 SER C C 1
ATOM 6064 O O . SER C 1 138 ? 21.128 -3.849 40.243 1.00 43.32 135 SER C O 1
ATOM 6067 N N . ALA C 1 139 ? 19.211 -4.954 40.673 1.00 44.81 136 ALA C N 1
ATOM 6068 C CA . ALA C 1 139 ? 19.000 -5.359 39.287 1.00 43.84 136 ALA C CA 1
ATOM 6069 C C . ALA C 1 139 ? 18.822 -4.112 38.429 1.00 42.87 136 ALA C C 1
ATOM 6070 O O . ALA C 1 139 ? 18.835 -4.181 37.199 1.00 43.83 136 ALA C O 1
ATOM 6072 N N . ARG C 1 140 ? 18.651 -2.971 39.090 1.00 42.01 137 ARG C N 1
ATOM 6073 C CA . ARG C 1 140 ? 18.494 -1.697 38.400 1.00 41.65 137 ARG C CA 1
ATOM 6074 C C . ARG C 1 140 ? 19.717 -1.445 37.517 1.00 40.88 137 ARG C C 1
ATOM 6075 O O . ARG C 1 140 ? 19.636 -0.767 36.493 1.00 40.79 137 ARG C O 1
ATOM 6083 N N . GLU C 1 141 ? 20.850 -2.002 37.928 1.00 40.17 138 GLU C N 1
ATOM 6084 C CA . GLU C 1 141 ? 22.100 -1.856 37.195 1.00 39.15 138 GLU C CA 1
ATOM 6085 C C . GLU C 1 141 ? 21.977 -2.422 35.786 1.00 37.05 138 GLU C C 1
ATOM 6086 O O . GLU C 1 141 ? 22.606 -1.922 34.856 1.00 35.94 138 GLU C O 1
ATOM 6092 N N . THR C 1 142 ? 21.158 -3.461 35.635 1.00 36.13 139 THR C N 1
ATOM 6093 C CA . THR C 1 142 ? 20.966 -4.120 34.344 1.00 35.42 139 THR C CA 1
ATOM 6094 C C . THR C 1 142 ? 20.488 -3.187 33.236 1.00 34.58 139 THR C C 1
ATOM 6095 O O . THR C 1 142 ? 20.641 -3.500 32.055 1.00 35.84 139 THR C O 1
ATOM 6099 N N . ALA C 1 143 ? 19.909 -2.050 33.605 1.00 30.90 140 ALA C N 1
ATOM 6100 C CA . ALA C 1 143 ? 19.436 -1.098 32.607 1.00 31.13 140 ALA C CA 1
ATOM 6101 C C . ALA C 1 143 ? 20.613 -0.537 31.807 1.00 32.18 140 ALA C C 1
ATOM 6102 O O . ALA C 1 143 ? 20.509 -0.335 30.592 1.00 31.35 140 ALA C O 1
ATOM 6104 N N . ALA C 1 144 ? 21.730 -0.279 32.488 1.00 33.28 141 ALA C N 1
ATOM 6105 C CA . ALA C 1 144 ? 22.919 0.249 31.817 1.00 33.11 141 ALA C CA 1
ATOM 6106 C C . ALA C 1 144 ? 23.491 -0.819 30.896 1.00 32.82 141 ALA C C 1
ATOM 6107 O O . ALA C 1 144 ? 24.055 -0.516 29.841 1.00 33.47 141 ALA C O 1
ATOM 6109 N N . ARG C 1 145 ? 23.348 -2.075 31.299 1.00 33.24 142 ARG C N 1
ATOM 6110 C CA . ARG C 1 145 ? 23.846 -3.175 30.487 1.00 34.59 142 ARG C CA 1
ATOM 6111 C C . ARG C 1 145 ? 22.963 -3.308 29.257 1.00 33.89 142 ARG C C 1
ATOM 6112 O O . ARG C 1 145 ? 23.438 -3.638 28.174 1.00 35.36 142 ARG C O 1
ATOM 6120 N N . VAL C 1 146 ? 21.676 -3.030 29.422 1.00 35.38 143 VAL C N 1
ATOM 6121 C CA . VAL C 1 146 ? 20.750 -3.110 28.299 1.00 34.96 143 VAL C CA 1
ATOM 6122 C C . VAL C 1 146 ? 21.043 -1.976 27.322 1.00 34.34 143 VAL C C 1
ATOM 6123 O O . VAL C 1 146 ? 20.935 -2.148 26.109 1.00 35.44 143 VAL C O 1
ATOM 6127 N N . ALA C 1 147 ? 21.422 -0.817 27.854 1.00 34.46 144 ALA C N 1
ATOM 6128 C CA . ALA C 1 147 ? 21.738 0.333 27.010 1.00 34.83 144 ALA C CA 1
ATOM 6129 C C . ALA C 1 147 ? 22.981 0.037 26.170 1.00 33.40 144 ALA C C 1
ATOM 6130 O O . ALA C 1 147 ? 23.040 0.376 24.987 1.00 32.91 144 ALA C O 1
ATOM 6132 N N . VAL C 1 148 ? 23.978 -0.597 26.782 1.00 34.09 145 VAL C N 1
ATOM 6133 C CA . VAL C 1 148 ? 25.196 -0.934 26.053 1.00 31.24 145 VAL C CA 1
ATOM 6134 C C . VAL C 1 148 ? 24.842 -2.002 25.035 1.00 31.15 145 VAL C C 1
ATOM 6135 O O . VAL C 1 148 ? 25.292 -1.965 23.887 1.00 31.07 145 VAL C O 1
ATOM 6139 N N . GLY C 1 149 ? 24.029 -2.959 25.470 1.00 31.72 146 GLY C N 1
ATOM 6140 C CA . GLY C 1 149 ? 23.620 -4.028 24.582 1.00 28.77 146 GLY C CA 1
ATOM 6141 C C . GLY C 1 149 ? 22.879 -3.515 23.364 1.00 27.16 146 GLY C C 1
ATOM 6142 O O . GLY C 1 149 ? 23.056 -4.029 22.263 1.00 28.36 146 GLY C O 1
ATOM 6143 N N . ALA C 1 150 ? 22.053 -2.492 23.548 1.00 27.79 147 ALA C N 1
ATOM 6144 C CA . ALA C 1 150 ? 21.286 -1.948 22.433 1.00 25.83 147 ALA C CA 1
ATOM 6145 C C . ALA C 1 150 ? 22.201 -1.448 21.326 1.00 28.20 147 ALA C C 1
ATOM 6146 O O . ALA C 1 150 ? 21.877 -1.554 20.145 1.00 27.18 147 ALA C O 1
ATOM 6148 N N . VAL C 1 151 ? 23.349 -0.891 21.700 1.00 27.65 148 VAL C N 1
ATOM 6149 C CA . VAL C 1 151 ? 24.279 -0.408 20.689 1.00 28.24 148 VAL C CA 1
ATOM 6150 C C . VAL C 1 151 ? 24.881 -1.591 19.938 1.00 29.02 148 VAL C C 1
ATOM 6151 O O . VAL C 1 151 ? 25.027 -1.554 18.719 1.00 30.25 148 VAL C O 1
ATOM 6155 N N . CYS C 1 152 ? 25.221 -2.645 20.670 1.00 28.37 149 CYS C N 1
ATOM 6156 C CA . CYS C 1 152 ? 25.809 -3.823 20.047 1.00 31.56 149 CYS C CA 1
ATOM 6157 C C . CYS C 1 152 ? 24.798 -4.519 19.140 1.00 32.48 149 CYS C C 1
ATOM 6158 O O . CYS C 1 152 ? 25.171 -5.092 18.117 1.00 34.78 149 CYS C O 1
ATOM 6161 N N . LYS C 1 153 ? 23.520 -4.471 19.515 1.00 33.35 150 LYS C N 1
ATOM 6162 C CA . LYS C 1 153 ? 22.477 -5.080 18.696 1.00 34.79 150 LYS C CA 1
ATOM 6163 C C . LYS C 1 153 ? 22.391 -4.367 17.351 1.00 33.99 150 LYS C C 1
ATOM 6164 O O . LYS C 1 153 ? 22.256 -5.009 16.310 1.00 33.75 150 LYS C O 1
ATOM 6170 N N . LYS C 1 154 ? 22.469 -3.038 17.373 1.00 35.44 151 LYS C N 1
ATOM 6171 C CA . LYS C 1 154 ? 22.401 -2.264 16.134 1.00 35.29 151 LYS C CA 1
ATOM 6172 C C . LYS C 1 154 ? 23.614 -2.593 15.279 1.00 34.14 151 LYS C C 1
ATOM 6173 O O . LYS C 1 154 ? 23.500 -2.798 14.072 1.00 33.40 151 LYS C O 1
ATOM 6179 N N . PHE C 1 155 ? 24.782 -2.655 15.906 1.00 32.87 152 PHE C N 1
ATOM 6180 C CA . PHE C 1 155 ? 25.997 -2.988 15.171 1.00 31.73 152 PHE C CA 1
ATOM 6181 C C . PHE C 1 155 ? 25.809 -4.347 14.501 1.00 32.70 152 PHE C C 1
ATOM 6182 O O . PHE C 1 155 ? 26.102 -4.523 13.314 1.00 32.96 152 PHE C O 1
ATOM 6190 N N . LEU C 1 156 ? 25.310 -5.300 15.282 1.00 31.79 153 LEU C N 1
ATOM 6191 C CA . LEU C 1 156 ? 25.092 -6.669 14.822 1.00 33.14 153 LEU C CA 1
ATOM 6192 C C . LEU C 1 156 ? 24.063 -6.762 13.693 1.00 32.55 153 LEU C C 1
ATOM 6193 O O . LEU C 1 156 ? 24.230 -7.533 12.747 1.00 32.35 153 LEU C O 1
ATOM 6198 N N . SER C 1 157 ? 23.006 -5.967 13.787 1.00 33.68 154 SER C N 1
ATOM 6199 C CA . SER C 1 157 ? 21.968 -5.985 12.769 1.00 34.71 154 SER C CA 1
ATOM 6200 C C . SER C 1 157 ? 22.526 -5.577 11.409 1.00 36.41 154 SER C C 1
ATOM 6201 O O . SER C 1 157 ? 22.037 -6.027 10.375 1.00 36.74 154 SER C O 1
ATOM 6204 N N . GLU C 1 158 ? 23.553 -4.731 11.410 1.00 35.36 155 GLU C N 1
ATOM 6205 C CA . GLU C 1 158 ? 24.163 -4.291 10.161 1.00 35.94 155 GLU C CA 1
ATOM 6206 C C . GLU C 1 158 ? 24.729 -5.487 9.402 1.00 36.23 155 GLU C C 1
ATOM 6207 O O . GLU C 1 158 ? 25.109 -5.371 8.238 1.00 37.54 155 GLU C O 1
ATOM 6213 N N . PHE C 1 159 ? 24.777 -6.637 10.064 1.00 36.56 156 PHE C N 1
ATOM 6214 C CA . PHE C 1 159 ? 25.306 -7.852 9.452 1.00 37.01 156 PHE C CA 1
ATOM 6215 C C . PHE C 1 159 ? 24.219 -8.910 9.274 1.00 37.69 156 PHE C C 1
ATOM 6216 O O . PHE C 1 159 ? 24.511 -10.053 8.925 1.00 38.31 156 PHE C O 1
ATOM 6224 N N . GLY C 1 160 ? 22.970 -8.533 9.523 1.00 35.85 157 GLY C N 1
ATOM 6225 C CA . GLY C 1 160 ? 21.887 -9.491 9.387 1.00 35.80 157 GLY C CA 1
ATOM 6226 C C . GLY C 1 160 ? 21.755 -10.399 10.596 1.00 36.57 157 GLY C C 1
ATOM 6227 O O . GLY C 1 160 ? 20.959 -11.341 10.590 1.00 36.84 157 GLY C O 1
ATOM 6228 N N . ILE C 1 161 ? 22.539 -10.132 11.638 1.00 36.86 158 ILE C N 1
ATOM 6229 C CA . ILE C 1 161 ? 22.473 -10.943 12.849 1.00 36.93 158 ILE C CA 1
ATOM 6230 C C . ILE C 1 161 ? 21.318 -10.464 13.721 1.00 38.71 158 ILE C C 1
ATOM 6231 O O . ILE C 1 161 ? 21.199 -9.274 14.027 1.00 38.10 158 ILE C O 1
ATOM 6236 N N . LYS C 1 162 ? 20.458 -11.400 14.111 1.00 39.98 159 LYS C N 1
ATOM 6237 C CA . LYS C 1 162 ? 19.293 -11.071 14.918 1.00 40.67 159 LYS C CA 1
ATOM 6238 C C . LYS C 1 162 ? 19.369 -11.725 16.283 1.00 39.64 159 LYS C C 1
ATOM 6239 O O . LYS C 1 162 ? 19.791 -12.871 16.410 1.00 40.00 159 LYS C O 1
ATOM 6245 N N . ILE C 1 163 ? 18.941 -10.992 17.302 1.00 38.62 160 ILE C N 1
ATOM 6246 C CA . ILE C 1 163 ? 18.959 -11.503 18.662 1.00 38.04 160 ILE C CA 1
ATOM 6247 C C . ILE C 1 163 ? 17.569 -11.418 19.267 1.00 37.26 160 ILE C C 1
ATOM 6248 O O . ILE C 1 163 ? 16.902 -10.387 19.176 1.00 36.22 160 ILE C O 1
ATOM 6253 N N . GLY C 1 164 ? 17.132 -12.515 19.875 1.00 37.03 161 GLY C N 1
ATOM 6254 C CA . GLY C 1 164 ? 15.818 -12.540 20.486 1.00 34.73 161 GLY C CA 1
ATOM 6255 C C . GLY C 1 164 ? 15.743 -13.501 21.650 1.00 35.00 161 GLY C C 1
ATOM 6256 O O . GLY C 1 164 ? 16.713 -14.196 21.950 1.00 35.13 161 GLY C O 1
ATOM 6257 N N . SER C 1 165 ? 14.583 -13.547 22.301 1.00 34.96 162 SER C N 1
ATOM 6258 C CA . SER C 1 165 ? 14.384 -14.428 23.444 1.00 34.22 162 SER C CA 1
ATOM 6259 C C . SER C 1 165 ? 12.903 -14.589 23.804 1.00 33.16 162 SER C C 1
ATOM 6260 O O . SER C 1 165 ? 12.033 -13.908 23.261 1.00 33.09 162 SER C O 1
ATOM 6263 N N . PHE C 1 166 ? 12.635 -15.501 24.729 1.00 32.59 163 PHE C N 1
ATOM 6264 C CA . PHE C 1 166 ? 11.280 -15.739 25.207 1.00 33.13 163 PHE C CA 1
ATOM 6265 C C . PHE C 1 166 ? 11.332 -16.546 26.491 1.00 33.00 163 PHE C C 1
ATOM 6266 O O . PHE C 1 166 ? 12.281 -17.292 26.724 1.00 34.34 163 PHE C O 1
ATOM 6274 N N . VAL C 1 167 ? 10.319 -16.380 27.334 1.00 34.05 164 VAL C N 1
ATOM 6275 C CA . VAL C 1 167 ? 10.261 -17.107 28.594 1.00 34.35 164 VAL C CA 1
ATOM 6276 C C . VAL C 1 167 ? 9.768 -18.528 28.338 1.00 36.17 164 VAL C C 1
ATOM 6277 O O . VAL C 1 167 ? 8.838 -18.751 27.561 1.00 34.74 164 VAL C O 1
ATOM 6281 N N . VAL C 1 168 ? 10.411 -19.485 28.991 1.00 37.31 165 VAL C N 1
ATOM 6282 C CA . VAL C 1 168 ? 10.081 -20.891 28.821 1.00 40.45 165 VAL C CA 1
ATOM 6283 C C . VAL C 1 168 ? 9.375 -21.509 30.029 1.00 41.32 165 VAL C C 1
ATOM 6284 O O . VAL C 1 168 ? 8.668 -22.510 29.901 1.00 43.40 165 VAL C O 1
ATOM 6288 N N . SER C 1 169 ? 9.561 -20.913 31.199 1.00 41.83 166 SER C N 1
ATOM 6289 C CA . SER C 1 169 ? 8.918 -21.412 32.402 1.00 42.84 166 SER C CA 1
ATOM 6290 C C . SER C 1 169 ? 8.997 -20.397 33.529 1.00 44.24 166 SER C C 1
ATOM 6291 O O . SER C 1 169 ? 9.899 -19.556 33.567 1.00 44.64 166 SER C O 1
ATOM 6294 N N . ILE C 1 170 ? 8.025 -20.482 34.431 1.00 42.83 167 ILE C N 1
ATOM 6295 C CA . ILE C 1 170 ? 7.932 -19.622 35.599 1.00 43.39 167 ILE C CA 1
ATOM 6296 C C . ILE C 1 170 ? 7.405 -20.526 36.701 1.00 45.54 167 ILE C C 1
ATOM 6297 O O . ILE C 1 170 ? 6.309 -21.072 36.585 1.00 45.70 167 ILE C O 1
ATOM 6302 N N . GLY C 1 171 ? 8.186 -20.694 37.763 1.00 46.48 168 GLY C N 1
ATOM 6303 C CA . GLY C 1 171 ? 7.767 -21.565 38.842 1.00 47.89 168 GLY C CA 1
ATOM 6304 C C . GLY C 1 171 ? 7.705 -22.986 38.319 1.00 49.55 168 GLY C C 1
ATOM 6305 O O . GLY C 1 171 ? 8.553 -23.391 37.521 1.00 48.60 168 GLY C O 1
ATOM 6306 N N . GLN C 1 172 ? 6.705 -23.744 38.759 1.00 51.44 169 GLN C N 1
ATOM 6307 C CA . GLN C 1 172 ? 6.538 -25.125 38.314 1.00 52.33 169 GLN C CA 1
ATOM 6308 C C . GLN C 1 172 ? 5.827 -25.204 36.965 1.00 52.33 169 GLN C C 1
ATOM 6309 O O . GLN C 1 172 ? 5.717 -26.281 36.378 1.00 54.19 169 GLN C O 1
ATOM 6315 N N . LYS C 1 173 ? 5.349 -24.065 36.473 1.00 51.37 170 LYS C N 1
ATOM 6316 C CA . LYS C 1 173 ? 4.642 -24.024 35.199 1.00 52.71 170 LYS C CA 1
ATOM 6317 C C . LYS C 1 173 ? 5.561 -23.765 34.008 1.00 53.75 170 LYS C C 1
ATOM 6318 O O . LYS C 1 173 ? 6.149 -22.689 33.880 1.00 53.24 170 LYS C O 1
ATOM 6324 N N . GLU C 1 174 ? 5.661 -24.759 33.130 1.00 55.22 171 GLU C N 1
ATOM 6325 C CA . GLU C 1 174 ? 6.501 -24.672 31.941 1.00 56.78 171 GLU C CA 1
ATOM 6326 C C . GLU C 1 174 ? 5.637 -24.669 30.684 1.00 56.17 171 GLU C C 1
ATOM 6327 O O . GLU C 1 174 ? 4.508 -25.154 30.705 1.00 57.39 171 GLU C O 1
ATOM 6333 N N . VAL C 1 175 ? 6.162 -24.115 29.595 1.00 55.30 172 VAL C N 1
ATOM 6334 C CA . VAL C 1 175 ? 5.427 -24.087 28.333 1.00 55.45 172 VAL C CA 1
ATOM 6335 C C . VAL C 1 175 ? 5.616 -25.450 27.667 1.00 56.16 172 VAL C C 1
ATOM 6336 O O . VAL C 1 175 ? 6.682 -25.752 27.124 1.00 55.50 172 VAL C O 1
ATOM 6340 N N . GLU C 1 176 ? 4.567 -26.267 27.720 1.00 56.43 173 GLU C N 1
ATOM 6341 C CA . GLU C 1 176 ? 4.589 -27.622 27.176 1.00 56.14 173 GLU C CA 1
ATOM 6342 C C . GLU C 1 176 ? 4.940 -27.760 25.701 1.00 54.98 173 GLU C C 1
ATOM 6343 O O . GLU C 1 176 ? 5.699 -28.651 25.321 1.00 53.98 173 GLU C O 1
ATOM 6349 N N . GLU C 1 177 ? 4.378 -26.892 24.870 1.00 55.01 174 GLU C N 1
ATOM 6350 C CA . GLU C 1 177 ? 4.631 -26.945 23.438 1.00 56.43 174 GLU C CA 1
ATOM 6351 C C . GLU C 1 177 ? 6.110 -26.841 23.087 1.00 56.90 174 GLU C C 1
ATOM 6352 O O . GLU C 1 177 ? 6.514 -27.180 21.972 1.00 56.10 174 GLU C O 1
ATOM 6358 N N . LEU C 1 178 ? 6.919 -26.383 24.039 1.00 56.39 175 LEU C N 1
ATOM 6359 C CA . LEU C 1 178 ? 8.347 -26.223 23.803 1.00 55.79 175 LEU C CA 1
ATOM 6360 C C . LEU C 1 178 ? 9.202 -27.277 24.493 1.00 55.61 175 LEU C C 1
ATOM 6361 O O . LEU C 1 178 ? 10.424 -27.133 24.572 1.00 55.79 175 LEU C O 1
ATOM 6366 N N . LYS C 1 179 ? 8.562 -28.336 24.983 1.00 54.21 176 LYS C N 1
ATOM 6367 C CA . LYS C 1 179 ? 9.276 -29.417 25.657 1.00 53.55 176 LYS C CA 1
ATOM 6368 C C . LYS C 1 179 ? 10.326 -29.974 24.701 1.00 52.04 176 LYS C C 1
ATOM 6369 O O . LYS C 1 179 ? 11.476 -30.192 25.081 1.00 51.98 176 LYS C O 1
ATOM 6375 N N . ASP C 1 180 ? 9.915 -30.210 23.459 1.00 50.88 177 ASP C N 1
ATOM 6376 C CA . ASP C 1 180 ? 10.807 -30.732 22.432 1.00 49.85 177 ASP C CA 1
ATOM 6377 C C . ASP C 1 180 ? 11.647 -29.576 21.895 1.00 48.41 177 ASP C C 1
ATOM 6378 O O . ASP C 1 180 ? 11.108 -28.604 21.370 1.00 47.65 177 ASP C O 1
ATOM 6383 N N . LYS C 1 181 ? 12.965 -29.688 22.019 1.00 46.44 178 LYS C N 1
ATOM 6384 C CA . LYS C 1 181 ? 13.861 -28.623 21.578 1.00 46.80 178 LYS C CA 1
ATOM 6385 C C . LYS C 1 181 ? 14.316 -28.699 20.126 1.00 47.18 178 LYS C C 1
ATOM 6386 O O . LYS C 1 181 ? 15.417 -28.254 19.795 1.00 48.58 178 LYS C O 1
ATOM 6392 N N . SER C 1 182 ? 13.467 -29.244 19.259 1.00 46.62 179 SER C N 1
ATOM 6393 C CA . SER C 1 182 ? 13.798 -29.363 17.840 1.00 44.92 179 SER C CA 1
ATOM 6394 C C . SER C 1 182 ? 13.920 -27.998 17.180 1.00 41.64 179 SER C C 1
ATOM 6395 O O . SER C 1 182 ? 14.711 -27.817 16.258 1.00 40.49 179 SER C O 1
ATOM 6398 N N . TYR C 1 183 ? 13.130 -27.043 17.662 1.00 39.34 180 TYR C N 1
ATOM 6399 C CA . TYR C 1 183 ? 13.121 -25.696 17.107 1.00 36.90 180 TYR C CA 1
ATOM 6400 C C . TYR C 1 183 ? 14.438 -24.926 17.271 1.00 36.36 180 TYR C C 1
ATOM 6401 O O . TYR C 1 183 ? 14.561 -23.811 16.774 1.00 35.41 180 TYR C O 1
ATOM 6410 N N . PHE C 1 184 ? 15.416 -25.516 17.955 1.00 36.76 181 PHE C N 1
ATOM 6411 C CA . PHE C 1 184 ? 16.716 -24.862 18.145 1.00 37.43 181 PHE C CA 1
ATOM 6412 C C . PHE C 1 184 ? 17.417 -24.695 16.798 1.00 39.32 181 PHE C C 1
ATOM 6413 O O . PHE C 1 184 ? 18.269 -23.823 16.633 1.00 37.66 181 PHE C O 1
ATOM 6421 N N . ALA C 1 185 ? 17.054 -25.543 15.838 1.00 41.00 182 ALA C N 1
ATOM 6422 C CA . ALA C 1 185 ? 17.660 -25.499 14.512 1.00 41.30 182 ALA C CA 1
ATOM 6423 C C . ALA C 1 185 ? 16.747 -24.849 13.485 1.00 41.81 182 ALA C C 1
ATOM 6424 O O . ALA C 1 185 ? 16.963 -24.989 12.279 1.00 42.28 182 ALA C O 1
ATOM 6426 N N . ASN C 1 186 ? 15.737 -24.129 13.962 1.00 41.71 183 ASN C N 1
ATOM 6427 C CA . ASN C 1 186 ? 14.790 -23.472 13.069 1.00 42.75 183 ASN C CA 1
ATOM 6428 C C . ASN C 1 186 ? 14.693 -21.968 13.311 1.00 42.74 183 ASN C C 1
ATOM 6429 O O . ASN C 1 186 ? 13.952 -21.514 14.184 1.00 42.34 183 ASN C O 1
ATOM 6434 N N . PRO C 1 187 ? 15.438 -21.174 12.526 1.00 43.81 184 PRO C N 1
ATOM 6435 C CA . PRO C 1 187 ? 15.457 -19.711 12.632 1.00 44.80 184 PRO C CA 1
ATOM 6436 C C . PRO C 1 187 ? 14.064 -19.089 12.581 1.00 47.08 184 PRO C C 1
ATOM 6437 O O . PRO C 1 187 ? 13.754 -18.168 13.342 1.00 48.20 184 PRO C O 1
ATOM 6441 N N . GLU C 1 188 ? 13.229 -19.591 11.675 1.00 47.72 185 GLU C N 1
ATOM 6442 C CA . GLU C 1 188 ? 11.878 -19.075 11.526 1.00 47.25 185 GLU C CA 1
ATOM 6443 C C . GLU C 1 188 ? 11.072 -19.260 12.807 1.00 44.84 185 GLU C C 1
ATOM 6444 O O . GLU C 1 188 ? 10.379 -18.343 13.247 1.00 45.69 185 GLU C O 1
ATOM 6450 N N . LYS C 1 189 ? 11.157 -20.445 13.402 1.00 42.29 186 LYS C N 1
ATOM 6451 C CA . LYS C 1 189 ? 10.427 -20.718 14.635 1.00 41.90 186 LYS C CA 1
ATOM 6452 C C . LYS C 1 189 ? 10.921 -19.837 15.785 1.00 41.07 186 LYS C C 1
ATOM 6453 O O . LYS C 1 189 ? 10.124 -19.220 16.498 1.00 39.75 186 LYS C O 1
ATOM 6459 N N . LEU C 1 190 ? 12.235 -19.786 15.972 1.00 38.69 187 LEU C N 1
ATOM 6460 C CA . LEU C 1 190 ? 12.804 -18.968 17.038 1.00 38.33 187 LEU C CA 1
ATOM 6461 C C . LEU C 1 190 ? 12.356 -17.514 16.880 1.00 38.26 187 LEU C C 1
ATOM 6462 O O . LEU C 1 190 ? 11.900 -16.881 17.834 1.00 36.00 187 LEU C O 1
ATOM 6467 N N . LEU C 1 191 ? 12.474 -16.989 15.666 1.00 40.82 188 LEU C N 1
ATOM 6468 C CA . LEU C 1 191 ? 12.077 -15.613 15.403 1.00 43.33 188 LEU C CA 1
ATOM 6469 C C . LEU C 1 191 ? 10.591 -15.420 15.703 1.00 44.90 188 LEU C C 1
ATOM 6470 O O . LEU C 1 191 ? 10.184 -14.403 16.272 1.00 43.09 188 LEU C O 1
ATOM 6475 N N . SER C 1 192 ? 9.789 -16.412 15.325 1.00 45.55 189 SER C N 1
ATOM 6476 C CA . SER C 1 192 ? 8.348 -16.370 15.542 1.00 46.10 189 SER C CA 1
ATOM 6477 C C . SER C 1 192 ? 8.029 -16.355 17.034 1.00 44.66 189 SER C C 1
ATOM 6478 O O . SER C 1 192 ? 7.204 -15.560 17.498 1.00 44.19 189 SER C O 1
ATOM 6481 N N . TYR C 1 193 ? 8.677 -17.239 17.785 1.00 42.94 190 TYR C N 1
ATOM 6482 C CA . TYR C 1 193 ? 8.451 -17.300 19.222 1.00 43.20 190 TYR C CA 1
ATOM 6483 C C . TYR C 1 193 ? 8.807 -15.968 19.871 1.00 43.03 190 TYR C C 1
ATOM 6484 O O . TYR C 1 193 ? 8.148 -15.529 20.816 1.00 41.90 190 TYR C O 1
ATOM 6493 N N . HIS C 1 194 ? 9.855 -15.325 19.364 1.00 42.81 191 HIS C N 1
ATOM 6494 C CA . HIS C 1 194 ? 10.268 -14.041 19.907 1.00 42.59 191 HIS C CA 1
ATOM 6495 C C . HIS C 1 194 ? 9.176 -13.016 19.646 1.00 43.99 191 HIS C C 1
ATOM 6496 O O . HIS C 1 194 ? 8.797 -12.262 20.543 1.00 44.42 191 HIS C O 1
ATOM 6503 N N . GLU C 1 195 ? 8.674 -12.998 18.413 1.00 44.38 192 GLU C N 1
ATOM 6504 C CA . GLU C 1 195 ? 7.626 -12.061 18.019 1.00 47.25 192 GLU C CA 1
ATOM 6505 C C . GLU C 1 195 ? 6.413 -12.145 18.939 1.00 46.57 192 GLU C C 1
ATOM 6506 O O . GLU C 1 195 ? 5.933 -11.127 19.436 1.00 45.55 192 GLU C O 1
ATOM 6512 N N . LYS C 1 196 ? 5.914 -13.359 19.156 1.00 46.21 193 LYS C N 1
ATOM 6513 C CA . LYS C 1 196 ? 4.760 -13.555 20.027 1.00 46.96 193 LYS C CA 1
ATOM 6514 C C . LYS C 1 196 ? 5.095 -13.073 21.431 1.00 45.17 193 LYS C C 1
ATOM 6515 O O . LYS C 1 196 ? 4.295 -12.395 22.076 1.00 45.47 193 LYS C O 1
ATOM 6521 N N . ALA C 1 197 ? 6.286 -13.427 21.899 1.00 44.76 194 ALA C N 1
ATOM 6522 C CA . ALA C 1 197 ? 6.728 -13.021 23.227 1.00 44.01 194 ALA C CA 1
ATOM 6523 C C . ALA C 1 197 ? 6.576 -11.510 23.363 1.00 42.47 194 ALA C C 1
ATOM 6524 O O . ALA C 1 197 ? 6.164 -11.004 24.410 1.00 41.37 194 ALA C O 1
ATOM 6526 N N . GLU C 1 198 ? 6.895 -10.788 22.295 1.00 43.02 195 GLU C N 1
ATOM 6527 C CA . GLU C 1 198 ? 6.784 -9.339 22.318 1.00 45.62 195 GLU C CA 1
ATOM 6528 C C . GLU C 1 198 ? 5.346 -8.876 22.524 1.00 48.39 195 GLU C C 1
ATOM 6529 O O . GLU C 1 198 ? 5.106 -7.715 22.860 1.00 48.98 195 GLU C O 1
ATOM 6535 N N . ASP C 1 199 ? 4.391 -9.781 22.327 1.00 50.33 196 ASP C N 1
ATOM 6536 C CA . ASP C 1 199 ? 2.984 -9.449 22.522 1.00 52.81 196 ASP C CA 1
ATOM 6537 C C . ASP C 1 199 ? 2.482 -10.033 23.839 1.00 53.15 196 ASP C C 1
ATOM 6538 O O . ASP C 1 199 ? 1.342 -9.793 24.235 1.00 54.39 196 ASP C O 1
ATOM 6543 N N . SER C 1 200 ? 3.340 -10.797 24.510 1.00 52.78 197 SER C N 1
ATOM 6544 C CA . SER C 1 200 ? 3.000 -11.416 25.788 1.00 53.20 197 SER C CA 1
ATOM 6545 C C . SER C 1 200 ? 3.423 -10.574 26.992 1.00 54.52 197 SER C C 1
ATOM 6546 O O . SER C 1 200 ? 4.499 -9.976 27.006 1.00 53.95 197 SER C O 1
ATOM 6549 N N . GLU C 1 201 ? 2.568 -10.553 28.010 1.00 56.06 198 GLU C N 1
ATOM 6550 C CA . GLU C 1 201 ? 2.821 -9.794 29.230 1.00 56.80 198 GLU C CA 1
ATOM 6551 C C . GLU C 1 201 ? 3.981 -10.389 30.024 1.00 54.39 198 GLU C C 1
ATOM 6552 O O . GLU C 1 201 ? 4.613 -9.701 30.823 1.00 55.05 198 GLU C O 1
ATOM 6558 N N . LEU C 1 202 ? 4.246 -11.672 29.803 1.00 51.66 199 LEU C N 1
ATOM 6559 C CA . LEU C 1 202 ? 5.328 -12.375 30.488 1.00 48.65 199 LEU C CA 1
ATOM 6560 C C . LEU C 1 202 ? 6.332 -12.881 29.463 1.00 46.15 199 LEU C C 1
ATOM 6561 O O . LEU C 1 202 ? 7.161 -13.741 29.756 1.00 45.50 199 LEU C O 1
ATOM 6566 N N . ARG C 1 203 ? 6.241 -12.337 28.255 1.00 43.13 200 ARG C N 1
ATOM 6567 C CA . ARG C 1 203 ? 7.111 -12.724 27.155 1.00 42.06 200 ARG C CA 1
ATOM 6568 C C . ARG C 1 203 ? 7.129 -14.229 26.917 1.00 41.18 200 ARG C C 1
ATOM 6569 O O . ARG C 1 203 ? 8.179 -14.801 26.627 1.00 40.78 200 ARG C O 1
ATOM 6577 N N . ILE C 1 204 ? 5.974 -14.874 27.059 1.00 41.61 201 ILE C N 1
ATOM 6578 C CA . ILE C 1 204 ? 5.886 -16.305 26.788 1.00 42.91 201 ILE C CA 1
ATOM 6579 C C . ILE C 1 204 ? 5.604 -16.387 25.290 1.00 42.38 201 ILE C C 1
ATOM 6580 O O . ILE C 1 204 ? 4.917 -15.526 24.740 1.00 41.79 201 ILE C O 1
ATOM 6585 N N . PRO C 1 205 ? 6.143 -17.412 24.610 1.00 43.94 202 PRO C N 1
ATOM 6586 C CA . PRO C 1 205 ? 5.969 -17.623 23.167 1.00 46.06 202 PRO C CA 1
ATOM 6587 C C . PRO C 1 205 ? 4.530 -17.913 22.742 1.00 48.54 202 PRO C C 1
ATOM 6588 O O . PRO C 1 205 ? 4.262 -18.135 21.562 1.00 48.87 202 PRO C O 1
ATOM 6592 N N . PHE C 1 206 ? 3.610 -17.931 23.699 1.00 50.18 203 PHE C N 1
ATOM 6593 C CA . PHE C 1 206 ? 2.208 -18.188 23.387 1.00 52.40 203 PHE C CA 1
ATOM 6594 C C . PHE C 1 206 ? 1.311 -17.275 24.207 1.00 53.00 203 PHE C C 1
ATOM 6595 O O . PHE C 1 206 ? 0.839 -17.650 25.278 1.00 53.03 203 PHE C O 1
ATOM 6603 N N . PRO C 1 207 ? 1.067 -16.056 23.706 1.00 54.28 204 PRO C N 1
ATOM 6604 C CA . PRO C 1 207 ? 0.228 -15.055 24.370 1.00 56.21 204 PRO C CA 1
ATOM 6605 C C . PRO C 1 207 ? -1.090 -15.626 24.893 1.00 58.57 204 PRO C C 1
ATOM 6606 O O . PRO C 1 207 ? -1.603 -15.186 25.926 1.00 58.85 204 PRO C O 1
ATOM 6610 N N . GLU C 1 208 ? -1.631 -16.609 24.181 1.00 59.84 205 GLU C N 1
ATOM 6611 C CA . GLU C 1 208 ? -2.889 -17.232 24.581 1.00 61.07 205 GLU C CA 1
ATOM 6612 C C . GLU C 1 208 ? -2.810 -17.813 25.989 1.00 60.37 205 GLU C C 1
ATOM 6613 O O . GLU C 1 208 ? -3.818 -17.888 26.696 1.00 60.82 205 GLU C O 1
ATOM 6619 N N . LYS C 1 209 ? -1.610 -18.217 26.395 1.00 58.84 206 LYS C N 1
ATOM 6620 C CA . LYS C 1 209 ? -1.402 -18.802 27.717 1.00 57.15 206 LYS C CA 1
ATOM 6621 C C . LYS C 1 209 ? -1.156 -17.748 28.797 1.00 55.97 206 LYS C C 1
ATOM 6622 O O . LYS C 1 209 ? -0.952 -18.085 29.963 1.00 55.16 206 LYS C O 1
ATOM 6628 N N . ASP C 1 210 ? -1.178 -16.475 28.413 1.00 55.42 207 ASP C N 1
ATOM 6629 C CA . ASP C 1 210 ? -0.941 -15.394 29.366 1.00 54.98 207 ASP C CA 1
ATOM 6630 C C . ASP C 1 210 ? -1.774 -15.518 30.638 1.00 55.26 207 ASP C C 1
ATOM 6631 O O . ASP C 1 210 ? -1.251 -15.378 31.742 1.00 55.56 207 ASP C O 1
ATOM 6636 N N . GLU C 1 211 ? -3.068 -15.782 30.485 1.00 55.14 208 GLU C N 1
ATOM 6637 C CA . GLU C 1 211 ? -3.953 -15.897 31.638 1.00 53.81 208 GLU C CA 1
ATOM 6638 C C . GLU C 1 211 ? -3.621 -17.054 32.566 1.00 51.48 208 GLU C C 1
ATOM 6639 O O . GLU C 1 211 ? -3.671 -16.908 33.786 1.00 51.30 208 GLU C O 1
ATOM 6645 N N . GLU C 1 212 ? -3.284 -18.206 32.001 1.00 50.11 209 GLU C N 1
ATOM 6646 C CA . GLU C 1 212 ? -2.940 -19.356 32.826 1.00 48.72 209 GLU C CA 1
ATOM 6647 C C . GLU C 1 212 ? -1.757 -19.003 33.725 1.00 47.53 209 GLU C C 1
ATOM 6648 O O . GLU C 1 212 ? -1.730 -19.352 34.906 1.00 45.20 209 GLU C O 1
ATOM 6654 N N . PHE C 1 213 ? -0.780 -18.313 33.146 1.00 46.95 210 PHE C N 1
ATOM 6655 C CA . PHE C 1 213 ? 0.417 -17.901 33.870 1.00 46.40 210 PHE C CA 1
ATOM 6656 C C . PHE C 1 213 ? 0.141 -16.795 34.879 1.00 45.36 210 PHE C C 1
ATOM 6657 O O . PHE C 1 213 ? 0.517 -16.909 36.044 1.00 45.09 210 PHE C O 1
ATOM 6665 N N . LYS C 1 214 ? -0.515 -15.727 34.438 1.00 45.30 211 LYS C N 1
ATOM 6666 C CA . LYS C 1 214 ? -0.832 -14.619 35.331 1.00 46.45 211 LYS C CA 1
ATOM 6667 C C . LYS C 1 214 ? -1.635 -15.107 36.536 1.00 48.31 211 LYS C C 1
ATOM 6668 O O . LYS C 1 214 ? -1.406 -14.666 37.664 1.00 49.04 211 LYS C O 1
ATOM 6674 N N . THR C 1 215 ? -2.573 -16.019 36.293 1.00 48.29 212 THR C N 1
ATOM 6675 C CA . THR C 1 215 ? -3.404 -16.562 37.363 1.00 47.45 212 THR C CA 1
ATOM 6676 C C . THR C 1 215 ? -2.536 -17.294 38.375 1.00 48.00 212 THR C C 1
ATOM 6677 O O . THR C 1 215 ? -2.642 -17.061 39.581 1.00 47.75 212 THR C O 1
ATOM 6681 N N . TYR C 1 216 ? -1.680 -18.181 37.875 1.00 48.87 213 TYR C N 1
ATOM 6682 C CA . TYR C 1 216 ? -0.773 -18.954 38.718 1.00 49.70 213 TYR C CA 1
ATOM 6683 C C . TYR C 1 216 ? 0.099 -18.030 39.560 1.00 51.55 213 TYR C C 1
ATOM 6684 O O . TYR C 1 216 ? 0.290 -18.256 40.755 1.00 50.74 213 TYR C O 1
ATOM 6693 N N . ILE C 1 217 ? 0.629 -16.989 38.927 1.00 52.97 214 ILE C N 1
ATOM 6694 C CA . ILE C 1 217 ? 1.481 -16.034 39.621 1.00 55.59 214 ILE C CA 1
ATOM 6695 C C . ILE C 1 217 ? 0.718 -15.363 40.761 1.00 57.15 214 ILE C C 1
ATOM 6696 O O . ILE C 1 217 ? 1.239 -15.226 41.868 1.00 55.84 214 ILE C O 1
ATOM 6701 N N . ASP C 1 218 ? -0.517 -14.948 40.491 1.00 59.63 215 ASP C N 1
ATOM 6702 C CA . ASP C 1 218 ? -1.330 -14.305 41.517 1.00 61.95 215 ASP C CA 1
ATOM 6703 C C . ASP C 1 218 ? -1.557 -15.266 42.682 1.00 62.94 215 ASP C C 1
ATOM 6704 O O . ASP C 1 218 ? -1.493 -14.867 43.843 1.00 63.43 215 ASP C O 1
ATOM 6709 N N . GLU C 1 219 ? -1.822 -16.532 42.369 1.00 64.40 216 GLU C N 1
ATOM 6710 C CA . GLU C 1 219 ? -2.043 -17.540 43.403 1.00 65.72 216 GLU C CA 1
ATOM 6711 C C . GLU C 1 219 ? -0.840 -17.593 44.341 1.00 65.64 216 GLU C C 1
ATOM 6712 O O . GLU C 1 219 ? -0.967 -17.346 45.543 1.00 64.61 216 GLU C O 1
ATOM 6718 N N . VAL C 1 220 ? 0.323 -17.923 43.785 1.00 65.94 217 VAL C N 1
ATOM 6719 C CA . VAL C 1 220 ? 1.554 -18.008 44.565 1.00 65.97 217 VAL C CA 1
ATOM 6720 C C . VAL C 1 220 ? 1.837 -16.685 45.267 1.00 66.82 217 VAL C C 1
ATOM 6721 O O . VAL C 1 220 ? 2.368 -16.660 46.377 1.00 65.52 217 VAL C O 1
ATOM 6725 N N . LYS C 1 221 ? 1.476 -15.585 44.618 1.00 68.00 218 LYS C N 1
ATOM 6726 C CA . LYS C 1 221 ? 1.691 -14.271 45.200 1.00 70.38 218 LYS C CA 1
ATOM 6727 C C . LYS C 1 221 ? 0.681 -14.026 46.319 1.00 71.83 218 LYS C C 1
ATOM 6728 O O . LYS C 1 221 ? 0.950 -13.271 47.254 1.00 72.03 218 LYS C O 1
ATOM 6734 N N . GLU C 1 222 ? -0.480 -14.671 46.221 1.00 72.83 219 GLU C N 1
ATOM 6735 C CA . GLU C 1 222 ? -1.517 -14.528 47.238 1.00 73.42 219 GLU C CA 1
ATOM 6736 C C . GLU C 1 222 ? -0.901 -15.027 48.538 1.00 72.78 219 GLU C C 1
ATOM 6737 O O . GLU C 1 222 ? -1.204 -14.529 49.620 1.00 72.52 219 GLU C O 1
ATOM 6743 N N . LYS C 1 223 ? -0.030 -16.023 48.411 1.00 72.30 220 LYS C N 1
ATOM 6744 C CA . LYS C 1 223 ? 0.674 -16.586 49.555 1.00 72.36 220 LYS C CA 1
ATOM 6745 C C . LYS C 1 223 ? 1.921 -15.729 49.741 1.00 71.88 220 LYS C C 1
ATOM 6746 O O . LYS C 1 223 ? 2.163 -14.803 48.967 1.00 71.95 220 LYS C O 1
ATOM 6752 N N . GLY C 1 224 ? 2.711 -16.031 50.763 1.00 71.40 221 GLY C N 1
ATOM 6753 C CA . GLY C 1 224 ? 3.930 -15.273 50.977 1.00 70.60 221 GLY C CA 1
ATOM 6754 C C . GLY C 1 224 ? 5.024 -15.960 50.185 1.00 69.74 221 GLY C C 1
ATOM 6755 O O . GLY C 1 224 ? 5.891 -16.624 50.758 1.00 69.96 221 GLY C O 1
ATOM 6756 N N . GLU C 1 225 ? 4.989 -15.810 48.864 1.00 67.99 222 GLU C N 1
ATOM 6757 C CA . GLU C 1 225 ? 5.979 -16.470 48.027 1.00 65.45 222 GLU C CA 1
ATOM 6758 C C . GLU C 1 225 ? 6.325 -15.721 46.743 1.00 62.65 222 GLU C C 1
ATOM 6759 O O . GLU C 1 225 ? 5.578 -14.855 46.293 1.00 62.46 222 GLU C O 1
ATOM 6765 N N . SER C 1 226 ? 7.468 -16.071 46.160 1.00 59.63 223 SER C N 1
ATOM 6766 C CA . SER C 1 226 ? 7.940 -15.452 44.924 1.00 56.47 223 SER C CA 1
ATOM 6767 C C . SER C 1 226 ? 8.395 -16.531 43.946 1.00 53.61 223 SER C C 1
ATOM 6768 O O . SER C 1 226 ? 8.638 -17.673 44.337 1.00 52.46 223 SER C O 1
ATOM 6771 N N . LEU C 1 227 ? 8.530 -16.166 42.676 1.00 51.44 224 LEU C N 1
ATOM 6772 C CA . LEU C 1 227 ? 8.926 -17.136 41.664 1.00 49.73 224 LEU C CA 1
ATOM 6773 C C . LEU C 1 227 ? 10.122 -16.763 40.796 1.00 47.63 224 LEU C C 1
ATOM 6774 O O . LEU C 1 227 ? 10.420 -15.591 40.576 1.00 46.12 224 LEU C O 1
ATOM 6779 N N . GLY C 1 228 ? 10.797 -17.794 40.307 1.00 46.12 225 GLY C N 1
ATOM 6780 C CA . GLY C 1 228 ? 11.926 -17.607 39.420 1.00 44.80 225 GLY C CA 1
ATOM 6781 C C . GLY C 1 228 ? 11.453 -18.136 38.080 1.00 43.87 225 GLY C C 1
ATOM 6782 O O . GLY C 1 228 ? 10.259 -18.361 37.894 1.00 43.30 225 GLY C O 1
ATOM 6783 N N . GLY C 1 229 ? 12.366 -18.351 37.144 1.00 42.69 226 GLY C N 1
ATOM 6784 C CA . GLY C 1 229 ? 11.944 -18.856 35.855 1.00 40.44 226 GLY C CA 1
ATOM 6785 C C . GLY C 1 229 ? 13.081 -19.106 34.894 1.00 39.64 226 GLY C C 1
ATOM 6786 O O . GLY C 1 229 ? 14.233 -18.765 35.167 1.00 38.96 226 GLY C O 1
ATOM 6787 N N . VAL C 1 230 ? 12.747 -19.701 33.756 1.00 36.63 227 VAL C N 1
ATOM 6788 C CA . VAL C 1 230 ? 13.728 -20.009 32.737 1.00 36.52 227 VAL C CA 1
ATOM 6789 C C . VAL C 1 230 ? 13.343 -19.339 31.433 1.00 37.54 227 VAL C C 1
ATOM 6790 O O . VAL C 1 230 ? 12.163 -19.263 31.090 1.00 38.29 227 VAL C O 1
ATOM 6794 N N . PHE C 1 231 ? 14.340 -18.840 30.712 1.00 36.74 228 PHE C N 1
ATOM 6795 C CA . PHE C 1 231 ? 14.092 -18.208 29.426 1.00 36.23 228 PHE C CA 1
ATOM 6796 C C . PHE C 1 231 ? 15.171 -18.654 28.466 1.00 35.21 228 PHE C C 1
ATOM 6797 O O . PHE C 1 231 ? 16.199 -19.188 28.885 1.00 36.24 228 PHE C O 1
ATOM 6805 N N . GLU C 1 232 ? 14.926 -18.475 27.175 1.00 33.19 229 GLU C N 1
ATOM 6806 C CA . GLU C 1 232 ? 15.901 -18.872 26.178 1.00 33.41 229 GLU C CA 1
ATOM 6807 C C . GLU C 1 232 ? 16.262 -17.639 25.361 1.00 33.90 229 GLU C C 1
ATOM 6808 O O . GLU C 1 232 ? 15.423 -16.762 25.120 1.00 33.13 229 GLU C O 1
ATOM 6814 N N . VAL C 1 233 ? 17.527 -17.561 24.969 1.00 30.86 230 VAL C N 1
ATOM 6815 C CA . VAL C 1 233 ? 18.017 -16.440 24.183 1.00 29.05 230 VAL C CA 1
ATOM 6816 C C . VAL C 1 233 ? 18.679 -17.039 22.962 1.00 28.44 230 VAL C C 1
ATOM 6817 O O . VAL C 1 233 ? 19.348 -18.069 23.061 1.00 29.69 230 VAL C O 1
ATOM 6821 N N . PHE C 1 234 ? 18.494 -16.409 21.809 1.00 27.74 231 PHE C N 1
ATOM 6822 C CA . PHE C 1 234 ? 19.108 -16.917 20.593 1.00 29.94 231 PHE C CA 1
ATOM 6823 C C . PHE C 1 234 ? 19.655 -15.786 19.730 1.00 28.89 231 PHE C C 1
ATOM 6824 O O . PHE C 1 234 ? 19.296 -14.626 19.908 1.00 29.33 231 PHE C O 1
ATOM 6832 N N . ALA C 1 235 ? 20.535 -16.142 18.802 1.00 29.41 232 ALA C N 1
ATOM 6833 C CA . ALA C 1 235 ? 21.115 -15.192 17.864 1.00 31.41 232 ALA C CA 1
ATOM 6834 C C . ALA C 1 235 ? 21.116 -15.888 16.508 1.00 31.69 232 ALA C C 1
ATOM 6835 O O . ALA C 1 235 ? 21.650 -16.989 16.367 1.00 32.46 232 ALA C O 1
ATOM 6837 N N . LEU C 1 236 ? 20.519 -15.241 15.514 1.00 31.71 233 LEU C N 1
ATOM 6838 C CA . LEU C 1 236 ? 20.435 -15.814 14.179 1.00 34.67 233 LEU C CA 1
ATOM 6839 C C . LEU C 1 236 ? 21.417 -15.205 13.190 1.00 35.71 233 LEU C C 1
ATOM 6840 O O . LEU C 1 236 ? 21.767 -14.030 13.289 1.00 36.26 233 LEU C O 1
ATOM 6845 N N . ASN C 1 237 ? 21.845 -16.027 12.237 1.00 35.61 234 ASN C N 1
ATOM 6846 C CA . ASN C 1 237 ? 22.756 -15.620 11.173 1.00 36.01 234 ASN C CA 1
ATOM 6847 C C . ASN C 1 237 ? 24.182 -15.319 11.610 1.00 35.98 234 ASN C C 1
ATOM 6848 O O . ASN C 1 237 ? 24.876 -14.516 10.986 1.00 33.73 234 ASN C O 1
ATOM 6853 N N . VAL C 1 238 ? 24.620 -15.970 12.680 1.00 36.04 235 VAL C N 1
ATOM 6854 C CA . VAL C 1 238 ? 25.978 -15.781 13.154 1.00 36.03 235 VAL C CA 1
ATOM 6855 C C . VAL C 1 238 ? 26.837 -16.734 12.339 1.00 36.14 235 VAL C C 1
ATOM 6856 O O . VAL C 1 238 ? 26.495 -17.903 12.183 1.00 36.60 235 VAL C O 1
ATOM 6860 N N . PRO C 1 239 ? 27.960 -16.239 11.795 1.00 36.52 236 PRO C N 1
ATOM 6861 C CA . PRO C 1 239 ? 28.883 -17.036 10.983 1.00 37.24 236 PRO C CA 1
ATOM 6862 C C . PRO C 1 239 ? 29.688 -18.019 11.819 1.00 38.38 236 PRO C C 1
ATOM 6863 O O . PRO C 1 239 ? 29.862 -17.827 13.020 1.00 40.13 236 PRO C O 1
ATOM 6867 N N . PRO C 1 240 ? 30.185 -19.091 11.191 1.00 38.11 237 PRO C N 1
ATOM 6868 C CA . PRO C 1 240 ? 30.984 -20.076 11.921 1.00 37.67 237 PRO C CA 1
ATOM 6869 C C . PRO C 1 240 ? 32.332 -19.402 12.155 1.00 37.46 237 PRO C C 1
ATOM 6870 O O . PRO C 1 240 ? 32.672 -18.466 11.435 1.00 38.53 237 PRO C O 1
ATOM 6874 N N . GLY C 1 241 ? 33.094 -19.854 13.145 1.00 35.81 238 GLY C N 1
ATOM 6875 C CA . GLY C 1 241 ? 34.401 -19.256 13.369 1.00 36.36 238 GLY C CA 1
ATOM 6876 C C . GLY C 1 241 ? 34.562 -18.236 14.484 1.00 36.69 238 GLY C C 1
ATOM 6877 O O . GLY C 1 241 ? 35.689 -17.871 14.822 1.00 38.25 238 GLY C O 1
ATOM 6878 N N . LEU C 1 242 ? 33.462 -17.757 15.054 1.00 35.78 239 LEU C N 1
ATOM 6879 C CA . LEU C 1 242 ? 33.559 -16.788 16.138 1.00 33.44 239 LEU C CA 1
ATOM 6880 C C . LEU C 1 242 ? 34.044 -17.514 17.387 1.00 35.04 239 LEU C C 1
ATOM 6881 O O . LEU C 1 242 ? 33.620 -18.636 17.664 1.00 33.58 239 LEU C O 1
ATOM 6886 N N . GLY C 1 243 ? 34.944 -16.877 18.130 1.00 32.95 240 GLY C N 1
ATOM 6887 C CA . GLY C 1 243 ? 35.503 -17.502 19.313 1.00 34.99 240 GLY C CA 1
ATOM 6888 C C . GLY C 1 243 ? 36.667 -18.358 18.862 1.00 34.92 240 GLY C C 1
ATOM 6889 O O . GLY C 1 243 ? 36.982 -18.379 17.674 1.00 36.52 240 GLY C O 1
ATOM 6890 N N . SER C 1 244 ? 37.317 -19.062 19.780 1.00 35.92 241 SER C N 1
ATOM 6891 C CA . SER C 1 244 ? 38.438 -19.915 19.400 1.00 37.21 241 SER C CA 1
ATOM 6892 C C . SER C 1 244 ? 38.641 -21.050 20.386 1.00 38.41 241 SER C C 1
ATOM 6893 O O . SER C 1 244 ? 38.230 -20.958 21.539 1.00 39.31 241 SER C O 1
ATOM 6896 N N . HIS C 1 245 ? 39.284 -22.116 19.921 1.00 38.55 242 HIS C N 1
ATOM 6897 C CA . HIS C 1 245 ? 39.558 -23.288 20.749 1.00 41.25 242 HIS C CA 1
ATOM 6898 C C . HIS C 1 245 ? 40.994 -23.292 21.286 1.00 41.98 242 HIS C C 1
ATOM 6899 O O . HIS C 1 245 ? 41.317 -24.058 22.191 1.00 44.05 242 HIS C O 1
ATOM 6906 N N . ILE C 1 246 ? 41.850 -22.444 20.726 1.00 41.71 243 ILE C N 1
ATOM 6907 C CA . ILE C 1 246 ? 43.258 -22.408 21.118 1.00 41.64 243 ILE C CA 1
ATOM 6908 C C . ILE C 1 246 ? 43.594 -22.074 22.569 1.00 40.34 243 ILE C C 1
ATOM 6909 O O . ILE C 1 246 ? 44.698 -22.375 23.028 1.00 40.85 243 ILE C O 1
ATOM 6914 N N . GLN C 1 247 ? 42.668 -21.447 23.286 1.00 37.21 244 GLN C N 1
ATOM 6915 C CA . GLN C 1 247 ? 42.907 -21.103 24.687 1.00 35.51 244 GLN C CA 1
ATOM 6916 C C . GLN C 1 247 ? 41.558 -21.077 25.403 1.00 34.47 244 GLN C C 1
ATOM 6917 O O . GLN C 1 247 ? 40.582 -20.548 24.870 1.00 33.03 244 GLN C O 1
ATOM 6923 N N . TRP C 1 248 ? 41.515 -21.642 26.608 1.00 34.32 245 TRP C N 1
ATOM 6924 C CA . TRP C 1 248 ? 40.282 -21.733 27.388 1.00 35.40 245 TRP C CA 1
ATOM 6925 C C . TRP C 1 248 ? 39.431 -20.468 27.446 1.00 35.58 245 TRP C C 1
ATOM 6926 O O . TRP C 1 248 ? 38.210 -20.530 27.283 1.00 36.53 245 TRP C O 1
ATOM 6937 N N . ASP C 1 249 ? 40.067 -19.324 27.672 1.00 35.51 246 ASP C N 1
ATOM 6938 C CA . ASP C 1 249 ? 39.328 -18.073 27.797 1.00 37.41 246 ASP C CA 1
ATOM 6939 C C . ASP C 1 249 ? 38.808 -17.471 26.497 1.00 35.11 246 ASP C C 1
ATOM 6940 O O . ASP C 1 249 ? 38.078 -16.481 26.521 1.00 36.33 246 ASP C O 1
ATOM 6945 N N . ARG C 1 250 ? 39.156 -18.068 25.366 1.00 35.81 247 ARG C N 1
ATOM 6946 C CA . ARG C 1 250 ? 38.682 -17.551 24.088 1.00 36.43 247 ARG C CA 1
ATOM 6947 C C . ARG C 1 250 ? 37.542 -18.373 23.486 1.00 34.57 247 ARG C C 1
ATOM 6948 O O . ARG C 1 250 ? 37.012 -18.033 22.432 1.00 35.66 247 ARG C O 1
ATOM 6956 N N . ARG C 1 251 ? 37.152 -19.446 24.164 1.00 32.68 248 ARG C N 1
ATOM 6957 C CA . ARG C 1 251 ? 36.064 -20.291 23.675 1.00 32.39 248 ARG C CA 1
ATOM 6958 C C . ARG C 1 251 ? 34.750 -19.549 23.878 1.00 30.98 248 ARG C C 1
ATOM 6959 O O . ARG C 1 251 ? 34.427 -19.122 24.988 1.00 30.51 248 ARG C O 1
ATOM 6967 N N . ILE C 1 252 ? 34.000 -19.403 22.793 1.00 30.61 249 ILE C N 1
ATOM 6968 C CA . ILE C 1 252 ? 32.748 -18.657 22.805 1.00 31.01 249 ILE C CA 1
ATOM 6969 C C . ILE C 1 252 ? 31.732 -19.137 23.831 1.00 31.00 249 ILE C C 1
ATOM 6970 O O . ILE C 1 252 ? 30.972 -18.344 24.389 1.00 29.52 249 ILE C O 1
ATOM 6975 N N A ASP C 1 253 ? 31.724 -20.438 24.088 0.50 32.25 250 ASP C N 1
ATOM 6976 N N B ASP C 1 253 ? 31.724 -20.438 24.088 0.50 32.25 250 ASP C N 1
ATOM 6977 C CA A ASP C 1 253 ? 30.748 -21.035 25.103 0.50 33.90 250 ASP C CA 1
ATOM 6978 C CA B ASP C 1 253 ? 30.748 -21.035 25.103 0.50 33.90 250 ASP C CA 1
ATOM 6979 C C A ASP C 1 253 ? 31.063 -20.447 26.603 0.50 32.33 250 ASP C C 1
ATOM 6980 C C B ASP C 1 253 ? 31.063 -20.447 26.603 0.50 32.33 250 ASP C C 1
ATOM 6981 O O A ASP C 1 253 ? 30.092 -20.078 27.410 0.50 31.05 250 ASP C O 1
ATOM 6982 O O B ASP C 1 253 ? 30.092 -20.078 27.410 0.50 31.05 250 ASP C O 1
ATOM 6991 N N . GLY C 1 254 ? 32.348 -20.367 26.936 1.00 32.30 251 GLY C N 1
ATOM 6992 C CA . GLY C 1 254 ? 32.742 -19.850 28.236 1.00 31.26 251 GLY C CA 1
ATOM 6993 C C . GLY C 1 254 ? 32.433 -18.369 28.354 1.00 29.12 251 GLY C C 1
ATOM 6994 O O . GLY C 1 254 ? 32.060 -17.891 29.420 1.00 28.14 251 GLY C O 1
ATOM 6995 N N . ARG C 1 255 ? 32.578 -17.649 27.246 1.00 28.86 252 ARG C N 1
ATOM 6996 C CA . ARG C 1 255 ? 32.318 -16.217 27.219 1.00 29.58 252 ARG C CA 1
ATOM 6997 C C . ARG C 1 255 ? 30.828 -15.943 27.357 1.00 28.56 252 ARG C C 1
ATOM 6998 O O . ARG C 1 255 ? 30.421 -15.059 28.098 1.00 27.84 252 ARG C O 1
ATOM 7006 N N . ILE C 1 256 ? 30.010 -16.712 26.654 1.00 29.43 253 ILE C N 1
ATOM 7007 C CA . ILE C 1 256 ? 28.569 -16.538 26.759 1.00 30.16 253 ILE C CA 1
ATOM 7008 C C . ILE C 1 256 ? 28.125 -16.907 28.173 1.00 29.60 253 ILE C C 1
ATOM 7009 O O . ILE C 1 256 ? 27.277 -16.235 28.762 1.00 31.17 253 ILE C O 1
ATOM 7014 N N . ALA C 1 257 ? 28.718 -17.965 28.722 1.00 28.19 254 ALA C N 1
ATOM 7015 C CA . ALA C 1 257 ? 28.375 -18.424 30.069 1.00 29.54 254 ALA C CA 1
ATOM 7016 C C . ALA C 1 257 ? 28.629 -17.366 31.147 1.00 30.63 254 ALA C C 1
ATOM 7017 O O . ALA C 1 257 ? 27.805 -17.174 32.047 1.00 27.41 254 ALA C O 1
ATOM 7019 N N . GLN C 1 258 ? 29.769 -16.684 31.070 1.00 29.51 255 GLN C N 1
ATOM 7020 C CA . GLN C 1 258 ? 30.067 -15.653 32.059 1.00 29.27 255 GLN C CA 1
ATOM 7021 C C . GLN C 1 258 ? 29.073 -14.517 31.931 1.00 27.46 255 GLN C C 1
ATOM 7022 O O . GLN C 1 258 ? 28.537 -14.042 32.924 1.00 29.77 255 GLN C O 1
ATOM 7028 N N . ALA C 1 259 ? 28.840 -14.081 30.697 1.00 27.76 256 ALA C N 1
ATOM 7029 C CA . ALA C 1 259 ? 27.918 -12.982 30.429 1.00 28.11 256 ALA C CA 1
ATOM 7030 C C . ALA C 1 259 ? 26.528 -13.244 30.995 1.00 28.16 256 ALA C C 1
ATOM 7031 O O . ALA C 1 259 ? 25.955 -12.379 31.655 1.00 28.63 256 ALA C O 1
ATOM 7049 N N . SER C 1 262 ? 26.448 -13.643 34.858 1.00 26.83 259 SER C N 1
ATOM 7050 C CA . SER C 1 262 ? 26.765 -12.404 35.561 1.00 28.66 259 SER C CA 1
ATOM 7051 C C . SER C 1 262 ? 25.495 -11.616 35.854 1.00 30.07 259 SER C C 1
ATOM 7052 O O . SER C 1 262 ? 25.510 -10.667 36.637 1.00 31.01 259 SER C O 1
ATOM 7055 N N . ILE C 1 263 ? 24.397 -12.000 35.213 1.00 28.86 260 ILE C N 1
ATOM 7056 C CA . ILE C 1 263 ? 23.136 -11.312 35.435 1.00 29.58 260 ILE C CA 1
ATOM 7057 C C . ILE C 1 263 ? 22.605 -11.658 36.824 1.00 30.26 260 ILE C C 1
ATOM 7058 O O . ILE C 1 263 ? 22.667 -12.807 37.262 1.00 31.46 260 ILE C O 1
ATOM 7063 N N . GLN C 1 264 ? 22.099 -10.649 37.520 1.00 32.52 261 GLN C N 1
ATOM 7064 C CA . GLN C 1 264 ? 21.567 -10.832 38.859 1.00 35.65 261 GLN C CA 1
ATOM 7065 C C . GLN C 1 264 ? 20.520 -11.942 38.914 1.00 36.02 261 GLN C C 1
ATOM 7066 O O . GLN C 1 264 ? 19.628 -12.007 38.063 1.00 35.70 261 GLN C O 1
ATOM 7072 N N . ALA C 1 265 ? 20.660 -12.824 39.902 1.00 34.84 262 ALA C N 1
ATOM 7073 C CA . ALA C 1 265 ? 19.724 -13.920 40.124 1.00 34.20 262 ALA C CA 1
ATOM 7074 C C . ALA C 1 265 ? 19.843 -15.121 39.184 1.00 34.36 262 ALA C C 1
ATOM 7075 O O . ALA C 1 265 ? 19.058 -16.075 39.284 1.00 33.39 262 ALA C O 1
ATOM 7077 N N . ILE C 1 266 ? 20.807 -15.097 38.273 1.00 31.53 263 ILE C N 1
ATOM 7078 C CA . ILE C 1 266 ? 20.967 -16.236 37.382 1.00 30.64 263 ILE C CA 1
ATOM 7079 C C . ILE C 1 266 ? 21.843 -17.260 38.095 1.00 32.65 263 ILE C C 1
ATOM 7080 O O . ILE C 1 266 ? 22.922 -16.931 38.590 1.00 32.17 263 ILE C O 1
ATOM 7085 N N . LYS C 1 267 ? 21.361 -18.498 38.175 1.00 31.05 264 LYS C N 1
ATOM 7086 C CA . LYS C 1 267 ? 22.105 -19.553 38.855 1.00 31.28 264 LYS C CA 1
ATOM 7087 C C . LYS C 1 267 ? 22.393 -20.699 37.911 1.00 30.71 264 LYS C C 1
ATOM 7088 O O . LYS C 1 267 ? 23.080 -21.661 38.270 1.00 32.68 264 LYS C O 1
ATOM 7094 N N . GLY C 1 268 ? 21.861 -20.602 36.701 1.00 30.46 265 GLY C N 1
ATOM 7095 C CA . GLY C 1 268 ? 22.079 -21.666 35.750 1.00 29.80 265 GLY C CA 1
ATOM 7096 C C . GLY C 1 268 ? 22.110 -21.234 34.303 1.00 27.18 265 GLY C C 1
ATOM 7097 O O . GLY C 1 268 ? 21.364 -20.352 33.860 1.00 29.79 265 GLY C O 1
ATOM 7098 N N A VAL C 1 269 ? 22.986 -21.882 33.552 0.50 25.85 266 VAL C N 1
ATOM 7099 N N B VAL C 1 269 ? 22.986 -21.882 33.552 0.50 25.85 266 VAL C N 1
ATOM 7100 C CA A VAL C 1 269 ? 23.151 -21.578 32.074 0.50 27.11 266 VAL C CA 1
ATOM 7101 C CA B VAL C 1 269 ? 23.151 -21.578 32.074 0.50 27.11 266 VAL C CA 1
ATOM 7102 C C A VAL C 1 269 ? 23.580 -22.897 31.218 0.50 27.31 266 VAL C C 1
ATOM 7103 C C B VAL C 1 269 ? 23.580 -22.897 31.218 0.50 27.31 266 VAL C C 1
ATOM 7104 O O A VAL C 1 269 ? 24.459 -23.754 31.676 0.50 29.24 266 VAL C O 1
ATOM 7105 O O B VAL C 1 269 ? 24.459 -23.754 31.676 0.50 29.24 266 VAL C O 1
ATOM 7112 N N . GLU C 1 270 ? 22.990 -23.036 30.042 1.00 31.12 267 GLU C N 1
ATOM 7113 C CA . GLU C 1 270 ? 23.318 -24.149 29.183 1.00 33.41 267 GLU C CA 1
ATOM 7114 C C . GLU C 1 270 ? 23.272 -23.665 27.749 1.00 33.90 267 GLU C C 1
ATOM 7115 O O . GLU C 1 270 ? 22.514 -22.753 27.407 1.00 33.08 267 GLU C O 1
ATOM 7121 N N . ILE C 1 271 ? 24.136 -24.239 26.925 1.00 33.29 268 ILE C N 1
ATOM 7122 C CA . ILE C 1 271 ? 24.179 -23.896 25.516 1.00 34.44 268 ILE C CA 1
ATOM 7123 C C . ILE C 1 271 ? 23.566 -25.104 24.832 1.00 35.54 268 ILE C C 1
ATOM 7124 O O . ILE C 1 271 ? 24.081 -26.218 24.963 1.00 33.65 268 ILE C O 1
ATOM 7129 N N . GLY C 1 272 ? 22.483 -24.887 24.096 1.00 36.19 269 GLY C N 1
ATOM 7130 C CA . GLY C 1 272 ? 21.821 -25.996 23.436 1.00 39.07 269 GLY C CA 1
ATOM 7131 C C . GLY C 1 272 ? 21.018 -26.783 24.461 1.00 40.18 269 GLY C C 1
ATOM 7132 O O . GLY C 1 272 ? 20.454 -26.204 25.394 1.00 39.53 269 GLY C O 1
ATOM 7133 N N . LEU C 1 273 ? 20.979 -28.102 24.296 1.00 42.09 270 LEU C N 1
ATOM 7134 C CA . LEU C 1 273 ? 20.233 -28.978 25.201 1.00 43.80 270 LEU C CA 1
ATOM 7135 C C . LEU C 1 273 ? 20.661 -28.868 26.659 1.00 44.37 270 LEU C C 1
ATOM 7136 O O . LEU C 1 273 ? 19.853 -29.088 27.564 1.00 45.25 270 LEU C O 1
ATOM 7141 N N . GLY C 1 274 ? 21.934 -28.553 26.880 1.00 44.45 271 GLY C N 1
ATOM 7142 C CA . GLY C 1 274 ? 22.448 -28.414 28.232 1.00 42.55 271 GLY C CA 1
ATOM 7143 C C . GLY C 1 274 ? 22.504 -29.702 29.034 1.00 42.00 271 GLY C C 1
ATOM 7144 O O . GLY C 1 274 ? 23.097 -30.689 28.601 1.00 40.78 271 GLY C O 1
ATOM 7145 N N . PHE C 1 275 ? 21.889 -29.685 30.213 1.00 40.75 272 PHE C N 1
ATOM 7146 C CA . PHE C 1 275 ? 21.871 -30.851 31.084 1.00 41.93 272 PHE C CA 1
ATOM 7147 C C . PHE C 1 275 ? 21.160 -32.053 30.455 1.00 41.56 272 PHE C C 1
ATOM 7148 O O . PHE C 1 275 ? 21.510 -33.198 30.740 1.00 43.12 272 PHE C O 1
ATOM 7156 N N . GLU C 1 276 ? 20.184 -31.801 29.589 1.00 42.22 273 GLU C N 1
ATOM 7157 C CA . GLU C 1 276 ? 19.480 -32.896 28.923 1.00 43.47 273 GLU C CA 1
ATOM 7158 C C . GLU C 1 276 ? 20.426 -33.676 28.016 1.00 43.88 273 GLU C C 1
ATOM 7159 O O . GLU C 1 276 ? 20.383 -34.905 27.971 1.00 43.84 273 GLU C O 1
ATOM 7165 N N . ALA C 1 277 ? 21.286 -32.959 27.300 1.00 42.28 274 ALA C N 1
ATOM 7166 C CA . ALA C 1 277 ? 22.241 -33.595 26.407 1.00 42.09 274 ALA C CA 1
ATOM 7167 C C . ALA C 1 277 ? 23.147 -34.534 27.188 1.00 43.43 274 ALA C C 1
ATOM 7168 O O . ALA C 1 277 ? 23.662 -35.513 26.644 1.00 43.10 274 ALA C O 1
ATOM 7170 N N . ALA C 1 278 ? 23.342 -34.233 28.468 1.00 43.84 275 ALA C N 1
ATOM 7171 C CA . ALA C 1 278 ? 24.194 -35.051 29.320 1.00 45.07 275 ALA C CA 1
ATOM 7172 C C . ALA C 1 278 ? 23.516 -36.367 29.699 1.00 46.39 275 ALA C C 1
ATOM 7173 O O . ALA C 1 278 ? 24.173 -37.296 30.165 1.00 45.94 275 ALA C O 1
ATOM 7175 N N . ARG C 1 279 ? 22.204 -36.443 29.492 1.00 48.68 276 ARG C N 1
ATOM 7176 C CA . ARG C 1 279 ? 21.447 -37.646 29.821 1.00 50.93 276 ARG C CA 1
ATOM 7177 C C . ARG C 1 279 ? 21.244 -38.565 28.615 1.00 52.05 276 ARG C C 1
ATOM 7178 O O . ARG C 1 279 ? 21.119 -39.775 28.772 1.00 53.44 276 ARG C O 1
ATOM 7186 N N . ARG C 1 280 ? 21.208 -37.988 27.416 1.00 52.39 277 ARG C N 1
ATOM 7187 C CA . ARG C 1 280 ? 20.967 -38.759 26.196 1.00 51.59 277 ARG C CA 1
ATOM 7188 C C . ARG C 1 280 ? 22.186 -39.466 25.615 1.00 52.18 277 ARG C C 1
ATOM 7189 O O . ARG C 1 280 ? 23.306 -39.282 26.087 1.00 51.25 277 ARG C O 1
ATOM 7197 N N . PHE C 1 281 ? 21.953 -40.285 24.589 1.00 52.38 278 PHE C N 1
ATOM 7198 C CA . PHE C 1 281 ? 23.031 -41.017 23.932 1.00 53.78 278 PHE C CA 1
ATOM 7199 C C . PHE C 1 281 ? 23.707 -40.115 22.908 1.00 53.27 278 PHE C C 1
ATOM 7200 O O . PHE C 1 281 ? 23.092 -39.181 22.390 1.00 52.87 278 PHE C O 1
ATOM 7208 N N . GLY C 1 282 ? 24.968 -40.409 22.612 1.00 52.17 279 GLY C N 1
ATOM 7209 C CA . GLY C 1 282 ? 25.699 -39.617 21.643 1.00 55.28 279 GLY C CA 1
ATOM 7210 C C . GLY C 1 282 ? 24.925 -39.368 20.361 1.00 57.02 279 GLY C C 1
ATOM 7211 O O . GLY C 1 282 ? 24.701 -38.219 19.974 1.00 57.93 279 GLY C O 1
ATOM 7212 N N . SER C 1 283 ? 24.506 -40.443 19.700 1.00 57.35 280 SER C N 1
ATOM 7213 C CA . SER C 1 283 ? 23.768 -40.327 18.447 1.00 58.57 280 SER C CA 1
ATOM 7214 C C . SER C 1 283 ? 22.535 -39.433 18.553 1.00 58.26 280 SER C C 1
ATOM 7215 O O . SER C 1 283 ? 22.083 -38.871 17.555 1.00 58.71 280 SER C O 1
ATOM 7218 N N . GLN C 1 284 ? 21.999 -39.293 19.761 1.00 58.42 281 GLN C N 1
ATOM 7219 C CA . GLN C 1 284 ? 20.808 -38.477 19.970 1.00 58.00 281 GLN C CA 1
ATOM 7220 C C . GLN C 1 284 ? 21.063 -36.970 19.981 1.00 56.30 281 GLN C C 1
ATOM 7221 O O . GLN C 1 284 ? 20.249 -36.203 19.473 1.00 56.27 281 GLN C O 1
ATOM 7227 N N . VAL C 1 285 ? 22.181 -36.542 20.557 1.00 54.07 282 VAL C N 1
ATOM 7228 C CA . VAL C 1 285 ? 22.485 -35.115 20.614 1.00 53.57 282 VAL C CA 1
ATOM 7229 C C . VAL C 1 285 ? 23.222 -34.627 19.365 1.00 52.58 282 VAL C C 1
ATOM 7230 O O . VAL C 1 285 ? 22.991 -33.513 18.897 1.00 51.46 282 VAL C O 1
ATOM 7234 N N . HIS C 1 286 ? 24.098 -35.476 18.833 1.00 51.73 283 HIS C N 1
ATOM 7235 C CA . HIS C 1 286 ? 24.900 -35.155 17.654 1.00 51.15 283 HIS C CA 1
ATOM 7236 C C . HIS C 1 286 ? 24.154 -34.407 16.553 1.00 49.23 283 HIS C C 1
ATOM 7237 O O . HIS C 1 286 ? 23.091 -34.835 16.101 1.00 48.56 283 HIS C O 1
ATOM 7244 N N . ASP C 1 287 ? 24.715 -33.277 16.133 1.00 47.24 284 ASP C N 1
ATOM 7245 C CA . ASP C 1 287 ? 24.120 -32.493 15.060 1.00 45.00 284 ASP C CA 1
ATOM 7246 C C . ASP C 1 287 ? 24.841 -32.902 13.777 1.00 44.49 284 ASP C C 1
ATOM 7247 O O . ASP C 1 287 ? 25.981 -32.502 13.536 1.00 42.94 284 ASP C O 1
ATOM 7252 N N . GLU C 1 288 ? 24.172 -33.710 12.963 1.00 43.13 285 GLU C N 1
ATOM 7253 C CA . GLU C 1 288 ? 24.747 -34.193 11.713 1.00 43.36 285 GLU C CA 1
ATOM 7254 C C . GLU C 1 288 ? 25.098 -33.054 10.759 1.00 40.24 285 GLU C C 1
ATOM 7255 O O . GLU C 1 288 ? 24.292 -32.160 10.518 1.00 38.21 285 GLU C O 1
ATOM 7261 N N . ILE C 1 289 ? 26.308 -33.102 10.216 1.00 41.39 286 ILE C N 1
ATOM 7262 C CA . ILE C 1 289 ? 26.777 -32.084 9.285 1.00 41.74 286 ILE C CA 1
ATOM 7263 C C . ILE C 1 289 ? 26.160 -32.280 7.907 1.00 42.44 286 ILE C C 1
ATOM 7264 O O . ILE C 1 289 ? 26.087 -33.399 7.400 1.00 41.92 286 ILE C O 1
ATOM 7269 N N . GLY C 1 290 ? 25.720 -31.177 7.314 1.00 43.76 287 GLY C N 1
ATOM 7270 C CA . GLY C 1 290 ? 25.123 -31.211 5.995 1.00 44.20 287 GLY C CA 1
ATOM 7271 C C . GLY C 1 290 ? 25.819 -30.194 5.114 1.00 45.34 287 GLY C C 1
ATOM 7272 O O . GLY C 1 290 ? 26.555 -29.342 5.610 1.00 46.45 287 GLY C O 1
ATOM 7273 N N . TRP C 1 291 ? 25.594 -30.274 3.809 1.00 45.90 288 TRP C N 1
ATOM 7274 C CA . TRP C 1 291 ? 26.221 -29.347 2.878 1.00 46.32 288 TRP C CA 1
ATOM 7275 C C . TRP C 1 291 ? 25.405 -29.254 1.603 1.00 46.60 288 TRP C C 1
ATOM 7276 O O . TRP C 1 291 ? 24.715 -30.200 1.226 1.00 45.38 288 TRP C O 1
ATOM 7287 N N . SER C 1 292 ? 25.482 -28.104 0.948 1.00 46.51 289 SER C N 1
ATOM 7288 C CA . SER C 1 292 ? 24.775 -27.896 -0.305 1.00 48.98 289 SER C CA 1
ATOM 7289 C C . SER C 1 292 ? 25.484 -26.778 -1.061 1.00 50.11 289 SER C C 1
ATOM 7290 O O . SER C 1 292 ? 26.024 -25.850 -0.455 1.00 48.45 289 SER C O 1
ATOM 7293 N N . GLU C 1 293 ? 25.492 -26.887 -2.385 1.00 52.22 290 GLU C N 1
ATOM 7294 C CA . GLU C 1 293 ? 26.140 -25.902 -3.240 1.00 54.45 290 GLU C CA 1
ATOM 7295 C C . GLU C 1 293 ? 25.882 -24.456 -2.843 1.00 55.64 290 GLU C C 1
ATOM 7296 O O . GLU C 1 293 ? 26.821 -23.698 -2.608 1.00 56.88 290 GLU C O 1
ATOM 7302 N N . GLY C 1 294 ? 24.611 -24.077 -2.768 1.00 56.52 291 GLY C N 1
ATOM 7303 C CA . GLY C 1 294 ? 24.273 -22.708 -2.428 1.00 57.98 291 GLY C CA 1
ATOM 7304 C C . GLY C 1 294 ? 23.919 -22.440 -0.980 1.00 59.05 291 GLY C C 1
ATOM 7305 O O . GLY C 1 294 ? 22.961 -21.721 -0.696 1.00 60.06 291 GLY C O 1
ATOM 7306 N N . LYS C 1 295 ? 24.685 -23.007 -0.057 1.00 58.92 292 LYS C N 1
ATOM 7307 C CA . LYS C 1 295 ? 24.423 -22.795 1.360 1.00 58.34 292 LYS C CA 1
ATOM 7308 C C . LYS C 1 295 ? 25.628 -23.204 2.192 1.00 56.59 292 LYS C C 1
ATOM 7309 O O . LYS C 1 295 ? 25.759 -22.806 3.349 1.00 57.23 292 LYS C O 1
ATOM 7315 N N . GLY C 1 296 ? 26.509 -23.994 1.590 1.00 54.53 293 GLY C N 1
ATOM 7316 C CA . GLY C 1 296 ? 27.692 -24.452 2.292 1.00 53.28 293 GLY C CA 1
ATOM 7317 C C . GLY C 1 296 ? 27.346 -25.419 3.407 1.00 51.64 293 GLY C C 1
ATOM 7318 O O . GLY C 1 296 ? 26.284 -26.039 3.395 1.00 51.46 293 GLY C O 1
ATOM 7319 N N . TYR C 1 297 ? 28.244 -25.541 4.378 1.00 49.78 294 TYR C N 1
ATOM 7320 C CA . TYR C 1 297 ? 28.044 -26.437 5.509 1.00 47.57 294 TYR C CA 1
ATOM 7321 C C . TYR C 1 297 ? 26.984 -25.933 6.476 1.00 45.21 294 TYR C C 1
ATOM 7322 O O . TYR C 1 297 ? 26.820 -24.730 6.662 1.00 44.74 294 TYR C O 1
ATOM 7331 N N . PHE C 1 298 ? 26.259 -26.873 7.077 1.00 42.84 295 PHE C N 1
ATOM 7332 C CA . PHE C 1 298 ? 25.222 -26.568 8.055 1.00 40.92 295 PHE C CA 1
ATOM 7333 C C . PHE C 1 298 ? 24.982 -27.818 8.898 1.00 40.12 295 PHE C C 1
ATOM 7334 O O . PHE C 1 298 ? 25.685 -28.816 8.735 1.00 40.93 295 PHE C O 1
ATOM 7342 N N . ARG C 1 299 ? 24.007 -27.768 9.800 1.00 39.18 296 ARG C N 1
ATOM 7343 C CA . ARG C 1 299 ? 23.707 -28.919 10.658 1.00 40.16 296 ARG C CA 1
ATOM 7344 C C . ARG C 1 299 ? 22.228 -29.289 10.564 1.00 39.52 296 ARG C C 1
ATOM 7345 O O . ARG C 1 299 ? 21.379 -28.412 10.422 1.00 40.56 296 ARG C O 1
ATOM 7353 N N . HIS C 1 300 ? 21.923 -30.584 10.655 1.00 39.66 297 HIS C N 1
ATOM 7354 C CA . HIS C 1 300 ? 20.535 -31.055 10.566 1.00 40.99 297 HIS C CA 1
ATOM 7355 C C . HIS C 1 300 ? 19.723 -30.878 11.848 1.00 40.68 297 HIS C C 1
ATOM 7356 O O . HIS C 1 300 ? 18.493 -30.943 11.829 1.00 39.69 297 HIS C O 1
ATOM 7363 N N . SER C 1 301 ? 20.418 -30.664 12.959 1.00 39.34 298 SER C N 1
ATOM 7364 C CA . SER C 1 301 ? 19.779 -30.420 14.250 1.00 38.12 298 SER C CA 1
ATOM 7365 C C . SER C 1 301 ? 20.693 -29.438 14.980 1.00 36.94 298 SER C C 1
ATOM 7366 O O . SER C 1 301 ? 21.836 -29.244 14.569 1.00 35.68 298 SER C O 1
ATOM 7369 N N . ASN C 1 302 ? 20.197 -28.810 16.042 1.00 36.43 299 ASN C N 1
ATOM 7370 C CA . ASN C 1 302 ? 21.011 -27.854 16.786 1.00 34.26 299 ASN C CA 1
ATOM 7371 C C . ASN C 1 302 ? 20.967 -28.092 18.294 1.00 35.88 299 ASN C C 1
ATOM 7372 O O . ASN C 1 302 ? 20.640 -27.185 19.064 1.00 36.91 299 ASN C O 1
ATOM 7377 N N . ASN C 1 303 ? 21.298 -29.308 18.719 1.00 34.70 300 ASN C N 1
ATOM 7378 C CA . ASN C 1 303 ? 21.311 -29.626 20.141 1.00 36.02 300 ASN C CA 1
ATOM 7379 C C . ASN C 1 303 ? 22.505 -28.935 20.807 1.00 37.22 300 ASN C C 1
ATOM 7380 O O . ASN C 1 303 ? 22.523 -28.741 22.021 1.00 38.39 300 ASN C O 1
ATOM 7385 N N . LEU C 1 304 ? 23.497 -28.565 20.002 1.00 36.99 301 LEU C N 1
ATOM 7386 C CA . LEU C 1 304 ? 24.702 -27.905 20.504 1.00 37.27 301 LEU C CA 1
ATOM 7387 C C . LEU C 1 304 ? 24.526 -26.413 20.770 1.00 36.52 301 LEU C C 1
ATOM 7388 O O . LEU C 1 304 ? 25.399 -25.775 21.349 1.00 38.12 301 LEU C O 1
ATOM 7393 N N . GLY C 1 305 ? 23.401 -25.855 20.342 1.00 35.33 302 GLY C N 1
ATOM 7394 C CA . GLY C 1 305 ? 23.159 -24.446 20.567 1.00 32.83 302 GLY C CA 1
ATOM 7395 C C . GLY C 1 305 ? 24.035 -23.530 19.738 1.00 34.90 302 GLY C C 1
ATOM 7396 O O . GLY C 1 305 ? 24.348 -22.414 20.164 1.00 33.35 302 GLY C O 1
ATOM 7397 N N . GLY C 1 306 ? 24.441 -24.002 18.561 1.00 32.57 303 GLY C N 1
ATOM 7398 C CA . GLY C 1 306 ? 25.257 -23.192 17.676 1.00 34.04 303 GLY C CA 1
ATOM 7399 C C . GLY C 1 306 ? 26.733 -23.060 18.006 1.00 36.89 303 GLY C C 1
ATOM 7400 O O . GLY C 1 306 ? 27.387 -22.139 17.517 1.00 38.09 303 GLY C O 1
ATOM 7401 N N . THR C 1 307 ? 27.269 -23.972 18.810 1.00 36.25 304 THR C N 1
ATOM 7402 C CA . THR C 1 307 ? 28.678 -23.918 19.175 1.00 38.78 304 THR C CA 1
ATOM 7403 C C . THR C 1 307 ? 29.305 -25.311 19.177 1.00 38.32 304 THR C C 1
ATOM 7404 O O . THR C 1 307 ? 28.709 -26.273 19.660 1.00 41.75 304 THR C O 1
ATOM 7408 N N . GLU C 1 308 ? 30.508 -25.412 18.630 1.00 38.08 305 GLU C N 1
ATOM 7409 C CA . GLU C 1 308 ? 31.240 -26.673 18.568 1.00 41.68 305 GLU C CA 1
ATOM 7410 C C . GLU C 1 308 ? 32.697 -26.457 18.940 1.00 40.53 305 GLU C C 1
ATOM 7411 O O . GLU C 1 308 ? 33.365 -25.591 18.378 1.00 40.32 305 GLU C O 1
ATOM 7417 N N . GLY C 1 309 ? 33.184 -27.246 19.890 1.00 40.32 306 GLY C N 1
ATOM 7418 C CA . GLY C 1 309 ? 34.572 -27.148 20.308 1.00 40.94 306 GLY C CA 1
ATOM 7419 C C . GLY C 1 309 ? 35.100 -25.763 20.641 1.00 40.76 306 GLY C C 1
ATOM 7420 O O . GLY C 1 309 ? 36.302 -25.515 20.526 1.00 40.19 306 GLY C O 1
ATOM 7421 N N . GLY C 1 310 ? 34.216 -24.861 21.052 1.00 39.49 307 GLY C N 1
ATOM 7422 C CA . GLY C 1 310 ? 34.652 -23.523 21.406 1.00 40.04 307 GLY C CA 1
ATOM 7423 C C . GLY C 1 310 ? 34.371 -22.461 20.361 1.00 40.60 307 GLY C C 1
ATOM 7424 O O . GLY C 1 310 ? 34.575 -21.273 20.616 1.00 41.58 307 GLY C O 1
ATOM 7425 N N . ILE C 1 311 ? 33.897 -22.878 19.190 1.00 39.59 308 ILE C N 1
ATOM 7426 C CA . ILE C 1 311 ? 33.609 -21.942 18.106 1.00 38.98 308 ILE C CA 1
ATOM 7427 C C . ILE C 1 311 ? 32.153 -22.008 17.682 1.00 39.24 308 ILE C C 1
ATOM 7428 O O . ILE C 1 311 ? 31.483 -23.016 17.894 1.00 39.15 308 ILE C O 1
ATOM 7433 N N . THR C 1 312 ? 31.662 -20.935 17.073 1.00 37.53 309 THR C N 1
ATOM 7434 C CA . THR C 1 312 ? 30.288 -20.933 16.589 1.00 36.89 309 THR C CA 1
ATOM 7435 C C . THR C 1 312 ? 30.323 -21.813 15.342 1.00 36.63 309 THR C C 1
ATOM 7436 O O . THR C 1 312 ? 31.331 -21.837 14.626 1.00 35.63 309 THR C O 1
ATOM 7440 N N . ASN C 1 313 ? 29.242 -22.537 15.073 1.00 35.70 310 ASN C N 1
ATOM 7441 C CA . ASN C 1 313 ? 29.240 -23.418 13.915 1.00 35.18 310 ASN C CA 1
ATOM 7442 C C . ASN C 1 313 ? 28.297 -23.015 12.799 1.00 35.79 310 ASN C C 1
ATOM 7443 O O . ASN C 1 313 ? 28.085 -23.779 11.859 1.00 35.51 310 ASN C O 1
ATOM 7448 N N . GLY C 1 314 ? 27.728 -21.819 12.900 1.00 34.40 311 GLY C N 1
ATOM 7449 C CA . GLY C 1 314 ? 26.839 -21.351 11.857 1.00 35.74 311 GLY C CA 1
ATOM 7450 C C . GLY C 1 314 ? 25.364 -21.486 12.160 1.00 35.84 311 GLY C C 1
ATOM 7451 O O . GLY C 1 314 ? 24.547 -20.790 11.567 1.00 35.52 311 GLY C O 1
ATOM 7460 N N . PRO C 1 316 ? 21.868 -21.432 14.700 1.00 35.45 313 PRO C N 1
ATOM 7461 C CA . PRO C 1 316 ? 21.416 -20.431 15.667 1.00 34.33 313 PRO C CA 1
ATOM 7462 C C . PRO C 1 316 ? 22.122 -20.643 17.004 1.00 35.69 313 PRO C C 1
ATOM 7463 O O . PRO C 1 316 ? 22.306 -21.782 17.438 1.00 36.85 313 PRO C O 1
ATOM 7467 N N . ILE C 1 317 ? 22.550 -19.559 17.641 1.00 32.93 314 ILE C N 1
ATOM 7468 C CA . ILE C 1 317 ? 23.173 -19.688 18.945 1.00 32.02 314 ILE C CA 1
ATOM 7469 C C . ILE C 1 317 ? 22.006 -19.708 19.919 1.00 29.80 314 ILE C C 1
ATOM 7470 O O . ILE C 1 317 ? 21.160 -18.815 19.904 1.00 29.58 314 ILE C O 1
ATOM 7475 N N . VAL C 1 318 ? 21.934 -20.744 20.744 1.00 30.18 315 VAL C N 1
ATOM 7476 C CA . VAL C 1 318 ? 20.836 -20.845 21.695 1.00 29.11 315 VAL C CA 1
ATOM 7477 C C . VAL C 1 318 ? 21.342 -21.051 23.099 1.00 27.14 315 VAL C C 1
ATOM 7478 O O . VAL C 1 318 ? 22.136 -21.950 23.364 1.00 29.71 315 VAL C O 1
ATOM 7482 N N . VAL C 1 319 ? 20.851 -20.216 24.002 1.00 28.29 316 VAL C N 1
ATOM 7483 C CA . VAL C 1 319 ? 21.253 -20.261 25.397 1.00 28.19 316 VAL C CA 1
ATOM 7484 C C . VAL C 1 319 ? 20.041 -20.357 26.313 1.00 28.72 316 VAL C C 1
ATOM 7485 O O . VAL C 1 319 ? 19.074 -19.607 26.148 1.00 29.46 316 VAL C O 1
ATOM 7489 N N . ARG C 1 320 ? 20.095 -21.268 27.281 1.00 29.55 317 ARG C N 1
ATOM 7490 C CA . ARG C 1 320 ? 18.995 -21.433 28.233 1.00 32.86 317 ARG C CA 1
ATOM 7491 C C . ARG C 1 320 ? 19.472 -20.862 29.568 1.00 33.86 317 ARG C C 1
ATOM 7492 O O . ARG C 1 320 ? 20.550 -21.209 30.052 1.00 34.86 317 ARG C O 1
ATOM 7500 N N . VAL C 1 321 ? 18.667 -19.992 30.163 1.00 34.25 318 VAL C N 1
ATOM 7501 C CA . VAL C 1 321 ? 19.049 -19.351 31.411 1.00 34.68 318 VAL C CA 1
ATOM 7502 C C . VAL C 1 321 ? 18.047 -19.527 32.551 1.00 35.57 318 VAL C C 1
ATOM 7503 O O . VAL C 1 321 ? 16.849 -19.287 32.383 1.00 36.85 318 VAL C O 1
ATOM 7507 N N . ALA C 1 322 ? 18.557 -19.925 33.714 1.00 34.19 319 ALA C N 1
ATOM 7508 C CA . ALA C 1 322 ? 17.732 -20.140 34.900 1.00 35.31 319 ALA C CA 1
ATOM 7509 C C . ALA C 1 322 ? 17.887 -19.026 35.935 1.00 36.12 319 ALA C C 1
ATOM 7510 O O . ALA C 1 322 ? 18.998 -18.728 36.382 1.00 37.01 319 ALA C O 1
ATOM 7520 N N . LYS C 1 324 ? 16.766 -17.771 39.710 1.00 38.78 321 LYS C N 1
ATOM 7521 C CA . LYS C 1 324 ? 16.179 -18.175 40.988 1.00 40.26 321 LYS C CA 1
ATOM 7522 C C . LYS C 1 324 ? 15.141 -17.136 41.405 1.00 40.17 321 LYS C C 1
ATOM 7523 O O . LYS C 1 324 ? 15.142 -16.014 40.901 1.00 39.29 321 LYS C O 1
ATOM 7529 N N . PRO C 1 325 ? 14.237 -17.501 42.332 1.00 43.48 322 PRO C N 1
ATOM 7530 C CA . PRO C 1 325 ? 13.186 -16.599 42.821 1.00 45.54 322 PRO C CA 1
ATOM 7531 C C . PRO C 1 325 ? 13.738 -15.356 43.518 1.00 49.37 322 PRO C C 1
ATOM 7532 O O . PRO C 1 325 ? 14.679 -15.447 44.312 1.00 48.43 322 PRO C O 1
ATOM 7536 N N . ILE C 1 326 ? 13.127 -14.209 43.225 1.00 53.62 323 ILE C N 1
ATOM 7537 C CA . ILE C 1 326 ? 13.510 -12.920 43.804 1.00 57.15 323 ILE C CA 1
ATOM 7538 C C . ILE C 1 326 ? 14.994 -12.838 44.151 1.00 59.24 323 ILE C C 1
ATOM 7539 O O . ILE C 1 326 ? 15.845 -12.718 43.268 1.00 62.38 323 ILE C O 1
ATOM 7544 N N . VAL C 1 356 ? 11.333 -12.626 35.585 1.00 42.30 353 VAL C N 1
ATOM 7545 C CA . VAL C 1 356 ? 12.003 -13.368 34.526 1.00 41.19 353 VAL C CA 1
ATOM 7546 C C . VAL C 1 356 ? 11.819 -12.744 33.140 1.00 39.76 353 VAL C C 1
ATOM 7547 O O . VAL C 1 356 ? 12.679 -12.889 32.275 1.00 40.20 353 VAL C O 1
ATOM 7551 N N . PRO C 1 357 ? 10.698 -12.042 32.906 1.00 40.32 354 PRO C N 1
ATOM 7552 C CA . PRO C 1 357 ? 10.526 -11.439 31.580 1.00 40.12 354 PRO C CA 1
ATOM 7553 C C . PRO C 1 357 ? 11.585 -10.370 31.344 1.00 40.84 354 PRO C C 1
ATOM 7554 O O . PRO C 1 357 ? 12.190 -10.304 30.276 1.00 40.93 354 PRO C O 1
ATOM 7558 N N . ALA C 1 358 ? 11.801 -9.533 32.355 1.00 40.39 355 ALA C N 1
ATOM 7559 C CA . ALA C 1 358 ? 12.788 -8.464 32.266 1.00 40.36 355 ALA C CA 1
ATOM 7560 C C . ALA C 1 358 ? 14.189 -9.051 32.136 1.00 40.27 355 ALA C C 1
ATOM 7561 O O . ALA C 1 358 ? 15.021 -8.530 31.393 1.00 40.99 355 ALA C O 1
ATOM 7563 N N . ALA C 1 359 ? 14.444 -10.141 32.856 1.00 37.81 356 ALA C N 1
ATOM 7564 C CA . ALA C 1 359 ? 15.749 -10.791 32.813 1.00 37.84 356 ALA C CA 1
ATOM 7565 C C . ALA C 1 359 ? 16.077 -11.276 31.408 1.00 37.62 356 ALA C C 1
ATOM 7566 O O . ALA C 1 359 ? 17.226 -11.193 30.971 1.00 37.56 356 ALA C O 1
ATOM 7568 N N . SER C 1 360 ? 15.067 -11.776 30.701 1.00 35.92 357 SER C N 1
ATOM 7569 C CA . SER C 1 360 ? 15.269 -12.281 29.350 1.00 33.77 357 SER C CA 1
ATOM 7570 C C . SER C 1 360 ? 15.707 -11.156 28.426 1.00 32.19 357 SER C C 1
ATOM 7571 O O . SER C 1 360 ? 16.447 -11.381 27.469 1.00 33.12 357 SER C O 1
ATOM 7574 N N . VAL C 1 361 ? 15.237 -9.946 28.706 1.00 30.86 358 VAL C N 1
ATOM 7575 C CA . VAL C 1 361 ? 15.609 -8.788 27.903 1.00 30.11 358 VAL C CA 1
ATOM 7576 C C . VAL C 1 361 ? 17.078 -8.445 28.183 1.00 29.64 358 VAL C C 1
ATOM 7577 O O . VAL C 1 361 ? 17.789 -7.954 27.308 1.00 29.87 358 VAL C O 1
ATOM 7581 N N . VAL C 1 362 ? 17.524 -8.701 29.409 1.00 29.24 359 VAL C N 1
ATOM 7582 C CA . VAL C 1 362 ? 18.913 -8.440 29.781 1.00 31.64 359 VAL C CA 1
ATOM 7583 C C . VAL C 1 362 ? 19.767 -9.510 29.111 1.00 32.87 359 VAL C C 1
ATOM 7584 O O . VAL C 1 362 ? 20.880 -9.241 28.648 1.00 33.85 359 VAL C O 1
ATOM 7588 N N . GLY C 1 363 ? 19.229 -10.727 29.055 1.00 30.44 360 GLY C N 1
ATOM 7589 C CA . GLY C 1 363 ? 19.940 -11.824 28.429 1.00 30.59 360 GLY C CA 1
ATOM 7590 C C . GLY C 1 363 ? 20.256 -11.515 26.979 1.00 30.41 360 GLY C C 1
ATOM 7591 O O . GLY C 1 363 ? 21.317 -11.878 26.476 1.00 30.89 360 GLY C O 1
ATOM 7592 N N . GLU C 1 364 ? 19.329 -10.847 26.299 1.00 31.08 361 GLU C N 1
ATOM 7593 C CA . GLU C 1 364 ? 19.526 -10.476 24.902 1.00 30.00 361 GLU C CA 1
ATOM 7594 C C . GLU C 1 364 ? 20.715 -9.517 24.805 1.00 31.24 361 GLU C C 1
ATOM 7595 O O . GLU C 1 364 ? 21.604 -9.680 23.962 1.00 30.37 361 GLU C O 1
ATOM 7601 N N . ALA C 1 365 ? 20.709 -8.516 25.680 1.00 28.32 362 ALA C N 1
ATOM 7602 C CA . ALA C 1 365 ? 21.766 -7.512 25.728 1.00 27.86 362 ALA C CA 1
ATOM 7603 C C . ALA C 1 365 ? 23.143 -8.143 25.928 1.00 27.91 362 ALA C C 1
ATOM 7604 O O . ALA C 1 365 ? 24.097 -7.796 25.232 1.00 28.47 362 ALA C O 1
ATOM 7614 N N . LEU C 1 367 ? 24.104 -11.278 25.325 1.00 30.18 364 LEU C N 1
ATOM 7615 C CA . LEU C 1 367 ? 24.488 -12.087 24.176 1.00 28.23 364 LEU C CA 1
ATOM 7616 C C . LEU C 1 367 ? 24.915 -11.173 23.029 1.00 29.65 364 LEU C C 1
ATOM 7617 O O . LEU C 1 367 ? 25.801 -11.523 22.250 1.00 28.41 364 LEU C O 1
ATOM 7622 N N . ALA C 1 368 ? 24.284 -10.006 22.926 1.00 27.85 365 ALA C N 1
ATOM 7623 C CA . ALA C 1 368 ? 24.638 -9.057 21.877 1.00 31.58 365 ALA C CA 1
ATOM 7624 C C . ALA C 1 368 ? 26.074 -8.568 22.093 1.00 30.07 365 ALA C C 1
ATOM 7625 O O . ALA C 1 368 ? 26.874 -8.535 21.164 1.00 30.85 365 ALA C O 1
ATOM 7627 N N . ILE C 1 369 ? 26.385 -8.205 23.331 1.00 30.00 366 ILE C N 1
ATOM 7628 C CA . ILE C 1 369 ? 27.710 -7.713 23.688 1.00 27.02 366 ILE C CA 1
ATOM 7629 C C . ILE C 1 369 ? 28.793 -8.740 23.386 1.00 27.69 366 ILE C C 1
ATOM 7630 O O . ILE C 1 369 ? 29.805 -8.422 22.761 1.00 27.61 366 ILE C O 1
ATOM 7635 N N . VAL C 1 370 ? 28.582 -9.975 23.824 1.00 28.36 367 VAL C N 1
ATOM 7636 C CA . VAL C 1 370 ? 29.556 -11.029 23.577 1.00 28.26 367 VAL C CA 1
ATOM 7637 C C . VAL C 1 370 ? 29.713 -11.331 22.084 1.00 29.05 367 VAL C C 1
ATOM 7638 O O . VAL C 1 370 ? 30.829 -11.490 21.592 1.00 28.21 367 VAL C O 1
ATOM 7642 N N . LEU C 1 371 ? 28.605 -11.401 21.352 1.00 29.33 368 LEU C N 1
ATOM 7643 C CA . LEU C 1 371 ? 28.692 -11.695 19.925 1.00 29.31 368 LEU C CA 1
ATOM 7644 C C . LEU C 1 371 ? 29.319 -10.543 19.143 1.00 30.53 368 LEU C C 1
ATOM 7645 O O . LEU C 1 371 ? 30.118 -10.770 18.234 1.00 29.84 368 LEU C O 1
ATOM 7650 N N . ALA C 1 372 ? 28.961 -9.311 19.491 1.00 29.48 369 ALA C N 1
ATOM 7651 C CA . ALA C 1 372 ? 29.542 -8.149 18.815 1.00 30.97 369 ALA C CA 1
ATOM 7652 C C . ALA C 1 372 ? 31.056 -8.147 19.042 1.00 30.48 369 ALA C C 1
ATOM 7653 O O . ALA C 1 372 ? 31.837 -7.867 18.134 1.00 32.33 369 ALA C O 1
ATOM 7655 N N . ASP C 1 373 ? 31.459 -8.478 20.263 1.00 31.48 370 ASP C N 1
ATOM 7656 C CA . ASP C 1 373 ? 32.867 -8.527 20.635 1.00 30.03 370 ASP C CA 1
ATOM 7657 C C . ASP C 1 373 ? 33.595 -9.611 19.846 1.00 32.07 370 ASP C C 1
ATOM 7658 O O . ASP C 1 373 ? 34.696 -9.401 19.316 1.00 30.51 370 ASP C O 1
ATOM 7663 N N . ALA C 1 374 ? 32.975 -10.781 19.786 1.00 30.60 371 ALA C N 1
ATOM 7664 C CA . ALA C 1 374 ? 33.547 -11.906 19.072 1.00 31.33 371 ALA C CA 1
ATOM 7665 C C . ALA C 1 374 ? 33.613 -11.628 17.565 1.00 31.18 371 ALA C C 1
ATOM 7666 O O . ALA C 1 374 ? 34.528 -12.095 16.889 1.00 30.19 371 ALA C O 1
ATOM 7668 N N . LEU C 1 375 ? 32.650 -10.868 17.044 1.00 29.43 372 LEU C N 1
ATOM 7669 C CA . LEU C 1 375 ? 32.625 -10.552 15.617 1.00 30.72 372 LEU C CA 1
ATOM 7670 C C . LEU C 1 375 ? 33.789 -9.612 15.296 1.00 32.73 372 LEU C C 1
ATOM 7671 O O . LEU C 1 375 ? 34.552 -9.847 14.357 1.00 33.58 372 LEU C O 1
ATOM 7676 N N . LEU C 1 376 ? 33.920 -8.548 16.087 1.00 33.97 373 LEU C N 1
ATOM 7677 C CA . LEU C 1 376 ? 34.989 -7.570 15.897 1.00 35.06 373 LEU C CA 1
ATOM 7678 C C . LEU C 1 376 ? 36.362 -8.188 16.122 1.00 35.93 373 LEU C C 1
ATOM 7679 O O . LEU C 1 376 ? 37.347 -7.767 15.520 1.00 36.46 373 LEU C O 1
ATOM 7684 N N . GLU C 1 377 ? 36.419 -9.197 16.983 1.00 36.65 374 GLU C N 1
ATOM 7685 C CA . GLU C 1 377 ? 37.672 -9.876 17.278 1.00 37.46 374 GLU C CA 1
ATOM 7686 C C . GLU C 1 377 ? 38.179 -10.578 16.027 1.00 37.39 374 GLU C C 1
ATOM 7687 O O . GLU C 1 377 ? 39.375 -10.594 15.749 1.00 37.80 374 GLU C O 1
ATOM 7693 N N . LYS C 1 378 ? 37.253 -11.146 15.266 1.00 37.50 375 LYS C N 1
ATOM 7694 C CA . LYS C 1 378 ? 37.593 -11.873 14.047 1.00 38.01 375 LYS C CA 1
ATOM 7695 C C . LYS C 1 378 ? 37.826 -10.973 12.835 1.00 37.69 375 LYS C C 1
ATOM 7696 O O . LYS C 1 378 ? 38.691 -11.255 12.004 1.00 37.81 375 LYS C O 1
ATOM 7702 N N . LEU C 1 379 ? 37.070 -9.885 12.743 1.00 36.36 376 LEU C N 1
ATOM 7703 C CA . LEU C 1 379 ? 37.178 -8.980 11.605 1.00 36.08 376 LEU C CA 1
ATOM 7704 C C . LEU C 1 379 ? 38.063 -7.739 11.776 1.00 38.06 376 LEU C C 1
ATOM 7705 O O . LEU C 1 379 ? 38.693 -7.290 10.817 1.00 36.22 376 LEU C O 1
ATOM 7710 N N . GLY C 1 380 ? 38.112 -7.186 12.984 1.00 38.75 377 GLY C N 1
ATOM 7711 C CA . GLY C 1 380 ? 38.888 -5.978 13.193 1.00 40.14 377 GLY C CA 1
ATOM 7712 C C . GLY C 1 380 ? 38.199 -4.879 12.399 1.00 43.01 377 GLY C C 1
ATOM 7713 O O . GLY C 1 380 ? 37.073 -5.069 11.934 1.00 44.12 377 GLY C O 1
ATOM 7714 N N . GLY C 1 381 ? 38.858 -3.738 12.224 1.00 44.47 378 GLY C N 1
ATOM 7715 C CA . GLY C 1 381 ? 38.251 -2.656 11.468 1.00 45.82 378 GLY C CA 1
ATOM 7716 C C . GLY C 1 381 ? 37.845 -1.482 12.338 1.00 46.69 378 GLY C C 1
ATOM 7717 O O . GLY C 1 381 ? 37.418 -1.662 13.481 1.00 49.11 378 GLY C O 1
ATOM 7718 N N . ASP C 1 382 ? 37.965 -0.274 11.800 1.00 45.77 379 ASP C N 1
ATOM 7719 C CA . ASP C 1 382 ? 37.619 0.916 12.565 1.00 44.69 379 ASP C CA 1
ATOM 7720 C C . ASP C 1 382 ? 36.378 1.642 12.057 1.00 41.95 379 ASP C C 1
ATOM 7721 O O . ASP C 1 382 ? 35.851 2.527 12.732 1.00 39.06 379 ASP C O 1
ATOM 7726 N N . PHE C 1 383 ? 35.923 1.273 10.864 1.00 40.31 380 PHE C N 1
ATOM 7727 C CA . PHE C 1 383 ? 34.717 1.864 10.296 1.00 41.06 380 PHE C CA 1
ATOM 7728 C C . PHE C 1 383 ? 33.850 0.780 9.654 1.00 39.79 380 PHE C C 1
ATOM 7729 O O . PHE C 1 383 ? 34.359 -0.171 9.061 1.00 38.43 380 PHE C O 1
ATOM 7745 N N . GLU C 1 385 ? 32.063 0.310 6.920 1.00 44.99 382 GLU C N 1
ATOM 7746 C CA . GLU C 1 385 ? 32.341 -0.093 5.543 1.00 46.45 382 GLU C CA 1
ATOM 7747 C C . GLU C 1 385 ? 33.462 -1.129 5.505 1.00 46.67 382 GLU C C 1
ATOM 7748 O O . GLU C 1 385 ? 33.371 -2.150 4.817 1.00 46.34 382 GLU C O 1
ATOM 7754 N N . GLU C 1 386 ? 34.518 -0.850 6.258 1.00 46.56 383 GLU C N 1
ATOM 7755 C CA . GLU C 1 386 ? 35.685 -1.719 6.350 1.00 46.09 383 GLU C CA 1
ATOM 7756 C C . GLU C 1 386 ? 35.320 -3.077 6.955 1.00 44.99 383 GLU C C 1
ATOM 7757 O O . GLU C 1 386 ? 35.725 -4.132 6.448 1.00 44.26 383 GLU C O 1
ATOM 7763 N N . VAL C 1 387 ? 34.551 -3.041 8.037 1.00 42.51 384 VAL C N 1
ATOM 7764 C CA . VAL C 1 387 ? 34.127 -4.252 8.730 1.00 42.05 384 VAL C CA 1
ATOM 7765 C C . VAL C 1 387 ? 33.180 -5.094 7.871 1.00 41.10 384 VAL C C 1
ATOM 7766 O O . VAL C 1 387 ? 33.361 -6.300 7.741 1.00 41.26 384 VAL C O 1
ATOM 7770 N N . LYS C 1 388 ? 32.181 -4.449 7.281 1.00 41.64 385 LYS C N 1
ATOM 7771 C CA . LYS C 1 388 ? 31.208 -5.140 6.439 1.00 42.66 385 LYS C CA 1
ATOM 7772 C C . LYS C 1 388 ? 31.858 -5.825 5.242 1.00 42.17 385 LYS C C 1
ATOM 7773 O O . LYS C 1 388 ? 31.428 -6.897 4.826 1.00 41.29 385 LYS C O 1
ATOM 7779 N N . LYS C 1 389 ? 32.897 -5.208 4.694 1.00 41.42 386 LYS C N 1
ATOM 7780 C CA . LYS C 1 389 ? 33.597 -5.779 3.551 1.00 43.49 386 LYS C CA 1
ATOM 7781 C C . LYS C 1 389 ? 34.376 -7.021 3.986 1.00 42.95 386 LYS C C 1
ATOM 7782 O O . LYS C 1 389 ? 34.438 -8.012 3.259 1.00 44.41 386 LYS C O 1
ATOM 7788 N N . ARG C 1 390 ? 34.971 -6.970 5.174 1.00 41.68 387 ARG C N 1
ATOM 7789 C CA . ARG C 1 390 ? 35.724 -8.111 5.685 1.00 41.02 387 ARG C CA 1
ATOM 7790 C C . ARG C 1 390 ? 34.754 -9.229 6.047 1.00 39.91 387 ARG C C 1
ATOM 7791 O O . ARG C 1 390 ? 35.105 -10.407 6.009 1.00 39.34 387 ARG C O 1
ATOM 7799 N N . PHE C 1 391 ? 33.532 -8.850 6.401 1.00 38.80 388 PHE C N 1
ATOM 7800 C CA . PHE C 1 391 ? 32.507 -9.823 6.754 1.00 41.01 388 PHE C CA 1
ATOM 7801 C C . PHE C 1 391 ? 32.122 -10.623 5.513 1.00 42.18 388 PHE C C 1
ATOM 7802 O O . PHE C 1 391 ? 32.147 -11.854 5.520 1.00 40.92 388 PHE C O 1
ATOM 7810 N N . GLU C 1 392 ? 31.769 -9.908 4.449 1.00 44.14 389 GLU C N 1
ATOM 7811 C CA . GLU C 1 392 ? 31.370 -10.533 3.194 1.00 46.32 389 GLU C CA 1
ATOM 7812 C C . GLU C 1 392 ? 32.472 -11.453 2.688 1.00 46.79 389 GLU C C 1
ATOM 7813 O O . GLU C 1 392 ? 32.210 -12.571 2.245 1.00 47.25 389 GLU C O 1
ATOM 7819 N N . ASP C 1 393 ? 33.710 -10.983 2.764 1.00 46.61 390 ASP C N 1
ATOM 7820 C CA . ASP C 1 393 ? 34.847 -11.778 2.324 1.00 46.63 390 ASP C CA 1
ATOM 7821 C C . ASP C 1 393 ? 34.981 -13.033 3.179 1.00 46.76 390 ASP C C 1
ATOM 7822 O O . ASP C 1 393 ? 35.349 -14.098 2.680 1.00 48.08 390 ASP C O 1
ATOM 7827 N N . TYR C 1 394 ? 34.685 -12.910 4.468 1.00 45.17 391 TYR C N 1
ATOM 7828 C CA . TYR C 1 394 ? 34.788 -14.055 5.363 1.00 45.40 391 TYR C CA 1
ATOM 7829 C C . TYR C 1 394 ? 33.667 -15.065 5.119 1.00 44.69 391 TYR C C 1
ATOM 7830 O O . TYR C 1 394 ? 33.910 -16.271 5.049 1.00 43.96 391 TYR C O 1
ATOM 7839 N N . VAL C 1 395 ? 32.441 -14.567 5.001 1.00 44.66 392 VAL C N 1
ATOM 7840 C CA . VAL C 1 395 ? 31.292 -15.431 4.767 1.00 45.91 392 VAL C CA 1
ATOM 7841 C C . VAL C 1 395 ? 31.457 -16.197 3.463 1.00 46.56 392 VAL C C 1
ATOM 7842 O O . VAL C 1 395 ? 31.151 -17.384 3.392 1.00 46.30 392 VAL C O 1
ATOM 7846 N N . ASN C 1 396 ? 31.946 -15.522 2.428 1.00 48.53 393 ASN C N 1
ATOM 7847 C CA . ASN C 1 396 ? 32.157 -16.194 1.154 1.00 49.74 393 ASN C CA 1
ATOM 7848 C C . ASN C 1 396 ? 33.179 -17.301 1.359 1.00 50.03 393 ASN C C 1
ATOM 7849 O O . ASN C 1 396 ? 33.040 -18.394 0.814 1.00 51.86 393 ASN C O 1
ATOM 7854 N N . HIS C 1 397 ? 34.205 -17.010 2.151 1.00 49.47 394 HIS C N 1
ATOM 7855 C CA . HIS C 1 397 ? 35.255 -17.979 2.440 1.00 49.35 394 HIS C CA 1
ATOM 7856 C C . HIS C 1 397 ? 34.689 -19.223 3.124 1.00 50.26 394 HIS C C 1
ATOM 7857 O O . HIS C 1 397 ? 35.159 -20.338 2.893 1.00 48.72 394 HIS C O 1
ATOM 7864 N N . VAL C 1 398 ? 33.691 -19.022 3.977 1.00 50.72 395 VAL C N 1
ATOM 7865 C CA . VAL C 1 398 ? 33.077 -20.132 4.693 1.00 53.77 395 VAL C CA 1
ATOM 7866 C C . VAL C 1 398 ? 32.288 -21.016 3.733 1.00 54.83 395 VAL C C 1
ATOM 7867 O O . VAL C 1 398 ? 32.504 -22.221 3.671 1.00 55.19 395 VAL C O 1
ATOM 7871 N N . LYS C 1 399 ? 31.383 -20.407 2.976 1.00 58.20 396 LYS C N 1
ATOM 7872 C CA . LYS C 1 399 ? 30.561 -21.144 2.025 1.00 61.66 396 LYS C CA 1
ATOM 7873 C C . LYS C 1 399 ? 31.390 -21.969 1.048 1.00 62.74 396 LYS C C 1
ATOM 7874 O O . LYS C 1 399 ? 31.104 -23.142 0.822 1.00 63.54 396 LYS C O 1
ATOM 7880 N N . SER C 1 400 ? 32.421 -21.353 0.480 1.00 64.08 397 SER C N 1
ATOM 7881 C CA . SER C 1 400 ? 33.275 -22.026 -0.493 1.00 65.54 397 SER C CA 1
ATOM 7882 C C . SER C 1 400 ? 34.476 -22.743 0.114 1.00 66.51 397 SER C C 1
ATOM 7883 O O . SER C 1 400 ? 35.514 -22.876 -0.538 1.00 66.86 397 SER C O 1
ATOM 7886 N N . PHE C 1 401 ? 34.346 -23.212 1.350 1.00 67.35 398 PHE C N 1
ATOM 7887 C CA . PHE C 1 401 ? 35.460 -23.906 1.983 1.00 68.66 398 PHE C CA 1
ATOM 7888 C C . PHE C 1 401 ? 35.483 -25.384 1.592 1.00 69.11 398 PHE C C 1
ATOM 7889 O O . PHE C 1 401 ? 34.402 -25.933 1.285 1.00 68.66 398 PHE C O 1
ATOM 7898 N N . SER D 1 5 ? 51.201 -3.745 28.403 1.00 61.72 2 SER D N 1
ATOM 7899 C CA . SER D 1 5 ? 50.661 -4.988 27.779 1.00 60.69 2 SER D CA 1
ATOM 7900 C C . SER D 1 5 ? 50.381 -4.789 26.288 1.00 59.83 2 SER D C 1
ATOM 7901 O O . SER D 1 5 ? 50.684 -3.736 25.720 1.00 60.87 2 SER D O 1
ATOM 7904 N N . LEU D 1 6 ? 49.801 -5.810 25.664 1.00 56.95 3 LEU D N 1
ATOM 7905 C CA . LEU D 1 6 ? 49.478 -5.774 24.244 1.00 53.51 3 LEU D CA 1
ATOM 7906 C C . LEU D 1 6 ? 47.963 -5.823 24.047 1.00 53.01 3 LEU D C 1
ATOM 7907 O O . LEU D 1 6 ? 47.227 -6.202 24.959 1.00 51.81 3 LEU D O 1
ATOM 7912 N N . ARG D 1 7 ? 47.498 -5.441 22.860 1.00 51.99 4 ARG D N 1
ATOM 7913 C CA . ARG D 1 7 ? 46.068 -5.442 22.584 1.00 52.94 4 ARG D CA 1
ATOM 7914 C C . ARG D 1 7 ? 45.544 -6.622 21.772 1.00 50.94 4 ARG D C 1
ATOM 7915 O O . ARG D 1 7 ? 44.334 -6.829 21.705 1.00 52.26 4 ARG D O 1
ATOM 7923 N N . TYR D 1 8 ? 46.437 -7.394 21.159 1.00 47.68 5 TYR D N 1
ATOM 7924 C CA . TYR D 1 8 ? 46.012 -8.542 20.362 1.00 45.08 5 TYR D CA 1
ATOM 7925 C C . TYR D 1 8 ? 46.827 -9.787 20.690 1.00 43.23 5 TYR D C 1
ATOM 7926 O O . TYR D 1 8 ? 46.278 -10.839 21.011 1.00 41.03 5 TYR D O 1
ATOM 7935 N N . LEU D 1 9 ? 48.144 -9.665 20.591 1.00 39.96 6 LEU D N 1
ATOM 7936 C CA . LEU D 1 9 ? 49.028 -10.780 20.886 1.00 38.89 6 LEU D CA 1
ATOM 7937 C C . LEU D 1 9 ? 49.123 -10.958 22.388 1.00 38.68 6 LEU D C 1
ATOM 7938 O O . LEU D 1 9 ? 48.827 -10.042 23.151 1.00 38.42 6 LEU D O 1
ATOM 7943 N N . ARG D 1 10 ? 49.533 -12.148 22.805 1.00 38.23 7 ARG D N 1
ATOM 7944 C CA . ARG D 1 10 ? 49.708 -12.452 24.216 1.00 38.43 7 ARG D CA 1
ATOM 7945 C C . ARG D 1 10 ? 50.908 -13.370 24.344 1.00 37.06 7 ARG D C 1
ATOM 7946 O O . ARG D 1 10 ? 51.051 -14.327 23.586 1.00 35.23 7 ARG D O 1
ATOM 7954 N N . PHE D 1 11 ? 51.785 -13.064 25.288 1.00 35.67 8 PHE D N 1
ATOM 7955 C CA . PHE D 1 11 ? 52.943 -13.903 25.496 1.00 34.03 8 PHE D CA 1
ATOM 7956 C C . PHE D 1 11 ? 53.438 -13.782 26.927 1.00 34.80 8 PHE D C 1
ATOM 7957 O O . PHE D 1 11 ? 53.087 -12.838 27.644 1.00 34.15 8 PHE D O 1
ATOM 7965 N N . LEU D 1 12 ? 54.209 -14.778 27.344 1.00 33.87 9 LEU D N 1
ATOM 7966 C CA . LEU D 1 12 ? 54.804 -14.834 28.675 1.00 34.86 9 LEU D CA 1
ATOM 7967 C C . LEU D 1 12 ? 56.161 -15.502 28.523 1.00 35.20 9 LEU D C 1
ATOM 7968 O O . LEU D 1 12 ? 56.335 -16.367 27.664 1.00 35.58 9 LEU D O 1
ATOM 7973 N N . THR D 1 13 ? 57.124 -15.077 29.335 1.00 35.37 10 THR D N 1
ATOM 7974 C CA . THR D 1 13 ? 58.453 -15.675 29.327 1.00 35.98 10 THR D CA 1
ATOM 7975 C C . THR D 1 13 ? 58.668 -16.188 30.743 1.00 36.30 10 THR D C 1
ATOM 7976 O O . THR D 1 13 ? 58.065 -15.682 31.695 1.00 33.94 10 THR D O 1
ATOM 7980 N N . ALA D 1 14 ? 59.520 -17.195 30.872 1.00 33.86 11 ALA D N 1
ATOM 7981 C CA . ALA D 1 14 ? 59.806 -17.791 32.162 1.00 35.63 11 ALA D CA 1
ATOM 7982 C C . ALA D 1 14 ? 61.223 -18.327 32.148 1.00 36.56 11 ALA D C 1
ATOM 7983 O O . ALA D 1 14 ? 61.804 -18.543 31.085 1.00 37.06 11 ALA D O 1
ATOM 7985 N N . GLY D 1 15 ? 61.781 -18.537 33.332 1.00 38.30 12 GLY D N 1
ATOM 7986 C CA . GLY D 1 15 ? 63.126 -19.064 33.416 1.00 39.92 12 GLY D CA 1
ATOM 7987 C C . GLY D 1 15 ? 64.082 -18.180 34.184 1.00 39.76 12 GLY D C 1
ATOM 7988 O O . GLY D 1 15 ? 63.984 -16.959 34.152 1.00 39.53 12 GLY D O 1
ATOM 7989 N N . GLU D 1 16 ? 65.003 -18.820 34.890 1.00 40.84 13 GLU D N 1
ATOM 7990 C CA . GLU D 1 16 ? 66.015 -18.125 35.667 1.00 42.69 13 GLU D CA 1
ATOM 7991 C C . GLU D 1 16 ? 67.313 -18.179 34.874 1.00 43.87 13 GLU D C 1
ATOM 7992 O O . GLU D 1 16 ? 67.504 -19.079 34.054 1.00 42.82 13 GLU D O 1
ATOM 7998 N N . SER D 1 17 ? 68.201 -17.220 35.117 1.00 45.90 14 SER D N 1
ATOM 7999 C CA . SER D 1 17 ? 69.470 -17.146 34.402 1.00 49.65 14 SER D CA 1
ATOM 8000 C C . SER D 1 17 ? 70.313 -18.421 34.443 1.00 52.33 14 SER D C 1
ATOM 8001 O O . SER D 1 17 ? 70.896 -18.813 33.433 1.00 53.23 14 SER D O 1
ATOM 8004 N N . HIS D 1 18 ? 70.386 -19.067 35.601 1.00 53.59 15 HIS D N 1
ATOM 8005 C CA . HIS D 1 18 ? 71.182 -20.284 35.717 1.00 56.86 15 HIS D CA 1
ATOM 8006 C C . HIS D 1 18 ? 70.335 -21.532 35.955 1.00 57.35 15 HIS D C 1
ATOM 8007 O O . HIS D 1 18 ? 70.769 -22.467 36.633 1.00 58.92 15 HIS D O 1
ATOM 8014 N N . GLY D 1 19 ? 69.132 -21.542 35.389 1.00 56.46 16 GLY D N 1
ATOM 8015 C CA . GLY D 1 19 ? 68.248 -22.684 35.541 1.00 54.79 16 GLY D CA 1
ATOM 8016 C C . GLY D 1 19 ? 68.337 -23.600 34.335 1.00 53.63 16 GLY D C 1
ATOM 8017 O O . GLY D 1 19 ? 69.289 -23.516 33.562 1.00 54.93 16 GLY D O 1
ATOM 8018 N N . LYS D 1 20 ? 67.352 -24.474 34.160 1.00 52.02 17 LYS D N 1
ATOM 8019 C CA . LYS D 1 20 ? 67.362 -25.388 33.026 1.00 51.50 17 LYS D CA 1
ATOM 8020 C C . LYS D 1 20 ? 67.341 -24.640 31.695 1.00 51.37 17 LYS D C 1
ATOM 8021 O O . LYS D 1 20 ? 67.968 -25.067 30.725 1.00 51.29 17 LYS D O 1
ATOM 8027 N N . GLY D 1 21 ? 66.619 -23.523 31.651 1.00 50.45 18 GLY D N 1
ATOM 8028 C CA . GLY D 1 21 ? 66.540 -22.747 30.427 1.00 47.49 18 GLY D CA 1
ATOM 8029 C C . GLY D 1 21 ? 65.471 -21.672 30.483 1.00 45.23 18 GLY D C 1
ATOM 8030 O O . GLY D 1 21 ? 64.934 -21.380 31.548 1.00 46.12 18 GLY D O 1
ATOM 8031 N N . LEU D 1 22 ? 65.162 -21.085 29.332 1.00 43.06 19 LEU D N 1
ATOM 8032 C CA . LEU D 1 22 ? 64.153 -20.034 29.249 1.00 41.30 19 LEU D CA 1
ATOM 8033 C C . LEU D 1 22 ? 62.972 -20.531 28.423 1.00 41.12 19 LEU D C 1
ATOM 8034 O O . LEU D 1 22 ? 63.151 -21.082 27.335 1.00 41.57 19 LEU D O 1
ATOM 8039 N N . THR D 1 23 ? 61.767 -20.340 28.946 1.00 39.57 20 THR D N 1
ATOM 8040 C CA . THR D 1 23 ? 60.562 -20.770 28.252 1.00 38.11 20 THR D CA 1
ATOM 8041 C C . THR D 1 23 ? 59.745 -19.566 27.826 1.00 37.40 20 THR D C 1
ATOM 8042 O O . THR D 1 23 ? 59.738 -18.537 28.502 1.00 37.69 20 THR D O 1
ATOM 8046 N N . ALA D 1 24 ? 59.055 -19.693 26.701 1.00 36.03 21 ALA D N 1
ATOM 8047 C CA . ALA D 1 24 ? 58.220 -18.608 26.212 1.00 36.86 21 ALA D CA 1
ATOM 8048 C C . ALA D 1 24 ? 57.037 -19.168 25.441 1.00 36.32 21 ALA D C 1
ATOM 8049 O O . ALA D 1 24 ? 57.166 -20.162 24.720 1.00 36.29 21 ALA D O 1
ATOM 8051 N N . ILE D 1 25 ? 55.879 -18.544 25.620 1.00 33.75 22 ILE D N 1
ATOM 8052 C CA . ILE D 1 25 ? 54.675 -18.949 24.906 1.00 32.70 22 ILE D CA 1
ATOM 8053 C C . ILE D 1 25 ? 54.092 -17.707 24.245 1.00 33.12 22 ILE D C 1
ATOM 8054 O O . ILE D 1 25 ? 53.831 -16.702 24.913 1.00 31.87 22 ILE D O 1
ATOM 8059 N N . LEU D 1 26 ? 53.903 -17.776 22.931 1.00 32.60 23 LEU D N 1
ATOM 8060 C CA . LEU D 1 26 ? 53.350 -16.665 22.167 1.00 32.53 23 LEU D CA 1
ATOM 8061 C C . LEU D 1 26 ? 52.064 -17.091 21.480 1.00 33.96 23 LEU D C 1
ATOM 8062 O O . LEU D 1 26 ? 52.030 -18.106 20.782 1.00 31.63 23 LEU D O 1
ATOM 8067 N N . GLU D 1 27 ? 51.013 -16.300 21.668 1.00 33.30 24 GLU D N 1
ATOM 8068 C CA . GLU D 1 27 ? 49.719 -16.598 21.071 1.00 35.70 24 GLU D CA 1
ATOM 8069 C C . GLU D 1 27 ? 49.200 -15.439 20.226 1.00 34.68 24 GLU D C 1
ATOM 8070 O O . GLU D 1 27 ? 49.418 -14.274 20.561 1.00 34.24 24 GLU D O 1
ATOM 8076 N N . GLY D 1 28 ? 48.517 -15.758 19.130 1.00 34.13 25 GLY D N 1
ATOM 8077 C CA . GLY D 1 28 ? 47.956 -14.713 18.291 1.00 32.87 25 GLY D CA 1
ATOM 8078 C C . GLY D 1 28 ? 48.504 -14.590 16.884 1.00 32.46 25 GLY D C 1
ATOM 8079 O O . GLY D 1 28 ? 47.924 -13.886 16.061 1.00 30.89 25 GLY D O 1
ATOM 8080 N N . ILE D 1 29 ? 49.626 -15.239 16.599 1.00 32.57 26 ILE D N 1
ATOM 8081 C CA . ILE D 1 29 ? 50.190 -15.166 15.256 1.00 34.71 26 ILE D CA 1
ATOM 8082 C C . ILE D 1 29 ? 49.302 -15.998 14.348 1.00 35.86 26 ILE D C 1
ATOM 8083 O O . ILE D 1 29 ? 48.970 -17.136 14.674 1.00 36.63 26 ILE D O 1
ATOM 8088 N N . PRO D 1 30 ? 48.891 -15.436 13.202 1.00 37.15 27 PRO D N 1
ATOM 8089 C CA . PRO D 1 30 ? 48.030 -16.151 12.255 1.00 37.27 27 PRO D CA 1
ATOM 8090 C C . PRO D 1 30 ? 48.624 -17.481 11.802 1.00 37.99 27 PRO D C 1
ATOM 8091 O O . PRO D 1 30 ? 49.837 -17.693 11.871 1.00 36.52 27 PRO D O 1
ATOM 8095 N N . ALA D 1 31 ? 47.752 -18.373 11.341 1.00 38.83 28 ALA D N 1
ATOM 8096 C CA . ALA D 1 31 ? 48.168 -19.683 10.856 1.00 37.67 28 ALA D CA 1
ATOM 8097 C C . ALA D 1 31 ? 48.768 -19.549 9.463 1.00 37.11 28 ALA D C 1
ATOM 8098 O O . ALA D 1 31 ? 48.500 -18.582 8.749 1.00 34.24 28 ALA D O 1
ATOM 8100 N N . ASN D 1 32 ? 49.585 -20.530 9.087 1.00 37.58 29 ASN D N 1
ATOM 8101 C CA . ASN D 1 32 ? 50.228 -20.562 7.777 1.00 39.30 29 ASN D CA 1
ATOM 8102 C C . ASN D 1 32 ? 51.404 -19.605 7.605 1.00 38.80 29 ASN D C 1
ATOM 8103 O O . ASN D 1 32 ? 51.696 -19.168 6.492 1.00 38.62 29 ASN D O 1
ATOM 8108 N N . LEU D 1 33 ? 52.080 -19.285 8.702 1.00 39.35 30 LEU D N 1
ATOM 8109 C CA . LEU D 1 33 ? 53.243 -18.402 8.639 1.00 38.59 30 LEU D CA 1
ATOM 8110 C C . LEU D 1 33 ? 54.501 -19.255 8.639 1.00 38.35 30 LEU D C 1
ATOM 8111 O O . LEU D 1 33 ? 54.776 -19.951 9.612 1.00 37.37 30 LEU D O 1
ATOM 8116 N N . PRO D 1 34 ? 55.277 -19.222 7.542 1.00 39.19 31 PRO D N 1
ATOM 8117 C CA . PRO D 1 34 ? 56.507 -20.019 7.482 1.00 39.19 31 PRO D CA 1
ATOM 8118 C C . PRO D 1 34 ? 57.380 -19.605 8.657 1.00 39.24 31 PRO D C 1
ATOM 8119 O O . PRO D 1 34 ? 57.637 -18.416 8.841 1.00 37.70 31 PRO D O 1
ATOM 8123 N N . LEU D 1 35 ? 57.823 -20.573 9.453 1.00 38.86 32 LEU D N 1
ATOM 8124 C CA . LEU D 1 35 ? 58.647 -20.269 10.616 1.00 39.71 32 LEU D CA 1
ATOM 8125 C C . LEU D 1 35 ? 59.567 -21.432 10.943 1.00 40.98 32 LEU D C 1
ATOM 8126 O O . LEU D 1 35 ? 59.132 -22.582 11.000 1.00 41.06 32 LEU D O 1
ATOM 8131 N N . SER D 1 36 ? 60.840 -21.126 11.170 1.00 41.78 33 SER D N 1
ATOM 8132 C CA . SER D 1 36 ? 61.834 -22.146 11.477 1.00 42.77 33 SER D CA 1
ATOM 8133 C C . SER D 1 36 ? 62.673 -21.729 12.676 1.00 43.86 33 SER D C 1
ATOM 8134 O O . SER D 1 36 ? 62.673 -20.565 13.067 1.00 43.71 33 SER D O 1
ATOM 8137 N N . GLU D 1 37 ? 63.397 -22.683 13.251 1.00 45.11 34 GLU D N 1
ATOM 8138 C CA . GLU D 1 37 ? 64.234 -22.402 14.408 1.00 46.50 34 GLU D CA 1
ATOM 8139 C C . GLU D 1 37 ? 65.449 -21.558 14.040 1.00 47.42 34 GLU D C 1
ATOM 8140 O O . GLU D 1 37 ? 65.977 -20.823 14.876 1.00 47.89 34 GLU D O 1
ATOM 8146 N N . GLU D 1 38 ? 65.893 -21.659 12.790 1.00 47.75 35 GLU D N 1
ATOM 8147 C CA . GLU D 1 38 ? 67.052 -20.899 12.336 1.00 47.28 35 GLU D CA 1
ATOM 8148 C C . GLU D 1 38 ? 66.723 -19.412 12.359 1.00 46.63 35 GLU D C 1
ATOM 8149 O O . GLU D 1 38 ? 67.553 -18.584 12.743 1.00 45.28 35 GLU D O 1
ATOM 8155 N N . GLU D 1 39 ? 65.509 -19.076 11.936 1.00 46.35 36 GLU D N 1
ATOM 8156 C CA . GLU D 1 39 ? 65.068 -17.684 11.917 1.00 47.03 36 GLU D CA 1
ATOM 8157 C C . GLU D 1 39 ? 65.098 -17.120 13.333 1.00 46.47 36 GLU D C 1
ATOM 8158 O O . GLU D 1 39 ? 65.341 -15.929 13.532 1.00 47.52 36 GLU D O 1
ATOM 8164 N N . ILE D 1 40 ? 64.853 -17.983 14.312 1.00 44.34 37 ILE D N 1
ATOM 8165 C CA . ILE D 1 40 ? 64.868 -17.579 15.708 1.00 43.52 37 ILE D CA 1
ATOM 8166 C C . ILE D 1 40 ? 66.315 -17.538 16.197 1.00 43.83 37 ILE D C 1
ATOM 8167 O O . ILE D 1 40 ? 66.771 -16.537 16.756 1.00 43.15 37 ILE D O 1
ATOM 8172 N N . ASN D 1 41 ? 67.034 -18.632 15.968 1.00 44.41 38 ASN D N 1
ATOM 8173 C CA . ASN D 1 41 ? 68.432 -18.739 16.366 1.00 44.47 38 ASN D CA 1
ATOM 8174 C C . ASN D 1 41 ? 69.244 -17.565 15.820 1.00 44.10 38 ASN D C 1
ATOM 8175 O O . ASN D 1 41 ? 70.143 -17.053 16.489 1.00 44.45 38 ASN D O 1
ATOM 8180 N N . HIS D 1 42 ? 68.925 -17.147 14.601 1.00 43.94 39 HIS D N 1
ATOM 8181 C CA . HIS D 1 42 ? 69.615 -16.031 13.969 1.00 44.18 39 HIS D CA 1
ATOM 8182 C C . HIS D 1 42 ? 69.582 -14.804 14.885 1.00 43.86 39 HIS D C 1
ATOM 8183 O O . HIS D 1 42 ? 70.618 -14.190 15.154 1.00 43.33 39 HIS D O 1
ATOM 8190 N N . GLU D 1 43 ? 68.390 -14.451 15.362 1.00 42.35 40 GLU D N 1
ATOM 8191 C CA . GLU D 1 43 ? 68.243 -13.307 16.255 1.00 40.95 40 GLU D CA 1
ATOM 8192 C C . GLU D 1 43 ? 68.948 -13.561 17.582 1.00 39.29 40 GLU D C 1
ATOM 8193 O O . GLU D 1 43 ? 69.613 -12.675 18.121 1.00 37.50 40 GLU D O 1
ATOM 8199 N N . LEU D 1 44 ? 68.804 -14.771 18.116 1.00 39.27 41 LEU D N 1
ATOM 8200 C CA . LEU D 1 44 ? 69.453 -15.096 19.380 1.00 40.19 41 LEU D CA 1
ATOM 8201 C C . LEU D 1 44 ? 70.963 -14.893 19.286 1.00 40.04 41 LEU D C 1
ATOM 8202 O O . LEU D 1 44 ? 71.591 -14.389 20.220 1.00 38.13 41 LEU D O 1
ATOM 8207 N N . ARG D 1 45 ? 71.543 -15.279 18.155 1.00 40.84 42 ARG D N 1
ATOM 8208 C CA . ARG D 1 45 ? 72.981 -15.125 17.966 1.00 42.39 42 ARG D CA 1
ATOM 8209 C C . ARG D 1 45 ? 73.380 -13.653 17.912 1.00 41.84 42 ARG D C 1
ATOM 8210 O O . ARG D 1 45 ? 74.403 -13.265 18.475 1.00 41.90 42 ARG D O 1
ATOM 8218 N N . ARG D 1 46 ? 72.574 -12.830 17.243 1.00 41.54 43 ARG D N 1
ATOM 8219 C CA . ARG D 1 46 ? 72.871 -11.405 17.154 1.00 41.60 43 ARG D CA 1
ATOM 8220 C C . ARG D 1 46 ? 72.870 -10.794 18.552 1.00 43.37 43 ARG D C 1
ATOM 8221 O O . ARG D 1 46 ? 73.646 -9.888 18.844 1.00 43.28 43 ARG D O 1
ATOM 8229 N N . ARG D 1 47 ? 71.997 -11.303 19.415 1.00 44.89 44 ARG D N 1
ATOM 8230 C CA . ARG D 1 47 ? 71.904 -10.808 20.780 1.00 47.91 44 ARG D CA 1
ATOM 8231 C C . ARG D 1 47 ? 73.183 -11.102 21.570 1.00 50.24 44 ARG D C 1
ATOM 8232 O O . ARG D 1 47 ? 73.746 -10.210 22.205 1.00 50.72 44 ARG D O 1
ATOM 8240 N N . GLN D 1 48 ? 73.631 -12.353 21.534 1.00 53.55 45 GLN D N 1
ATOM 8241 C CA . GLN D 1 48 ? 74.844 -12.759 22.242 1.00 57.47 45 GLN D CA 1
ATOM 8242 C C . GLN D 1 48 ? 76.044 -12.000 21.705 1.00 59.31 45 GLN D C 1
ATOM 8243 O O . GLN D 1 48 ? 76.915 -11.570 22.459 1.00 59.44 45 GLN D O 1
ATOM 8249 N N . ARG D 1 49 ? 76.078 -11.852 20.387 1.00 63.05 46 ARG D N 1
ATOM 8250 C CA . ARG D 1 49 ? 77.153 -11.149 19.701 1.00 66.46 46 ARG D CA 1
ATOM 8251 C C . ARG D 1 49 ? 77.293 -9.737 20.268 1.00 68.43 46 ARG D C 1
ATOM 8252 O O . ARG D 1 49 ? 78.388 -9.174 20.300 1.00 69.42 46 ARG D O 1
ATOM 8260 N N . GLY D 1 50 ? 76.176 -9.168 20.715 1.00 69.76 47 GLY D N 1
ATOM 8261 C CA . GLY D 1 50 ? 76.197 -7.833 21.283 1.00 71.99 47 GLY D CA 1
ATOM 8262 C C . GLY D 1 50 ? 76.524 -7.855 22.766 1.00 73.63 47 GLY D C 1
ATOM 8263 O O . GLY D 1 50 ? 76.700 -6.805 23.388 1.00 73.48 47 GLY D O 1
ATOM 8264 N N . TYR D 1 51 ? 76.599 -9.059 23.327 1.00 75.72 48 TYR D N 1
ATOM 8265 C CA . TYR D 1 51 ? 76.911 -9.260 24.742 1.00 77.16 48 TYR D CA 1
ATOM 8266 C C . TYR D 1 51 ? 75.737 -8.865 25.635 1.00 77.46 48 TYR D C 1
ATOM 8267 O O . TYR D 1 51 ? 74.876 -9.688 25.950 1.00 77.30 48 TYR D O 1
ATOM 8276 N N . LYS D 1 61 ? 75.761 -20.234 20.042 1.00 70.29 58 LYS D N 1
ATOM 8277 C CA . LYS D 1 61 ? 75.633 -21.163 21.159 1.00 69.66 58 LYS D CA 1
ATOM 8278 C C . LYS D 1 61 ? 74.208 -21.177 21.707 1.00 68.68 58 LYS D C 1
ATOM 8279 O O . LYS D 1 61 ? 73.703 -22.222 22.120 1.00 70.00 58 LYS D O 1
ATOM 8285 N N . ASP D 1 62 ? 73.559 -20.016 21.704 1.00 66.16 59 ASP D N 1
ATOM 8286 C CA . ASP D 1 62 ? 72.187 -19.910 22.191 1.00 62.56 59 ASP D CA 1
ATOM 8287 C C . ASP D 1 62 ? 71.221 -20.311 21.078 1.00 59.56 59 ASP D C 1
ATOM 8288 O O . ASP D 1 62 ? 71.235 -19.726 19.993 1.00 59.34 59 ASP D O 1
ATOM 8293 N N . THR D 1 63 ? 70.394 -21.316 21.345 1.00 55.61 60 THR D N 1
ATOM 8294 C CA . THR D 1 63 ? 69.428 -21.782 20.358 1.00 53.90 60 THR D CA 1
ATOM 8295 C C . THR D 1 63 ? 68.061 -22.005 20.984 1.00 51.91 60 THR D C 1
ATOM 8296 O O . THR D 1 63 ? 67.942 -22.188 22.192 1.00 51.67 60 THR D O 1
ATOM 8300 N N . ALA D 1 64 ? 67.030 -22.001 20.150 1.00 50.27 61 ALA D N 1
ATOM 8301 C CA . ALA D 1 64 ? 65.676 -22.203 20.634 1.00 50.21 61 ALA D CA 1
ATOM 8302 C C . ALA D 1 64 ? 65.015 -23.391 19.958 1.00 49.19 61 ALA D C 1
ATOM 8303 O O . ALA D 1 64 ? 65.174 -23.611 18.758 1.00 49.96 61 ALA D O 1
ATOM 8305 N N . GLU D 1 65 ? 64.281 -24.165 20.745 1.00 47.76 62 GLU D N 1
ATOM 8306 C CA . GLU D 1 65 ? 63.567 -25.317 20.227 1.00 46.52 62 GLU D CA 1
ATOM 8307 C C . GLU D 1 65 ? 62.081 -24.995 20.253 1.00 45.25 62 GLU D C 1
ATOM 8308 O O . GLU D 1 65 ? 61.542 -24.597 21.285 1.00 44.37 62 GLU D O 1
ATOM 8314 N N . ILE D 1 66 ? 61.430 -25.154 19.109 1.00 44.57 63 ILE D N 1
ATOM 8315 C CA . ILE D 1 66 ? 60.004 -24.899 19.001 1.00 41.78 63 ILE D CA 1
ATOM 8316 C C . ILE D 1 66 ? 59.287 -26.139 19.510 1.00 43.56 63 ILE D C 1
ATOM 8317 O O . ILE D 1 66 ? 59.455 -27.234 18.970 1.00 44.25 63 ILE D O 1
ATOM 8322 N N . LEU D 1 67 ? 58.486 -25.963 20.554 1.00 43.26 64 LEU D N 1
ATOM 8323 C CA . LEU D 1 67 ? 57.774 -27.072 21.164 1.00 42.17 64 LEU D CA 1
ATOM 8324 C C . LEU D 1 67 ? 56.346 -27.255 20.669 1.00 42.57 64 LEU D C 1
ATOM 8325 O O . LEU D 1 67 ? 55.749 -28.311 20.868 1.00 43.34 64 LEU D O 1
ATOM 8330 N N . SER D 1 68 ? 55.790 -26.236 20.028 1.00 42.46 65 SER D N 1
ATOM 8331 C CA . SER D 1 68 ? 54.426 -26.339 19.532 1.00 42.90 65 SER D CA 1
ATOM 8332 C C . SER D 1 68 ? 54.076 -25.155 18.654 1.00 42.06 65 SER D C 1
ATOM 8333 O O . SER D 1 68 ? 54.821 -24.181 18.594 1.00 42.81 65 SER D O 1
ATOM 8336 N N . GLY D 1 69 ? 52.940 -25.255 17.972 1.00 41.63 66 GLY D N 1
ATOM 8337 C CA . GLY D 1 69 ? 52.488 -24.177 17.116 1.00 42.25 66 GLY D CA 1
ATOM 8338 C C . GLY D 1 69 ? 53.051 -24.172 15.711 1.00 42.83 66 GLY D C 1
ATOM 8339 O O . GLY D 1 69 ? 52.694 -23.312 14.912 1.00 43.50 66 GLY D O 1
ATOM 8340 N N . VAL D 1 70 ? 53.924 -25.122 15.395 1.00 42.37 67 VAL D N 1
ATOM 8341 C CA . VAL D 1 70 ? 54.507 -25.177 14.061 1.00 43.17 67 VAL D CA 1
ATOM 8342 C C . VAL D 1 70 ? 54.523 -26.595 13.501 1.00 45.10 67 VAL D C 1
ATOM 8343 O O . VAL D 1 70 ? 54.970 -27.534 14.162 1.00 43.04 67 VAL D O 1
ATOM 8347 N N . ARG D 1 71 ? 54.029 -26.741 12.275 1.00 46.67 68 ARG D N 1
ATOM 8348 C CA . ARG D 1 71 ? 53.988 -28.040 11.612 1.00 48.93 68 ARG D CA 1
ATOM 8349 C C . ARG D 1 71 ? 54.385 -27.901 10.145 1.00 48.54 68 ARG D C 1
ATOM 8350 O O . ARG D 1 71 ? 53.851 -27.058 9.422 1.00 46.99 68 ARG D O 1
ATOM 8358 N N . PHE D 1 72 ? 55.323 -28.736 9.709 1.00 48.43 69 PHE D N 1
ATOM 8359 C CA . PHE D 1 72 ? 55.791 -28.703 8.331 1.00 48.45 69 PHE D CA 1
ATOM 8360 C C . PHE D 1 72 ? 56.282 -27.309 7.949 1.00 47.59 69 PHE D C 1
ATOM 8361 O O . PHE D 1 72 ? 56.030 -26.833 6.842 1.00 47.23 69 PHE D O 1
ATOM 8369 N N . GLY D 1 73 ? 56.975 -26.659 8.881 1.00 47.26 70 GLY D N 1
ATOM 8370 C CA . GLY D 1 73 ? 57.513 -25.331 8.636 1.00 47.09 70 GLY D CA 1
ATOM 8371 C C . GLY D 1 73 ? 56.525 -24.175 8.663 1.00 46.14 70 GLY D C 1
ATOM 8372 O O . GLY D 1 73 ? 56.870 -23.059 8.284 1.00 46.97 70 GLY D O 1
ATOM 8373 N N . LYS D 1 74 ? 55.301 -24.427 9.113 1.00 45.74 71 LYS D N 1
ATOM 8374 C CA . LYS D 1 74 ? 54.288 -23.376 9.161 1.00 46.55 71 LYS D CA 1
ATOM 8375 C C . LYS D 1 74 ? 53.470 -23.383 10.444 1.00 44.81 71 LYS D C 1
ATOM 8376 O O . LYS D 1 74 ? 53.170 -24.442 11.000 1.00 42.56 71 LYS D O 1
ATOM 8382 N N . THR D 1 75 ? 53.104 -22.189 10.901 1.00 41.95 72 THR D N 1
ATOM 8383 C CA . THR D 1 75 ? 52.320 -22.040 12.118 1.00 40.09 72 THR D CA 1
ATOM 8384 C C . THR D 1 75 ? 50.929 -22.628 11.928 1.00 40.58 72 THR D C 1
ATOM 8385 O O . THR D 1 75 ? 50.330 -22.486 10.862 1.00 40.74 72 THR D O 1
ATOM 8389 N N . LEU D 1 76 ? 50.424 -23.284 12.969 1.00 41.90 73 LEU D N 1
ATOM 8390 C CA . LEU D 1 76 ? 49.098 -23.896 12.947 1.00 41.87 73 LEU D CA 1
ATOM 8391 C C . LEU D 1 76 ? 48.040 -22.894 13.399 1.00 41.52 73 LEU D C 1
ATOM 8392 O O . LEU D 1 76 ? 46.842 -23.114 13.214 1.00 40.66 73 LEU D O 1
ATOM 8397 N N . GLY D 1 77 ? 48.490 -21.799 14.001 1.00 40.05 74 GLY D N 1
ATOM 8398 C CA . GLY D 1 77 ? 47.566 -20.793 14.492 1.00 40.40 74 GLY D CA 1
ATOM 8399 C C . GLY D 1 77 ? 47.352 -20.973 15.984 1.00 39.19 74 GLY D C 1
ATOM 8400 O O . GLY D 1 77 ? 46.693 -20.165 16.634 1.00 39.43 74 GLY D O 1
ATOM 8401 N N . SER D 1 78 ? 47.912 -22.052 16.522 1.00 39.16 75 SER D N 1
ATOM 8402 C CA . SER D 1 78 ? 47.806 -22.357 17.941 1.00 39.79 75 SER D CA 1
ATOM 8403 C C . SER D 1 78 ? 48.994 -21.715 18.662 1.00 39.68 75 SER D C 1
ATOM 8404 O O . SER D 1 78 ? 49.889 -21.165 18.020 1.00 39.79 75 SER D O 1
ATOM 8407 N N . PRO D 1 79 ? 49.019 -21.773 20.007 1.00 39.72 76 PRO D N 1
ATOM 8408 C CA . PRO D 1 79 ? 50.125 -21.172 20.759 1.00 38.91 76 PRO D CA 1
ATOM 8409 C C . PRO D 1 79 ? 51.486 -21.742 20.380 1.00 38.71 76 PRO D C 1
ATOM 8410 O O . PRO D 1 79 ? 51.639 -22.950 20.201 1.00 38.02 76 PRO D O 1
ATOM 8414 N N . ILE D 1 80 ? 52.472 -20.859 20.265 1.00 38.72 77 ILE D N 1
ATOM 8415 C CA . ILE D 1 80 ? 53.831 -21.254 19.921 1.00 37.39 77 ILE D CA 1
ATOM 8416 C C . ILE D 1 80 ? 54.671 -21.248 21.194 1.00 38.32 77 ILE D C 1
ATOM 8417 O O . ILE D 1 80 ? 54.852 -20.202 21.821 1.00 38.97 77 ILE D O 1
ATOM 8422 N N . ALA D 1 81 ? 55.173 -22.418 21.577 1.00 38.40 78 ALA D N 1
ATOM 8423 C CA . ALA D 1 81 ? 56.000 -22.544 22.770 1.00 38.52 78 ALA D CA 1
ATOM 8424 C C . ALA D 1 81 ? 57.462 -22.704 22.370 1.00 39.08 78 ALA D C 1
ATOM 8425 O O . ALA D 1 81 ? 57.793 -23.505 21.491 1.00 39.12 78 ALA D O 1
ATOM 8427 N N . LEU D 1 82 ? 58.330 -21.939 23.020 1.00 38.08 79 LEU D N 1
ATOM 8428 C CA . LEU D 1 82 ? 59.753 -21.980 22.734 1.00 39.41 79 LEU D CA 1
ATOM 8429 C C . LEU D 1 82 ? 60.563 -22.266 23.988 1.00 40.63 79 LEU D C 1
ATOM 8430 O O . LEU D 1 82 ? 60.212 -21.824 25.084 1.00 40.38 79 LEU D O 1
ATOM 8435 N N . PHE D 1 83 ? 61.652 -23.007 23.823 1.00 41.45 80 PHE D N 1
ATOM 8436 C CA . PHE D 1 83 ? 62.525 -23.317 24.941 1.00 43.29 80 PHE D CA 1
ATOM 8437 C C . PHE D 1 83 ? 63.970 -23.109 24.516 1.00 45.17 80 PHE D C 1
ATOM 8438 O O . PHE D 1 83 ? 64.403 -23.614 23.479 1.00 44.37 80 PHE D O 1
ATOM 8446 N N . ILE D 1 84 ? 64.706 -22.348 25.316 1.00 46.75 81 ILE D N 1
ATOM 8447 C CA . ILE D 1 84 ? 66.105 -22.078 25.035 1.00 49.37 81 ILE D CA 1
ATOM 8448 C C . ILE D 1 84 ? 66.932 -22.757 26.111 1.00 52.42 81 ILE D C 1
ATOM 8449 O O . ILE D 1 84 ? 67.229 -22.169 27.149 1.00 52.40 81 ILE D O 1
ATOM 8454 N N . ARG D 1 85 ? 67.288 -24.009 25.850 1.00 55.89 82 ARG D N 1
ATOM 8455 C CA . ARG D 1 85 ? 68.066 -24.807 26.782 1.00 61.10 82 ARG D CA 1
ATOM 8456 C C . ARG D 1 85 ? 69.301 -24.079 27.292 1.00 63.29 82 ARG D C 1
ATOM 8457 O O . ARG D 1 85 ? 70.014 -23.425 26.530 1.00 63.81 82 ARG D O 1
ATOM 8465 N N . ASN D 1 86 ? 69.534 -24.184 28.596 1.00 66.27 83 ASN D N 1
ATOM 8466 C CA . ASN D 1 86 ? 70.687 -23.556 29.225 1.00 70.48 83 ASN D CA 1
ATOM 8467 C C . ASN D 1 86 ? 71.835 -24.558 29.217 1.00 72.29 83 ASN D C 1
ATOM 8468 O O . ASN D 1 86 ? 71.813 -25.546 29.951 1.00 72.27 83 ASN D O 1
ATOM 8473 N N . ARG D 1 87 ? 72.831 -24.302 28.377 1.00 74.72 84 ARG D N 1
ATOM 8474 C CA . ARG D 1 87 ? 73.979 -25.189 28.254 1.00 77.50 84 ARG D CA 1
ATOM 8475 C C . ARG D 1 87 ? 74.804 -25.343 29.527 1.00 78.14 84 ARG D C 1
ATOM 8476 O O . ARG D 1 87 ? 75.351 -26.414 29.789 1.00 78.61 84 ARG D O 1
ATOM 8484 N N . ASP D 1 88 ? 74.893 -24.279 30.317 1.00 79.01 85 ASP D N 1
ATOM 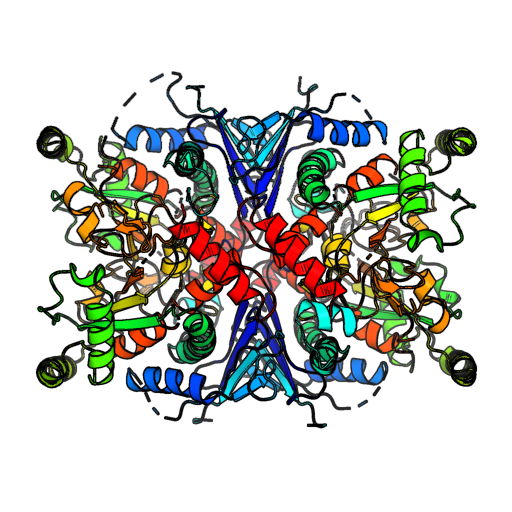8485 C CA . ASP D 1 88 ? 75.648 -24.329 31.562 1.00 79.40 85 ASP D CA 1
ATOM 8486 C C . ASP D 1 88 ? 74.842 -25.049 32.638 1.00 79.20 85 ASP D C 1
ATOM 8487 O O . ASP D 1 88 ? 74.791 -24.615 33.788 1.00 79.38 85 ASP D O 1
ATOM 8492 N N . TRP D 1 89 ? 74.216 -26.153 32.246 1.00 79.03 86 TRP D N 1
ATOM 8493 C CA . TRP D 1 89 ? 73.405 -26.955 33.152 1.00 79.64 86 TRP D CA 1
ATOM 8494 C C . TRP D 1 89 ? 73.419 -28.415 32.713 1.00 80.09 86 TRP D C 1
ATOM 8495 O O . TRP D 1 89 ? 73.351 -29.323 33.543 1.00 80.86 86 TRP D O 1
ATOM 8506 N N . ALA D 1 117 ? 67.210 -5.147 39.981 1.00 81.25 114 ALA D N 1
ATOM 8507 C CA . ALA D 1 117 ? 66.047 -5.493 40.792 1.00 80.78 114 ALA D CA 1
ATOM 8508 C C . ALA D 1 117 ? 66.472 -6.046 42.150 1.00 80.18 114 ALA D C 1
ATOM 8509 O O . ALA D 1 117 ? 65.664 -6.124 43.078 1.00 80.18 114 ALA D O 1
ATOM 8511 N N . ASP D 1 118 ? 67.743 -6.422 42.259 1.00 79.02 115 ASP D N 1
ATOM 8512 C CA . ASP D 1 118 ? 68.282 -6.974 43.497 1.00 76.66 115 ASP D CA 1
ATOM 8513 C C . ASP D 1 118 ? 67.982 -6.075 44.689 1.00 74.23 115 ASP D C 1
ATOM 8514 O O . ASP D 1 118 ? 67.948 -4.850 44.562 1.00 75.57 115 ASP D O 1
ATOM 8519 N N . LEU D 1 119 ? 67.765 -6.701 45.843 1.00 69.99 116 LEU D N 1
ATOM 8520 C CA . LEU D 1 119 ? 67.453 -6.003 47.089 1.00 66.00 116 LEU D CA 1
ATOM 8521 C C . LEU D 1 119 ? 66.004 -5.539 47.093 1.00 62.93 116 LEU D C 1
ATOM 8522 O O . LEU D 1 119 ? 65.200 -6.040 47.877 1.00 62.47 116 LEU D O 1
ATOM 8527 N N . SER D 1 120 ? 65.665 -4.585 46.229 1.00 59.43 117 SER D N 1
ATOM 8528 C CA . SER D 1 120 ? 64.286 -4.113 46.155 1.00 57.24 117 SER D CA 1
ATOM 8529 C C . SER D 1 120 ? 63.413 -5.340 45.907 1.00 54.45 117 SER D C 1
ATOM 8530 O O . SER D 1 120 ? 62.354 -5.505 46.519 1.00 52.22 117 SER D O 1
ATOM 8533 N N . GLY D 1 121 ? 63.880 -6.203 45.010 1.00 51.57 118 GLY D N 1
ATOM 8534 C CA . GLY D 1 121 ? 63.156 -7.420 44.710 1.00 48.45 118 GLY D CA 1
ATOM 8535 C C . GLY D 1 121 ? 63.208 -8.310 45.934 1.00 46.95 118 GLY D C 1
ATOM 8536 O O . GLY D 1 121 ? 62.233 -8.986 46.260 1.00 44.47 118 GLY D O 1
ATOM 8537 N N . GLY D 1 122 ? 64.353 -8.299 46.616 1.00 45.50 119 GLY D N 1
ATOM 8538 C CA . GLY D 1 122 ? 64.519 -9.106 47.812 1.00 45.39 119 GLY D CA 1
ATOM 8539 C C . GLY D 1 122 ? 63.519 -8.694 48.873 1.00 44.87 119 GLY D C 1
ATOM 8540 O O . GLY D 1 122 ? 62.906 -9.538 49.528 1.00 45.44 119 GLY D O 1
ATOM 8541 N N . ILE D 1 123 ? 63.356 -7.388 49.041 1.00 43.47 120 ILE D N 1
ATOM 8542 C CA . ILE D 1 123 ? 62.412 -6.854 50.012 1.00 44.15 120 ILE D CA 1
ATOM 8543 C C . ILE D 1 123 ? 60.999 -7.177 49.543 1.00 43.76 120 ILE D C 1
ATOM 8544 O O . ILE D 1 123 ? 60.171 -7.667 50.312 1.00 43.99 120 ILE D O 1
ATOM 8549 N N . LYS D 1 124 ? 60.738 -6.902 48.269 1.00 41.88 121 LYS D N 1
ATOM 8550 C CA . LYS D 1 124 ? 59.434 -7.151 47.676 1.00 41.03 121 LYS D CA 1
ATOM 8551 C C . LYS D 1 124 ? 58.970 -8.591 47.866 1.00 42.18 121 LYS D C 1
ATOM 8552 O O . LYS D 1 124 ? 57.899 -8.834 48.421 1.00 42.70 121 LYS D O 1
ATOM 8558 N N . TYR D 1 125 ? 59.779 -9.547 47.417 1.00 42.16 122 TYR D N 1
ATOM 8559 C CA . TYR D 1 125 ? 59.422 -10.954 47.525 1.00 43.39 122 TYR D CA 1
ATOM 8560 C C . TYR D 1 125 ? 59.927 -11.666 48.779 1.00 44.78 122 TYR D C 1
ATOM 8561 O O . TYR D 1 125 ? 59.903 -12.898 48.853 1.00 43.33 122 TYR D O 1
ATOM 8570 N N . ASN D 1 126 ? 60.360 -10.890 49.769 1.00 45.46 123 ASN D N 1
ATOM 8571 C CA . ASN D 1 126 ? 60.873 -11.448 51.016 1.00 47.74 123 ASN D CA 1
ATOM 8572 C C . ASN D 1 126 ? 61.874 -12.564 50.718 1.00 49.50 123 ASN D C 1
ATOM 8573 O O . ASN D 1 126 ? 61.794 -13.660 51.277 1.00 48.57 123 ASN D O 1
ATOM 8578 N N . GLN D 1 127 ? 62.803 -12.272 49.813 1.00 52.24 124 GLN D N 1
ATOM 8579 C CA . GLN D 1 127 ? 63.837 -13.220 49.424 1.00 54.65 124 GLN D CA 1
ATOM 8580 C C . GLN D 1 127 ? 65.150 -12.820 50.082 1.00 57.42 124 GLN D C 1
ATOM 8581 O O . GLN D 1 127 ? 65.788 -11.853 49.667 1.00 56.32 124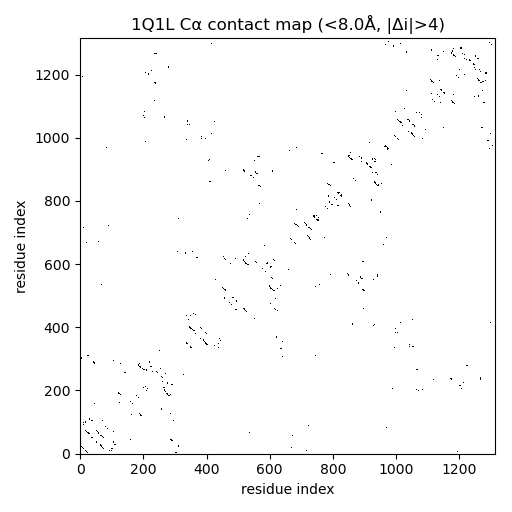 GLN D O 1
ATOM 8587 N N . ARG D 1 128 ? 65.546 -13.561 51.111 1.00 61.70 125 ARG D N 1
ATOM 8588 C CA . ARG D 1 128 ? 66.788 -13.272 51.813 1.00 65.58 125 ARG D CA 1
ATOM 8589 C C . ARG D 1 128 ? 67.964 -13.700 50.937 1.00 66.97 125 ARG D C 1
ATOM 8590 O O . ARG D 1 128 ? 68.997 -13.028 50.901 1.00 68.01 125 ARG D O 1
ATOM 8598 N N . ASP D 1 129 ? 67.804 -14.818 50.232 1.00 67.69 126 ASP D N 1
ATOM 8599 C CA . ASP D 1 129 ? 68.844 -15.310 49.333 1.00 69.10 126 ASP D CA 1
ATOM 8600 C C . ASP D 1 129 ? 68.701 -14.509 48.039 1.00 69.99 126 ASP D C 1
ATOM 8601 O O . ASP D 1 129 ? 68.158 -14.991 47.045 1.00 69.99 126 ASP D O 1
ATOM 8606 N N . LEU D 1 130 ? 69.194 -13.276 48.081 1.00 71.63 127 LEU D N 1
ATOM 8607 C CA . LEU D 1 130 ? 69.135 -12.336 46.967 1.00 72.31 127 LEU D CA 1
ATOM 8608 C C . LEU D 1 130 ? 69.269 -12.938 45.566 1.00 72.79 127 LEU D C 1
ATOM 8609 O O . LEU D 1 130 ? 68.662 -12.444 44.618 1.00 73.03 127 LEU D O 1
ATOM 8614 N N . ARG D 1 131 ? 70.055 -14.001 45.431 1.00 73.18 128 ARG D N 1
ATOM 8615 C CA . ARG D 1 131 ? 70.257 -14.633 44.129 1.00 73.38 128 ARG D CA 1
ATOM 8616 C C . ARG D 1 131 ? 68.935 -15.094 43.513 1.00 72.79 128 ARG D C 1
ATOM 8617 O O . ARG D 1 131 ? 68.832 -15.262 42.297 1.00 72.24 128 ARG D O 1
ATOM 8625 N N . ASN D 1 132 ? 67.929 -15.294 44.359 1.00 71.65 129 ASN D N 1
ATOM 8626 C CA . ASN D 1 132 ? 66.614 -15.734 43.903 1.00 70.47 129 ASN D CA 1
ATOM 8627 C C . ASN D 1 132 ? 65.926 -14.714 42.997 1.00 70.13 129 ASN D C 1
ATOM 8628 O O . ASN D 1 132 ? 65.106 -15.080 42.154 1.00 69.80 129 ASN D O 1
ATOM 8633 N N . ILE D 1 133 ? 66.256 -13.438 43.171 1.00 69.58 130 ILE D N 1
ATOM 8634 C CA . ILE D 1 133 ? 65.661 -12.387 42.355 1.00 70.14 130 ILE D CA 1
ATOM 8635 C C . ILE D 1 133 ? 66.599 -11.998 41.212 1.00 69.83 130 ILE D C 1
ATOM 8636 O O . ILE D 1 133 ? 66.174 -11.867 40.064 1.00 69.03 130 ILE D O 1
ATOM 8641 N N . LEU D 1 134 ? 67.878 -11.823 41.536 1.00 70.13 131 LEU D N 1
ATOM 8642 C CA . LEU D 1 134 ? 68.891 -11.462 40.548 1.00 69.84 131 LEU D CA 1
ATOM 8643 C C . LEU D 1 134 ? 68.809 -12.430 39.374 1.00 69.33 131 LEU D C 1
ATOM 8644 O O . LEU D 1 134 ? 68.961 -12.047 38.214 1.00 69.25 131 LEU D O 1
ATOM 8649 N N . GLU D 1 135 ? 68.550 -13.690 39.705 1.00 68.40 132 GLU D N 1
ATOM 8650 C CA . GLU D 1 135 ? 68.439 -14.768 38.732 1.00 67.32 132 GLU D CA 1
ATOM 8651 C C . GLU D 1 135 ? 67.400 -14.474 37.643 1.00 65.94 132 GLU D C 1
ATOM 8652 O O . GLU D 1 135 ? 67.664 -14.666 36.456 1.00 65.47 132 GLU D O 1
ATOM 8658 N N . ARG D 1 136 ? 66.223 -14.006 38.051 1.00 64.19 133 ARG D N 1
ATOM 8659 C CA . ARG D 1 136 ? 65.148 -13.704 37.105 1.00 62.82 133 ARG D CA 1
ATOM 8660 C C . ARG D 1 136 ? 65.226 -12.298 36.509 1.00 62.06 133 ARG D C 1
ATOM 8661 O O . ARG D 1 136 ? 64.731 -12.058 35.407 1.00 61.88 133 ARG D O 1
ATOM 8669 N N . ALA D 1 137 ? 65.848 -11.374 37.234 1.00 61.00 134 ALA D N 1
ATOM 8670 C CA . ALA D 1 137 ? 65.984 -9.997 36.767 1.00 61.49 134 ALA D CA 1
ATOM 8671 C C . ALA D 1 137 ? 67.104 -9.856 35.737 1.00 60.85 134 ALA D C 1
ATOM 8672 O O . ALA D 1 137 ? 67.112 -8.917 34.940 1.00 61.12 134 ALA D O 1
ATOM 8674 N N . SER D 1 138 ? 68.044 -10.797 35.764 1.00 60.97 135 SER D N 1
ATOM 8675 C CA . SER D 1 138 ? 69.186 -10.794 34.852 1.00 60.17 135 SER D CA 1
ATOM 8676 C C . SER D 1 138 ? 68.792 -10.566 33.396 1.00 58.17 135 SER D C 1
ATOM 8677 O O . SER D 1 138 ? 67.758 -11.052 32.935 1.00 59.30 135 SER D O 1
ATOM 8680 N N . ALA D 1 139 ? 69.628 -9.830 32.673 1.00 55.18 136 ALA D N 1
ATOM 8681 C CA . ALA D 1 139 ? 69.373 -9.539 31.270 1.00 53.67 136 ALA D CA 1
ATOM 8682 C C . ALA D 1 139 ? 69.282 -10.814 30.433 1.00 52.58 136 ALA D C 1
ATOM 8683 O O . ALA D 1 139 ? 68.948 -10.761 29.253 1.00 52.46 136 ALA D O 1
ATOM 8685 N N . ARG D 1 140 ? 69.583 -11.961 31.034 1.00 50.93 137 ARG D N 1
ATOM 8686 C CA . ARG D 1 140 ? 69.505 -13.218 30.300 1.00 50.94 137 ARG D CA 1
ATOM 8687 C C . ARG D 1 140 ? 68.063 -13.441 29.840 1.00 49.68 137 ARG D C 1
ATOM 8688 O O . ARG D 1 140 ? 67.813 -14.092 28.823 1.00 48.53 137 ARG D O 1
ATOM 8696 N N . GLU D 1 141 ? 67.123 -12.890 30.602 1.00 48.03 138 GLU D N 1
ATOM 8697 C CA . GLU D 1 141 ? 65.704 -13.005 30.295 1.00 47.21 138 GLU D CA 1
ATOM 8698 C C . GLU D 1 141 ? 65.395 -12.402 28.927 1.00 45.05 138 GLU D C 1
ATOM 8699 O O . GLU D 1 141 ? 64.483 -12.849 28.236 1.00 45.32 138 GLU D O 1
ATOM 8705 N N . THR D 1 142 ? 66.166 -11.393 28.534 1.00 43.97 139 THR D N 1
ATOM 8706 C CA . THR D 1 142 ? 65.958 -10.736 27.247 1.00 42.41 139 THR D CA 1
ATOM 8707 C C . THR D 1 142 ? 66.093 -11.702 26.071 1.00 42.84 139 THR D C 1
ATOM 8708 O O . THR D 1 142 ? 65.581 -11.434 24.981 1.00 43.60 139 THR D O 1
ATOM 8712 N N . ALA D 1 143 ? 66.773 -12.825 26.284 1.00 40.64 140 ALA D N 1
ATOM 8713 C CA . ALA D 1 143 ? 66.939 -13.802 25.217 1.00 39.56 140 ALA D CA 1
ATOM 8714 C C . ALA D 1 143 ? 65.573 -14.350 24.820 1.00 38.47 140 ALA D C 1
ATOM 8715 O O . ALA D 1 143 ? 65.287 -14.532 23.637 1.00 37.62 140 ALA D O 1
ATOM 8717 N N . ALA D 1 144 ? 64.730 -14.611 25.812 1.00 37.94 141 ALA D N 1
ATOM 8718 C CA . ALA D 1 144 ? 63.392 -15.122 25.548 1.00 36.53 141 ALA D CA 1
ATOM 8719 C C . ALA D 1 144 ? 62.591 -14.058 24.798 1.00 36.18 141 ALA D C 1
ATOM 8720 O O . ALA D 1 144 ? 61.760 -14.373 23.937 1.00 36.86 141 ALA D O 1
ATOM 8722 N N . ARG D 1 145 ? 62.844 -12.797 25.135 1.00 35.50 142 ARG D N 1
ATOM 8723 C CA . ARG D 1 145 ? 62.168 -11.679 24.491 1.00 35.18 142 ARG D CA 1
ATOM 8724 C C . ARG D 1 145 ? 62.552 -11.626 23.018 1.00 34.33 142 ARG D C 1
ATOM 8725 O O . ARG D 1 145 ? 61.710 -11.417 22.146 1.00 33.16 142 ARG D O 1
ATOM 8733 N N . VAL D 1 146 ? 63.842 -11.786 22.749 1.00 35.27 143 VAL D N 1
ATOM 8734 C CA . VAL D 1 146 ? 64.326 -11.755 21.381 1.00 33.79 143 VAL D CA 1
ATOM 8735 C C . VAL D 1 146 ? 63.741 -12.928 20.613 1.00 33.34 143 VAL D C 1
ATOM 8736 O O . VAL D 1 146 ? 63.414 -12.801 19.436 1.00 33.78 143 VAL D O 1
ATOM 8740 N N . ALA D 1 147 ? 63.595 -14.065 21.287 1.00 33.72 144 ALA D N 1
ATOM 8741 C CA . ALA D 1 147 ? 63.026 -15.252 20.659 1.00 34.05 144 ALA D CA 1
ATOM 8742 C C . ALA D 1 147 ? 61.606 -14.928 20.196 1.00 34.04 144 ALA D C 1
ATOM 8743 O O . ALA D 1 147 ? 61.228 -15.211 19.059 1.00 33.85 144 ALA D O 1
ATOM 8745 N N . VAL D 1 148 ? 60.818 -14.334 21.084 1.00 34.86 145 VAL D N 1
ATOM 8746 C CA . VAL D 1 148 ? 59.448 -13.965 20.744 1.00 33.34 145 VAL D CA 1
ATOM 8747 C C . VAL D 1 148 ? 59.476 -12.922 19.627 1.00 32.55 145 VAL D C 1
ATOM 8748 O O . VAL D 1 148 ? 58.730 -13.017 18.649 1.00 32.15 145 VAL D O 1
ATOM 8752 N N . GLY D 1 149 ? 60.343 -11.926 19.780 1.00 32.22 146 GLY D N 1
ATOM 8753 C CA . GLY D 1 149 ? 60.453 -10.879 18.777 1.00 31.66 146 GLY D CA 1
ATOM 8754 C C . GLY D 1 149 ? 60.766 -11.417 17.393 1.00 31.98 146 GLY D C 1
ATOM 8755 O O . GLY D 1 149 ? 60.241 -10.928 16.391 1.00 31.02 146 GLY D O 1
ATOM 8756 N N . ALA D 1 150 ? 61.618 -12.433 17.328 1.00 32.36 147 ALA D N 1
ATOM 8757 C CA . ALA D 1 150 ? 61.988 -13.018 16.047 1.00 32.27 147 ALA D CA 1
ATOM 8758 C C . ALA D 1 150 ? 60.753 -13.484 15.287 1.00 33.19 147 ALA D C 1
ATOM 8759 O O . ALA D 1 150 ? 60.627 -13.245 14.084 1.00 33.18 147 ALA D O 1
ATOM 8761 N N . VAL D 1 151 ? 59.836 -14.150 15.983 1.00 32.80 148 VAL D N 1
ATOM 8762 C CA . VAL D 1 151 ? 58.625 -14.624 15.323 1.00 33.07 148 VAL D CA 1
ATOM 8763 C C . VAL D 1 151 ? 57.827 -13.435 14.803 1.00 33.68 148 VAL D C 1
ATOM 8764 O O . VAL D 1 151 ? 57.285 -13.468 13.693 1.00 33.34 148 VAL D O 1
ATOM 8768 N N . CYS D 1 152 ? 57.760 -12.381 15.609 1.00 31.86 149 CYS D N 1
ATOM 8769 C CA . CYS D 1 152 ? 57.027 -11.189 15.217 1.00 33.02 149 CYS D CA 1
ATOM 8770 C C . CYS D 1 152 ? 57.663 -10.508 14.007 1.00 32.30 149 CYS D C 1
ATOM 8771 O O . CYS D 1 152 ? 56.953 -9.980 13.153 1.00 32.53 149 CYS D O 1
ATOM 8774 N N . LYS D 1 153 ? 58.993 -10.521 13.934 1.00 31.84 150 LYS D N 1
ATOM 8775 C CA . LYS D 1 153 ? 59.696 -9.923 12.797 1.00 33.43 150 LYS D CA 1
ATOM 8776 C C . LYS D 1 153 ? 59.340 -10.679 11.514 1.00 32.89 150 LYS D C 1
ATOM 8777 O O . LYS D 1 153 ? 59.033 -10.069 10.484 1.00 32.13 150 LYS D O 1
ATOM 8783 N N . LYS D 1 154 ? 59.383 -12.008 11.579 1.00 31.94 151 LYS D N 1
ATOM 8784 C CA . LYS D 1 154 ? 59.047 -12.824 10.417 1.00 33.31 151 LYS D CA 1
ATOM 8785 C C . LYS D 1 154 ? 57.622 -12.478 9.992 1.00 33.14 151 LYS D C 1
ATOM 8786 O O . LYS D 1 154 ? 57.330 -12.311 8.802 1.00 31.89 151 LYS D O 1
ATOM 8792 N N . PHE D 1 155 ? 56.734 -12.348 10.973 1.00 32.78 152 PHE D N 1
ATOM 8793 C CA . PHE D 1 155 ? 55.351 -11.996 10.676 1.00 32.24 152 PHE D CA 1
ATOM 8794 C C . PHE D 1 155 ? 55.327 -10.674 9.909 1.00 32.18 152 PHE D C 1
ATOM 8795 O O . PHE D 1 155 ? 54.722 -10.574 8.844 1.00 34.19 152 PHE D O 1
ATOM 8803 N N . LEU D 1 156 ? 55.999 -9.667 10.454 1.00 32.01 153 LEU D N 1
ATOM 8804 C CA . LEU D 1 156 ? 56.058 -8.344 9.833 1.00 33.33 153 LEU D CA 1
ATOM 8805 C C . LEU D 1 156 ? 56.680 -8.329 8.435 1.00 32.61 153 LEU D C 1
ATOM 8806 O O . LEU D 1 156 ? 56.187 -7.641 7.544 1.00 32.81 153 LEU D O 1
ATOM 8811 N N . SER D 1 157 ? 57.760 -9.080 8.240 1.00 32.17 154 SER D N 1
ATOM 8812 C CA . SER D 1 157 ? 58.417 -9.121 6.935 1.00 34.52 154 SER D CA 1
ATOM 8813 C C . SER D 1 157 ? 57.433 -9.523 5.838 1.00 36.47 154 SER D C 1
ATOM 8814 O O . SER D 1 157 ? 57.551 -9.086 4.691 1.00 37.47 154 SER D O 1
ATOM 8817 N N . GLU D 1 158 ? 56.457 -10.353 6.189 1.00 36.78 155 GLU D N 1
ATOM 8818 C CA . GLU D 1 158 ? 55.463 -10.781 5.218 1.00 38.16 155 GLU D CA 1
ATOM 8819 C C . GLU D 1 158 ? 54.724 -9.588 4.625 1.00 37.74 155 GLU D C 1
ATOM 8820 O O . GLU D 1 158 ? 54.130 -9.694 3.555 1.00 38.45 155 GLU D O 1
ATOM 8826 N N . PHE D 1 159 ? 54.765 -8.453 5.318 1.00 37.73 156 PHE D N 1
ATOM 8827 C CA . PHE D 1 159 ? 54.093 -7.249 4.840 1.00 37.33 156 PHE D CA 1
ATOM 8828 C C . PHE D 1 159 ? 55.090 -6.206 4.355 1.00 39.07 156 PHE D C 1
ATOM 8829 O O . PHE D 1 159 ? 54.718 -5.059 4.095 1.00 39.58 156 PHE D O 1
ATOM 8837 N N . GLY D 1 160 ? 56.356 -6.595 4.250 1.00 38.40 157 GLY D N 1
ATOM 8838 C CA . GLY D 1 160 ? 57.365 -5.660 3.787 1.00 39.34 157 GLY D CA 1
ATOM 8839 C C . GLY D 1 160 ? 57.914 -4.764 4.881 1.00 40.90 157 GLY D C 1
ATOM 8840 O O . GLY D 1 160 ? 58.771 -3.911 4.623 1.00 40.31 157 GLY D O 1
ATOM 8841 N N . ILE D 1 161 ? 57.427 -4.955 6.106 1.00 40.23 158 ILE D N 1
ATOM 8842 C CA . ILE D 1 161 ? 57.884 -4.159 7.240 1.00 38.12 158 ILE D CA 1
ATOM 8843 C C . ILE D 1 161 ? 59.236 -4.682 7.711 1.00 39.11 158 ILE D C 1
ATOM 8844 O O . ILE D 1 161 ? 59.393 -5.871 7.986 1.00 38.45 158 ILE D O 1
ATOM 8849 N N . LYS D 1 162 ? 60.209 -3.780 7.792 1.00 38.38 159 LYS D N 1
ATOM 8850 C CA . LYS D 1 162 ? 61.562 -4.131 8.201 1.00 38.05 159 LYS D CA 1
ATOM 8851 C C . LYS D 1 162 ? 61.951 -3.420 9.494 1.00 37.30 159 LYS D C 1
ATOM 8852 O O . LYS D 1 162 ? 61.718 -2.223 9.647 1.00 35.59 159 LYS D O 1
ATOM 8858 N N . ILE D 1 163 ? 62.550 -4.165 10.415 1.00 36.09 160 ILE D N 1
ATOM 8859 C CA . ILE D 1 163 ? 62.977 -3.611 11.696 1.00 36.94 160 ILE D CA 1
ATOM 8860 C C . ILE D 1 163 ? 64.496 -3.628 11.784 1.00 35.48 160 ILE D C 1
ATOM 8861 O O . ILE D 1 163 ? 65.127 -4.614 11.415 1.00 34.36 160 ILE D O 1
ATOM 8866 N N . GLY D 1 164 ? 65.073 -2.543 12.288 1.00 36.14 161 GLY D N 1
ATOM 8867 C CA . GLY D 1 164 ? 66.514 -2.468 12.428 1.00 34.37 161 GLY D CA 1
ATOM 8868 C C . GLY D 1 164 ? 66.937 -1.484 13.497 1.00 36.02 161 GLY D C 1
ATOM 8869 O O . GLY D 1 164 ? 66.102 -0.813 14.111 1.00 37.03 161 GLY D O 1
ATOM 8870 N N . SER D 1 165 ? 68.242 -1.386 13.717 1.00 36.13 162 SER D N 1
ATOM 8871 C CA . SER D 1 165 ? 68.774 -0.474 14.723 1.00 37.00 162 SER D CA 1
ATOM 8872 C C . SER D 1 165 ? 70.290 -0.361 14.621 1.00 36.70 162 SER D C 1
ATOM 8873 O O . SER D 1 165 ? 70.936 -1.105 13.874 1.00 35.90 162 SER D O 1
ATOM 8876 N N . PHE D 1 166 ? 70.841 0.568 15.393 1.00 35.40 163 PHE D N 1
ATOM 8877 C CA . PHE D 1 166 ? 72.281 0.803 15.443 1.00 35.64 163 PHE D CA 1
ATOM 8878 C C . PHE D 1 166 ? 72.621 1.701 16.630 1.00 35.68 163 PHE D C 1
ATOM 8879 O O . PHE D 1 166 ? 71.822 2.551 17.031 1.00 35.93 163 PHE D O 1
ATOM 8887 N N . VAL D 1 167 ? 73.809 1.499 17.189 1.00 35.17 164 VAL D N 1
ATOM 8888 C CA . VAL D 1 167 ? 74.293 2.274 18.329 1.00 35.65 164 VAL D CA 1
ATOM 8889 C C . VAL D 1 167 ? 74.793 3.639 17.867 1.00 37.53 164 VAL D C 1
ATOM 8890 O O . VAL D 1 167 ? 75.494 3.734 16.860 1.00 37.92 164 VAL D O 1
ATOM 8894 N N . VAL D 1 168 ? 74.438 4.696 18.593 1.00 38.22 165 VAL D N 1
ATOM 8895 C CA . VAL D 1 168 ? 74.877 6.038 18.213 1.00 39.25 165 VAL D CA 1
ATOM 8896 C C . VAL D 1 168 ? 75.852 6.674 19.205 1.00 40.15 165 VAL D C 1
ATOM 8897 O O . VAL D 1 168 ? 76.457 7.710 18.916 1.00 39.83 165 VAL D O 1
ATOM 8901 N N . SER D 1 169 ? 76.001 6.058 20.372 1.00 40.20 166 SER D N 1
ATOM 8902 C CA . SER D 1 169 ? 76.922 6.569 21.377 1.00 41.96 166 SER D CA 1
ATOM 8903 C C . SER D 1 169 ? 77.200 5.538 22.457 1.00 42.15 166 SER D C 1
ATOM 8904 O O . SER D 1 169 ? 76.341 4.721 22.794 1.00 41.61 166 SER D O 1
ATOM 8907 N N . ILE D 1 170 ? 78.420 5.580 22.975 1.00 42.62 167 ILE D N 1
ATOM 8908 C CA . ILE D 1 170 ? 78.853 4.699 24.047 1.00 43.82 167 ILE D CA 1
ATOM 8909 C C . ILE D 1 170 ? 79.647 5.578 24.998 1.00 45.40 167 ILE D C 1
ATOM 8910 O O . ILE D 1 170 ? 80.686 6.124 24.629 1.00 46.36 167 ILE D O 1
ATOM 8915 N N . GLY D 1 171 ? 79.155 5.721 26.221 1.00 46.48 168 GLY D N 1
ATOM 8916 C CA . GLY D 1 171 ? 79.836 6.570 27.174 1.00 46.20 168 GLY D CA 1
ATOM 8917 C C . GLY D 1 171 ? 79.785 7.986 26.646 1.00 48.04 168 GLY D C 1
ATOM 8918 O O . GLY D 1 171 ? 78.746 8.445 26.168 1.00 46.58 168 GLY D O 1
ATOM 8919 N N A GLN D 1 172 ? 80.911 8.682 26.719 0.50 49.17 169 GLN D N 1
ATOM 8920 N N B GLN D 1 172 ? 80.912 8.684 26.720 0.50 49.17 169 GLN D N 1
ATOM 8921 C CA A GLN D 1 172 ? 80.978 10.124 26.217 0.50 50.60 169 GLN D CA 1
ATOM 8922 C CA B GLN D 1 172 ? 80.979 10.130 26.216 0.50 50.60 169 GLN D CA 1
ATOM 8923 C C A GLN D 1 172 ? 81.312 10.212 24.611 0.50 50.34 169 GLN D C 1
ATOM 8924 C C B GLN D 1 172 ? 81.312 10.212 24.610 0.50 50.34 169 GLN D C 1
ATOM 8925 O O A GLN D 1 172 ? 81.305 11.361 23.976 0.50 50.73 169 GLN D O 1
ATOM 8926 O O B GLN D 1 172 ? 81.305 11.361 23.974 0.50 50.73 169 GLN D O 1
ATOM 8937 N N . LYS D 1 173 ? 81.562 9.060 24.001 1.00 50.91 170 LYS D N 1
ATOM 8938 C CA . LYS D 1 173 ? 81.867 9.013 22.582 1.00 52.07 170 LYS D CA 1
ATOM 8939 C C . LYS D 1 173 ? 80.615 8.802 21.719 1.00 51.71 170 LYS D C 1
ATOM 8940 O O . LYS D 1 173 ? 79.935 7.776 21.810 1.00 50.52 170 LYS D O 1
ATOM 8946 N N . GLU D 1 174 ? 80.327 9.789 20.880 1.00 51.52 171 GLU D N 1
ATOM 8947 C CA . GLU D 1 174 ? 79.178 9.733 20.000 1.00 52.64 171 GLU D CA 1
ATOM 8948 C C . GLU D 1 174 ? 79.599 9.634 18.539 1.00 52.76 171 GLU D C 1
ATOM 8949 O O . GLU D 1 174 ? 80.712 10.023 18.174 1.00 52.66 171 GLU D O 1
ATOM 8955 N N . VAL D 1 175 ? 78.703 9.109 17.710 1.00 52.48 172 VAL D N 1
ATOM 8956 C CA . VAL D 1 175 ? 78.958 8.987 16.286 1.00 51.76 172 VAL D CA 1
ATOM 8957 C C . VAL D 1 175 ? 78.538 10.322 15.681 1.00 52.80 172 VAL D C 1
ATOM 8958 O O . VAL D 1 175 ? 77.386 10.507 15.286 1.00 51.29 172 VAL D O 1
ATOM 8962 N N . GLU D 1 176 ? 79.488 11.249 15.627 1.00 53.74 173 GLU D N 1
ATOM 8963 C CA . GLU D 1 176 ? 79.266 12.596 15.113 1.00 54.57 173 GLU D CA 1
ATOM 8964 C C . GLU D 1 176 ? 78.507 12.704 13.795 1.00 53.01 173 GLU D C 1
ATOM 8965 O O . GLU D 1 176 ? 77.739 13.645 13.596 1.00 51.36 173 GLU D O 1
ATOM 8971 N N . GLU D 1 177 ? 78.722 11.753 12.894 1.00 53.18 174 GLU D N 1
ATOM 8972 C CA . GLU D 1 177 ? 78.040 11.772 11.605 1.00 54.45 174 GLU D CA 1
ATOM 8973 C C . GLU D 1 177 ? 76.524 11.748 11.795 1.00 54.68 174 GLU D C 1
ATOM 8974 O O . GLU D 1 177 ? 75.780 12.372 11.036 1.00 53.65 174 GLU D O 1
ATOM 8980 N N . LEU D 1 178 ? 76.078 11.023 12.818 1.00 54.42 175 LEU D N 1
ATOM 8981 C CA . LEU D 1 178 ? 74.657 10.886 13.124 1.00 53.10 175 LEU D CA 1
ATOM 8982 C C . LEU D 1 178 ? 74.091 12.024 13.972 1.00 52.96 175 LEU D C 1
ATOM 8983 O O . LEU D 1 178 ? 72.964 11.934 14.458 1.00 51.43 175 LEU D O 1
ATOM 8988 N N . LYS D 1 179 ? 74.867 13.090 14.144 1.00 52.37 176 LYS D N 1
ATOM 8989 C CA . LYS D 1 179 ? 74.430 14.238 14.937 1.00 52.58 176 LYS D CA 1
ATOM 8990 C C . LYS D 1 179 ? 73.154 14.836 14.340 1.00 51.49 176 LYS D C 1
ATOM 8991 O O . LYS D 1 179 ? 72.186 15.096 15.053 1.00 51.20 176 LYS D O 1
ATOM 8997 N N . ASP D 1 180 ? 73.165 15.055 13.029 1.00 50.27 177 ASP D N 1
ATOM 8998 C CA . ASP D 1 180 ? 72.015 15.611 12.320 1.00 49.85 177 ASP D CA 1
ATOM 8999 C C . ASP D 1 180 ? 71.002 14.485 12.099 1.00 47.18 177 ASP D C 1
ATOM 9000 O O . ASP D 1 180 ? 71.292 13.511 11.403 1.00 45.80 177 ASP D O 1
ATOM 9005 N N . LYS D 1 181 ? 69.814 14.627 12.684 1.00 43.66 178 LYS D N 1
ATOM 9006 C CA . LYS D 1 181 ? 68.782 13.592 12.584 1.00 42.57 178 LYS D CA 1
ATOM 9007 C C . LYS D 1 181 ? 67.871 13.654 11.358 1.00 41.53 178 LYS D C 1
ATOM 9008 O O . LYS D 1 181 ? 66.785 13.072 11.351 1.00 41.78 178 LYS D O 1
ATOM 9014 N N . SER D 1 182 ? 68.324 14.345 10.320 1.00 40.89 179 SER D N 1
ATOM 9015 C CA . SER D 1 182 ? 67.563 14.469 9.087 1.00 39.59 179 SER D CA 1
ATOM 9016 C C . SER D 1 182 ? 67.311 13.095 8.461 1.00 37.55 179 SER D C 1
ATOM 9017 O O . SER D 1 182 ? 66.321 12.901 7.756 1.00 37.09 179 SER D O 1
ATOM 9020 N N . TYR D 1 183 ? 68.202 12.144 8.727 1.00 35.60 180 TYR D N 1
ATOM 9021 C CA . TYR D 1 183 ? 68.058 10.799 8.176 1.00 35.82 180 TYR D CA 1
ATOM 9022 C C . TYR D 1 183 ? 66.864 10.021 8.750 1.00 35.77 180 TYR D C 1
ATOM 9023 O O . TYR D 1 183 ? 66.592 8.892 8.331 1.00 33.13 180 TYR D O 1
ATOM 9032 N N . PHE D 1 184 ? 66.153 10.613 9.706 1.00 34.47 181 PHE D N 1
ATOM 9033 C CA . PHE D 1 184 ? 64.990 9.940 10.275 1.00 33.74 181 PHE D CA 1
ATOM 9034 C C . PHE D 1 184 ? 63.944 9.754 9.176 1.00 34.55 181 PHE D C 1
ATOM 9035 O O . PHE D 1 184 ? 63.154 8.812 9.213 1.00 32.62 181 PHE D O 1
ATOM 9043 N N . ALA D 1 185 ? 63.951 10.653 8.194 1.00 35.42 182 ALA D N 1
ATOM 9044 C CA . ALA D 1 185 ? 62.995 10.595 7.086 1.00 36.03 182 ALA D CA 1
ATOM 9045 C C . ALA D 1 185 ? 63.555 9.881 5.860 1.00 36.76 182 ALA D C 1
ATOM 9046 O O . ALA D 1 185 ? 62.961 9.934 4.780 1.00 39.36 182 ALA D O 1
ATOM 9048 N N . ASN D 1 186 ? 64.684 9.203 6.024 1.00 37.54 183 ASN D N 1
ATOM 9049 C CA . ASN D 1 186 ? 65.321 8.508 4.905 1.00 38.69 183 ASN D CA 1
ATOM 9050 C C . ASN D 1 186 ? 65.437 7.000 5.122 1.00 38.93 183 ASN D C 1
ATOM 9051 O O . ASN D 1 186 ? 66.382 6.533 5.758 1.00 38.06 183 ASN D O 1
ATOM 9056 N N . PRO D 1 187 ? 64.489 6.218 4.576 1.00 38.29 184 PRO D N 1
ATOM 9057 C CA . PRO D 1 187 ? 64.490 4.757 4.716 1.00 39.40 184 PRO D CA 1
ATOM 9058 C C . PRO D 1 187 ? 65.783 4.093 4.231 1.00 41.25 184 PRO D C 1
ATOM 9059 O O . PRO D 1 187 ? 66.255 3.124 4.827 1.00 41.07 184 PRO D O 1
ATOM 9063 N N . GLU D 1 188 ? 66.347 4.612 3.146 1.00 43.13 185 GLU D N 1
ATOM 9064 C CA . GLU D 1 188 ? 67.576 4.052 2.599 1.00 45.38 185 GLU D CA 1
ATOM 9065 C C . GLU D 1 188 ? 68.720 4.245 3.580 1.00 43.34 185 GLU D C 1
ATOM 9066 O O . GLU D 1 188 ? 69.440 3.299 3.895 1.00 44.84 185 GLU D O 1
ATOM 9072 N N . LYS D 1 189 ? 68.885 5.471 4.065 1.00 41.57 186 LYS D N 1
ATOM 9073 C CA . LYS D 1 189 ? 69.945 5.754 5.019 1.00 42.42 186 LYS D CA 1
ATOM 9074 C C . LYS D 1 189 ? 69.806 4.861 6.247 1.00 41.58 186 LYS D C 1
ATOM 9075 O O . LYS D 1 189 ? 70.763 4.197 6.649 1.00 42.85 186 LYS D O 1
ATOM 9081 N N . LEU D 1 190 ? 68.613 4.841 6.835 1.00 38.78 187 LEU D N 1
ATOM 9082 C CA . LEU D 1 190 ? 68.370 4.022 8.018 1.00 38.23 187 LEU D CA 1
ATOM 9083 C C . LEU D 1 190 ? 68.756 2.564 7.783 1.00 39.06 187 LEU D C 1
ATOM 9084 O O . LEU D 1 190 ? 69.430 1.952 8.613 1.00 39.05 187 LEU D O 1
ATOM 9089 N N . LEU D 1 191 ? 68.343 2.013 6.647 1.00 40.70 188 LEU D N 1
ATOM 9090 C CA . LEU D 1 191 ? 68.650 0.622 6.341 1.00 42.58 188 LEU D CA 1
ATOM 9091 C C . LEU D 1 191 ? 70.151 0.380 6.200 1.00 44.71 188 LEU D C 1
ATOM 9092 O O . LEU D 1 191 ? 70.674 -0.627 6.694 1.00 45.27 188 LEU D O 1
ATOM 9097 N N . SER D 1 192 ? 70.846 1.301 5.535 1.00 43.80 189 SER D N 1
ATOM 9098 C CA . SER D 1 192 ? 72.285 1.164 5.339 1.00 43.97 189 SER D CA 1
ATOM 9099 C C . SER D 1 192 ? 73.015 1.217 6.671 1.00 43.35 189 SER D C 1
ATOM 9100 O O . SER D 1 192 ? 73.978 0.473 6.889 1.00 43.63 189 SER D O 1
ATOM 9103 N N . TYR D 1 193 ? 72.562 2.092 7.565 1.00 41.86 190 TYR D N 1
ATOM 9104 C CA . TYR D 1 193 ? 73.196 2.199 8.875 1.00 41.29 190 TYR D CA 1
ATOM 9105 C C . TYR D 1 193 ? 73.051 0.882 9.616 1.00 40.71 190 TYR D C 1
ATOM 9106 O O . TYR D 1 193 ? 73.980 0.426 10.290 1.00 39.09 190 TYR D O 1
ATOM 9115 N N . HIS D 1 194 ? 71.878 0.270 9.491 1.00 41.01 191 HIS D N 1
ATOM 9116 C CA . HIS D 1 194 ? 71.628 -1.009 10.137 1.00 41.64 191 HIS D CA 1
ATOM 9117 C C . HIS D 1 194 ? 72.592 -2.044 9.568 1.00 42.21 191 HIS D C 1
ATOM 9118 O O . HIS D 1 194 ? 73.279 -2.744 10.310 1.00 41.99 191 HIS D O 1
ATOM 9125 N N . GLU D 1 195 ? 72.639 -2.134 8.244 1.00 44.46 192 GLU D N 1
ATOM 9126 C CA . GLU D 1 195 ? 73.514 -3.092 7.576 1.00 46.95 192 GLU D CA 1
ATOM 9127 C C . GLU D 1 195 ? 74.968 -2.939 8.009 1.00 46.48 192 GLU D C 1
ATOM 9128 O O . GLU D 1 195 ? 75.618 -3.917 8.369 1.00 46.27 192 GLU D O 1
ATOM 9134 N N . LYS D 1 196 ? 75.477 -1.711 7.981 1.00 47.20 193 LYS D N 1
ATOM 9135 C CA . LYS D 1 196 ? 76.856 -1.468 8.389 1.00 47.56 193 LYS D CA 1
ATOM 9136 C C . LYS D 1 196 ? 77.023 -1.829 9.860 1.00 47.62 193 LYS D C 1
ATOM 9137 O O . LYS D 1 196 ? 78.059 -2.360 10.268 1.00 46.47 193 LYS D O 1
ATOM 9143 N N . ALA D 1 197 ? 75.992 -1.550 10.654 1.00 45.93 194 ALA D N 1
ATOM 9144 C CA . ALA D 1 197 ? 76.028 -1.865 12.077 1.00 44.24 194 ALA D CA 1
ATOM 9145 C C . ALA D 1 197 ? 76.248 -3.366 12.264 1.00 44.21 194 ALA D C 1
ATOM 9146 O O . ALA D 1 197 ? 76.917 -3.794 13.205 1.00 42.39 194 ALA D O 1
ATOM 9148 N N . GLU D 1 198 ? 75.683 -4.166 11.366 1.00 44.53 195 GLU D N 1
ATOM 9149 C CA . GLU D 1 198 ? 75.840 -5.610 11.455 1.00 46.96 195 GLU D CA 1
ATOM 9150 C C . GLU D 1 198 ? 77.292 -6.033 11.267 1.00 48.75 195 GLU D C 1
ATOM 9151 O O . GLU D 1 198 ? 77.676 -7.131 11.669 1.00 49.28 195 GLU D O 1
ATOM 9157 N N . ASP D 1 199 ? 78.099 -5.161 10.666 1.00 50.14 196 ASP D N 1
ATOM 9158 C CA . ASP D 1 199 ? 79.513 -5.466 10.451 1.00 52.83 196 ASP D CA 1
ATOM 9159 C C . ASP D 1 199 ? 80.397 -4.830 11.526 1.00 53.16 196 ASP D C 1
ATOM 9160 O O . ASP D 1 199 ? 81.614 -5.022 11.536 1.00 53.86 196 ASP D O 1
ATOM 9165 N N . SER D 1 200 ? 79.782 -4.074 12.431 1.00 52.77 197 SER D N 1
ATOM 9166 C CA . SER D 1 200 ? 80.518 -3.422 13.508 1.00 51.47 197 SER D CA 1
ATOM 9167 C C . SER D 1 200 ? 80.505 -4.278 14.762 1.00 52.57 197 SER D C 1
ATOM 9168 O O . SER D 1 200 ? 79.497 -4.904 15.086 1.00 51.32 197 SER D O 1
ATOM 9171 N N . GLU D 1 201 ? 81.628 -4.292 15.472 1.00 53.78 198 GLU D N 1
ATOM 9172 C CA . GLU D 1 201 ? 81.749 -5.066 16.698 1.00 54.87 198 GLU D CA 1
ATOM 9173 C C . GLU D 1 201 ? 80.937 -4.431 17.821 1.00 53.93 198 GLU D C 1
ATOM 9174 O O . GLU D 1 201 ? 80.707 -5.053 18.857 1.00 55.16 198 GLU D O 1
ATOM 9180 N N . LEU D 1 202 ? 80.511 -3.189 17.609 1.00 51.34 199 LEU D N 1
ATOM 9181 C CA . LEU D 1 202 ? 79.727 -2.460 18.601 1.00 49.74 199 LEU D CA 1
ATOM 9182 C C . LEU D 1 202 ? 78.423 -1.980 17.970 1.00 48.62 199 LEU D C 1
ATOM 9183 O O . LEU D 1 202 ? 77.723 -1.128 18.523 1.00 48.22 199 LEU D O 1
ATOM 9188 N N . ARG D 1 203 ? 78.115 -2.537 16.803 1.00 45.53 200 ARG D N 1
ATOM 9189 C CA . ARG D 1 203 ? 76.908 -2.197 16.065 1.00 44.45 200 ARG D CA 1
ATOM 9190 C C . ARG D 1 203 ? 76.773 -0.705 15.775 1.00 44.02 200 ARG D C 1
ATOM 9191 O O . ARG D 1 203 ? 75.670 -0.155 15.793 1.00 43.45 200 ARG D O 1
ATOM 9199 N N . ILE D 1 204 ? 77.899 -0.045 15.524 1.00 43.72 201 ILE D N 1
ATOM 9200 C CA . ILE D 1 204 ? 77.866 1.368 15.177 1.00 43.61 201 ILE D CA 1
ATOM 9201 C C . ILE D 1 204 ? 77.776 1.401 13.649 1.00 43.66 201 ILE D C 1
ATOM 9202 O O . ILE D 1 204 ? 78.300 0.514 12.972 1.00 42.50 201 ILE D O 1
ATOM 9207 N N . PRO D 1 205 ? 77.097 2.412 13.090 1.00 44.49 202 PRO D N 1
ATOM 9208 C CA . PRO D 1 205 ? 76.936 2.549 11.637 1.00 46.72 202 PRO D CA 1
ATOM 9209 C C . PRO D 1 205 ? 78.223 2.804 10.843 1.00 49.11 202 PRO D C 1
ATOM 9210 O O . PRO D 1 205 ? 78.168 2.982 9.631 1.00 50.61 202 PRO D O 1
ATOM 9214 N N . PHE D 1 206 ? 79.370 2.838 11.517 1.00 51.13 203 PHE D N 1
ATOM 9215 C CA . PHE D 1 206 ? 80.645 3.075 10.835 1.00 52.73 203 PHE D CA 1
ATOM 9216 C C . PHE D 1 206 ? 81.753 2.175 11.382 1.00 53.83 203 PHE D C 1
ATOM 9217 O O . PHE D 1 206 ? 82.576 2.602 12.193 1.00 52.64 203 PHE D O 1
ATOM 9225 N N . PRO D 1 207 ? 81.788 0.913 10.926 1.00 54.58 204 PRO D N 1
ATOM 9226 C CA . PRO D 1 207 ? 82.755 -0.115 11.321 1.00 56.43 204 PRO D CA 1
ATOM 9227 C C . PRO D 1 207 ? 84.214 0.334 11.406 1.00 57.67 204 PRO D C 1
ATOM 9228 O O . PRO D 1 207 ? 84.984 -0.202 12.203 1.00 56.94 204 PRO D O 1
ATOM 9232 N N . GLU D 1 208 ? 84.598 1.309 10.590 1.00 59.00 205 GLU D N 1
ATOM 9233 C CA . GLU D 1 208 ? 85.976 1.779 10.604 1.00 60.15 205 GLU D CA 1
ATOM 9234 C C . GLU D 1 208 ? 86.316 2.508 11.901 1.00 60.73 205 GLU D C 1
ATOM 9235 O O . GLU D 1 208 ? 87.489 2.731 12.209 1.00 60.62 205 GLU D O 1
ATOM 9241 N N . LYS D 1 209 ? 85.289 2.865 12.666 1.00 60.20 206 LYS D N 1
ATOM 9242 C CA . LYS D 1 209 ? 85.495 3.574 13.922 1.00 59.45 206 LYS D CA 1
ATOM 9243 C C . LYS D 1 209 ? 85.521 2.615 15.109 1.00 59.23 206 LYS D C 1
ATOM 9244 O O . LYS D 1 209 ? 85.680 3.038 16.255 1.00 58.18 206 LYS D O 1
ATOM 9250 N N . ASP D 1 210 ? 85.376 1.322 14.830 1.00 58.84 207 ASP D N 1
ATOM 9251 C CA . ASP D 1 210 ? 85.381 0.314 15.888 1.00 59.81 207 ASP D CA 1
ATOM 9252 C C . ASP D 1 210 ? 86.614 0.399 16.783 1.00 60.03 207 ASP D C 1
ATOM 9253 O O . ASP D 1 210 ? 86.507 0.315 18.006 1.00 59.84 207 ASP D O 1
ATOM 9258 N N . GLU D 1 211 ? 87.784 0.560 16.172 1.00 60.88 208 GLU D N 1
ATOM 9259 C CA . GLU D 1 211 ? 89.025 0.653 16.931 1.00 60.29 208 GLU D CA 1
ATOM 9260 C C . GLU D 1 211 ? 89.044 1.921 17.776 1.00 59.10 208 GLU D C 1
ATOM 9261 O O . GLU D 1 211 ? 89.469 1.907 18.930 1.00 58.93 208 GLU D O 1
ATOM 9267 N N . GLU D 1 212 ? 88.574 3.016 17.197 1.00 58.38 209 GLU D N 1
ATOM 9268 C CA . GLU D 1 212 ? 88.525 4.282 17.910 1.00 57.94 209 GLU D CA 1
ATOM 9269 C C . GLU D 1 212 ? 87.630 4.132 19.145 1.00 57.30 209 GLU D C 1
ATOM 9270 O O . GLU D 1 212 ? 87.917 4.695 20.203 1.00 56.73 209 GLU D O 1
ATOM 9276 N N . PHE D 1 213 ? 86.546 3.367 19.009 1.00 55.46 210 PHE D N 1
ATOM 9277 C CA . PHE D 1 213 ? 85.634 3.136 20.130 1.00 53.73 210 PHE D CA 1
ATOM 9278 C C . PHE D 1 213 ? 86.198 2.092 21.088 1.00 52.94 210 PHE D C 1
ATOM 9279 O O . PHE D 1 213 ? 86.171 2.274 22.304 1.00 51.63 210 PHE D O 1
ATOM 9287 N N . LYS D 1 214 ? 86.705 0.996 20.535 1.00 53.06 211 LYS D N 1
ATOM 9288 C CA . LYS D 1 214 ? 87.278 -0.068 21.349 1.00 55.20 211 LYS D CA 1
ATOM 9289 C C . LYS D 1 214 ? 88.408 0.450 22.233 1.00 55.17 211 LYS D C 1
ATOM 9290 O O . LYS D 1 214 ? 88.543 0.033 23.384 1.00 56.33 211 LYS D O 1
ATOM 9296 N N . THR D 1 215 ? 89.216 1.359 21.695 1.00 54.61 212 THR D N 1
ATOM 9297 C CA . THR D 1 215 ? 90.323 1.929 22.454 1.00 54.70 212 THR D CA 1
ATOM 9298 C C . THR D 1 215 ? 89.754 2.702 23.632 1.00 54.49 212 THR D C 1
ATOM 9299 O O . THR D 1 215 ? 90.282 2.639 24.743 1.00 53.96 212 THR D O 1
ATOM 9303 N N . TYR D 1 216 ? 88.668 3.424 23.376 1.00 55.20 213 TYR D N 1
ATOM 9304 C CA . TYR D 1 216 ? 87.995 4.210 24.401 1.00 54.78 213 TYR D CA 1
ATOM 9305 C C . TYR D 1 216 ? 87.428 3.290 25.478 1.00 55.22 213 TYR D C 1
ATOM 9306 O O . TYR D 1 216 ? 87.591 3.541 26.672 1.00 55.75 213 TYR D O 1
ATOM 9315 N N . ILE D 1 217 ? 86.777 2.214 25.049 1.00 55.27 214 ILE D N 1
ATOM 9316 C CA . ILE D 1 217 ? 86.183 1.259 25.976 1.00 55.65 214 ILE D CA 1
ATOM 9317 C C . ILE D 1 217 ? 87.249 0.546 26.805 1.00 57.69 214 ILE D C 1
ATOM 9318 O O . ILE D 1 217 ? 87.162 0.499 28.036 1.00 56.30 214 ILE D O 1
ATOM 9323 N N . ASP D 1 218 ? 88.251 -0.011 26.130 1.00 59.75 215 ASP D N 1
ATOM 9324 C CA . ASP D 1 218 ? 89.332 -0.706 26.822 1.00 62.57 215 ASP D CA 1
ATOM 9325 C C . ASP D 1 218 ? 89.944 0.255 27.835 1.00 62.97 215 ASP D C 1
ATOM 9326 O O . ASP D 1 218 ? 90.310 -0.135 28.941 1.00 62.19 215 ASP D O 1
ATOM 9331 N N . GLU D 1 219 ? 90.032 1.521 27.440 1.00 63.62 216 GLU D N 1
ATOM 9332 C CA . GLU D 1 219 ? 90.597 2.566 28.281 1.00 64.94 216 GLU D CA 1
ATOM 9333 C C . GLU D 1 219 ? 89.788 2.738 29.566 1.00 64.74 216 GLU D C 1
ATOM 9334 O O . GLU D 1 219 ? 90.338 2.688 30.666 1.00 64.35 216 GLU D O 1
ATOM 9340 N N . VAL D 1 220 ? 88.481 2.939 29.425 1.00 64.10 217 VAL D N 1
ATOM 9341 C CA . VAL D 1 220 ? 87.614 3.113 30.587 1.00 63.43 217 VAL D CA 1
ATOM 9342 C C . VAL D 1 220 ? 87.618 1.841 31.425 1.00 63.67 217 VAL D C 1
ATOM 9343 O O . VAL D 1 220 ? 87.464 1.886 32.646 1.00 62.45 217 VAL D O 1
ATOM 9347 N N . LYS D 1 221 ? 87.798 0.705 30.760 1.00 64.99 218 LYS D N 1
ATOM 9348 C CA . LYS D 1 221 ? 87.833 -0.572 31.455 1.00 67.29 218 LYS D CA 1
ATOM 9349 C C . LYS D 1 221 ? 89.164 -0.715 32.193 1.00 68.06 218 LYS D C 1
ATOM 9350 O O . LYS D 1 221 ? 89.270 -1.486 33.148 1.00 67.64 218 LYS D O 1
ATOM 9356 N N . GLU D 1 222 ? 90.175 0.028 31.742 1.00 68.93 219 GLU D N 1
ATOM 9357 C CA . GLU D 1 222 ? 91.490 0.009 32.380 1.00 69.68 219 GLU D CA 1
ATOM 9358 C C . GLU D 1 222 ? 91.257 0.475 33.810 1.00 69.03 219 GLU D C 1
ATOM 9359 O O . GLU D 1 222 ? 91.859 -0.034 34.756 1.00 68.88 219 GLU D O 1
ATOM 9365 N N . LYS D 1 223 ? 90.376 1.459 33.950 1.00 68.11 220 LYS D N 1
ATOM 9366 C CA . LYS D 1 223 ? 90.005 1.974 35.258 1.00 67.53 220 LYS D CA 1
ATOM 9367 C C . LYS D 1 223 ? 88.873 1.048 35.682 1.00 66.25 220 LYS D C 1
ATOM 9368 O O . LYS D 1 223 ? 88.453 0.191 34.905 1.00 66.33 220 LYS D O 1
ATOM 9374 N N . GLY D 1 224 ? 88.379 1.199 36.903 1.00 65.09 221 GLY D N 1
ATOM 9375 C CA . GLY D 1 224 ? 87.289 0.341 37.336 1.00 64.45 221 GLY D CA 1
ATOM 9376 C C . GLY D 1 224 ? 85.975 0.976 36.934 1.00 63.35 221 GLY D C 1
ATOM 9377 O O . GLY D 1 224 ? 85.187 1.374 37.793 1.00 64.60 221 GLY D O 1
ATOM 9378 N N . GLU D 1 225 ? 85.724 1.068 35.631 1.00 61.35 222 GLU D N 1
ATOM 9379 C CA . GLU D 1 225 ? 84.503 1.708 35.170 1.00 59.33 222 GLU D CA 1
ATOM 9380 C C . GLU D 1 225 ? 83.689 0.984 34.099 1.00 57.30 222 GLU D C 1
ATOM 9381 O O . GLU D 1 225 ? 84.223 0.233 33.281 1.00 55.85 222 GLU D O 1
ATOM 9387 N N . SER D 1 226 ? 82.382 1.233 34.120 1.00 55.52 223 SER D N 1
ATOM 9388 C CA . SER D 1 226 ? 81.446 0.641 33.168 1.00 52.88 223 SER D CA 1
ATOM 9389 C C . SER D 1 226 ? 80.833 1.750 32.317 1.00 50.53 223 SER D C 1
ATOM 9390 O O . SER D 1 226 ? 80.853 2.917 32.707 1.00 49.40 223 SER D O 1
ATOM 9393 N N . LEU D 1 227 ? 80.289 1.386 31.159 1.00 48.65 224 LEU D N 1
ATOM 9394 C CA . LEU D 1 227 ? 79.687 2.373 30.266 1.00 47.16 224 LEU D CA 1
ATOM 9395 C C . LEU D 1 227 ? 78.262 2.055 29.829 1.00 44.75 224 LEU D C 1
ATOM 9396 O O . LEU D 1 227 ? 77.870 0.897 29.707 1.00 43.25 224 LEU D O 1
ATOM 9401 N N . GLY D 1 228 ? 77.495 3.110 29.591 1.00 43.18 225 GLY D N 1
ATOM 9402 C CA . GLY D 1 228 ? 76.138 2.952 29.117 1.00 41.63 225 GLY D CA 1
ATOM 9403 C C . GLY D 1 228 ? 76.196 3.320 27.648 1.00 41.34 225 GLY D C 1
ATOM 9404 O O . GLY D 1 228 ? 77.287 3.402 27.076 1.00 41.40 225 GLY D O 1
ATOM 9405 N N . GLY D 1 229 ? 75.046 3.552 27.031 1.00 38.55 226 GLY D N 1
ATOM 9406 C CA . GLY D 1 229 ? 75.047 3.913 25.628 1.00 37.07 226 GLY D CA 1
ATOM 9407 C C . GLY D 1 229 ? 73.676 4.275 25.109 1.00 36.45 226 GLY D C 1
ATOM 9408 O O . GLY D 1 229 ? 72.676 4.152 25.817 1.00 36.88 226 GLY D O 1
ATOM 9409 N N . VAL D 1 230 ? 73.629 4.723 23.863 1.00 34.48 227 VAL D N 1
ATOM 9410 C CA . VAL D 1 230 ? 72.373 5.096 23.248 1.00 33.86 227 VAL D CA 1
ATOM 9411 C C . VAL D 1 230 ? 72.244 4.490 21.863 1.00 34.57 227 VAL D C 1
ATOM 9412 O O . VAL D 1 230 ? 73.168 4.573 21.056 1.00 36.44 227 VAL D O 1
ATOM 9416 N N . PHE D 1 231 ? 71.100 3.876 21.590 1.00 33.05 228 PHE D N 1
ATOM 9417 C CA . PHE D 1 231 ? 70.859 3.302 20.276 1.00 32.67 228 PHE D CA 1
ATOM 9418 C C . PHE D 1 231 ? 69.546 3.799 19.696 1.00 33.80 228 PHE D C 1
ATOM 9419 O O . PHE D 1 231 ? 68.689 4.334 20.408 1.00 34.36 228 PHE D O 1
ATOM 9427 N N . GLU D 1 232 ? 69.404 3.653 18.386 1.00 33.75 229 GLU D N 1
ATOM 9428 C CA . GLU D 1 232 ? 68.189 4.068 17.719 1.00 34.54 229 GLU D CA 1
ATOM 9429 C C . GLU D 1 232 ? 67.640 2.838 17.033 1.00 35.85 229 GLU D C 1
ATOM 9430 O O . GLU D 1 232 ? 68.381 2.069 16.421 1.00 36.12 229 GLU D O 1
ATOM 9436 N N . VAL D 1 233 ? 66.339 2.635 17.175 1.00 33.01 230 VAL D N 1
ATOM 9437 C CA . VAL D 1 233 ? 65.692 1.492 16.567 1.00 31.75 230 VAL D CA 1
ATOM 9438 C C . VAL D 1 233 ? 64.630 2.053 15.627 1.00 31.45 230 VAL D C 1
ATOM 9439 O O . VAL D 1 233 ? 64.013 3.083 15.924 1.00 30.46 230 VAL D O 1
ATOM 9443 N N . PHE D 1 234 ? 64.427 1.395 14.489 1.00 30.04 231 PHE D N 1
ATOM 9444 C CA . PHE D 1 234 ? 63.463 1.881 13.512 1.00 30.73 231 PHE D CA 1
ATOM 9445 C C . PHE D 1 234 ? 62.657 0.783 12.846 1.00 31.98 231 PHE D C 1
ATOM 9446 O O . PHE D 1 234 ? 63.026 -0.389 12.884 1.00 33.97 231 PHE D O 1
ATOM 9454 N N . ALA D 1 235 ? 61.548 1.183 12.233 1.00 31.61 232 ALA D N 1
ATOM 9455 C CA . ALA D 1 235 ? 60.673 0.262 11.520 1.00 32.28 232 ALA D CA 1
ATOM 9456 C C . ALA D 1 235 ? 60.309 0.918 10.191 1.00 32.41 232 ALA D C 1
ATOM 9457 O O . ALA D 1 235 ? 59.813 2.046 10.162 1.00 30.73 232 ALA D O 1
ATOM 9459 N N . LEU D 1 236 ? 60.557 0.214 9.093 1.00 30.71 233 LEU D N 1
ATOM 9460 C CA . LEU D 1 236 ? 60.264 0.758 7.774 1.00 33.30 233 LEU D CA 1
ATOM 9461 C C . LEU D 1 236 ? 59.021 0.163 7.122 1.00 33.29 233 LEU D C 1
ATOM 9462 O O . LEU D 1 236 ? 58.684 -0.997 7.346 1.00 35.39 233 LEU D O 1
ATOM 9467 N N . ASN D 1 237 ? 58.351 0.978 6.314 1.00 34.43 234 ASN D N 1
ATOM 9468 C CA . ASN D 1 237 ? 57.156 0.564 5.584 1.00 36.77 234 ASN D CA 1
ATOM 9469 C C . ASN D 1 237 ? 55.952 0.275 6.474 1.00 36.27 234 ASN D C 1
ATOM 9470 O O . ASN D 1 237 ? 55.078 -0.499 6.102 1.00 36.51 234 ASN D O 1
ATOM 9475 N N . VAL D 1 238 ? 55.906 0.882 7.651 1.00 36.09 235 VAL D N 1
ATOM 9476 C CA . VAL D 1 238 ? 54.772 0.669 8.534 1.00 36.62 235 VAL D CA 1
ATOM 9477 C C . VAL D 1 238 ? 53.676 1.599 8.048 1.00 36.98 235 VAL D C 1
ATOM 9478 O O . VAL D 1 238 ? 53.918 2.779 7.806 1.00 37.86 235 VAL D O 1
ATOM 9482 N N . PRO D 1 239 ? 52.454 1.070 7.880 1.00 37.40 236 PRO D N 1
ATOM 9483 C CA . PRO D 1 239 ? 51.296 1.837 7.413 1.00 36.60 236 PRO D CA 1
ATOM 9484 C C . PRO D 1 239 ? 50.787 2.831 8.447 1.00 36.71 236 PRO D C 1
ATOM 9485 O O . PRO D 1 239 ? 50.940 2.621 9.651 1.00 37.07 236 PRO D O 1
ATOM 9489 N N . PRO D 1 240 ? 50.176 3.933 7.987 1.00 34.99 237 PRO D N 1
ATOM 9490 C CA . PRO D 1 240 ? 49.655 4.918 8.936 1.00 34.32 237 PRO D CA 1
ATOM 9491 C C . PRO D 1 240 ? 48.367 4.331 9.496 1.00 34.27 237 PRO D C 1
ATOM 9492 O O . PRO D 1 240 ? 47.735 3.504 8.840 1.00 33.84 237 PRO D O 1
ATOM 9496 N N . GLY D 1 241 ? 47.979 4.738 10.697 1.00 31.84 238 GLY D N 1
ATOM 9497 C CA . GLY D 1 241 ? 46.751 4.203 11.253 1.00 33.28 238 GLY D CA 1
ATOM 9498 C C . GLY D 1 241 ? 46.909 3.185 12.368 1.00 32.74 238 GLY D C 1
ATOM 9499 O O . GLY D 1 241 ? 45.913 2.779 12.960 1.00 35.26 238 GLY D O 1
ATOM 9500 N N . LEU D 1 242 ? 48.136 2.757 12.662 1.00 33.66 239 LEU D N 1
ATOM 9501 C CA . LEU D 1 242 ? 48.344 1.794 13.741 1.00 31.96 239 LEU D CA 1
ATOM 9502 C C . LEU D 1 242 ? 48.268 2.514 15.086 1.00 33.00 239 LEU D C 1
ATOM 9503 O O . LEU D 1 242 ? 48.784 3.626 15.239 1.00 32.01 239 LEU D O 1
ATOM 9508 N N . GLY D 1 243 ? 47.624 1.877 16.059 1.00 30.24 240 GLY D N 1
ATOM 9509 C CA . GLY D 1 243 ? 47.459 2.495 17.360 1.00 29.39 240 GLY D CA 1
ATOM 9510 C C . GLY D 1 243 ? 46.223 3.361 17.254 1.00 29.64 240 GLY D C 1
ATOM 9511 O O . GLY D 1 243 ? 45.608 3.410 16.189 1.00 31.81 240 GLY D O 1
ATOM 9512 N N . SER D 1 244 ? 45.845 4.047 18.325 1.00 30.00 241 SER D N 1
ATOM 9513 C CA . SER D 1 244 ? 44.658 4.898 18.271 1.00 33.74 241 SER D CA 1
ATOM 9514 C C . SER D 1 244 ? 44.696 6.010 19.298 1.00 34.18 241 SER D C 1
ATOM 9515 O O . SER D 1 244 ? 45.331 5.879 20.342 1.00 34.36 241 SER D O 1
ATOM 9518 N N . HIS D 1 245 ? 43.997 7.100 18.997 1.00 34.87 242 HIS D N 1
ATOM 9519 C CA . HIS D 1 245 ? 43.929 8.253 19.888 1.00 38.82 242 HIS D CA 1
ATOM 9520 C C . HIS D 1 245 ? 42.704 8.195 20.808 1.00 38.88 242 HIS D C 1
ATOM 9521 O O . HIS D 1 245 ? 42.584 8.990 21.733 1.00 40.48 242 HIS D O 1
ATOM 9528 N N . ILE D 1 246 ? 41.794 7.260 20.560 1.00 39.13 243 ILE D N 1
ATOM 9529 C CA . ILE D 1 246 ? 40.575 7.197 21.361 1.00 39.77 243 ILE D CA 1
ATOM 9530 C C . ILE D 1 246 ? 40.723 6.941 22.860 1.00 38.61 243 ILE D C 1
ATOM 9531 O O . ILE D 1 246 ? 39.847 7.323 23.641 1.00 39.09 243 ILE D O 1
ATOM 9536 N N . GLN D 1 247 ? 41.818 6.306 23.267 1.00 36.48 244 GLN D N 1
ATOM 9537 C CA . GLN D 1 247 ? 42.045 6.017 24.684 1.00 35.82 244 GLN D CA 1
ATOM 9538 C C . GLN D 1 247 ? 43.556 6.023 24.952 1.00 33.89 244 GLN D C 1
ATOM 9539 O O . GLN D 1 247 ? 44.330 5.444 24.185 1.00 33.28 244 GLN D O 1
ATOM 9545 N N . TRP D 1 248 ? 43.969 6.667 26.044 1.00 33.60 245 TRP D N 1
ATOM 9546 C CA . TRP D 1 248 ? 45.392 6.785 26.388 1.00 32.93 245 TRP D CA 1
ATOM 9547 C C . TRP D 1 248 ? 46.222 5.511 26.216 1.00 32.87 245 TRP D C 1
ATOM 9548 O O . TRP D 1 248 ? 47.344 5.557 25.717 1.00 32.62 245 TRP D O 1
ATOM 9559 N N . ASP D 1 249 ? 45.679 4.368 26.613 1.00 33.04 246 ASP D N 1
ATOM 9560 C CA . ASP D 1 249 ? 46.440 3.128 26.514 1.00 32.69 246 ASP D CA 1
ATOM 9561 C C . ASP D 1 249 ? 46.526 2.493 25.124 1.00 32.03 246 ASP D C 1
ATOM 9562 O O . ASP D 1 249 ? 47.206 1.480 24.940 1.00 30.75 246 ASP D O 1
ATOM 9567 N N . ARG D 1 250 ? 45.859 3.086 24.140 1.00 30.28 247 ARG D N 1
ATOM 9568 C CA . ARG D 1 250 ? 45.914 2.543 22.791 1.00 31.75 247 ARG D CA 1
ATOM 9569 C C . ARG D 1 250 ? 46.862 3.334 21.897 1.00 31.89 247 ARG D C 1
ATOM 9570 O O . ARG D 1 250 ? 47.198 2.895 20.799 1.00 33.08 247 ARG D O 1
ATOM 9578 N N . ARG D 1 251 ? 47.299 4.498 22.367 1.00 30.06 248 ARG D N 1
ATOM 9579 C CA . ARG D 1 251 ? 48.211 5.320 21.579 1.00 31.27 248 ARG D CA 1
ATOM 9580 C C . ARG D 1 251 ? 49.506 4.548 21.354 1.00 30.98 248 ARG D C 1
ATOM 9581 O O . ARG D 1 251 ? 50.114 4.037 22.291 1.00 29.96 248 ARG D O 1
ATOM 9589 N N . ILE D 1 252 ? 49.917 4.465 20.097 1.00 31.87 249 ILE D N 1
ATOM 9590 C CA . ILE D 1 252 ? 51.109 3.716 19.724 1.00 31.51 249 ILE D CA 1
ATOM 9591 C C . ILE D 1 252 ? 52.402 4.180 20.400 1.00 32.15 249 ILE D C 1
ATOM 9592 O O . ILE D 1 252 ? 53.272 3.372 20.726 1.00 29.57 249 ILE D O 1
ATOM 9597 N N A ASP D 1 253 ? 52.520 5.483 20.610 0.50 31.62 250 ASP D N 1
ATOM 9598 N N B ASP D 1 253 ? 52.520 5.483 20.610 0.50 31.62 250 ASP D N 1
ATOM 9599 C CA A ASP D 1 253 ? 53.766 6.074 21.273 0.50 33.53 250 ASP D CA 1
ATOM 9600 C CA B ASP D 1 253 ? 53.766 6.074 21.273 0.50 33.53 250 ASP D CA 1
ATOM 9601 C C A ASP D 1 253 ? 53.959 5.475 22.790 0.50 32.39 250 ASP D C 1
ATOM 9602 C C B ASP D 1 253 ? 53.959 5.475 22.790 0.50 32.39 250 ASP D C 1
ATOM 9603 O O A ASP D 1 253 ? 55.134 5.068 23.218 0.50 29.54 250 ASP D O 1
ATOM 9604 O O B ASP D 1 253 ? 55.134 5.068 23.218 0.50 29.54 250 ASP D O 1
ATOM 9613 N N . GLY D 1 254 ? 52.862 5.427 23.541 1.00 31.55 251 GLY D N 1
ATOM 9614 C CA . GLY D 1 254 ? 52.918 4.904 24.891 1.00 29.87 251 GLY D CA 1
ATOM 9615 C C . GLY D 1 254 ? 53.269 3.427 24.888 1.00 29.62 251 GLY D C 1
ATOM 9616 O O . GLY D 1 254 ? 54.009 2.957 25.745 1.00 29.43 251 GLY D O 1
ATOM 9617 N N . ARG D 1 255 ? 52.738 2.695 23.916 1.00 30.16 252 ARG D N 1
ATOM 9618 C CA . ARG D 1 255 ? 52.999 1.265 23.810 1.00 28.80 252 ARG D CA 1
ATOM 9619 C C . ARG D 1 255 ? 54.455 1.011 23.459 1.00 29.14 252 ARG D C 1
ATOM 9620 O O . ARG D 1 255 ? 55.076 0.075 23.964 1.00 28.96 252 ARG D O 1
ATOM 9628 N N . ILE D 1 256 ? 55.008 1.859 22.599 1.00 29.15 253 ILE D N 1
ATOM 9629 C CA . ILE D 1 256 ? 56.409 1.739 22.225 1.00 28.30 253 ILE D CA 1
ATOM 9630 C C . ILE D 1 256 ? 57.264 2.112 23.439 1.00 28.54 253 ILE D C 1
ATOM 9631 O O . ILE D 1 256 ? 58.271 1.463 23.727 1.00 28.45 253 ILE D O 1
ATOM 9636 N N . ALA D 1 257 ? 56.841 3.145 24.164 1.00 26.32 254 ALA D N 1
ATOM 9637 C CA . ALA D 1 257 ? 57.579 3.606 25.338 1.00 28.62 254 ALA D CA 1
ATOM 9638 C C . ALA D 1 257 ? 57.668 2.556 26.438 1.00 28.51 254 ALA D C 1
ATOM 9639 O O . ALA D 1 257 ? 58.721 2.393 27.052 1.00 27.77 254 ALA D O 1
ATOM 9641 N N . GLN D 1 258 ? 56.568 1.852 26.707 1.00 27.24 255 GLN D N 1
ATOM 9642 C CA . GLN D 1 258 ? 56.602 0.823 27.738 1.00 26.21 255 GLN D CA 1
ATOM 9643 C C . GLN D 1 258 ? 57.527 -0.321 27.342 1.00 26.75 255 GLN D C 1
ATOM 9644 O O . GLN D 1 258 ? 58.403 -0.724 28.108 1.00 25.82 255 GLN D O 1
ATOM 9650 N N . ALA D 1 259 ? 57.308 -0.852 26.146 1.00 26.46 256 ALA D N 1
ATOM 9651 C CA . ALA D 1 259 ? 58.104 -1.964 25.649 1.00 28.57 256 ALA D CA 1
ATOM 9652 C C . ALA D 1 259 ? 59.600 -1.668 25.725 1.00 29.51 256 ALA D C 1
ATOM 9653 O O . ALA D 1 259 ? 60.386 -2.493 26.191 1.00 31.47 256 ALA D O 1
ATOM 9671 N N . SER D 1 262 ? 60.928 -1.090 29.300 1.00 28.97 259 SER D N 1
ATOM 9672 C CA . SER D 1 262 ? 60.841 -2.309 30.099 1.00 30.62 259 SER D CA 1
ATOM 9673 C C . SER D 1 262 ? 62.136 -3.094 29.993 1.00 31.90 259 SER D C 1
ATOM 9674 O O . SER D 1 262 ? 62.370 -4.024 30.760 1.00 33.35 259 SER D O 1
ATOM 9677 N N . ILE D 1 263 ? 62.967 -2.726 29.026 1.00 32.05 260 ILE D N 1
ATOM 9678 C CA . ILE D 1 263 ? 64.247 -3.393 28.834 1.00 32.18 260 ILE D CA 1
ATOM 9679 C C . ILE D 1 263 ? 65.180 -3.021 29.988 1.00 32.66 260 ILE D C 1
ATOM 9680 O O . ILE D 1 263 ? 65.244 -1.866 30.413 1.00 30.08 260 ILE D O 1
ATOM 9685 N N . GLN D 1 264 ? 65.890 -4.016 30.500 1.00 32.60 261 GLN D N 1
ATOM 9686 C CA . GLN D 1 264 ? 66.808 -3.813 31.605 1.00 34.80 261 GLN D CA 1
ATOM 9687 C C . GLN D 1 264 ? 67.797 -2.675 31.350 1.00 34.62 261 GLN D C 1
ATOM 9688 O O . GLN D 1 264 ? 68.318 -2.533 30.245 1.00 34.50 261 GLN D O 1
ATOM 9694 N N . ALA D 1 265 ? 68.022 -1.859 32.376 1.00 33.15 262 ALA D N 1
ATOM 9695 C CA . ALA D 1 265 ? 68.968 -0.742 32.322 1.00 34.53 262 ALA D CA 1
ATOM 9696 C C . ALA D 1 265 ? 68.567 0.438 31.445 1.00 32.57 262 ALA D C 1
ATOM 9697 O O . ALA D 1 265 ? 69.316 1.407 31.332 1.00 34.03 262 ALA D O 1
ATOM 9699 N N . ILE D 1 266 ? 67.396 0.371 30.823 1.00 31.63 263 ILE D N 1
ATOM 9700 C CA . ILE D 1 266 ? 66.941 1.477 29.981 1.00 30.20 263 ILE D CA 1
ATOM 9701 C C . ILE D 1 266 ? 66.313 2.545 30.877 1.00 31.45 263 ILE D C 1
ATOM 9702 O O . ILE D 1 266 ? 65.412 2.255 31.660 1.00 30.66 263 ILE D O 1
ATOM 9707 N N . LYS D 1 267 ? 66.786 3.781 30.751 1.00 30.69 264 LYS D N 1
ATOM 9708 C CA . LYS D 1 267 ? 66.302 4.878 31.581 1.00 30.16 264 LYS D CA 1
ATOM 9709 C C . LYS D 1 267 ? 65.742 6.044 30.778 1.00 28.57 264 LYS D C 1
ATOM 9710 O O . LYS D 1 267 ? 65.280 7.034 31.340 1.00 27.32 264 LYS D O 1
ATOM 9716 N N . GLY D 1 268 ? 65.807 5.939 29.461 1.00 29.56 265 GLY D N 1
ATOM 9717 C CA . GLY D 1 268 ? 65.303 7.017 28.646 1.00 28.08 265 GLY D CA 1
ATOM 9718 C C . GLY D 1 268 ? 64.795 6.548 27.307 1.00 26.75 265 GLY D C 1
ATOM 9719 O O . GLY D 1 268 ? 65.334 5.622 26.701 1.00 26.50 265 GLY D O 1
ATOM 9720 N N A VAL D 1 269 ? 63.747 7.206 26.837 0.50 24.93 266 VAL D N 1
ATOM 9721 N N B VAL D 1 269 ? 63.747 7.206 26.837 0.50 24.93 266 VAL D N 1
ATOM 9722 C CA A VAL D 1 269 ? 63.114 6.851 25.499 0.50 26.19 266 VAL D CA 1
ATOM 9723 C CA B VAL D 1 269 ? 63.114 6.851 25.499 0.50 26.19 266 VAL D CA 1
ATOM 9724 C C A VAL D 1 269 ? 62.511 8.169 24.754 0.50 28.05 266 VAL D C 1
ATOM 9725 C C B VAL D 1 269 ? 62.511 8.169 24.754 0.50 28.05 266 VAL D C 1
ATOM 9726 O O A VAL D 1 269 ? 61.831 9.076 25.416 0.50 27.27 266 VAL D O 1
ATOM 9727 O O B VAL D 1 269 ? 61.831 9.076 25.416 0.50 27.27 266 VAL D O 1
ATOM 9734 N N . GLU D 1 270 ? 62.752 8.251 23.453 1.00 30.17 267 GLU D N 1
ATOM 9735 C CA . GLU D 1 270 ? 62.259 9.360 22.666 1.00 32.26 267 GLU D CA 1
ATOM 9736 C C . GLU D 1 270 ? 61.701 8.783 21.382 1.00 32.63 267 GLU D C 1
ATOM 9737 O O . GLU D 1 270 ? 62.180 7.766 20.889 1.00 34.38 267 GLU D O 1
ATOM 9743 N N . ILE D 1 271 ? 60.667 9.417 20.857 1.00 33.34 268 ILE D N 1
ATOM 9744 C CA . ILE D 1 271 ? 60.096 9.002 19.588 1.00 32.43 268 ILE D CA 1
ATOM 9745 C C . ILE D 1 271 ? 60.498 10.166 18.691 1.00 32.06 268 ILE D C 1
ATOM 9746 O O . ILE D 1 271 ? 60.035 11.285 18.900 1.00 31.18 268 ILE D O 1
ATOM 9751 N N . GLY D 1 272 ? 61.355 9.918 17.707 1.00 32.33 269 GLY D N 1
ATOM 9752 C CA . GLY D 1 272 ? 61.788 10.997 16.835 1.00 34.15 269 GLY D CA 1
ATOM 9753 C C . GLY D 1 272 ? 62.808 11.869 17.545 1.00 36.16 269 GLY D C 1
ATOM 9754 O O . GLY D 1 272 ? 63.623 11.364 18.316 1.00 35.17 269 GLY D O 1
ATOM 9755 N N . LEU D 1 273 ? 62.758 13.178 17.307 1.00 37.81 270 LEU D N 1
ATOM 9756 C CA . LEU D 1 273 ? 63.709 14.104 17.928 1.00 38.60 270 LEU D CA 1
ATOM 9757 C C . LEU D 1 273 ? 63.748 14.053 19.448 1.00 38.79 270 LEU D C 1
ATOM 9758 O O . LEU D 1 273 ? 64.811 14.220 20.045 1.00 40.63 270 LEU D O 1
ATOM 9763 N N . GLY D 1 274 ? 62.590 13.854 20.071 1.00 38.45 271 GLY D N 1
ATOM 9764 C CA . GLY D 1 274 ? 62.523 13.762 21.521 1.00 35.54 271 GLY D CA 1
ATOM 9765 C C . GLY D 1 274 ? 62.699 15.050 22.303 1.00 34.99 271 GLY D C 1
ATOM 9766 O O . GLY D 1 274 ? 62.066 16.066 22.010 1.00 33.03 271 GLY D O 1
ATOM 9767 N N . PHE D 1 275 ? 63.552 14.998 23.321 1.00 32.97 272 PHE D N 1
ATOM 9768 C CA . PHE D 1 275 ? 63.819 16.158 24.163 1.00 33.94 272 PHE D CA 1
ATOM 9769 C C . PHE D 1 275 ? 64.319 17.335 23.324 1.00 34.68 272 PHE D C 1
ATOM 9770 O O . PHE D 1 275 ? 64.077 18.493 23.667 1.00 36.60 272 PHE D O 1
ATOM 9778 N N . GLU D 1 276 ? 64.994 17.035 22.216 1.00 34.58 273 GLU D N 1
ATOM 9779 C CA . GLU D 1 276 ? 65.501 18.075 21.323 1.00 37.13 273 GLU D CA 1
ATOM 9780 C C . GLU D 1 276 ? 64.339 18.834 20.694 1.00 37.47 273 GLU D C 1
ATOM 9781 O O . GLU D 1 276 ? 64.404 20.051 20.517 1.00 38.20 273 GLU D O 1
ATOM 9787 N N . ALA D 1 277 ? 63.268 18.114 20.365 1.00 35.58 274 ALA D N 1
ATOM 9788 C CA . ALA D 1 277 ? 62.103 18.739 19.764 1.00 35.24 274 ALA D CA 1
ATOM 9789 C C . ALA D 1 277 ? 61.466 19.713 20.749 1.00 36.19 274 ALA D C 1
ATOM 9790 O O . ALA D 1 277 ? 60.919 20.739 20.356 1.00 36.88 274 ALA D O 1
ATOM 9792 N N . ALA D 1 278 ? 61.548 19.384 22.032 1.00 36.85 275 ALA D N 1
ATOM 9793 C CA . ALA D 1 278 ? 60.974 20.220 23.078 1.00 39.03 275 ALA D CA 1
ATOM 9794 C C . ALA D 1 278 ? 61.694 21.562 23.201 1.00 40.94 275 ALA D C 1
ATOM 9795 O O . ALA D 1 278 ? 61.174 22.500 23.806 1.00 40.64 275 ALA D O 1
ATOM 9797 N N . ARG D 1 279 ? 62.888 21.653 22.626 1.00 41.20 276 ARG D N 1
ATOM 9798 C CA . ARG D 1 279 ? 63.657 22.887 22.705 1.00 43.77 276 ARG D CA 1
ATOM 9799 C C . ARG D 1 279 ? 63.594 23.743 21.441 1.00 44.62 276 ARG D C 1
ATOM 9800 O O . ARG D 1 279 ? 64.100 24.861 21.426 1.00 44.44 276 ARG D O 1
ATOM 9808 N N . ARG D 1 280 ? 62.954 23.232 20.392 1.00 45.51 277 ARG D N 1
ATOM 9809 C CA . ARG D 1 280 ? 62.867 23.960 19.129 1.00 47.01 277 ARG D CA 1
ATOM 9810 C C . ARG D 1 280 ? 61.562 24.716 18.914 1.00 48.21 277 ARG D C 1
ATOM 9811 O O . ARG D 1 280 ? 60.615 24.589 19.689 1.00 49.43 277 ARG D O 1
ATOM 9819 N N . PHE D 1 281 ? 61.529 25.511 17.847 1.00 48.91 278 PHE D N 1
ATOM 9820 C CA . PHE D 1 281 ? 60.339 26.273 17.482 1.00 49.60 278 PHE D CA 1
ATOM 9821 C C . PHE D 1 281 ? 59.391 25.296 16.787 1.00 48.65 278 PHE D C 1
ATOM 9822 O O . PHE D 1 281 ? 59.835 24.297 16.219 1.00 47.50 278 PHE D O 1
ATOM 9830 N N . GLY D 1 282 ? 58.096 25.588 16.820 1.00 46.98 279 GLY D N 1
ATOM 9831 C CA . GLY D 1 282 ? 57.134 24.711 16.178 1.00 47.41 279 GLY D CA 1
ATOM 9832 C C . GLY D 1 282 ? 57.444 24.411 14.720 1.00 48.43 279 GLY D C 1
ATOM 9833 O O . GLY D 1 282 ? 57.264 23.282 14.259 1.00 48.26 279 GLY D O 1
ATOM 9834 N N . SER D 1 283 ? 57.922 25.413 13.989 1.00 48.81 280 SER D N 1
ATOM 9835 C CA . SER D 1 283 ? 58.230 25.235 12.573 1.00 48.20 280 SER D CA 1
ATOM 9836 C C . SER D 1 283 ? 59.472 24.387 12.320 1.00 47.46 280 SER D C 1
ATOM 9837 O O . SER D 1 283 ? 59.660 23.873 11.220 1.00 47.28 280 SER D O 1
ATOM 9840 N N . GLN D 1 284 ? 60.313 24.236 13.336 1.00 47.00 281 GLN D N 1
ATOM 9841 C CA . GLN D 1 284 ? 61.539 23.460 13.192 1.00 47.43 281 GLN D CA 1
ATOM 9842 C C . GLN D 1 284 ? 61.331 21.984 13.522 1.00 46.87 281 GLN D C 1
ATOM 9843 O O . GLN D 1 284 ? 62.214 21.158 13.296 1.00 48.01 281 GLN D O 1
ATOM 9849 N N . VAL D 1 285 ? 60.160 21.658 14.055 1.00 45.57 282 VAL D N 1
ATOM 9850 C CA . VAL D 1 285 ? 59.838 20.283 14.417 1.00 43.73 282 VAL D CA 1
ATOM 9851 C C . VAL D 1 285 ? 58.790 19.711 13.465 1.00 43.37 282 VAL D C 1
ATOM 9852 O O . VAL D 1 285 ? 58.867 18.555 13.061 1.00 42.07 282 VAL D O 1
ATOM 9856 N N . HIS D 1 286 ? 57.824 20.545 13.099 1.00 44.11 283 HIS D N 1
ATOM 9857 C CA . HIS D 1 286 ? 56.737 20.157 12.207 1.00 44.11 283 HIS D CA 1
ATOM 9858 C C . HIS D 1 286 ? 57.155 19.360 10.975 1.00 43.03 283 HIS D C 1
ATOM 9859 O O . HIS D 1 286 ? 58.066 19.751 10.249 1.00 42.30 283 HIS D O 1
ATOM 9866 N N . ASP D 1 287 ? 56.489 18.229 10.755 1.00 41.35 284 ASP D N 1
ATOM 9867 C CA . ASP D 1 287 ? 56.755 17.405 9.584 1.00 40.44 284 ASP D CA 1
ATOM 9868 C C . ASP D 1 287 ? 55.644 17.726 8.587 1.00 40.22 284 ASP D C 1
ATOM 9869 O O . ASP D 1 287 ? 54.543 17.167 8.659 1.00 39.59 284 ASP D O 1
ATOM 9874 N N . GLU D 1 288 ? 55.931 18.643 7.668 1.00 38.21 285 GLU D N 1
ATOM 9875 C CA . GLU D 1 288 ? 54.944 19.062 6.683 1.00 38.69 285 GLU D CA 1
ATOM 9876 C C . GLU D 1 288 ? 54.349 17.892 5.916 1.00 37.48 285 GLU D C 1
ATOM 9877 O O . GLU D 1 288 ? 55.055 16.968 5.499 1.00 35.60 285 GLU D O 1
ATOM 9883 N N . ILE D 1 289 ? 53.039 17.946 5.729 1.00 38.15 286 ILE D N 1
ATOM 9884 C CA . ILE D 1 289 ? 52.326 16.903 5.012 1.00 39.22 286 ILE D CA 1
ATOM 9885 C C . ILE D 1 289 ? 52.422 17.094 3.506 1.00 39.61 286 ILE D C 1
ATOM 9886 O O . ILE D 1 289 ? 52.180 18.179 2.990 1.00 40.08 286 ILE D O 1
ATOM 9891 N N . GLY D 1 290 ? 52.783 16.023 2.812 1.00 40.49 287 GLY D N 1
ATOM 9892 C CA . GLY D 1 290 ? 52.885 16.066 1.371 1.00 42.69 287 GLY D CA 1
ATOM 9893 C C . GLY D 1 290 ? 52.029 14.962 0.782 1.00 45.10 287 GLY D C 1
ATOM 9894 O O . GLY D 1 290 ? 51.638 14.028 1.484 1.00 45.17 287 GLY D O 1
ATOM 9895 N N . TRP D 1 291 ? 51.729 15.065 -0.506 1.00 47.05 288 TRP D N 1
ATOM 9896 C CA . TRP D 1 291 ? 50.914 14.060 -1.177 1.00 47.87 288 TRP D CA 1
ATOM 9897 C C . TRP D 1 291 ? 51.236 14.030 -2.665 1.00 47.51 288 TRP D C 1
ATOM 9898 O O . TRP D 1 291 ? 51.616 15.044 -3.246 1.00 45.52 288 TRP D O 1
ATOM 9909 N N . SER D 1 292 ? 51.088 12.860 -3.273 1.00 47.84 289 SER D N 1
ATOM 9910 C CA . SER D 1 292 ? 51.333 12.705 -4.700 1.00 49.16 289 SER D CA 1
ATOM 9911 C C . SER D 1 292 ? 50.512 11.519 -5.169 1.00 50.36 289 SER D C 1
ATOM 9912 O O . SER D 1 292 ? 50.173 10.644 -4.373 1.00 49.20 289 SER D O 1
ATOM 9915 N N . GLU D 1 293 ? 50.181 11.494 -6.455 1.00 51.58 290 GLU D N 1
ATOM 9916 C CA . GLU D 1 293 ? 49.400 10.395 -7.009 1.00 52.71 290 GLU D CA 1
ATOM 9917 C C . GLU D 1 293 ? 50.183 9.093 -6.839 1.00 53.70 290 GLU D C 1
ATOM 9918 O O . GLU D 1 293 ? 51.393 9.054 -7.053 1.00 53.78 290 GLU D O 1
ATOM 9924 N N . GLY D 1 294 ? 49.498 8.028 -6.443 1.00 54.90 291 GLY D N 1
ATOM 9925 C CA . GLY D 1 294 ? 50.179 6.757 -6.270 1.00 57.61 291 GLY D CA 1
ATOM 9926 C C . GLY D 1 294 ? 50.867 6.599 -4.926 1.00 58.31 291 GLY D C 1
ATOM 9927 O O . GLY D 1 294 ? 50.599 5.632 -4.208 1.00 60.82 291 GLY D O 1
ATOM 9928 N N . LYS D 1 295 ? 51.752 7.532 -4.579 1.00 56.55 292 LYS D N 1
ATOM 9929 C CA . LYS D 1 295 ? 52.462 7.468 -3.303 1.00 55.32 292 LYS D CA 1
ATOM 9930 C C . LYS D 1 295 ? 51.555 7.807 -2.119 1.00 54.05 292 LYS D C 1
ATOM 9931 O O . LYS D 1 295 ? 51.849 7.444 -0.981 1.00 54.21 292 LYS D O 1
ATOM 9937 N N . GLY D 1 296 ? 50.457 8.506 -2.387 1.00 51.23 293 GLY D N 1
ATOM 9938 C CA . GLY D 1 296 ? 49.555 8.881 -1.316 1.00 49.08 293 GLY D CA 1
ATOM 9939 C C . GLY D 1 296 ? 50.197 9.908 -0.401 1.00 48.57 293 GLY D C 1
ATOM 9940 O O . GLY D 1 296 ? 51.132 10.604 -0.801 1.00 48.05 293 GLY D O 1
ATOM 9941 N N . TYR D 1 297 ? 49.698 9.999 0.830 1.00 46.33 294 TYR D N 1
ATOM 9942 C CA . TYR D 1 297 ? 50.209 10.945 1.820 1.00 44.48 294 TYR D CA 1
ATOM 9943 C C . TYR D 1 297 ? 51.553 10.552 2.409 1.00 42.54 294 TYR D C 1
ATOM 9944 O O . TYR D 1 297 ? 51.861 9.371 2.559 1.00 43.15 294 TYR D O 1
ATOM 9953 N N . PHE D 1 298 ? 52.346 11.563 2.744 1.00 41.11 295 PHE D N 1
ATOM 9954 C CA . PHE D 1 298 ? 53.661 11.357 3.331 1.00 40.10 295 PHE D CA 1
ATOM 9955 C C . PHE D 1 298 ? 54.111 12.656 3.994 1.00 39.04 295 PHE D C 1
ATOM 9956 O O . PHE D 1 298 ? 53.376 13.639 3.985 1.00 39.00 295 PHE D O 1
ATOM 9964 N N . ARG D 1 299 ? 55.302 12.656 4.582 1.00 38.49 296 ARG D N 1
ATOM 9965 C CA . ARG D 1 299 ? 55.819 13.852 5.244 1.00 38.51 296 ARG D CA 1
ATOM 9966 C C . ARG D 1 299 ? 57.197 14.202 4.678 1.00 38.17 296 ARG D C 1
ATOM 9967 O O . ARG D 1 299 ? 57.943 13.316 4.254 1.00 36.92 296 ARG D O 1
ATOM 9975 N N . HIS D 1 300 ? 57.536 15.488 4.680 1.00 38.93 297 HIS D N 1
ATOM 9976 C CA . HIS D 1 300 ? 58.827 15.938 4.159 1.00 39.74 297 HIS D CA 1
ATOM 9977 C C . HIS D 1 300 ? 59.988 15.797 5.144 1.00 40.02 297 HIS D C 1
ATOM 9978 O O . HIS D 1 300 ? 61.152 15.944 4.765 1.00 41.28 297 HIS D O 1
ATOM 9985 N N . SER D 1 301 ? 59.668 15.529 6.406 1.00 37.90 298 SER D N 1
ATOM 9986 C CA . SER D 1 301 ? 60.678 15.315 7.440 1.00 36.87 298 SER D CA 1
ATOM 9987 C C . SER D 1 301 ? 60.083 14.328 8.445 1.00 36.32 298 SER D C 1
ATOM 9988 O O . SER D 1 301 ? 58.892 14.034 8.384 1.00 36.22 298 SER D O 1
ATOM 9991 N N . ASN D 1 302 ? 60.899 13.814 9.360 1.00 36.41 299 ASN D N 1
ATOM 9992 C CA . ASN D 1 302 ? 60.410 12.844 10.337 1.00 35.19 299 ASN D CA 1
ATOM 9993 C C . ASN D 1 302 ? 60.886 13.146 11.751 1.00 35.37 299 ASN D C 1
ATOM 9994 O O . ASN D 1 302 ? 61.370 12.260 12.452 1.00 36.96 299 ASN D O 1
ATOM 9999 N N . ASN D 1 303 ? 60.754 14.398 12.166 1.00 34.13 300 ASN D N 1
ATOM 10000 C CA . ASN D 1 303 ? 61.152 14.792 13.507 1.00 35.37 300 ASN D CA 1
ATOM 10001 C C . ASN D 1 303 ? 60.217 14.136 14.526 1.00 35.29 300 ASN D C 1
ATOM 10002 O O . ASN D 1 303 ? 60.563 13.990 15.696 1.00 37.54 300 ASN D O 1
ATOM 10007 N N . LEU D 1 304 ? 59.033 13.738 14.076 1.00 34.66 301 LEU D N 1
ATOM 10008 C CA . LEU D 1 304 ? 58.065 13.104 14.962 1.00 35.06 301 LEU D CA 1
ATOM 10009 C C . LEU D 1 304 ? 58.347 11.625 15.195 1.00 33.17 301 LEU D C 1
ATOM 10010 O O . LEU D 1 304 ? 57.742 11.004 16.065 1.00 34.17 301 LEU D O 1
ATOM 10015 N N . GLY D 1 305 ? 59.257 11.059 14.413 1.00 31.03 302 GLY D N 1
ATOM 10016 C CA . GLY D 1 305 ? 59.596 9.657 14.589 1.00 29.64 302 GLY D CA 1
ATOM 10017 C C . GLY D 1 305 ? 58.594 8.636 14.063 1.00 31.59 302 GLY D C 1
ATOM 10018 O O . GLY D 1 305 ? 58.589 7.491 14.515 1.00 29.51 302 GLY D O 1
ATOM 10019 N N . GLY D 1 306 ? 57.743 9.041 13.124 1.00 31.37 303 GLY D N 1
ATOM 10020 C CA . GLY D 1 306 ? 56.780 8.110 12.558 1.00 32.44 303 GLY D CA 1
ATOM 10021 C C . GLY D 1 306 ? 55.420 8.001 13.223 1.00 34.03 303 GLY D C 1
ATOM 10022 O O . GLY D 1 306 ? 54.635 7.126 12.859 1.00 36.78 303 GLY D O 1
ATOM 10023 N N . THR D 1 307 ? 55.125 8.863 14.190 1.00 34.34 304 THR D N 1
ATOM 10024 C CA . THR D 1 307 ? 53.823 8.823 14.853 1.00 36.44 304 THR D CA 1
ATOM 10025 C C . THR D 1 307 ? 53.314 10.240 15.121 1.00 36.79 304 THR D C 1
ATOM 10026 O O . THR D 1 307 ? 54.097 11.144 15.397 1.00 37.08 304 THR D O 1
ATOM 10030 N N . GLU D 1 308 ? 52.001 10.424 15.026 1.00 37.50 305 GLU D N 1
ATOM 10031 C CA . GLU D 1 308 ? 51.373 11.720 15.262 1.00 40.18 305 GLU D CA 1
ATOM 10032 C C . GLU D 1 308 ? 50.030 11.510 15.949 1.00 38.70 305 GLU D C 1
ATOM 10033 O O . GLU D 1 308 ? 49.172 10.786 15.445 1.00 39.03 305 GLU D O 1
ATOM 10039 N N . GLY D 1 309 ? 49.849 12.139 17.102 1.00 37.89 306 GLY D N 1
ATOM 10040 C CA . GLY D 1 309 ? 48.594 12.004 17.822 1.00 39.22 306 GLY D CA 1
ATOM 10041 C C . GLY D 1 309 ? 48.268 10.602 18.313 1.00 38.90 306 GLY D C 1
ATOM 10042 O O . GLY D 1 309 ? 47.098 10.252 18.469 1.00 40.66 306 GLY D O 1
ATOM 10043 N N . GLY D 1 310 ? 49.295 9.798 18.559 1.00 38.46 307 GLY D N 1
ATOM 10044 C CA . GLY D 1 310 ? 49.079 8.445 19.042 1.00 38.75 307 GLY D CA 1
ATOM 10045 C C . GLY D 1 310 ? 48.901 7.387 17.965 1.00 37.47 307 GLY D C 1
ATOM 10046 O O . GLY D 1 310 ? 48.598 6.230 18.267 1.00 38.60 307 GLY D O 1
ATOM 10047 N N . ILE D 1 311 ? 49.103 7.761 16.708 1.00 34.89 308 ILE D N 1
ATOM 10048 C CA . ILE D 1 311 ? 48.937 6.816 15.617 1.00 35.90 308 ILE D CA 1
ATOM 10049 C C . ILE D 1 311 ? 50.122 6.894 14.659 1.00 35.93 308 ILE D C 1
ATOM 10050 O O . ILE D 1 311 ? 50.749 7.945 14.537 1.00 35.64 308 ILE D O 1
ATOM 10055 N N . THR D 1 312 ? 50.451 5.787 13.996 1.00 33.91 309 THR D N 1
ATOM 10056 C CA . THR D 1 312 ? 51.561 5.810 13.045 1.00 33.12 309 THR D CA 1
ATOM 10057 C C . THR D 1 312 ? 51.135 6.672 11.865 1.00 33.39 309 THR D C 1
ATOM 10058 O O . THR D 1 312 ? 49.955 6.703 11.509 1.00 29.92 309 THR D O 1
ATOM 10062 N N . ASN D 1 313 ? 52.087 7.373 11.254 1.00 33.33 310 ASN D N 1
ATOM 10063 C CA . ASN D 1 313 ? 51.744 8.239 10.133 1.00 34.01 310 ASN D CA 1
ATOM 10064 C C . ASN D 1 313 ? 52.304 7.803 8.778 1.00 35.43 310 ASN D C 1
ATOM 10065 O O . ASN D 1 313 ? 52.179 8.526 7.791 1.00 37.13 310 ASN D O 1
ATOM 10070 N N . GLY D 1 314 ? 52.917 6.626 8.728 1.00 35.04 311 GLY D N 1
ATOM 10071 C CA . GLY D 1 314 ? 53.452 6.140 7.468 1.00 36.60 311 GLY D CA 1
ATOM 10072 C C . GLY D 1 314 ? 54.945 6.331 7.300 1.00 37.35 311 GLY D C 1
ATOM 10073 O O . GLY D 1 314 ? 55.577 5.658 6.483 1.00 39.47 311 GLY D O 1
ATOM 10082 N N . PRO D 1 316 ? 59.038 6.421 8.662 1.00 36.47 313 PRO D N 1
ATOM 10083 C CA . PRO D 1 316 ? 59.790 5.437 9.442 1.00 35.49 313 PRO D CA 1
ATOM 10084 C C . PRO D 1 316 ? 59.569 5.663 10.939 1.00 35.79 313 PRO D C 1
ATOM 10085 O O . PRO D 1 316 ? 59.593 6.804 11.407 1.00 34.96 313 PRO D O 1
ATOM 10089 N N . ILE D 1 317 ? 59.330 4.590 11.686 1.00 33.75 314 ILE D N 1
ATOM 10090 C CA . ILE D 1 317 ? 59.168 4.734 13.124 1.00 32.63 314 ILE D CA 1
ATOM 10091 C C . ILE D 1 317 ? 60.581 4.744 13.679 1.00 31.25 314 ILE D C 1
ATOM 10092 O O . ILE D 1 317 ? 61.370 3.834 13.421 1.00 29.90 314 ILE D O 1
ATOM 10097 N N . VAL D 1 318 ? 60.912 5.788 14.421 1.00 30.81 315 VAL D N 1
ATOM 10098 C CA . VAL D 1 318 ? 62.253 5.900 14.970 1.00 28.98 315 VAL D CA 1
ATOM 10099 C C . VAL D 1 318 ? 62.177 6.107 16.455 1.00 28.18 315 VAL D C 1
ATOM 10100 O O . VAL D 1 318 ? 61.480 7.001 16.936 1.00 28.43 315 VAL D O 1
ATOM 10104 N N . VAL D 1 319 ? 62.909 5.275 17.180 1.00 26.65 316 VAL D N 1
ATOM 10105 C CA . VAL D 1 319 ? 62.924 5.339 18.630 1.00 28.35 316 VAL D CA 1
ATOM 10106 C C . VAL D 1 319 ? 64.346 5.454 19.150 1.00 28.86 316 VAL D C 1
ATOM 10107 O O . VAL D 1 319 ? 65.227 4.706 18.722 1.00 29.74 316 VAL D O 1
ATOM 10111 N N . ARG D 1 320 ? 64.570 6.381 20.075 1.00 28.93 317 ARG D N 1
ATOM 10112 C CA . ARG D 1 320 ? 65.902 6.554 20.643 1.00 29.23 317 ARG D CA 1
ATOM 10113 C C . ARG D 1 320 ? 65.840 6.016 22.070 1.00 29.88 317 ARG D C 1
ATOM 10114 O O . ARG D 1 320 ? 64.967 6.397 22.848 1.00 28.99 317 ARG D O 1
ATOM 10122 N N . VAL D 1 321 ? 66.767 5.122 22.402 1.00 29.28 318 VAL D N 1
ATOM 10123 C CA . VAL D 1 321 ? 66.786 4.489 23.711 1.00 30.14 318 VAL D CA 1
ATOM 10124 C C . VAL D 1 321 ? 68.094 4.723 24.461 1.00 32.16 318 VAL D C 1
ATOM 10125 O O . VAL D 1 321 ? 69.183 4.562 23.902 1.00 32.08 318 VAL D O 1
ATOM 10129 N N . ALA D 1 322 ? 67.974 5.099 25.731 1.00 31.52 319 ALA D N 1
ATOM 10130 C CA . ALA D 1 322 ? 69.131 5.383 26.573 1.00 32.28 319 ALA D CA 1
ATOM 10131 C C . ALA D 1 322 ? 69.364 4.303 27.620 1.00 33.23 319 ALA D C 1
ATOM 10132 O O . ALA D 1 322 ? 68.488 4.026 28.446 1.00 34.33 319 ALA D O 1
ATOM 10142 N N . LYS D 1 324 ? 71.678 2.947 30.824 1.00 37.36 321 LYS D N 1
ATOM 10143 C CA . LYS D 1 324 ? 72.612 3.368 31.859 1.00 39.73 321 LYS D CA 1
ATOM 10144 C C . LYS D 1 324 ? 73.712 2.325 32.034 1.00 40.66 321 LYS D C 1
ATOM 10145 O O . LYS D 1 324 ? 73.534 1.160 31.681 1.00 39.41 321 LYS D O 1
ATOM 10151 N N . PRO D 1 325 ? 74.871 2.739 32.573 1.00 43.01 322 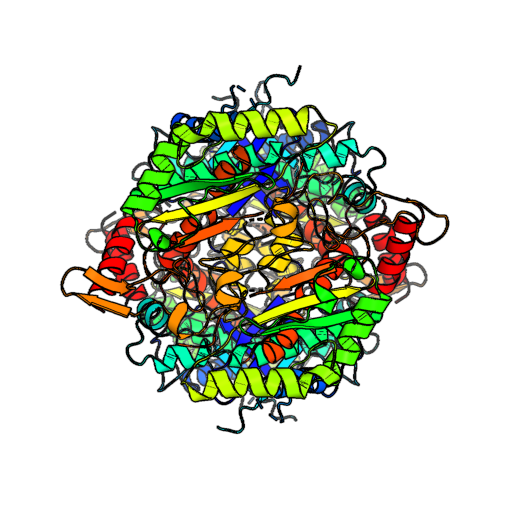PRO D N 1
ATOM 10152 C CA . PRO D 1 325 ? 76.002 1.836 32.801 1.00 44.56 322 PRO D CA 1
ATOM 10153 C C . PRO D 1 325 ? 75.623 0.826 33.874 1.00 47.22 322 PRO D C 1
ATOM 10154 O O . PRO D 1 325 ? 74.811 1.125 34.750 1.00 48.11 322 PRO D O 1
ATOM 10158 N N . ILE D 1 326 ? 76.208 -0.364 33.808 1.00 50.55 323 ILE D N 1
ATOM 10159 C CA . ILE D 1 326 ? 75.928 -1.397 34.797 1.00 53.70 323 ILE D CA 1
ATOM 10160 C C . ILE D 1 326 ? 77.144 -1.629 35.689 1.00 54.92 323 ILE D C 1
ATOM 10161 O O . ILE D 1 326 ? 77.472 -0.795 36.537 1.00 56.50 323 ILE D O 1
ATOM 10166 N N . VAL D 1 354 ? 79.602 -1.819 25.446 1.00 60.64 351 VAL D N 1
ATOM 10167 C CA . VAL D 1 354 ? 79.664 -2.999 26.302 1.00 60.68 351 VAL D CA 1
ATOM 10168 C C . VAL D 1 354 ? 78.403 -3.849 26.158 1.00 58.86 351 VAL D C 1
ATOM 10169 O O . VAL D 1 354 ? 78.424 -4.902 25.521 1.00 59.10 351 VAL D O 1
ATOM 10173 N N . ALA D 1 355 ? 77.307 -3.384 26.751 1.00 57.02 352 ALA D N 1
ATOM 10174 C CA . ALA D 1 355 ? 76.034 -4.097 26.694 1.00 54.02 352 ALA D CA 1
ATOM 10175 C C . ALA D 1 355 ? 75.029 -3.398 25.784 1.00 52.40 352 ALA D C 1
ATOM 10176 O O . ALA D 1 355 ? 73.988 -3.965 25.450 1.00 52.39 352 ALA D O 1
ATOM 10178 N N . VAL D 1 356 ? 75.342 -2.173 25.380 1.00 49.80 353 VAL D N 1
ATOM 10179 C CA . VAL D 1 356 ? 74.448 -1.417 24.515 1.00 48.23 353 VAL D CA 1
ATOM 10180 C C . VAL D 1 356 ? 74.203 -2.093 23.160 1.00 46.80 353 VAL D C 1
ATOM 10181 O O . VAL D 1 356 ? 73.098 -2.010 22.617 1.00 46.79 353 VAL D O 1
ATOM 10185 N N . PRO D 1 357 ? 75.216 -2.780 22.599 1.00 45.42 354 PRO D N 1
ATOM 10186 C CA . PRO D 1 357 ? 74.971 -3.423 21.305 1.00 43.00 354 PRO D CA 1
ATOM 10187 C C . PRO D 1 357 ? 73.913 -4.517 21.426 1.00 41.20 354 PRO D C 1
ATOM 10188 O O . PRO D 1 357 ? 73.055 -4.664 20.559 1.00 41.90 354 PRO D O 1
ATOM 10192 N N . ALA D 1 358 ? 73.987 -5.285 22.506 1.00 38.94 355 ALA D N 1
ATOM 10193 C CA . ALA D 1 358 ? 73.030 -6.357 22.745 1.00 37.23 355 ALA D CA 1
ATOM 10194 C C . ALA D 1 358 ? 71.667 -5.751 23.065 1.00 35.93 355 ALA D C 1
ATOM 10195 O O . ALA D 1 358 ? 70.627 -6.332 22.746 1.00 35.99 355 ALA D O 1
ATOM 10197 N N . ALA D 1 359 ? 71.674 -4.584 23.702 1.00 34.46 356 ALA D N 1
ATOM 10198 C CA . ALA D 1 359 ? 70.423 -3.918 24.051 1.00 35.26 356 ALA D CA 1
ATOM 10199 C C . ALA D 1 359 ? 69.689 -3.532 22.774 1.00 36.05 356 ALA D C 1
ATOM 10200 O O . ALA D 1 359 ? 68.493 -3.779 22.645 1.00 35.30 356 ALA D O 1
ATOM 10202 N N . SER D 1 360 ? 70.417 -2.948 21.824 1.00 37.52 357 SER D N 1
ATOM 10203 C CA . SER D 1 360 ? 69.826 -2.526 20.559 1.00 36.23 357 SER D CA 1
ATOM 10204 C C . SER D 1 360 ? 69.083 -3.672 19.885 1.00 36.47 357 SER D C 1
ATOM 10205 O O . SER D 1 360 ? 68.019 -3.467 19.306 1.00 37.13 357 SER D O 1
ATOM 10208 N N . VAL D 1 361 ? 69.649 -4.873 19.961 1.00 36.25 358 VAL D N 1
ATOM 10209 C CA . VAL D 1 361 ? 69.032 -6.053 19.369 1.00 34.23 358 VAL D CA 1
ATOM 10210 C C . VAL D 1 361 ? 67.718 -6.363 20.094 1.00 34.26 358 VAL D C 1
ATOM 10211 O O . VAL D 1 361 ? 66.725 -6.755 19.477 1.00 32.76 358 VAL D O 1
ATOM 10215 N N . VAL D 1 362 ? 67.732 -6.196 21.412 1.00 33.63 359 VAL D N 1
ATOM 10216 C CA . VAL D 1 362 ? 66.554 -6.433 22.235 1.00 33.30 359 VAL D CA 1
ATOM 10217 C C . VAL D 1 362 ? 65.523 -5.362 21.901 1.00 32.63 359 VAL D C 1
ATOM 10218 O O . VAL D 1 362 ? 64.318 -5.618 21.911 1.00 35.15 359 VAL D O 1
ATOM 10222 N N . GLY D 1 363 ? 66.007 -4.165 21.595 1.00 30.51 360 GLY D N 1
ATOM 10223 C CA . GLY D 1 363 ? 65.115 -3.073 21.246 1.00 31.84 360 GLY D CA 1
ATOM 10224 C C . GLY D 1 363 ? 64.372 -3.389 19.960 1.00 31.22 360 GLY D C 1
ATOM 10225 O O . GLY D 1 363 ? 63.211 -3.017 19.794 1.00 30.00 360 GLY D O 1
ATOM 10226 N N . GLU D 1 364 ? 65.045 -4.080 19.046 1.00 29.28 361 GLU D N 1
ATOM 10227 C CA . GLU D 1 364 ? 64.432 -4.450 17.778 1.00 29.95 361 GLU D CA 1
ATOM 10228 C C . GLU D 1 364 ? 63.300 -5.441 18.038 1.00 30.25 361 GLU D C 1
ATOM 10229 O O . GLU D 1 364 ? 62.231 -5.358 17.433 1.00 31.61 361 GLU D O 1
ATOM 10235 N N . ALA D 1 365 ? 63.549 -6.381 18.938 1.00 29.61 362 ALA D N 1
ATOM 10236 C CA . ALA D 1 365 ? 62.558 -7.392 19.288 1.00 31.91 362 ALA D CA 1
ATOM 10237 C C . ALA D 1 365 ? 61.323 -6.759 19.928 1.00 31.05 362 ALA D C 1
ATOM 10238 O O . ALA D 1 365 ? 60.191 -7.128 19.609 1.00 32.21 362 ALA D O 1
ATOM 10248 N N . LEU D 1 367 ? 60.249 -3.694 19.564 1.00 31.10 364 LEU D N 1
ATOM 10249 C CA . LEU D 1 367 ? 59.547 -2.887 18.572 1.00 30.06 364 LEU D CA 1
ATOM 10250 C C . LEU D 1 367 ? 58.752 -3.789 17.628 1.00 30.97 364 LEU D C 1
ATOM 10251 O O . LEU D 1 367 ? 57.666 -3.427 17.180 1.00 30.36 364 LEU D O 1
ATOM 10256 N N . ALA D 1 368 ? 59.304 -4.962 17.328 1.00 29.49 365 ALA D N 1
ATOM 10257 C CA . ALA D 1 368 ? 58.642 -5.909 16.440 1.00 31.60 365 ALA D CA 1
ATOM 10258 C C . ALA D 1 368 ? 57.379 -6.444 17.097 1.00 30.30 365 ALA D C 1
ATOM 10259 O O . ALA D 1 368 ? 56.349 -6.622 16.438 1.00 33.04 365 ALA D O 1
ATOM 10261 N N . ILE D 1 369 ? 57.465 -6.707 18.396 1.00 30.55 366 ILE D N 1
ATOM 10262 C CA . ILE D 1 369 ? 56.323 -7.224 19.135 1.00 30.26 366 ILE D CA 1
ATOM 10263 C C . ILE D 1 369 ? 55.206 -6.193 19.181 1.00 29.96 366 ILE D C 1
ATOM 10264 O O . ILE D 1 369 ? 54.049 -6.520 18.922 1.00 29.53 366 ILE D O 1
ATOM 10269 N N . VAL D 1 370 ? 55.550 -4.950 19.505 1.00 29.28 367 VAL D N 1
ATOM 10270 C CA . VAL D 1 370 ? 54.541 -3.897 19.578 1.00 29.34 367 VAL D CA 1
ATOM 10271 C C . VAL D 1 370 ? 53.902 -3.628 18.219 1.00 29.69 367 VAL D C 1
ATOM 10272 O O . VAL D 1 370 ? 52.695 -3.407 18.128 1.00 30.21 367 VAL D O 1
ATOM 10276 N N . LEU D 1 371 ? 54.704 -3.654 17.158 1.00 29.10 368 LEU D N 1
ATOM 10277 C CA . LEU D 1 371 ? 54.165 -3.407 15.827 1.00 29.32 368 LEU D CA 1
ATOM 10278 C C . LEU D 1 371 ? 53.355 -4.587 15.291 1.00 28.49 368 LEU D C 1
ATOM 10279 O O . LEU D 1 371 ? 52.344 -4.389 14.624 1.00 29.15 368 LEU D O 1
ATOM 10284 N N . ALA D 1 372 ? 53.796 -5.807 15.573 1.00 27.32 369 ALA D N 1
ATOM 10285 C CA . ALA D 1 372 ? 53.057 -6.983 15.124 1.00 28.45 369 ALA D CA 1
ATOM 10286 C C . ALA D 1 372 ? 51.687 -6.935 15.789 1.00 28.37 369 ALA D C 1
ATOM 10287 O O . ALA D 1 372 ? 50.659 -7.166 15.156 1.00 30.11 369 ALA D O 1
ATOM 10289 N N . ASP D 1 373 ? 51.689 -6.617 17.077 1.00 28.69 370 ASP D N 1
ATOM 10290 C CA . ASP D 1 373 ? 50.465 -6.522 17.853 1.00 29.44 370 ASP D CA 1
ATOM 10291 C C . ASP D 1 373 ? 49.551 -5.419 17.322 1.00 30.06 370 ASP D C 1
ATOM 10292 O O . ASP D 1 373 ? 48.344 -5.612 17.166 1.00 30.79 370 ASP D O 1
ATOM 10297 N N . ALA D 1 374 ? 50.125 -4.251 17.059 1.00 28.12 371 ALA D N 1
ATOM 10298 C CA . ALA D 1 374 ? 49.344 -3.124 16.559 1.00 27.18 371 ALA D CA 1
ATOM 10299 C C . ALA D 1 374 ? 48.775 -3.402 15.163 1.00 27.85 371 ALA D C 1
ATOM 10300 O O . ALA D 1 374 ? 47.669 -2.959 14.829 1.00 26.90 371 ALA D O 1
ATOM 10302 N N . LEU D 1 375 ? 49.531 -4.129 14.344 1.00 27.54 372 LEU D N 1
ATOM 10303 C CA . LEU D 1 375 ? 49.072 -4.455 12.996 1.00 29.00 372 LEU D CA 1
ATOM 10304 C C . LEU D 1 375 ? 47.917 -5.454 13.071 1.00 29.61 372 LEU D C 1
ATOM 10305 O O . LEU D 1 375 ? 46.901 -5.289 12.402 1.00 30.26 372 LEU D O 1
ATOM 10310 N N . LEU D 1 376 ? 48.072 -6.485 13.896 1.00 29.80 373 LEU D N 1
ATOM 10311 C CA . LEU D 1 376 ? 47.028 -7.490 14.048 1.00 31.17 373 LEU D CA 1
ATOM 10312 C C . LEU D 1 376 ? 45.771 -6.892 14.666 1.00 34.06 373 LEU D C 1
ATOM 10313 O O . LEU D 1 376 ? 44.658 -7.310 14.354 1.00 35.44 373 LEU D O 1
ATOM 10318 N N . GLU D 1 377 ? 45.949 -5.909 15.540 1.00 34.75 374 GLU D N 1
ATOM 10319 C CA . GLU D 1 377 ? 44.817 -5.251 16.177 1.00 37.59 374 GLU D CA 1
ATOM 10320 C C . GLU D 1 377 ? 43.976 -4.538 15.123 1.00 37.66 374 GLU D C 1
ATOM 10321 O O . GLU D 1 377 ? 42.747 -4.518 15.195 1.00 37.42 374 GLU D O 1
ATOM 10327 N N . LYS D 1 378 ? 44.654 -3.960 14.138 1.00 38.64 375 LYS D N 1
ATOM 10328 C CA . LYS D 1 378 ? 43.994 -3.228 13.065 1.00 38.95 375 LYS D CA 1
ATOM 10329 C C . LYS D 1 378 ? 43.403 -4.153 12.000 1.00 39.62 375 LYS D C 1
ATOM 10330 O O . LYS D 1 378 ? 42.296 -3.921 11.508 1.00 39.27 375 LYS D O 1
ATOM 10336 N N . LEU D 1 379 ? 44.135 -5.206 11.656 1.00 37.81 376 LEU D N 1
ATOM 10337 C CA . LEU D 1 379 ? 43.678 -6.127 10.624 1.00 39.69 376 LEU D CA 1
ATOM 10338 C C . LEU D 1 379 ? 42.884 -7.351 11.095 1.00 41.61 376 LEU D C 1
ATOM 10339 O O . LEU D 1 379 ? 41.963 -7.794 10.409 1.00 40.86 376 LEU D O 1
ATOM 10344 N N . GLY D 1 380 ? 43.230 -7.895 12.257 1.00 42.88 377 GLY D N 1
ATOM 10345 C CA . GLY D 1 380 ? 42.531 -9.073 12.736 1.00 44.32 377 GLY D CA 1
ATOM 10346 C C . GLY D 1 380 ? 42.780 -10.192 11.745 1.00 45.97 377 GLY D C 1
ATOM 10347 O O . GLY D 1 380 ? 43.510 -9.999 10.772 1.00 47.18 377 GLY D O 1
ATOM 10348 N N . GLY D 1 381 ? 42.181 -11.356 11.972 1.00 47.85 378 GLY D N 1
ATOM 10349 C CA . GLY D 1 381 ? 42.383 -12.471 11.060 1.00 47.87 378 GLY D CA 1
ATOM 10350 C C . GLY D 1 381 ? 43.041 -13.653 11.747 1.00 48.57 378 GLY D C 1
ATOM 10351 O O . GLY D 1 381 ? 43.721 -13.483 12.758 1.00 50.23 378 GLY D O 1
ATOM 10352 N N . ASP D 1 382 ? 42.852 -14.849 11.199 1.00 47.36 379 ASP D N 1
ATOM 10353 C CA . ASP D 1 382 ? 43.421 -16.052 11.791 1.00 45.62 379 ASP D CA 1
ATOM 10354 C C . ASP D 1 382 ? 44.456 -16.768 10.927 1.00 43.26 379 ASP D C 1
ATOM 10355 O O . ASP D 1 382 ? 45.156 -17.662 11.405 1.00 39.91 379 ASP D O 1
ATOM 10360 N N . PHE D 1 383 ? 44.541 -16.390 9.656 1.00 42.18 380 PHE D N 1
ATOM 10361 C CA . PHE D 1 383 ? 45.517 -16.990 8.748 1.00 43.44 380 PHE D CA 1
ATOM 10362 C C . PHE D 1 383 ? 46.110 -15.920 7.837 1.00 41.87 380 PHE D C 1
ATOM 10363 O O . PHE D 1 383 ? 45.426 -14.976 7.450 1.00 40.01 380 PHE D O 1
ATOM 10379 N N . GLU D 1 385 ? 46.821 -15.596 4.657 1.00 47.09 382 GLU D N 1
ATOM 10380 C CA . GLU D 1 385 ? 46.069 -15.271 3.449 1.00 47.62 382 GLU D CA 1
ATOM 10381 C C . GLU D 1 385 ? 45.025 -14.206 3.756 1.00 47.08 382 GLU D C 1
ATOM 10382 O O . GLU D 1 385 ? 44.896 -13.217 3.036 1.00 47.68 382 GLU D O 1
ATOM 10388 N N . GLU D 1 386 ? 44.291 -14.418 4.842 1.00 46.07 383 GLU D N 1
ATOM 10389 C CA . GLU D 1 386 ? 43.240 -13.506 5.281 1.00 44.58 383 GLU D CA 1
ATOM 10390 C C . GLU D 1 386 ? 43.807 -12.155 5.718 1.00 44.32 383 GLU D C 1
ATOM 10391 O O . GLU D 1 386 ? 43.311 -11.098 5.320 1.00 44.02 383 GLU D O 1
ATOM 10397 N N . VAL D 1 387 ? 44.853 -12.201 6.535 1.00 42.84 384 VAL D N 1
ATOM 10398 C CA . VAL D 1 387 ? 45.495 -10.995 7.046 1.00 42.15 384 VAL D CA 1
ATOM 10399 C C . VAL D 1 387 ? 46.125 -10.147 5.930 1.00 42.44 384 VAL D C 1
ATOM 10400 O O . VAL D 1 387 ? 46.030 -8.918 5.945 1.00 39.77 384 VAL D O 1
ATOM 10404 N N . LYS D 1 388 ? 46.761 -10.801 4.962 1.00 43.17 385 LYS D N 1
ATOM 10405 C CA . LYS D 1 388 ? 47.395 -10.080 3.858 1.00 44.37 385 LYS D CA 1
ATOM 10406 C C . LYS D 1 388 ? 46.372 -9.390 2.959 1.00 44.45 385 LYS D C 1
ATOM 10407 O O . LYS D 1 388 ? 46.615 -8.289 2.466 1.00 44.53 385 LYS D O 1
ATOM 10413 N N . LYS D 1 389 ? 45.232 -10.035 2.742 1.00 42.78 386 LYS D N 1
ATOM 10414 C CA . LYS D 1 389 ? 44.193 -9.449 1.907 1.00 43.58 386 LYS D CA 1
ATOM 10415 C C . LYS D 1 389 ? 43.698 -8.162 2.560 1.00 42.56 386 LYS D C 1
ATOM 10416 O O . LYS D 1 389 ? 43.497 -7.148 1.891 1.00 43.63 386 LYS D O 1
ATOM 10422 N N . ARG D 1 390 ? 43.509 -8.202 3.873 1.00 40.75 387 ARG D N 1
ATOM 10423 C CA . ARG D 1 390 ? 43.054 -7.029 4.601 1.00 39.20 387 ARG D CA 1
ATOM 10424 C C . ARG D 1 390 ? 44.104 -5.922 4.542 1.00 37.90 387 ARG D C 1
ATOM 10425 O O . ARG D 1 390 ? 43.770 -4.743 4.446 1.00 35.88 387 ARG D O 1
ATOM 10433 N N . PHE D 1 391 ? 45.372 -6.311 4.588 1.00 37.43 388 PHE D N 1
ATOM 10434 C CA . PHE D 1 391 ? 46.463 -5.347 4.532 1.00 39.68 388 PHE D CA 1
ATOM 10435 C C . PHE D 1 391 ? 46.387 -4.581 3.218 1.00 40.84 388 PHE D C 1
ATOM 10436 O O . PHE D 1 391 ? 46.415 -3.348 3.207 1.00 40.58 388 PHE D O 1
ATOM 10444 N N . GLU D 1 392 ? 46.279 -5.322 2.116 1.00 43.31 389 GLU D N 1
ATOM 10445 C CA . GLU D 1 392 ? 46.194 -4.731 0.780 1.00 45.26 389 GLU D CA 1
ATOM 10446 C C . GLU D 1 392 ? 45.059 -3.721 0.678 1.00 45.23 389 GLU D C 1
ATOM 10447 O O . GLU D 1 392 ? 45.255 -2.595 0.222 1.00 45.87 389 GLU D O 1
ATOM 10453 N N . ASP D 1 393 ? 43.867 -4.126 1.097 1.00 44.34 390 ASP D N 1
ATOM 10454 C CA . ASP D 1 393 ? 42.719 -3.237 1.027 1.00 45.09 390 ASP D CA 1
ATOM 10455 C C . ASP D 1 393 ? 42.909 -1.999 1.886 1.00 44.97 390 ASP D C 1
ATOM 10456 O O . ASP D 1 393 ? 42.516 -0.900 1.500 1.00 45.17 390 ASP D O 1
ATOM 10461 N N . TYR D 1 394 ? 43.520 -2.170 3.050 1.00 44.59 391 TYR D N 1
ATOM 10462 C CA . TYR D 1 394 ? 43.743 -1.040 3.933 1.00 44.62 391 TYR D CA 1
ATOM 10463 C C . TYR D 1 394 ? 44.742 -0.061 3.323 1.00 45.98 391 TYR D C 1
ATOM 10464 O O . TYR D 1 394 ? 44.531 1.154 3.343 1.00 44.11 391 TYR D O 1
ATOM 10473 N N . VAL D 1 395 ? 45.832 -0.597 2.789 1.00 47.40 392 VAL D N 1
ATOM 10474 C CA . VAL D 1 395 ? 46.855 0.237 2.180 1.00 50.51 392 VAL D CA 1
ATOM 10475 C C . VAL D 1 395 ? 46.295 1.023 0.998 1.00 52.30 392 VAL D C 1
ATOM 10476 O O . VAL D 1 395 ? 46.559 2.215 0.864 1.00 54.52 392 VAL D O 1
ATOM 10480 N N . ASN D 1 396 ? 45.521 0.364 0.144 1.00 53.73 393 ASN D N 1
ATOM 10481 C CA . ASN D 1 396 ? 44.932 1.050 -1.000 1.00 55.17 393 ASN D CA 1
ATOM 10482 C C . ASN D 1 396 ? 44.014 2.147 -0.485 1.00 55.66 393 ASN D C 1
ATOM 10483 O O . ASN D 1 396 ? 43.930 3.226 -1.066 1.00 57.48 393 ASN D O 1
ATOM 10488 N N . HIS D 1 397 ? 43.330 1.856 0.615 1.00 55.60 394 HIS D N 1
ATOM 10489 C CA . HIS D 1 397 ? 42.421 2.803 1.247 1.00 54.78 394 HIS D CA 1
ATOM 10490 C C . HIS D 1 397 ? 43.202 4.017 1.741 1.00 55.89 394 HIS D C 1
ATOM 10491 O O . HIS D 1 397 ? 42.729 5.153 1.665 1.00 54.56 394 HIS D O 1
ATOM 10498 N N . VAL D 1 398 ? 44.401 3.767 2.255 1.00 57.46 395 VAL D N 1
ATOM 10499 C CA . VAL D 1 398 ? 45.255 4.832 2.762 1.00 60.18 395 VAL D CA 1
ATOM 10500 C C . VAL D 1 398 ? 45.689 5.753 1.624 1.00 62.06 395 VAL D C 1
ATOM 10501 O O . VAL D 1 398 ? 45.496 6.966 1.687 1.00 62.24 395 VAL D O 1
ATOM 10505 N N . LYS D 1 399 ? 46.269 5.168 0.583 1.00 64.98 396 LYS D N 1
ATOM 10506 C CA . LYS D 1 399 ? 46.727 5.933 -0.567 1.00 67.95 396 LYS D CA 1
ATOM 10507 C C . LYS D 1 399 ? 45.566 6.677 -1.217 1.00 69.67 396 LYS D C 1
ATOM 10508 O O . LYS D 1 399 ? 45.625 7.893 -1.410 1.00 69.95 396 LYS D O 1
ATOM 10514 N N . SER D 1 400 ? 44.507 5.940 -1.538 1.00 71.08 397 SER D N 1
ATOM 10515 C CA . SER D 1 400 ? 43.328 6.511 -2.184 1.00 72.51 397 SER D CA 1
ATOM 10516 C C . SER D 1 400 ? 42.542 7.480 -1.302 1.00 72.89 397 SER D C 1
ATOM 10517 O O . SER D 1 400 ? 41.466 7.935 -1.687 1.00 72.78 397 SER D O 1
ATOM 10520 N N . PHE D 1 401 ? 43.071 7.798 -0.125 1.00 73.79 398 PHE D N 1
ATOM 10521 C CA . PHE D 1 401 ? 42.376 8.712 0.774 1.00 75.10 398 PHE D CA 1
ATOM 10522 C C . PHE D 1 401 ? 42.513 10.156 0.299 1.00 75.80 398 PHE D C 1
ATOM 10523 O O . PHE D 1 401 ? 41.467 10.825 0.157 1.00 76.27 398 PHE D O 1
#

InterPro domains:
  IPR000453 Chorismate synthase [MF_00300] (6-380)
  IPR000453 Chorismate synthase [PF01264] (6-373)
  IPR000453 Chorismate synthase [PIRSF001456] (4-386)
  IPR000453 Chorismate synthase [PTHR21085] (4-389)
  IPR000453 Chorismate synthase [TIGR00033] (6-377)
  IPR000453 Chorismate synthase [cd07304] (6-371)
  IPR020541 Chorismate synthase, conserved site [PS00787] (12-27)
  IPR020541 Chorismate synthase, conserved site [PS00788] (132-148)
  IPR035904 Chorismate synthase AroC superfamily [G3DSA:3.60.150.10] (5-398)
  IPR035904 Chorismate synthase AroC superfamily [SSF103263] (5-397)

Solvent-accessible surface area: 42650 Å² total

Organism: Aquifex aeolicus (strain VF5) (NCBI:txid224324)

Nearest PDB structures (foldseek):
  1q1l-assembly1_D  TM=1.002E+00  e=1.495E-64  Aquifex aeolicus
  1q1l-assembly1_B  TM=9.985E-01  e=9.520E-60  Aquifex aeolicus
  7rca-assembly1_A  TM=8.251E-01  e=8.398E-25  Clavispora lusitaniae
  1r53-assembly1_A  TM=8.554E-01  e=1.315E-21  Saccharomyces cerevisiae
  1r52-assembly1_C  TM=8.573E-01  e=2.304E-20  Saccharomyces cerevisiae

Secondary structure (DSSP, 8-state):
--SS-EEEEE--TTSSEEEEEEE-PPTT-B--HHHHHHHHHHHHTT----S--EEEEESEETTEE-SSPEEEEEE-S---TTTTT-SSTHHHHHHHSGGGHHHHHHHHHHHHHHHHTTT-EEEEEEEEETTEE-GGGSSGGGGG-HHHHHHHHHHHTTSTT--S-GGGHHHHHHHHHHHHTTT--B-EEEEEEEESPPTT-S-SSSGGG-HHHHHHH---TT--EEEETTGGGGGGSBGGGT---EEEETTTEEEES--TTTTEETTEE---EEEEE---------HHHHHHHHH--HHHHHHHHHHHH-----HHHHHHHHHHHHHHT-/--SS-EEEEE--TTSSEEEEEEE-PPSS-B--HHHHHHHHHHHHTT----EEEEESEETTEE-SSPEEEEEE-TT--HHHHHHHTT-SSTHHHHHHHSTTTHHHHHHHHHHHHHHHHTTT-EEEEEEEEETTEE-GGGSSGGGGG-HHHHHHHHHHHTTSTT--S-GGGHHHHHHHHHHHHHTT--B-EEEEEEEESPPTT-S-SSSGGG-HHHHHHH---TT--EEEETTTHHHHTSBGGGT---EE--STT-SEES--TT-SEETTEE---EEEEE---S----HHHHHHHHH--HHHHHHHHHHHH-----HHHHHHHHHHHHHHH-/--SS-EEEEE--TTSSEEEEEEE-PPTT-B--HHHHHHHHHHHHHT----EEEEESEETTEE-SS-EEEEEE-TT----HHHHHHHT-SSTHHHHHHHSGGGHHHHHHHHHHHHHHHHTTT-EEEEEEEEETTEE-GGGSSGGGGG-HHHHHHHHHHHTTSTT--S-GGGHHHHHHHHHHHHHTT--B-EEEEEEEESPPTT-S-SSSGGG-HHHHHHH---TT--EEEETTTTTTTTSBHHHH---EEEETTTEEEES--TT-SEETTEE---EEEEE-----HHHHHHHH--HHHHHHHHHHHH-----HHHHHHHHHHHHHHT-/--SS-EEEEE--TTSSEEEEEEE-PPSS-B--HHHHHHHHHHHHHT-----EEEESEETTEE-SSPEEEEEE-S---TTHHHHHTT-SSTHHHHHHHSGGGHHHHHHHHHHHHHHHHTTT-EEEEEEEEETTEE-GGGGSGGGGG-HHHHHHHHHHHHTSTT--S-GGGHHHHHHHHHHHHHTT--B-EEEEEEEESPPTT-S-SSSGGG-HHHHHHH---TT--EEEETTGGGGGGSBHHHH---EEEETTTEEEES--TTTTEETTEE---EEEEE------HHHHHHHHH--HHHHHHHHHHHH-----HHHHHHHHHHHHHHT-

CATH classification: 3.60.150.10

B-factor: mean 45.69, std 14.0, range [18.75, 95.61]

Sequence (1315 aa):
SLRYLRFLTAGESHGKGLTAILEGIPANLPLSEEEINHELRRRQRGYGIEKDTAEILSGVRFGKTLGSPIALFIRNRDWGGIKYNQRDLRNILERASARETAARVAVGAVCKKFLSEFGIKKIGSFVVSIGQKEVEELKDKSYFANPEKLLSYHEKAEDSELRIPFPEKDEEFKTYIDEVKEKGESLGGVFEVFALNVPPGLGSHIQWDRRIDGRIAQASIQAIKGVEIGLGFEAARRFGSQVHDEIGWSEGKGYFRHSNNLGGTEGGITNGPIVVRVAKPIPTIVAVPAASVVGEALAIVLADALLEKLGGDFEEVKKRFEDYVNHVKSFSLRYLRFLTAGESHGKGLTAILEGIPANLPLSEEEEINHELRRRQRGYKDTAEILSGVRFGKTLGSPIALFIRNRDWADLSGGIKYNQRDLRNILERASARETAARVAVGAVCKKFLSEFGIKIGSFVVSIGQKEVEELKDKSYFANPEKLLSYHEKAEDSELRIPFPEKDEEFKTYIDEVKEKGESLGGVFEVFALNVPPGLGSHIQWDRRIDGRIAQASIQAIKGVVEIGLGFEAARRFGSQVHDEIGWSEGKGYFRHSNNLGGTEGGITNGPIVVRVAKPIPTVAVPAASVVGEALAIVLADALLEKLGGDFEEVKKRFEDYVNHVKSFSLRYLRFLTAGESHGKGLTAILEGIPANLPLSEEEINHELRRRQRGYKDTAEILSGVRFGKTLGSPIALFIRNRDWEADLSGGIKYNQRDLRNILERASARETAARVAVGAVCKKFLSEFGIKIGSFVVSIGQKEVEELKDKSYFANPEKLLSYHEKAEDSELRIPFPEKDEEFKTYIDEVKEKGESLGGVFEVFALNVPPGLGSHIQWDRRIDDGRIAQASIQAIKGVVEIGLGFEAARRFGSQVHDEIGWSEGKGYFRHSNNLGGTEGGITNGPIVVRVAKPIVPAASVVGEALAIVLADALLEKLGGDFEEVKKRFEDYVNHVKSFSLRYLRFLTAGESHGKGLTAILEGIPANLPLSEEEINHELRRRQRGYKDTAEILSGVRFGKTLGSPIALFIRNRDWADLSGGIKYNQRDLRNILERASARETAARVAVGAVCKKFLSEFGIKIGSFVVSIGQQKEVEELKDKSYFANPEKLLSYHEKAEDSELRIPFPEKDEEFKTYIDEVKEKGESLGGVFEVFALNVPPGLGSHIQWDRRIDDGRIAQASIQAIKGVVEIGLGFEAARRFGSQVHDEIGWSEGKGYFRHSNNLGGTEGGITNGPIVVRVAKPIVAVPAASVVGEALAIVLADALLEKLGGDFEEVKKRFEDYVNHVKSF

Foldseek 3Di:
DFDAKDKDKDFFLQDQWIKMKIAHQFWFQQDDQVLLQVLLQQLVLQLLVVRWTKDWPDQDDPRIGHRGIIMITIGSVVNVCVVVVPPPCSVNCRTVPLSRLSNLSSNLSVLQSSCVVLVKHKFKAFQWKAPDGNVVCPDPQCLQPPVVRVQQRVCLVVASNSGSHNVCRVVVVVVVVVQVVVVFFMKGKMKMKMAQQAKFFFDLPDPVRQLVVLLVVLPRPPWDDKAWAQRPVLVVDDPVVQDFDWDQDLQAGIATPGPSRQQGDNSIGGRIRMMMIIGTPPCSHNVSSVSSSSRSSSVSSSSRLCVVQPDRHVRSSVSSVVVSVVRNVD/DFDAKDKDKDWFQQPQWIKMKIAHQFWFQFDDFVLLQVLLVLLVLLVSKTKDWPDQDDPRIGHLGITMITIGNVSNVLVVVCVVVVPPPSSVNCGTNPLSRLSVLSSLLSVLQSSCVVQPKHKFKAFAWKAVGGDVVCPDPQCLQPPVVGVQLRVCLSVASNSGSHNVCRVVVVVVVVVCVVVPFFIKGKMKMKMAQQAKFFFDLPDPVRQLVVLLVVLPNPPWDDKAWAQRPVLVVDDPVVQDFDWDADLFLGIDTPGPNRQQGDSRIGHGIHMMMIIGTPDCSSNSSVRSSSRSSSVSSSSRLCVVQPHRHVSSNVSSVVVSVVSSVD/DFDAKDKDKDFFQLAFWIKMKIARQFKFQQDDQVLLVVLLVLLVLLVQWGKDWPDQDDPRIGHLGIIMITTGPVVNCVFVVVCVVVVPPPSSVVCRTLPLSRLSNLSSLLSVLQSSCVVQVKHKFKAFAWKAPGGDVVCPDPQCLQPPVLRVQLRVCLSVASNSHSHNVCNVVVVVVQVVQVVPVDWMKGKMKMKMAQQAKFQFDLPDPVRQLVVLLVVLPRPPWDDKAKAQRVVVVVDDPVVQDFCWDADLVPGIDTPGPSRQQGDNRIGHGIRMMMIIGTVYSSPRSSSRSSSVRSSSSLCSVQPDRHVSSSVSVVVVRVVRRVD/DFDAKDKDKDDFQQDQWIKMKIARQFWFQQDDFVLLVVLLVLLVLLVLWTKDWPDQDDPRIGHLGIIMITTGDPNVVFPVVCVVVVPPVSSVVCRHLPLSSLSNLSSLLSVLQSSCVVVVKHKFKAFAWKAPDGDVVCPDVQCLQPPVVGVQLRVCLSVASNSGSDNVCNVVVVVVQVVQVVPVDWIKGKMKMKMAQQAWFFFDLPDPVRQLVVLLVVLPRPPWDDKAWAQRPVLVVDDPVVQDFDWDADQPVAIDTPGPSRQQGDSRIGHGIRMMMIIGTVSNVSSVSSSSRSSSVSSSSRLCVVQPDRHVSSVVSVVVVRVVRRVD